Protein AF-A0AA88YJK6-F1 (afdb_monomer_lite)

Secondary structure (DSSP, 8-state):
----EEETTTTEEEEEEEEEEEEE-GGG----TT-S-EEEPGGGGGGS-----EETTEEEEEE--SSS--EEEEE-TTSEEEEEEEEEEEEE-----TTTTS-EEEEEEEEEETTTEEEEEEEEEE---HHHIIIIIHHHHHHHHHHHGGGGS-TT-HHHHHHHHHHHHHHHHHHHHHHHHTSPP-SSPPHHHHHHHHHHHHHHHHHHHHHHHHHHHHHHHHHHHHHHHHHHHHHHHHHTS--EEEEEEEEEEEEE-GGG----TT-S-EEE-TTGGGGS----EEETTEEEEEE--SSS--EEEEE-TTSEEEEEEEEEEEEE-----TTTTS--------EEESS--TTT----PPTT-----TT-EETTEE-------------------THHHHHHHHHHHHHHHHHHHHHHTS---SS--HHHHHHHHHHHHHHHHHHHHHHHHHHHHHHHHGGG--------S-EEE--BSSEEEEEEEEPPPEEEES-EEEE-SEESEEEEEEEE--EEEEES-EEEE-SEES-SEEEEEE-EEEEEES-EEEE-SEES-SEEEE---EEEEEES-EEEE-SEES-SEEEE---EEEES-SEEEEE-SEEEEEEEEE---EEEEEESEEEEE-SEEEEEEEEE-----EEEES-EEEE-SEEEEEEEEE----EEEEEEEEEEE-SEEEEEEEEE--EEEEEEEEEEEEE-SEEEEEEEEE--EEEEEEES-EEEE-SEEEEEEEEE----EEEEES-EEEE-SEE--

Radius of gyration: 48.43 Å; chains: 1; bounding box: 129×94×125 Å

InterPro domains:
  IPR006028 Gamma-aminobutyric acid A receptor/Glycine receptor alpha [PR00253] (132-152)
  IPR006028 Gamma-aminobutyric acid A receptor/Glycine receptor alpha [PR00253] (158-179)
  IPR006028 Gamma-aminobutyric acid A receptor/Glycine receptor alpha [PR00253] (192-213)
  IPR006029 Neurotransmitter-gated ion-channel transmembrane domain [PF02932] (136-239)
  IPR006029 Neurotransmitter-gated ion-channel transmembrane domain [PF02932] (391-456)
  IPR006201 Neurotransmitter-gated ion-channel [PR00252] (14-30)
  IPR006201 Neurotransmitter-gated ion-channel [PR00252] (47-58)
  IPR006201 Neurotransmitter-gated ion-channel [PR00252] (93-107)
  IPR006201 Neurotransmitter-gated ion-channel [PTHR18945] (240-378)
  IPR006202 Neurotransmitter-gated ion-channel ligand-binding domain [PF02931] (8-129)
  IPR006202 Neurotransmitter-gated ion-channel ligand-binding domain [PF02931] (240-376)
  IPR018000 Neurotransmitter-gated ion-channel, conserved site [PS00236] (93-107)
  IPR018000 Neurotransmitter-gated ion-channel, conserved site [PS00236] (325-339)
  IPR036719 Neurotransmitter-gated ion-channel transmembrane domain superfamily [SSF90112] (130-240)
  IPR036719 Neurotransmitter-gated ion-channel transmembrane domain superfamily [SSF90112] (390-506)
  IPR036734 Neurotransmitter-gated ion-channel ligand-binding domain superfamily [G3DSA:2.70.170.10] (4-136)
  IPR036734 Neurotransmitter-gated ion-channel ligand-binding domain superfamily [G3DSA:2.70.170.10] (241-391)
  IPR036734 Neurotransmitter-gated ion-channel ligand-binding domain superfamily [SSF63712] (9-130)
  IPR036734 Neurotransmitter-gated ion-channel ligand-binding domain superfamily [SSF63712] (241-388)
  IPR038050 Neuronal acetylcholine receptor [G3DSA:1.20.58.390] (137-240)

Structure (mmCIF, N/CA/C/O backbone):
data_AF-A0AA88YJK6-F1
#
_entry.id   AF-A0AA88YJK6-F1
#
loop_
_atom_site.group_PDB
_atom_site.id
_atom_site.type_symbol
_atom_site.label_atom_id
_atom_site.label_alt_id
_atom_site.label_comp_id
_atom_site.label_asym_id
_atom_site.label_entity_id
_atom_site.label_seq_id
_atom_site.pdbx_PDB_ins_code
_atom_site.Cartn_x
_atom_site.Cartn_y
_atom_site.Cartn_z
_atom_site.occupancy
_atom_site.B_iso_or_equiv
_atom_site.auth_seq_id
_atom_site.auth_comp_id
_atom_site.auth_asym_id
_atom_site.auth_atom_id
_atom_site.pdbx_PDB_model_num
ATOM 1 N N . MET A 1 1 ? -29.066 12.639 37.072 1.00 28.98 1 MET A N 1
ATOM 2 C CA . MET A 1 1 ? -28.621 11.728 35.994 1.00 28.98 1 MET A CA 1
ATOM 3 C C . MET A 1 1 ? -27.618 10.759 36.583 1.00 28.98 1 MET A C 1
ATOM 5 O O . MET A 1 1 ? -26.678 11.204 37.228 1.00 28.98 1 MET A O 1
ATOM 9 N N . ILE A 1 2 ? -27.871 9.463 36.438 1.00 40.88 2 ILE A N 1
ATOM 10 C CA . ILE A 1 2 ? -27.033 8.380 36.957 1.00 40.88 2 ILE A CA 1
ATOM 11 C C . ILE A 1 2 ? -26.075 7.993 35.827 1.00 40.88 2 ILE A C 1
ATOM 13 O O . ILE A 1 2 ? -26.537 7.545 34.782 1.00 40.88 2 ILE A O 1
ATOM 17 N N . PHE A 1 3 ? -24.768 8.187 36.005 1.00 45.28 3 PHE A N 1
ATOM 18 C CA . PHE A 1 3 ? -23.766 7.673 35.068 1.00 45.28 3 PHE A CA 1
ATOM 19 C C . PHE A 1 3 ? -23.042 6.500 35.735 1.00 45.28 3 PHE A C 1
ATOM 21 O O . PHE A 1 3 ? -22.215 6.737 36.617 1.00 45.28 3 PHE A O 1
ATOM 28 N N . PRO A 1 4 ? -23.364 5.244 35.382 1.00 57.19 4 PRO A N 1
ATOM 29 C CA . PRO A 1 4 ? -22.599 4.106 35.858 1.00 57.19 4 PRO A CA 1
ATOM 30 C C . PRO A 1 4 ? -21.217 4.099 35.193 1.00 57.19 4 PRO A C 1
ATOM 32 O O . PRO A 1 4 ? -21.097 4.256 33.976 1.00 57.19 4 PRO A O 1
ATOM 35 N N . THR A 1 5 ? -20.162 3.908 35.982 1.00 59.34 5 THR A N 1
ATOM 36 C CA . THR A 1 5 ? -18.809 3.663 35.473 1.00 59.34 5 THR A CA 1
ATOM 37 C C . THR A 1 5 ? -18.537 2.164 35.522 1.00 59.34 5 THR A C 1
ATOM 39 O O . THR A 1 5 ? -18.483 1.552 36.584 1.00 59.34 5 THR A O 1
ATOM 42 N N . VAL A 1 6 ? -18.410 1.541 34.350 1.00 59.94 6 VAL A N 1
ATOM 43 C CA . VAL A 1 6 ? -18.198 0.090 34.233 1.00 59.94 6 VAL A CA 1
ATOM 44 C C . VAL A 1 6 ? -16.701 -0.216 34.267 1.00 59.94 6 VAL A C 1
ATOM 46 O O . VAL A 1 6 ? -15.946 0.271 33.421 1.00 59.94 6 VAL A O 1
ATOM 49 N N . MET A 1 7 ? -16.265 -1.053 35.210 1.00 59.81 7 MET A N 1
ATOM 50 C CA . MET A 1 7 ? -14.884 -1.526 35.314 1.00 59.81 7 MET A CA 1
ATOM 51 C C . MET A 1 7 ? -14.778 -2.953 34.762 1.00 59.81 7 MET A C 1
ATOM 53 O O . MET A 1 7 ? -14.935 -3.944 35.470 1.00 59.81 7 MET A O 1
ATOM 57 N N . ASN A 1 8 ? -14.430 -3.059 33.475 1.00 57.97 8 ASN A N 1
ATOM 58 C CA . ASN A 1 8 ? -14.314 -4.342 32.758 1.00 57.97 8 ASN A CA 1
ATOM 59 C C . ASN A 1 8 ? -13.246 -5.310 33.321 1.00 57.97 8 ASN A C 1
ATOM 61 O O . ASN A 1 8 ? -13.213 -6.460 32.902 1.00 57.97 8 ASN A O 1
ATOM 65 N N . ILE A 1 9 ? -12.353 -4.863 34.213 1.00 61.78 9 ILE A N 1
ATOM 66 C CA . ILE A 1 9 ? -11.224 -5.668 34.723 1.00 61.78 9 ILE A CA 1
ATOM 67 C C . ILE A 1 9 ? -11.657 -6.635 35.838 1.00 61.78 9 ILE A C 1
ATOM 69 O O . ILE A 1 9 ? -11.001 -7.653 36.037 1.00 61.78 9 ILE A O 1
ATOM 73 N N . PHE A 1 10 ? -12.741 -6.319 36.551 1.00 66.31 10 PHE A N 1
ATOM 74 C CA . PHE A 1 10 ? -13.215 -7.098 37.701 1.00 66.31 10 PHE A CA 1
ATOM 75 C C . PHE A 1 10 ? -14.658 -7.580 37.560 1.00 66.31 10 PHE A C 1
ATOM 77 O O . PHE A 1 10 ? -15.207 -8.102 38.521 1.00 66.31 10 PHE A O 1
ATOM 84 N N . GLN A 1 11 ? -15.266 -7.400 36.382 1.00 78.06 11 GLN A N 1
ATOM 85 C CA . GLN A 1 11 ? -16.699 -7.626 36.181 1.00 78.06 11 GLN A CA 1
ATOM 86 C C . GLN A 1 11 ? -17.582 -6.837 37.170 1.00 78.06 11 GLN A C 1
ATOM 88 O O . GLN A 1 11 ? -18.634 -7.296 37.607 1.00 78.06 11 GLN A O 1
ATOM 93 N N . ASP A 1 12 ? -17.154 -5.615 37.493 1.00 85.50 12 ASP A N 1
ATOM 94 C CA . ASP A 1 12 ? -17.836 -4.734 38.438 1.00 85.50 12 ASP A CA 1
ATOM 95 C C . ASP A 1 12 ? -18.345 -3.478 37.718 1.00 85.50 12 ASP A C 1
ATOM 97 O O . ASP A 1 12 ? -17.742 -2.989 36.752 1.00 85.50 12 ASP A O 1
ATOM 101 N N . TYR A 1 13 ? -19.432 -2.902 38.218 1.00 86.88 13 TYR A N 1
ATOM 102 C CA . TYR A 1 13 ? -19.890 -1.579 37.814 1.00 86.88 13 TYR A CA 1
ATOM 103 C C . TYR A 1 13 ? -20.171 -0.717 39.036 1.00 86.88 13 TYR A C 1
ATOM 105 O O . TYR A 1 13 ? -20.706 -1.174 40.044 1.00 86.88 13 TYR A O 1
ATOM 113 N N . SER A 1 14 ? -19.796 0.551 38.941 1.00 86.25 14 SER A N 1
ATOM 114 C CA . SER A 1 14 ? -19.977 1.516 40.014 1.00 86.25 14 SER A CA 1
ATOM 115 C C . SER A 1 14 ? -21.131 2.435 39.673 1.00 86.25 14 SER A C 1
ATOM 117 O O . SER A 1 14 ? -21.227 2.943 38.553 1.00 86.25 14 SER A O 1
ATOM 119 N N . MET A 1 15 ? -22.004 2.682 40.642 1.00 86.88 15 MET A N 1
ATOM 120 C CA . MET A 1 15 ? -23.146 3.565 40.459 1.00 86.88 15 MET A CA 1
ATOM 121 C C . MET A 1 15 ? -23.376 4.414 41.702 1.00 86.88 15 MET A C 1
ATOM 123 O O . MET A 1 15 ? -23.209 3.960 42.831 1.00 86.88 15 MET A O 1
ATOM 127 N N . SER A 1 16 ? -23.772 5.665 41.473 1.00 88.31 16 SER A N 1
ATOM 128 C CA . SER A 1 16 ? -24.211 6.579 42.525 1.00 88.31 16 SER A CA 1
ATOM 129 C C . SER A 1 16 ? -25.689 6.879 42.338 1.00 88.31 16 SER A C 1
ATOM 131 O O . SER A 1 16 ? -26.092 7.319 41.258 1.00 88.31 16 SER A O 1
ATOM 133 N N . PHE A 1 17 ? -26.491 6.652 43.370 1.00 88.50 17 PHE A N 1
ATOM 134 C CA . PHE A 1 17 ? -27.932 6.873 43.326 1.00 88.50 17 PHE A CA 1
ATOM 135 C C . PHE A 1 17 ? -28.463 7.359 44.675 1.00 88.50 17 PHE A C 1
ATOM 137 O O . PHE A 1 17 ? -27.805 7.249 45.709 1.00 88.50 17 PHE A O 1
ATOM 144 N N . TYR A 1 18 ? -29.664 7.933 44.643 1.00 91.25 18 TYR A N 1
ATOM 145 C CA . TYR A 1 18 ? -30.418 8.259 45.846 1.00 91.25 18 TYR A CA 1
ATOM 146 C C . TYR A 1 18 ? -31.361 7.102 46.140 1.00 91.25 18 TYR A C 1
ATOM 148 O O . TYR A 1 18 ? -32.233 6.791 45.329 1.00 91.25 18 TYR A O 1
ATOM 156 N N . PHE A 1 19 ? -31.162 6.463 47.282 1.00 90.81 19 PHE A N 1
ATOM 157 C CA . PHE A 1 19 ? -32.009 5.395 47.770 1.00 90.81 19 PHE A CA 1
ATOM 158 C C . PHE A 1 19 ? -33.108 5.994 48.639 1.00 90.81 19 PHE A C 1
ATOM 160 O O . PHE A 1 19 ? -32.815 6.648 49.639 1.00 90.81 19 PHE A O 1
ATOM 167 N N . ARG A 1 20 ? -34.361 5.829 48.210 1.00 92.25 20 ARG A N 1
ATOM 168 C CA . ARG A 1 20 ? -35.536 6.425 48.851 1.00 92.25 20 ARG A CA 1
ATOM 169 C C . ARG A 1 20 ? -36.480 5.333 49.312 1.00 92.25 20 ARG A C 1
ATOM 171 O O . ARG A 1 20 ? -36.822 4.454 48.525 1.00 92.25 20 ARG A O 1
ATOM 178 N N . GLN A 1 21 ? -36.914 5.424 50.557 1.00 91.31 21 GLN A N 1
ATOM 179 C CA . GLN A 1 21 ? -37.845 4.497 51.182 1.00 91.31 21 GLN A CA 1
ATOM 180 C C . GLN A 1 21 ? -38.972 5.279 51.847 1.00 91.31 21 GLN A C 1
ATOM 182 O O . GLN A 1 21 ? -38.771 6.397 52.322 1.00 91.31 21 GLN A O 1
ATOM 187 N N . SER A 1 22 ? -40.157 4.680 51.895 1.00 93.50 22 SER A N 1
ATOM 188 C CA . SER A 1 22 ? -41.252 5.190 52.707 1.00 93.50 22 SER A CA 1
ATOM 189 C C . SER A 1 22 ? -41.967 4.036 53.386 1.00 93.50 22 SER A C 1
ATOM 191 O O . SER A 1 22 ? -42.268 3.031 52.744 1.00 93.50 22 SER A O 1
ATOM 193 N N . TRP A 1 23 ? -42.206 4.180 54.683 1.00 92.50 23 TRP A N 1
ATOM 194 C CA . TRP A 1 23 ? -42.956 3.230 55.498 1.00 92.50 23 TRP A CA 1
ATOM 195 C C . TRP A 1 23 ? -43.846 3.994 56.476 1.00 92.50 23 TRP A C 1
ATOM 197 O O . TRP A 1 23 ? -43.691 5.197 56.663 1.00 92.50 23 TRP A O 1
ATOM 207 N N . THR A 1 24 ? -44.799 3.308 57.090 1.00 93.62 24 THR A N 1
ATOM 208 C CA . THR A 1 24 ? -45.685 3.886 58.105 1.00 93.62 24 THR A CA 1
ATOM 209 C C . THR A 1 24 ? -45.349 3.299 59.468 1.00 93.62 24 THR A C 1
ATOM 211 O O . THR A 1 24 ? -45.445 2.086 59.639 1.00 93.62 24 THR A O 1
ATOM 214 N N . ASP A 1 25 ? -44.986 4.144 60.431 1.00 93.44 25 ASP A N 1
ATOM 215 C CA . ASP A 1 25 ? -44.766 3.770 61.829 1.00 93.44 25 ASP A CA 1
ATOM 216 C C . ASP A 1 25 ? -45.793 4.486 62.715 1.00 93.44 25 ASP A C 1
ATOM 218 O O . ASP A 1 25 ? -45.751 5.701 62.916 1.00 93.44 25 ASP A O 1
ATOM 222 N N . LEU A 1 26 ? -46.739 3.719 63.260 1.00 91.75 26 LEU A N 1
ATOM 223 C CA . LEU A 1 26 ? -47.817 4.256 64.094 1.00 91.75 26 LEU A CA 1
ATOM 224 C C . LEU A 1 26 ? -47.303 4.914 65.385 1.00 91.75 26 LEU A C 1
ATOM 226 O O . LEU A 1 26 ? -48.002 5.761 65.938 1.00 91.75 26 LEU A O 1
ATOM 230 N N . ARG A 1 27 ? -46.095 4.561 65.849 1.00 91.75 27 ARG A N 1
ATOM 231 C CA . ARG A 1 27 ? -45.476 5.122 67.064 1.00 91.75 27 ARG A CA 1
ATOM 232 C C . ARG A 1 27 ? -45.007 6.563 66.875 1.00 91.75 27 ARG A C 1
ATOM 234 O O . ARG A 1 27 ? -44.825 7.268 67.858 1.00 91.75 27 ARG A O 1
ATOM 241 N N . LEU A 1 28 ? -44.817 6.990 65.627 1.00 89.38 28 LEU A N 1
ATOM 242 C CA . LEU A 1 28 ? -44.321 8.319 65.263 1.00 89.38 28 LEU A CA 1
ATOM 243 C C . LEU A 1 28 ? -45.449 9.284 64.865 1.00 89.38 28 LEU A C 1
ATOM 245 O O . LEU A 1 28 ? -45.181 10.369 64.352 1.00 89.38 28 LEU A O 1
ATOM 249 N N . ARG A 1 29 ? -46.717 8.905 65.085 1.00 89.19 29 ARG A N 1
ATOM 250 C CA . ARG A 1 29 ? -47.865 9.790 64.859 1.00 89.19 29 ARG A CA 1
ATOM 251 C C . ARG A 1 29 ? -47.823 10.981 65.800 1.00 89.19 29 ARG A C 1
ATOM 253 O O . ARG A 1 29 ? -47.642 10.830 67.006 1.00 89.19 29 ARG A O 1
ATOM 260 N N . TYR A 1 30 ? -48.077 12.155 65.244 1.00 87.38 30 TYR A N 1
ATOM 261 C CA . TYR A 1 30 ? -48.132 13.399 65.991 1.00 87.38 30 TYR A CA 1
ATOM 262 C C . TYR A 1 30 ? -49.318 14.240 65.519 1.00 87.38 30 TYR A C 1
ATOM 264 O O . TYR A 1 30 ? -49.776 14.116 64.385 1.00 87.38 30 TYR A O 1
ATOM 272 N N . ASN A 1 31 ? -49.822 15.103 66.397 1.00 82.75 31 ASN A N 1
ATOM 273 C CA . ASN A 1 31 ? -50.922 16.008 66.084 1.00 82.75 31 ASN A CA 1
ATOM 274 C C . ASN A 1 31 ? -50.541 17.430 66.510 1.00 82.75 31 ASN A C 1
ATOM 276 O O . ASN A 1 31 ? -50.877 17.876 67.605 1.00 82.75 31 ASN A O 1
ATOM 280 N N . PHE A 1 32 ? -49.771 18.109 65.656 1.00 81.19 32 PHE A N 1
ATOM 281 C CA . PHE A 1 32 ? -49.402 19.513 65.819 1.00 81.19 32 PHE A CA 1
ATOM 282 C C . PHE A 1 32 ? -50.164 20.334 64.780 1.00 81.19 32 PHE A C 1
ATOM 284 O O . PHE A 1 32 ? -50.067 20.059 63.589 1.00 81.19 32 PHE A O 1
ATOM 291 N N . THR A 1 33 ? -50.901 21.359 65.210 1.00 72.81 33 THR A N 1
ATOM 292 C CA . THR A 1 33 ? -51.813 22.121 64.336 1.00 72.81 33 THR A CA 1
ATOM 293 C C . THR A 1 33 ? -51.114 22.966 63.263 1.00 72.81 33 THR A C 1
ATOM 295 O O . THR A 1 33 ? -51.791 23.431 62.355 1.00 72.81 33 THR A O 1
ATOM 298 N N . ASN A 1 34 ? -49.787 23.153 63.343 1.00 78.12 34 ASN A N 1
ATOM 299 C CA . ASN A 1 34 ? -49.012 24.046 62.464 1.00 78.12 34 ASN A CA 1
ATOM 300 C C . ASN A 1 34 ? -47.791 23.378 61.784 1.00 78.12 34 ASN A C 1
ATOM 302 O O . ASN A 1 34 ? -46.926 24.094 61.283 1.00 78.12 34 ASN A O 1
ATOM 306 N N . VAL A 1 35 ? -47.655 22.042 61.799 1.00 81.75 35 VAL A N 1
ATOM 307 C CA . VAL A 1 35 ? -46.482 21.347 61.219 1.00 81.75 35 VAL A CA 1
ATOM 308 C C . VAL A 1 35 ? -46.913 20.174 60.339 1.00 81.75 35 VAL A C 1
ATOM 310 O O . VAL A 1 35 ? -47.215 19.088 60.831 1.00 81.75 35 VAL A O 1
ATOM 313 N N . ASP A 1 36 ? -46.877 20.376 59.023 1.00 83.44 36 ASP A N 1
ATOM 314 C CA . ASP A 1 36 ? -47.280 19.358 58.040 1.00 83.44 36 ASP A CA 1
ATOM 315 C C . ASP A 1 36 ? -46.224 18.265 57.821 1.00 83.44 36 ASP A C 1
ATOM 317 O O . ASP A 1 36 ? -46.559 17.161 57.395 1.00 83.44 36 ASP A O 1
ATOM 321 N N . VAL A 1 37 ? -44.949 18.562 58.093 1.00 87.75 37 VAL A N 1
ATOM 322 C CA . VAL A 1 37 ? -43.828 17.619 57.981 1.00 87.75 37 VAL A CA 1
ATOM 323 C C . VAL A 1 37 ? -42.798 17.933 59.054 1.00 87.75 37 VAL A C 1
ATOM 325 O O . VAL A 1 37 ? -42.380 19.079 59.209 1.00 87.75 37 VAL A O 1
ATOM 328 N N . LEU A 1 38 ? -42.363 16.903 59.768 1.00 88.38 38 LEU A N 1
ATOM 329 C CA . LEU A 1 38 ? -41.309 16.985 60.763 1.00 88.38 38 LEU A CA 1
ATOM 330 C C . LEU A 1 38 ? -39.984 16.552 60.123 1.00 88.38 38 LEU A C 1
ATOM 332 O O . LEU A 1 38 ? -39.785 15.375 59.816 1.00 88.38 38 LEU A O 1
ATOM 336 N N . GLU A 1 39 ? -39.101 17.519 59.876 1.00 88.00 39 GLU A N 1
ATOM 337 C CA . GLU A 1 39 ? -37.749 17.289 59.355 1.00 88.00 39 GLU A CA 1
ATOM 338 C C . GLU A 1 39 ? -36.807 16.959 60.521 1.00 88.00 39 GLU A C 1
ATOM 340 O O . GLU A 1 39 ? -36.633 17.759 61.441 1.00 88.00 39 GLU A O 1
ATOM 345 N N . ILE A 1 40 ? -36.228 15.758 60.512 1.00 86.56 40 ILE A N 1
ATOM 346 C CA . ILE A 1 40 ? -35.418 15.238 61.620 1.00 86.56 40 ILE A CA 1
ATOM 347 C C . ILE A 1 40 ? -33.925 15.420 61.328 1.00 86.56 40 ILE A C 1
ATOM 349 O O . ILE A 1 40 ? -33.454 15.107 60.232 1.00 86.56 40 ILE A O 1
ATOM 353 N N . ASP A 1 41 ? -33.161 15.864 62.334 1.00 86.06 41 ASP A N 1
ATOM 354 C CA . ASP A 1 41 ? -31.698 15.902 62.242 1.00 86.06 41 ASP A CA 1
ATOM 355 C C . ASP A 1 41 ? -31.109 14.484 62.153 1.00 86.06 41 ASP A C 1
ATOM 357 O O . ASP A 1 41 ? -31.533 13.536 62.815 1.00 86.06 41 ASP A O 1
ATOM 361 N N . THR A 1 42 ? -30.042 14.363 61.372 1.00 83.19 42 THR A N 1
ATOM 362 C CA . THR A 1 42 ? -29.299 13.131 61.108 1.00 83.19 42 THR A CA 1
ATOM 363 C C . THR A 1 42 ? -28.784 12.413 62.359 1.00 83.19 42 THR A C 1
ATOM 365 O O . THR A 1 42 ? -28.553 11.205 62.315 1.00 83.19 42 THR A O 1
ATOM 368 N N . LYS A 1 43 ? -28.625 13.123 63.481 1.00 83.88 43 LYS A N 1
ATOM 369 C CA . LYS A 1 43 ? -28.187 12.551 64.762 1.00 83.88 43 LYS A CA 1
ATOM 370 C C . LYS A 1 43 ? -29.247 11.681 65.433 1.00 83.88 43 LYS A C 1
ATOM 372 O O . LYS A 1 43 ? -28.880 10.714 66.082 1.00 83.88 43 LYS A O 1
ATOM 377 N N . MET A 1 44 ? -30.533 11.979 65.242 1.00 85.25 44 MET A N 1
ATOM 378 C CA . MET A 1 44 ? -31.635 11.202 65.833 1.00 85.25 44 MET A CA 1
ATOM 379 C C . MET A 1 44 ? -31.965 9.935 65.027 1.00 85.25 44 MET A C 1
ATOM 381 O O . MET A 1 44 ? -32.854 9.173 65.392 1.00 85.25 44 MET A O 1
ATOM 385 N N . ILE A 1 45 ? -31.249 9.684 63.924 1.00 84.31 45 ILE A N 1
ATOM 386 C CA . ILE A 1 45 ? -31.473 8.515 63.065 1.00 84.31 45 ILE A CA 1
ATOM 387 C C . ILE A 1 45 ? -31.182 7.202 63.804 1.00 84.31 45 ILE A C 1
ATOM 389 O O . ILE A 1 45 ? -31.843 6.208 63.520 1.00 84.31 45 ILE A O 1
ATOM 393 N N . SER A 1 46 ? -30.226 7.178 64.740 1.00 84.00 46 SER A N 1
ATOM 394 C CA . SER A 1 46 ? -29.892 5.968 65.512 1.00 84.00 46 SER A CA 1
ATOM 395 C C . SER A 1 46 ? -31.028 5.478 66.405 1.00 84.00 46 SER A C 1
ATOM 397 O O . SER A 1 46 ? -31.066 4.297 66.738 1.00 84.00 46 SER A O 1
ATOM 399 N N . ASP A 1 47 ? -31.941 6.376 66.772 1.00 88.19 47 ASP A N 1
ATOM 400 C CA . ASP A 1 47 ? -33.014 6.106 67.729 1.00 88.19 47 ASP A CA 1
ATOM 401 C C . ASP A 1 47 ? -34.319 5.708 67.017 1.00 88.19 47 ASP A C 1
ATOM 403 O O . ASP A 1 47 ? -35.282 5.266 67.645 1.00 88.19 47 ASP A O 1
ATOM 407 N N . LEU A 1 48 ? -34.351 5.850 65.688 1.00 89.12 48 LEU A N 1
ATOM 408 C CA . LEU A 1 48 ? -35.472 5.482 64.836 1.00 89.12 48 LEU A CA 1
ATOM 409 C C . LEU A 1 48 ? -35.270 4.078 64.265 1.00 89.12 48 LEU A C 1
ATOM 411 O O . LEU A 1 48 ? -34.183 3.699 63.831 1.00 89.12 48 LEU A O 1
ATOM 415 N N . TRP A 1 49 ? -36.356 3.311 64.199 1.00 89.44 49 TRP A N 1
ATOM 416 C CA . TRP A 1 49 ? -36.344 2.046 63.475 1.00 89.44 49 TRP A CA 1
ATOM 417 C C . TRP A 1 49 ? -36.256 2.307 61.964 1.00 89.44 49 TRP A C 1
ATOM 419 O O . TRP A 1 49 ? -37.056 3.064 61.410 1.00 89.44 49 TRP A O 1
ATOM 429 N N . LEU A 1 50 ? -35.294 1.660 61.303 1.00 88.94 50 LEU A N 1
ATOM 430 C CA . LEU A 1 50 ? -35.098 1.693 59.854 1.00 88.94 50 LEU A CA 1
ATOM 431 C C . LEU A 1 50 ? -35.261 0.277 59.279 1.00 88.94 50 LEU A C 1
ATOM 433 O O . LEU A 1 50 ? -34.770 -0.673 59.894 1.00 88.94 50 LEU A O 1
ATOM 437 N N . PRO A 1 51 ? -35.874 0.121 58.090 1.00 87.94 51 PRO A N 1
ATOM 438 C CA . PRO A 1 51 ? -35.881 -1.154 57.380 1.00 87.94 51 PRO A CA 1
ATOM 439 C C . PRO A 1 51 ? -34.459 -1.630 57.051 1.00 87.94 51 PRO A C 1
ATOM 441 O O . PRO A 1 51 ? -33.638 -0.876 56.525 1.00 87.94 51 PRO A O 1
ATOM 444 N N . ASP A 1 52 ? -34.188 -2.906 57.290 1.00 86.19 52 ASP A N 1
ATOM 445 C CA . ASP A 1 52 ? -32.890 -3.570 57.135 1.00 86.19 52 ASP A CA 1
ATOM 446 C C . ASP A 1 52 ? -32.617 -4.031 55.692 1.00 86.19 52 ASP A C 1
ATOM 448 O O . ASP A 1 52 ? -32.260 -5.178 55.419 1.00 86.19 52 ASP A O 1
ATOM 452 N N . VAL A 1 53 ? -32.792 -3.119 54.736 1.00 87.31 53 VAL A N 1
ATOM 453 C CA . VAL A 1 53 ? -32.592 -3.428 53.316 1.00 87.31 53 VAL A CA 1
ATOM 454 C C . VAL A 1 53 ? -31.104 -3.431 52.971 1.00 87.31 53 VAL A C 1
ATOM 456 O O . VAL A 1 53 ? -30.438 -2.398 53.062 1.00 87.31 53 VAL A O 1
ATOM 459 N N . TYR A 1 54 ? -30.601 -4.569 52.495 1.00 88.06 54 TYR A N 1
ATOM 460 C CA . TYR A 1 54 ? -29.232 -4.724 52.001 1.00 88.06 54 TYR A CA 1
ATOM 461 C C . TYR A 1 54 ? -29.205 -5.023 50.497 1.00 88.06 54 TYR A C 1
ATOM 463 O O . TYR A 1 54 ? -30.202 -5.425 49.892 1.00 88.06 54 TYR A O 1
ATOM 471 N N . ILE A 1 55 ? -28.051 -4.785 49.871 1.00 89.38 55 ILE A N 1
ATOM 472 C CA . ILE A 1 55 ? -27.837 -5.029 48.442 1.00 89.38 55 ILE A CA 1
ATOM 473 C C . ILE A 1 55 ? -27.054 -6.331 48.291 1.00 89.38 55 ILE A C 1
ATOM 475 O O . ILE A 1 55 ? -25.926 -6.424 48.757 1.00 89.38 55 ILE A O 1
ATOM 479 N N . ILE A 1 56 ? -27.628 -7.330 47.619 1.00 86.50 56 ILE A N 1
ATOM 480 C CA . ILE A 1 56 ? -27.049 -8.686 47.554 1.00 86.50 56 ILE A CA 1
ATOM 481 C C . ILE A 1 56 ? -25.730 -8.697 46.778 1.00 86.50 56 ILE A C 1
ATOM 483 O O . ILE A 1 56 ? -24.770 -9.365 47.147 1.00 86.50 56 ILE A O 1
ATOM 487 N N . ASN A 1 57 ? -25.695 -7.985 45.655 1.00 88.25 57 ASN A N 1
ATOM 488 C CA . ASN A 1 57 ? -24.573 -8.010 44.725 1.00 88.25 57 ASN A CA 1
ATOM 489 C C . ASN A 1 57 ? -23.573 -6.869 44.964 1.00 88.25 57 ASN A C 1
ATOM 491 O O . ASN A 1 57 ? -22.778 -6.544 44.079 1.00 88.25 57 ASN A O 1
ATOM 495 N N . GLU A 1 58 ? -23.622 -6.250 46.141 1.00 89.19 58 GLU A N 1
ATOM 496 C CA . GLU A 1 58 ? -22.684 -5.226 46.581 1.00 89.19 58 GLU A CA 1
ATOM 497 C C . GLU A 1 58 ? -21.324 -5.838 46.928 1.00 89.19 58 GLU A C 1
ATOM 499 O O . GLU A 1 58 ? -21.218 -6.903 47.525 1.00 89.19 58 GLU A O 1
ATOM 504 N N . LYS A 1 59 ? -20.264 -5.165 46.481 1.00 87.94 59 LYS A N 1
ATOM 505 C CA . LYS A 1 59 ? -18.878 -5.517 46.803 1.00 87.94 59 LYS A CA 1
ATOM 506 C C . LYS A 1 59 ? -18.257 -4.498 47.747 1.00 87.94 59 LYS A C 1
ATOM 508 O O . LYS A 1 59 ? -17.474 -4.870 48.618 1.00 87.94 59 LYS A O 1
ATOM 513 N N . ARG A 1 60 ? -18.531 -3.214 47.489 1.00 88.50 60 ARG A N 1
ATOM 514 C CA . ARG A 1 60 ? -18.237 -2.083 48.377 1.00 88.50 60 ARG A CA 1
ATOM 515 C C . ARG A 1 60 ? -19.295 -1.007 48.183 1.00 88.50 60 ARG A C 1
ATOM 517 O O . ARG A 1 60 ? -19.433 -0.506 47.070 1.00 88.50 60 ARG A O 1
ATOM 524 N N . ALA A 1 61 ? -19.968 -0.578 49.238 1.00 88.69 61 ALA A N 1
ATOM 525 C CA . ALA A 1 61 ? -20.847 0.584 49.225 1.00 88.69 61 ALA A CA 1
ATOM 526 C C . ALA A 1 61 ? -20.551 1.527 50.389 1.00 88.69 61 ALA A C 1
ATOM 528 O O . ALA A 1 61 ? -20.220 1.110 51.496 1.00 88.69 61 ALA A O 1
ATOM 529 N N . SER A 1 62 ? -20.678 2.822 50.122 1.00 89.31 62 SER A N 1
ATOM 530 C CA . SER A 1 62 ? -20.497 3.875 51.113 1.00 89.31 62 SER A CA 1
ATOM 531 C C . SER A 1 62 ? -21.620 4.899 51.022 1.00 89.31 62 SER A C 1
ATOM 533 O O . SER A 1 62 ? -22.021 5.320 49.927 1.00 89.31 62 SER A O 1
ATOM 535 N N . PHE A 1 63 ? -22.080 5.344 52.187 1.00 90.62 63 PHE A N 1
ATOM 536 C CA . PHE A 1 63 ? -22.886 6.551 52.308 1.00 90.62 63 PHE A CA 1
ATOM 537 C C . PHE A 1 63 ? -22.000 7.788 52.122 1.00 90.62 63 PHE A C 1
ATOM 539 O O . PHE A 1 63 ? -20.790 7.746 52.343 1.00 90.62 63 PHE A O 1
ATOM 546 N N . HIS A 1 64 ? -22.591 8.882 51.641 1.00 89.44 64 HIS A N 1
ATOM 547 C CA . HIS A 1 64 ? -21.871 10.148 51.488 1.00 89.44 64 HIS A CA 1
ATOM 548 C C . HIS A 1 64 ? -22.008 10.982 52.752 1.00 89.44 64 HIS A C 1
ATOM 550 O O . HIS A 1 64 ? -23.108 11.457 53.024 1.00 89.44 64 HIS A O 1
ATOM 556 N N . ASP A 1 65 ? -20.895 11.257 53.430 1.00 87.69 65 ASP A N 1
ATOM 557 C CA . ASP A 1 65 ? -20.912 11.936 54.735 1.00 87.69 65 ASP A CA 1
ATOM 558 C C . ASP A 1 65 ? -20.286 13.343 54.738 1.00 87.69 65 ASP A C 1
ATOM 560 O O . ASP A 1 65 ? -20.079 13.936 55.792 1.00 87.69 65 ASP A O 1
ATOM 564 N N . ILE A 1 66 ? -19.989 13.898 53.556 1.00 85.06 66 ILE A N 1
ATOM 565 C CA . ILE A 1 66 ? -19.329 15.204 53.406 1.00 85.06 66 ILE A CA 1
ATOM 566 C C . ILE A 1 66 ? -20.339 16.264 52.931 1.00 85.06 66 ILE A C 1
ATOM 568 O O . ILE A 1 66 ? -21.035 16.039 51.939 1.00 85.06 66 ILE A O 1
ATOM 572 N N . THR A 1 67 ? -20.411 17.451 53.548 1.00 86.06 67 THR A N 1
ATOM 573 C CA . THR A 1 67 ? -19.787 17.857 54.834 1.00 86.06 67 THR A CA 1
ATOM 574 C C . THR A 1 67 ? -20.532 17.318 56.061 1.00 86.06 67 THR A C 1
ATOM 576 O O . THR A 1 67 ? -19.981 17.316 57.157 1.00 86.06 67 THR A O 1
ATOM 579 N N . VAL A 1 68 ? -21.768 16.862 55.860 1.00 87.00 68 VAL A N 1
ATOM 580 C CA . VAL A 1 68 ? -22.642 16.183 56.824 1.00 87.00 68 VAL A CA 1
ATOM 581 C C . VAL A 1 68 ? -23.201 14.906 56.179 1.00 87.00 68 VAL A C 1
ATOM 583 O O . VAL A 1 68 ? -23.247 14.828 54.945 1.00 87.00 68 VAL A O 1
ATOM 586 N N . PRO A 1 69 ? -23.644 13.909 56.973 1.00 87.88 69 PRO A N 1
ATOM 587 C CA . PRO A 1 69 ? -24.325 12.721 56.461 1.00 87.88 69 PRO A CA 1
ATOM 588 C C . PRO A 1 69 ? -25.468 13.090 55.512 1.00 87.88 69 PRO A C 1
ATOM 590 O O . PRO A 1 69 ? -26.438 13.725 55.913 1.00 87.88 69 PRO A O 1
ATOM 593 N N . ASN A 1 70 ? -25.379 12.674 54.246 1.00 88.94 70 ASN A N 1
ATOM 594 C CA . ASN A 1 70 ? -26.382 12.969 53.217 1.00 88.94 70 ASN A CA 1
ATOM 595 C C . ASN A 1 70 ? -27.588 12.027 53.343 1.00 88.94 70 ASN A C 1
ATOM 597 O O . ASN A 1 70 ? -27.876 11.221 52.446 1.00 88.94 70 ASN A O 1
ATOM 601 N N . LYS A 1 71 ? -28.261 12.122 54.489 1.00 89.81 71 LYS A N 1
ATOM 602 C CA . LYS A 1 71 ? -29.466 11.391 54.871 1.00 89.81 71 LYS A CA 1
ATOM 603 C C . LYS A 1 71 ? -30.551 12.418 55.189 1.00 89.81 71 LYS A C 1
ATOM 605 O O . LYS A 1 71 ? -30.308 13.360 55.931 1.00 89.81 71 LYS A O 1
ATOM 610 N N . LEU A 1 72 ? -31.731 12.233 54.617 1.00 90.00 72 LEU A N 1
ATOM 611 C CA . LEU A 1 72 ? -32.916 13.053 54.849 1.00 90.00 72 LEU A CA 1
ATOM 612 C C . LEU A 1 72 ? -34.001 12.154 55.439 1.00 90.00 72 LEU A C 1
ATOM 614 O O . LEU A 1 72 ? -34.280 11.101 54.856 1.00 90.00 72 LEU A O 1
ATOM 618 N N . ILE A 1 73 ? -34.603 12.574 56.553 1.00 91.31 73 ILE A N 1
ATOM 619 C CA . ILE A 1 73 ? -35.748 11.897 57.167 1.00 91.31 73 ILE A CA 1
ATOM 620 C C . ILE A 1 73 ? -36.857 12.906 57.433 1.00 91.31 73 ILE A C 1
ATOM 622 O O . ILE A 1 73 ? -36.667 13.854 58.192 1.00 91.31 73 ILE A O 1
ATOM 626 N N . ASN A 1 74 ? -38.021 12.639 56.849 1.00 91.75 74 ASN A N 1
ATOM 627 C CA . ASN A 1 74 ? -39.229 13.431 57.029 1.00 91.75 74 ASN A CA 1
ATOM 628 C C . ASN A 1 74 ? -40.328 12.543 57.621 1.00 91.75 74 ASN A C 1
ATOM 630 O O . ASN A 1 74 ? -40.593 11.463 57.090 1.00 91.75 74 ASN A O 1
ATOM 634 N N . ILE A 1 75 ? -40.971 12.991 58.697 1.00 91.44 75 ILE A N 1
ATOM 635 C CA . ILE A 1 75 ? -42.099 12.303 59.340 1.00 91.44 75 ILE A CA 1
ATOM 636 C C . ILE A 1 75 ? -43.371 13.118 59.093 1.00 91.44 75 ILE A C 1
ATOM 638 O O . ILE A 1 75 ? -43.386 14.324 59.314 1.00 91.44 75 ILE A O 1
ATOM 642 N N . TYR A 1 76 ? -44.436 12.468 58.639 1.00 92.25 76 TYR A N 1
ATOM 643 C CA . TYR A 1 76 ? -45.746 13.072 58.393 1.00 92.25 76 TYR A CA 1
ATOM 644 C C . TYR A 1 76 ? -46.711 12.822 59.574 1.00 92.25 76 TYR A C 1
ATOM 646 O O . TYR A 1 76 ? -46.530 11.844 60.308 1.00 92.25 76 TYR A O 1
ATOM 654 N N . PRO A 1 77 ? -47.778 13.634 59.748 1.00 90.62 77 PRO A N 1
ATOM 655 C CA . PRO A 1 77 ? -48.711 13.527 60.879 1.00 90.62 77 PRO A CA 1
ATOM 656 C C . PRO A 1 77 ? -49.414 12.165 60.983 1.00 90.62 77 PRO A C 1
ATOM 658 O O . PRO A 1 77 ? -49.753 11.695 62.068 1.00 90.62 77 PRO A O 1
ATOM 661 N N . ASP A 1 78 ? -49.602 11.488 59.848 1.00 89.75 78 ASP A N 1
ATOM 662 C CA . ASP A 1 78 ? -50.209 10.158 59.758 1.00 89.75 78 ASP A CA 1
ATOM 663 C C . ASP A 1 78 ? -49.285 9.018 60.239 1.00 89.75 78 ASP A C 1
ATOM 665 O O . ASP A 1 78 ? -49.729 7.864 60.312 1.00 89.75 78 ASP A O 1
ATOM 669 N N . GLY A 1 79 ? -48.039 9.331 60.617 1.00 89.00 79 GLY A N 1
ATOM 670 C CA . GLY A 1 79 ? -46.996 8.383 61.020 1.00 89.00 79 GLY A CA 1
ATOM 671 C C . GLY A 1 79 ? -46.177 7.847 59.842 1.00 89.00 79 GLY A C 1
ATOM 672 O O . GLY A 1 79 ? -45.403 6.904 60.001 1.00 89.00 79 GLY A O 1
ATOM 673 N N . ARG A 1 80 ? -46.347 8.394 58.633 1.00 92.69 80 ARG A N 1
ATOM 674 C CA . ARG A 1 80 ? -45.535 8.020 57.472 1.00 92.69 80 ARG A CA 1
ATOM 675 C C . ARG A 1 80 ? -44.143 8.621 57.596 1.00 92.69 80 ARG A C 1
ATOM 677 O O . ARG A 1 80 ? -43.994 9.813 57.829 1.00 92.69 80 ARG A O 1
ATOM 684 N N . VAL A 1 81 ? -43.125 7.804 57.391 1.00 93.12 81 VAL A N 1
ATOM 685 C CA . VAL A 1 81 ? -41.724 8.213 57.366 1.00 93.12 81 VAL A CA 1
ATOM 686 C C . VAL A 1 81 ? -41.227 8.142 55.928 1.00 93.12 81 VAL A C 1
ATOM 688 O O . VAL A 1 81 ? -41.514 7.191 55.195 1.00 93.12 81 VAL A O 1
ATOM 691 N N . PHE A 1 82 ? -40.492 9.163 55.509 1.00 93.62 82 PHE A N 1
ATOM 692 C CA . PHE A 1 82 ? -39.782 9.220 54.242 1.00 93.62 82 PHE A CA 1
ATOM 693 C C . PHE A 1 82 ? -38.287 9.331 54.514 1.00 93.62 82 PHE A C 1
ATOM 695 O O . PHE A 1 82 ? -37.833 10.291 55.129 1.00 93.62 82 PHE A O 1
ATOM 702 N N . TYR A 1 83 ? -37.530 8.354 54.029 1.00 92.44 83 TYR A N 1
ATOM 703 C CA . TYR A 1 83 ? -36.082 8.281 54.160 1.00 92.44 83 TYR A CA 1
ATOM 704 C C . TYR A 1 83 ? -35.433 8.410 52.788 1.00 92.44 83 TYR A C 1
ATOM 706 O O . TYR A 1 83 ? -35.839 7.744 51.834 1.00 92.44 83 TYR A O 1
ATOM 714 N N . SER A 1 84 ? -34.393 9.229 52.678 1.00 92.81 84 SER A N 1
ATOM 715 C CA . SER A 1 84 ? -33.598 9.361 51.460 1.00 92.81 84 SER A CA 1
ATOM 716 C C . SER A 1 84 ? -32.119 9.450 51.804 1.00 92.81 84 SER A C 1
ATOM 718 O O . SER A 1 84 ? -31.702 10.369 52.500 1.00 92.81 84 SER A O 1
ATOM 720 N N . ALA A 1 85 ? -31.304 8.557 51.249 1.00 91.12 85 ALA A N 1
ATOM 721 C CA . ALA A 1 85 ? -29.854 8.577 51.414 1.00 91.12 85 ALA A CA 1
ATOM 722 C C . ALA A 1 85 ? -29.135 8.508 50.066 1.00 91.12 85 ALA A C 1
ATOM 724 O O . ALA A 1 85 ? -29.574 7.819 49.143 1.00 91.12 85 ALA A O 1
ATOM 725 N N . ARG A 1 86 ? -28.008 9.214 49.934 1.00 90.31 86 ARG A N 1
ATOM 726 C CA . ARG A 1 86 ? -27.128 9.078 48.765 1.00 90.31 86 ARG A CA 1
ATOM 727 C C . ARG A 1 86 ? -26.140 7.938 48.993 1.00 90.31 86 ARG A C 1
ATOM 729 O O . ARG A 1 86 ? -25.359 7.982 49.941 1.00 90.31 86 ARG A O 1
ATOM 736 N N . ILE A 1 87 ? -26.137 6.967 48.086 1.00 89.75 87 ILE A N 1
ATOM 737 C CA . ILE A 1 87 ? -25.262 5.794 48.138 1.00 89.75 87 ILE A CA 1
ATOM 738 C C . ILE A 1 87 ? -24.389 5.781 46.885 1.00 89.75 87 ILE A C 1
ATOM 740 O O . ILE A 1 87 ? -24.874 6.001 45.770 1.00 89.75 87 ILE A O 1
ATOM 744 N N . THR A 1 88 ? -23.098 5.509 47.062 1.00 90.38 88 THR A N 1
ATOM 745 C CA . THR A 1 88 ? -22.217 5.088 45.969 1.00 90.38 88 THR A CA 1
ATOM 746 C C . THR A 1 88 ? -21.715 3.695 46.276 1.00 90.38 88 THR A C 1
ATOM 748 O O . THR A 1 88 ? -21.142 3.467 47.337 1.00 90.38 88 THR A O 1
ATOM 751 N N . GLY A 1 89 ? -21.936 2.774 45.345 1.00 88.12 89 GLY A N 1
ATOM 752 C CA . GLY A 1 89 ? -21.498 1.395 45.490 1.00 88.12 89 GLY A CA 1
ATOM 753 C C . GLY A 1 89 ? -20.879 0.839 44.220 1.00 88.12 89 GLY A C 1
ATOM 754 O O . GLY A 1 89 ? -21.157 1.312 43.113 1.00 88.12 89 GLY A O 1
ATOM 755 N N . THR A 1 90 ? -20.023 -0.158 44.409 1.00 89.62 90 THR A N 1
ATOM 756 C CA . THR A 1 90 ? -19.519 -1.060 43.383 1.00 89.62 90 THR A CA 1
ATOM 757 C C . THR A 1 90 ? -20.277 -2.374 43.489 1.00 89.62 90 THR A C 1
ATOM 759 O O . THR A 1 90 ? -20.299 -3.019 44.540 1.00 89.62 90 THR A O 1
ATOM 762 N N . PHE A 1 91 ? -20.906 -2.756 42.387 1.00 89.25 91 PHE A N 1
ATOM 763 C CA . PHE A 1 91 ? -21.789 -3.906 42.291 1.00 89.25 91 PHE A CA 1
ATOM 764 C C . PHE A 1 91 ? -21.197 -4.924 41.326 1.00 89.25 91 PHE A C 1
ATOM 766 O O . PHE A 1 91 ? -20.622 -4.567 40.293 1.00 89.25 91 PHE A O 1
ATOM 773 N N . THR A 1 92 ? -21.345 -6.196 41.668 1.00 88.50 92 THR A N 1
ATOM 774 C CA . THR A 1 92 ? -20.907 -7.311 40.832 1.00 88.50 92 THR A CA 1
ATOM 775 C C . THR A 1 92 ? -21.884 -7.509 39.672 1.00 88.50 92 THR A C 1
ATOM 777 O O . THR A 1 92 ? -23.104 -7.423 39.843 1.00 88.50 92 THR A O 1
ATOM 780 N N . CYS A 1 93 ? -21.346 -7.740 38.472 1.00 87.62 93 CYS A N 1
ATOM 781 C CA . CYS A 1 93 ? -22.111 -8.054 37.267 1.00 87.62 93 CYS A CA 1
ATOM 782 C C . CYS A 1 93 ? -21.374 -9.092 36.417 1.00 87.62 93 CYS A C 1
ATOM 784 O O . CYS A 1 93 ? -20.386 -8.783 35.752 1.00 87.62 93 CYS A O 1
ATOM 786 N N . SER A 1 94 ? -21.887 -10.321 36.384 1.00 84.81 94 SER A N 1
ATOM 787 C CA . SER A 1 94 ? -21.341 -11.400 35.556 1.00 84.81 94 SER A CA 1
ATOM 788 C C . SER A 1 94 ? -21.578 -11.132 34.065 1.00 84.81 94 SER A C 1
ATOM 790 O O . SER A 1 94 ? -22.598 -11.518 33.501 1.00 84.81 94 SER A O 1
ATOM 792 N N . MET A 1 95 ? -20.628 -10.450 33.424 1.00 85.62 95 MET A N 1
ATOM 793 C CA . MET A 1 95 ? -20.693 -10.101 32.003 1.00 85.62 95 MET A CA 1
ATOM 794 C C . MET A 1 95 ? -20.347 -11.288 31.091 1.00 85.62 95 MET A C 1
ATOM 796 O O . MET A 1 95 ? -19.330 -11.957 31.296 1.00 85.62 95 MET A O 1
ATOM 800 N N . ASP A 1 96 ? -21.132 -11.486 30.029 1.00 86.38 96 ASP A N 1
ATOM 801 C CA . ASP A 1 96 ? -20.838 -12.443 28.955 1.00 86.38 96 ASP A CA 1
ATOM 802 C C . ASP A 1 96 ? -20.025 -11.768 27.843 1.00 86.38 96 ASP A C 1
ATOM 804 O O . ASP A 1 96 ? -20.525 -10.932 27.086 1.00 86.38 96 ASP A O 1
ATOM 808 N N . LEU A 1 97 ? -18.753 -12.141 27.724 1.00 87.62 97 LEU A N 1
ATOM 809 C CA . LEU A 1 97 ? -17.815 -11.518 26.796 1.00 87.62 97 LEU A CA 1
ATOM 810 C C . LEU A 1 97 ? -17.561 -12.353 25.533 1.00 87.62 97 LEU A C 1
ATOM 812 O O . LEU A 1 97 ? -16.672 -12.001 24.755 1.00 87.62 97 LEU A O 1
ATOM 816 N N . HIS A 1 98 ? -18.345 -13.402 25.254 1.00 88.69 98 HIS A N 1
ATOM 817 C CA . HIS A 1 98 ? -18.182 -14.208 24.035 1.00 88.69 98 HIS A CA 1
ATOM 818 C C . HIS A 1 98 ? -18.203 -13.360 22.755 1.00 88.69 98 HIS A C 1
ATOM 820 O O . HIS A 1 98 ? -17.388 -13.563 21.854 1.00 88.69 98 HIS A O 1
ATOM 826 N N . LYS A 1 99 ? -19.089 -12.359 22.687 1.00 88.94 99 LYS A N 1
ATOM 827 C CA . LYS A 1 99 ? -19.232 -11.455 21.531 1.00 88.94 99 LYS A CA 1
ATOM 828 C C . LYS A 1 99 ? -18.412 -10.169 21.631 1.00 88.94 99 LYS A C 1
ATOM 830 O O . LYS A 1 99 ? -18.628 -9.263 20.832 1.00 88.94 99 LYS A O 1
ATOM 835 N N . TYR A 1 100 ? -17.481 -10.060 22.576 1.00 86.88 100 TYR A N 1
ATOM 836 C CA . TYR A 1 100 ? -16.692 -8.841 22.769 1.00 86.88 100 TYR A CA 1
ATOM 837 C C . TYR A 1 100 ? -15.971 -8.395 21.4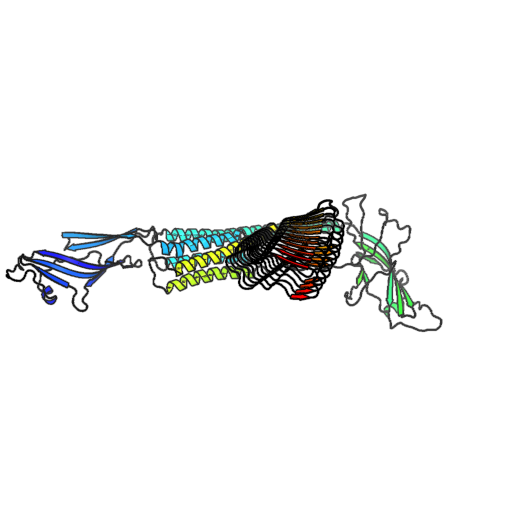79 1.00 86.88 100 TYR A C 1
ATOM 839 O O . TYR A 1 100 ? -15.319 -9.237 20.850 1.00 86.88 100 TYR A O 1
ATOM 847 N N . PRO A 1 101 ? -16.012 -7.097 21.091 1.00 87.88 101 PRO A N 1
ATOM 848 C CA . PRO A 1 101 ? -16.638 -5.936 21.755 1.00 87.88 101 PRO A CA 1
ATOM 849 C C . PRO A 1 101 ? -18.071 -5.609 21.267 1.00 87.88 101 PRO A C 1
ATOM 851 O O . PRO A 1 101 ? -18.582 -4.516 21.502 1.00 87.88 101 PRO A O 1
ATOM 854 N N . LEU A 1 102 ? -18.714 -6.510 20.523 1.00 87.25 102 LEU A N 1
ATOM 855 C CA . LEU A 1 102 ? -20.083 -6.368 20.004 1.00 87.25 102 LEU A CA 1
ATOM 856 C C . LEU A 1 102 ? -21.130 -6.948 20.975 1.00 87.25 102 LEU A C 1
ATOM 858 O O . LEU A 1 102 ? -22.208 -7.382 20.567 1.00 87.25 102 LEU A O 1
ATOM 862 N N . ASP A 1 103 ? -20.784 -6.988 22.255 1.00 87.81 103 ASP A N 1
ATOM 863 C CA . ASP A 1 103 ? -21.548 -7.568 23.346 1.00 87.81 103 ASP A CA 1
ATOM 864 C C . ASP A 1 103 ? -22.637 -6.622 23.883 1.00 87.81 103 ASP A C 1
ATOM 866 O O . ASP A 1 103 ? -22.544 -5.394 23.796 1.00 87.81 103 ASP A O 1
ATOM 870 N N . ARG A 1 104 ? -23.678 -7.224 24.465 1.00 88.62 104 ARG A N 1
ATOM 871 C CA . ARG A 1 104 ? -24.706 -6.548 25.263 1.00 88.62 104 ARG A CA 1
ATOM 872 C C . ARG A 1 104 ? -24.708 -7.176 26.643 1.00 88.62 104 ARG A C 1
ATOM 874 O O . ARG A 1 104 ? -24.723 -8.398 26.740 1.00 88.62 104 ARG A O 1
ATOM 881 N N . GLN A 1 105 ? -24.705 -6.344 27.676 1.00 86.81 105 GLN A N 1
ATOM 882 C CA . GLN A 1 105 ? -24.656 -6.789 29.064 1.00 86.81 105 GLN A CA 1
ATOM 883 C C . GLN A 1 105 ? -25.947 -6.423 29.783 1.00 86.81 105 GLN A C 1
ATOM 885 O O . GLN A 1 105 ? -26.523 -5.361 29.541 1.00 86.81 105 GLN A O 1
ATOM 890 N N . ILE A 1 106 ? -26.390 -7.307 30.671 1.00 88.25 106 ILE A N 1
ATOM 891 C CA . ILE A 1 106 ? -27.516 -7.062 31.568 1.00 88.25 106 ILE A CA 1
ATOM 892 C C . ILE A 1 106 ? -26.958 -7.149 32.982 1.00 88.25 106 ILE A C 1
ATOM 894 O O . ILE A 1 106 ? -26.644 -8.237 33.449 1.00 88.25 106 ILE A O 1
ATOM 898 N N . CYS A 1 107 ? -26.811 -6.002 33.634 1.00 87.81 107 CYS A N 1
ATOM 899 C CA . CYS A 1 107 ? -26.352 -5.922 35.016 1.00 87.81 107 CYS A CA 1
ATOM 900 C C . CYS A 1 107 ? -27.532 -5.591 35.914 1.00 87.81 107 CYS A C 1
ATOM 902 O O . CYS A 1 107 ? -28.272 -4.658 35.619 1.00 87.81 107 CYS A O 1
ATOM 904 N N . ASP A 1 108 ? -27.724 -6.322 37.001 1.00 85.69 108 ASP A N 1
ATOM 905 C CA . ASP A 1 108 ? -28.809 -6.087 37.943 1.00 85.69 108 ASP A CA 1
ATOM 906 C C . ASP A 1 108 ? -28.316 -5.562 39.293 1.00 85.69 108 ASP A C 1
ATOM 908 O O . ASP A 1 108 ? -27.174 -5.788 39.673 1.00 85.69 108 ASP A O 1
ATOM 912 N N . ILE A 1 109 ? -29.163 -4.819 40.006 1.00 87.31 109 ILE A N 1
ATOM 913 C CA . ILE A 1 109 ? -29.012 -4.511 41.438 1.00 87.31 109 ILE A CA 1
ATOM 914 C C . ILE A 1 109 ? -30.187 -5.158 42.140 1.00 87.31 109 ILE A C 1
ATOM 916 O O . ILE A 1 109 ? -31.324 -4.905 41.739 1.00 87.31 109 ILE A O 1
ATOM 920 N N . LYS A 1 110 ? -29.927 -5.960 43.171 1.00 84.94 110 LYS A N 1
ATOM 921 C CA . LYS A 1 110 ? -30.971 -6.618 43.964 1.00 84.94 110 LYS A CA 1
ATOM 922 C C . LYS A 1 110 ? -30.938 -6.119 45.400 1.00 84.94 110 LYS A C 1
ATOM 924 O O . LYS A 1 110 ? -29.897 -6.187 46.047 1.00 84.94 110 LYS A O 1
ATOM 929 N N . PHE A 1 111 ? -32.084 -5.650 45.870 1.00 88.12 111 PHE A N 1
ATOM 930 C CA . PHE A 1 111 ? -32.351 -5.250 47.243 1.00 88.12 111 PHE A CA 1
ATOM 931 C C . PHE A 1 111 ? -33.171 -6.342 47.925 1.00 88.12 111 PHE A C 1
ATOM 933 O O . PHE A 1 111 ? -34.150 -6.827 47.351 1.00 88.12 111 PHE A O 1
ATOM 940 N N . GLU A 1 112 ? -32.782 -6.710 49.139 1.00 84.94 112 GLU A N 1
ATOM 941 C CA . GLU A 1 112 ? -33.440 -7.747 49.930 1.00 84.94 112 GLU A CA 1
ATOM 942 C C . GLU A 1 112 ? -33.538 -7.322 51.399 1.00 84.94 112 GLU A C 1
ATOM 944 O O . GLU A 1 112 ? -32.726 -6.532 51.882 1.00 84.94 112 GLU A O 1
ATOM 949 N N . SER A 1 113 ? -34.553 -7.830 52.095 1.00 84.44 113 SER A N 1
ATOM 950 C CA . SER A 1 113 ? -34.669 -7.782 53.557 1.00 84.44 113 SER A CA 1
ATOM 951 C C . SER A 1 113 ? -34.814 -9.220 54.048 1.00 84.44 113 SER A C 1
ATOM 953 O O . SER A 1 113 ? -35.774 -9.896 53.672 1.00 84.44 113 SER A O 1
ATOM 955 N N . LEU A 1 114 ? -33.809 -9.692 54.798 1.00 69.56 114 LEU A N 1
ATOM 956 C CA . LEU A 1 114 ? -33.712 -10.998 55.477 1.00 69.56 114 LEU A CA 1
ATOM 957 C C . LEU A 1 114 ? -34.482 -12.169 54.809 1.00 69.56 114 LEU A C 1
ATOM 959 O O . LEU A 1 114 ? -35.256 -12.855 55.470 1.00 69.56 114 LEU A O 1
ATOM 963 N N . ASN A 1 115 ? -34.267 -12.425 53.509 1.00 63.66 115 ASN A N 1
ATOM 964 C CA . ASN A 1 115 ? -34.917 -13.487 52.705 1.00 63.66 115 ASN A CA 1
ATOM 965 C C . ASN A 1 115 ? -36.455 -13.405 52.521 1.00 63.66 115 ASN A C 1
ATOM 967 O O . ASN A 1 115 ? -37.070 -14.385 52.096 1.00 63.66 115 ASN A O 1
ATOM 971 N N . TYR A 1 116 ? -37.110 -12.273 52.797 1.00 66.19 116 TYR A N 1
ATOM 972 C CA . TYR A 1 116 ? -38.572 -12.146 52.669 1.00 66.19 116 TYR A CA 1
ATOM 973 C C . TYR A 1 116 ? -39.030 -11.627 51.305 1.00 66.19 116 TYR A C 1
ATOM 975 O O . TYR A 1 116 ? -39.969 -12.157 50.712 1.00 66.19 116 TYR A O 1
ATOM 983 N N . THR A 1 117 ? -38.405 -10.558 50.806 1.00 76.88 117 THR A N 1
ATOM 984 C CA . THR A 1 117 ? -38.803 -9.909 49.548 1.00 76.88 117 THR A CA 1
ATOM 985 C C . THR A 1 117 ? -37.576 -9.416 48.787 1.00 76.88 117 THR A C 1
ATOM 987 O O . THR A 1 117 ? -36.675 -8.822 49.374 1.00 76.88 117 THR A O 1
ATOM 990 N N . CYS A 1 118 ? -37.540 -9.669 47.475 1.00 79.44 118 CYS A N 1
ATOM 991 C CA . CYS A 1 118 ? -36.455 -9.258 46.586 1.00 79.44 118 CYS A CA 1
ATOM 992 C C . CYS A 1 118 ? -36.999 -8.282 45.538 1.00 79.44 118 CYS A C 1
ATOM 994 O O . CYS A 1 118 ? -37.901 -8.622 44.768 1.00 79.44 118 CYS A O 1
ATOM 996 N N . VAL A 1 119 ? -36.444 -7.073 45.491 1.00 83.19 119 VAL A N 1
ATOM 997 C CA . VAL A 1 119 ? -36.746 -6.066 44.465 1.00 83.19 119 VAL A CA 1
ATOM 998 C C . VAL A 1 119 ? -35.453 -5.722 43.749 1.00 83.19 119 VAL A C 1
ATOM 1000 O O . VAL A 1 119 ? -34.429 -5.500 44.386 1.00 83.19 119 VAL A O 1
ATOM 1003 N N . GLY A 1 120 ? -35.473 -5.657 42.419 1.00 85.19 120 GLY A N 1
ATOM 1004 C CA . GLY A 1 120 ? -34.260 -5.375 41.664 1.00 85.19 120 GLY A CA 1
ATOM 1005 C C . GLY A 1 120 ? -34.465 -4.522 40.424 1.00 85.19 120 GLY A C 1
ATOM 1006 O O . GLY A 1 120 ? -35.556 -4.433 39.866 1.00 85.19 120 GLY A O 1
ATOM 1007 N N . LEU A 1 121 ? -33.375 -3.899 39.990 1.00 84.50 121 LEU A N 1
ATOM 1008 C CA . LEU A 1 121 ? -33.287 -3.081 38.784 1.00 84.50 121 LEU A CA 1
ATOM 1009 C C . LEU A 1 121 ? -32.357 -3.768 37.792 1.00 84.50 121 LEU A C 1
ATOM 1011 O O . LEU A 1 121 ? -31.266 -4.168 38.179 1.00 84.50 121 LEU A O 1
ATOM 1015 N N . LYS A 1 122 ? -32.757 -3.876 36.520 1.00 84.25 122 LYS A N 1
ATOM 1016 C CA . LYS A 1 122 ? -31.911 -4.399 35.435 1.00 84.25 122 LYS A CA 1
ATOM 1017 C C . LYS A 1 122 ? -31.447 -3.262 34.529 1.00 84.25 122 LYS A C 1
ATOM 1019 O O . LYS A 1 122 ? -32.261 -2.535 33.966 1.00 84.25 122 LYS A O 1
ATOM 1024 N N . PHE A 1 123 ? -30.140 -3.149 34.352 1.00 84.69 123 PHE A N 1
ATOM 1025 C CA . PHE A 1 123 ? -29.469 -2.210 33.466 1.00 84.69 123 PHE A CA 1
ATOM 1026 C C . PHE A 1 123 ? -29.026 -2.928 32.195 1.00 84.69 123 PHE A C 1
ATOM 1028 O O . PHE A 1 123 ? -28.198 -3.836 32.237 1.00 84.69 123 PHE A O 1
ATOM 1035 N N . TYR A 1 124 ? -29.562 -2.493 31.057 1.00 85.56 124 TYR A N 1
ATOM 1036 C CA . TYR A 1 124 ? -29.163 -2.971 29.737 1.00 85.56 124 TYR A CA 1
ATOM 1037 C C . TYR A 1 124 ? -28.057 -2.064 29.196 1.00 85.56 124 TYR A C 1
ATOM 1039 O O . TYR A 1 124 ? -28.290 -0.889 28.912 1.00 85.56 124 TYR A O 1
ATOM 1047 N N . LEU A 1 125 ? -26.847 -2.600 29.075 1.00 83.06 125 LEU A N 1
ATOM 1048 C CA . LEU A 1 125 ? -25.654 -1.870 28.661 1.00 83.06 125 LEU A CA 1
ATOM 1049 C C . LEU A 1 125 ? -25.213 -2.352 27.273 1.00 83.06 125 LEU A C 1
ATOM 1051 O O . LEU A 1 125 ? -24.972 -3.541 27.063 1.00 83.06 125 LEU A O 1
ATOM 1055 N N . GLU A 1 126 ? -25.076 -1.425 26.322 1.00 82.94 126 GLU A N 1
ATOM 1056 C CA . GLU A 1 126 ? -24.473 -1.684 25.009 1.00 82.94 126 GLU A CA 1
ATOM 1057 C C . GLU A 1 126 ? -23.150 -0.922 24.884 1.00 82.94 126 GLU A C 1
ATOM 1059 O O . GLU A 1 126 ? -23.035 0.248 25.261 1.00 82.94 126 GLU A O 1
ATOM 1064 N N . ARG A 1 127 ? -22.126 -1.596 24.357 1.00 81.56 127 ARG A N 1
ATOM 1065 C CA . ARG A 1 127 ? -20.795 -1.017 24.183 1.00 81.56 127 ARG A CA 1
ATOM 1066 C C . ARG A 1 127 ? -20.756 -0.087 22.972 1.00 81.56 127 ARG A C 1
ATOM 1068 O O . ARG A 1 127 ? -21.270 -0.416 21.903 1.00 81.56 127 ARG A O 1
ATOM 1075 N N . ASN A 1 128 ? -20.063 1.047 23.096 1.00 80.94 128 ASN A N 1
ATOM 1076 C CA . ASN A 1 128 ? -19.782 1.881 21.929 1.00 80.94 128 ASN A CA 1
ATOM 1077 C C . ASN A 1 128 ? -18.718 1.220 21.034 1.00 80.94 128 ASN A C 1
ATOM 1079 O O . ASN A 1 128 ? -17.591 0.964 21.460 1.00 80.94 128 ASN A O 1
ATOM 1083 N N . LYS A 1 129 ? -19.090 0.955 19.779 1.00 81.44 129 LYS A N 1
ATOM 1084 C CA . LYS A 1 129 ? -18.306 0.183 18.803 1.00 81.44 129 LYS A CA 1
ATOM 1085 C C . LYS A 1 129 ? -17.233 1.022 18.100 1.00 81.44 129 LYS A C 1
ATOM 1087 O O . LYS A 1 129 ? -16.259 0.459 17.606 1.00 81.44 129 LYS A O 1
ATOM 1092 N N . GLY A 1 130 ? -17.384 2.351 18.067 1.00 78.38 130 GLY A N 1
ATOM 1093 C CA . GLY A 1 130 ? -16.558 3.248 17.246 1.00 78.38 130 GLY A CA 1
ATOM 1094 C C . GLY A 1 130 ? -15.058 3.134 17.523 1.00 78.38 130 GLY A C 1
ATOM 1095 O O . GLY A 1 130 ? -14.280 2.953 16.592 1.00 78.38 130 GLY A O 1
ATOM 1096 N N . TYR A 1 131 ? -14.671 3.143 18.802 1.00 77.81 131 TYR A N 1
ATOM 1097 C CA . TYR A 1 131 ? -13.276 3.006 19.235 1.00 77.81 131 TYR A CA 1
ATOM 1098 C C . TYR A 1 131 ? -12.627 1.703 18.742 1.00 77.81 131 TYR A C 1
ATOM 1100 O O . TYR A 1 131 ? -11.514 1.703 18.224 1.00 77.81 131 TYR A O 1
ATOM 1108 N N . TYR A 1 132 ? -13.334 0.578 18.866 1.00 82.69 132 TYR A N 1
ATOM 1109 C CA . TYR A 1 132 ? -12.807 -0.728 18.472 1.00 82.69 132 TYR A CA 1
ATOM 1110 C C . TYR A 1 132 ? -12.661 -0.846 16.955 1.00 82.69 132 TYR A C 1
ATOM 1112 O O . TYR A 1 132 ? -11.686 -1.421 16.470 1.00 82.69 132 TYR A O 1
ATOM 1120 N N . ILE A 1 133 ? -13.603 -0.278 16.197 1.00 84.44 133 ILE A N 1
ATOM 1121 C CA . ILE A 1 133 ? -13.552 -0.268 14.731 1.00 84.44 133 ILE A CA 1
ATOM 1122 C C . ILE A 1 133 ? -12.321 0.501 14.243 1.00 84.44 133 ILE A C 1
ATOM 1124 O O . ILE A 1 133 ? -11.566 -0.024 13.425 1.00 84.44 133 ILE A O 1
ATOM 1128 N N . THR A 1 134 ? -12.083 1.708 14.758 1.00 77.88 134 THR A N 1
ATOM 1129 C CA . THR A 1 134 ? -10.988 2.568 14.286 1.00 77.88 134 THR A CA 1
ATOM 1130 C C . THR A 1 134 ? -9.613 2.117 14.769 1.00 77.88 134 THR A C 1
ATOM 1132 O O . THR A 1 134 ? -8.653 2.230 14.014 1.00 77.88 134 THR A O 1
ATOM 1135 N N . GLN A 1 135 ? -9.503 1.591 15.991 1.00 73.88 135 GLN A N 1
ATOM 1136 C CA . GLN A 1 135 ? -8.209 1.266 16.607 1.00 73.88 135 GLN A CA 1
ATOM 1137 C C . GLN A 1 135 ? -7.7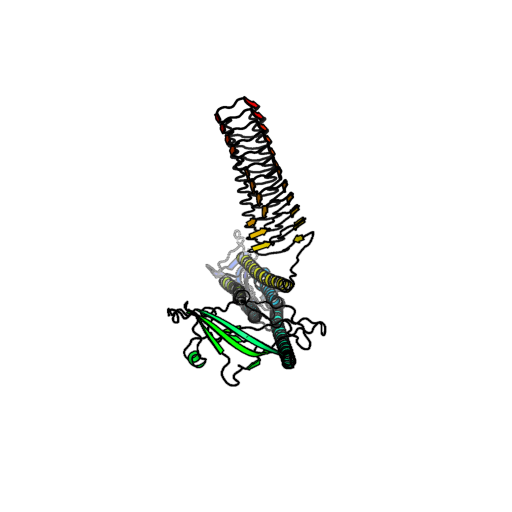90 -0.199 16.429 1.00 73.88 135 GLN A C 1
ATOM 1139 O O . GLN A 1 135 ? -6.599 -0.514 16.454 1.00 73.88 135 GLN A O 1
ATOM 1144 N N . ILE A 1 136 ? -8.747 -1.114 16.253 1.00 83.62 136 ILE A N 1
ATOM 1145 C CA . ILE A 1 136 ? -8.461 -2.547 16.123 1.00 83.62 136 ILE A CA 1
ATOM 1146 C C . ILE A 1 136 ? -8.758 -3.019 14.704 1.00 83.62 136 ILE A C 1
ATOM 1148 O O . ILE A 1 136 ? -7.831 -3.349 13.969 1.00 83.62 136 ILE A O 1
ATOM 1152 N N . TYR A 1 137 ? -10.027 -3.010 14.295 1.00 87.00 137 TYR A N 1
ATOM 1153 C CA . TYR A 1 137 ? -10.448 -3.659 13.051 1.00 87.00 137 TYR A CA 1
ATOM 1154 C C . TYR A 1 137 ? -9.833 -3.020 11.798 1.00 87.00 137 TYR A C 1
ATOM 1156 O O . TYR A 1 137 ? -9.276 -3.737 10.966 1.00 87.00 137 TYR A O 1
ATOM 1164 N N . VAL A 1 138 ? -9.886 -1.689 11.665 1.00 84.12 138 VAL A N 1
ATOM 1165 C CA . VAL A 1 138 ? -9.346 -0.983 10.489 1.00 84.12 138 VAL A CA 1
ATOM 1166 C C . VAL A 1 138 ? -7.832 -1.213 10.332 1.00 84.12 138 VAL A C 1
ATOM 1168 O O . VAL A 1 138 ? -7.425 -1.652 9.253 1.00 84.12 138 VAL A O 1
ATOM 1171 N N . PRO A 1 139 ? -6.981 -1.022 11.363 1.00 85.38 139 PRO A N 1
ATOM 1172 C CA . PRO A 1 139 ? -5.552 -1.299 11.235 1.00 85.38 139 PRO A CA 1
ATOM 1173 C C . PRO A 1 139 ? -5.233 -2.771 10.938 1.00 85.38 139 PRO A C 1
ATOM 1175 O O . PRO A 1 139 ? -4.357 -3.030 10.116 1.00 85.38 139 PRO A O 1
ATOM 1178 N N . SER A 1 140 ? -5.953 -3.738 11.523 1.00 88.19 140 SER A N 1
ATOM 1179 C CA . SER A 1 140 ? -5.716 -5.166 11.245 1.00 88.19 140 SER A CA 1
ATOM 1180 C C . SER A 1 140 ? -5.990 -5.525 9.781 1.00 88.19 140 SER A C 1
ATOM 1182 O O . SER A 1 140 ? -5.204 -6.241 9.164 1.00 88.19 140 SER A O 1
ATOM 1184 N N . ILE A 1 141 ? -7.065 -4.984 9.193 1.00 87.62 141 ILE A N 1
ATOM 1185 C CA . ILE A 1 141 ? -7.391 -5.179 7.769 1.00 87.62 141 ILE A CA 1
ATOM 1186 C C . ILE A 1 141 ? -6.298 -4.578 6.884 1.00 87.62 141 ILE A C 1
ATOM 1188 O O . ILE A 1 141 ? -5.845 -5.214 5.932 1.00 87.62 141 ILE A O 1
ATOM 1192 N N . LEU A 1 142 ? -5.840 -3.370 7.210 1.00 84.06 142 LEU A N 1
ATOM 1193 C CA . LEU A 1 142 ? -4.770 -2.712 6.471 1.00 84.06 142 LEU A CA 1
ATOM 1194 C C . LEU A 1 142 ? -3.467 -3.532 6.517 1.00 84.06 142 LEU A C 1
ATOM 1196 O O . LEU A 1 142 ? -2.830 -3.716 5.479 1.00 84.06 142 LEU A O 1
ATOM 1200 N N . VAL A 1 143 ? -3.091 -4.084 7.678 1.00 86.12 143 VAL A N 1
ATOM 1201 C CA . VAL A 1 143 ? -1.904 -4.953 7.826 1.00 86.12 143 VAL A CA 1
ATOM 1202 C C . VAL A 1 143 ? -2.010 -6.214 6.961 1.00 86.12 143 VAL A C 1
ATOM 1204 O O . VAL A 1 143 ? -1.024 -6.592 6.324 1.00 86.12 143 VAL A O 1
ATOM 1207 N N . ILE A 1 144 ? -3.193 -6.829 6.859 1.00 89.00 144 ILE A N 1
ATOM 1208 C CA . ILE A 1 144 ? -3.418 -7.959 5.940 1.00 89.00 144 ILE A CA 1
ATOM 1209 C C . ILE A 1 144 ? -3.184 -7.525 4.491 1.00 89.00 144 ILE A C 1
ATOM 1211 O O . ILE A 1 144 ? -2.450 -8.195 3.766 1.00 89.00 144 ILE A O 1
ATOM 1215 N N . ILE A 1 145 ? -3.735 -6.384 4.073 1.00 85.00 145 ILE A N 1
ATOM 1216 C CA . ILE A 1 145 ? -3.540 -5.866 2.711 1.00 85.00 145 ILE A CA 1
ATOM 1217 C C . ILE A 1 145 ? -2.050 -5.607 2.431 1.00 85.00 145 ILE A C 1
ATOM 1219 O O . ILE A 1 145 ? -1.574 -5.930 1.343 1.00 85.00 145 ILE A O 1
ATOM 1223 N N . LEU A 1 146 ? -1.281 -5.101 3.405 1.00 82.06 146 LEU A N 1
ATOM 1224 C CA . LEU A 1 146 ? 0.175 -4.976 3.254 1.00 82.06 146 LEU A CA 1
ATOM 1225 C C . LEU A 1 146 ? 0.860 -6.321 3.064 1.00 82.06 146 LEU A C 1
ATOM 1227 O O . LEU A 1 146 ? 1.758 -6.409 2.233 1.00 82.06 146 LEU A O 1
ATOM 1231 N N . SER A 1 147 ? 0.449 -7.364 3.787 1.00 86.69 147 SER A N 1
ATOM 1232 C CA . SER A 1 147 ? 1.028 -8.699 3.599 1.00 86.69 147 SER A CA 1
ATOM 1233 C C . SER A 1 147 ? 0.844 -9.200 2.159 1.00 86.69 147 SER A C 1
ATOM 1235 O O . SER A 1 147 ? 1.751 -9.813 1.599 1.00 86.69 147 SER A O 1
ATOM 1237 N N . TRP A 1 148 ? -0.264 -8.841 1.499 1.00 86.06 148 TRP A N 1
ATOM 1238 C CA . TRP A 1 148 ? -0.538 -9.216 0.107 1.00 86.06 148 TRP A CA 1
ATOM 1239 C C . TRP A 1 148 ? 0.305 -8.457 -0.916 1.00 86.06 148 TRP A C 1
ATOM 1241 O O . TRP A 1 148 ? 0.485 -8.935 -2.037 1.00 86.06 148 TRP A O 1
ATOM 1251 N N . VAL A 1 149 ? 0.895 -7.316 -0.545 1.00 80.75 149 VAL A N 1
ATOM 1252 C CA . VAL A 1 149 ? 1.868 -6.615 -1.399 1.00 80.75 149 VAL A CA 1
ATOM 1253 C C . VAL A 1 149 ? 3.077 -7.507 -1.703 1.00 80.75 149 VAL A C 1
ATOM 1255 O O . VAL A 1 149 ? 3.702 -7.367 -2.756 1.00 80.75 149 VAL A O 1
ATOM 1258 N N . ASN A 1 150 ? 3.373 -8.487 -0.842 1.00 78.94 150 ASN A N 1
ATOM 1259 C CA . ASN A 1 150 ? 4.420 -9.476 -1.079 1.00 78.94 150 ASN A CA 1
ATOM 1260 C C . ASN A 1 150 ? 4.238 -10.231 -2.409 1.00 78.94 150 ASN A C 1
ATOM 1262 O O . ASN A 1 150 ? 5.212 -10.462 -3.129 1.00 78.94 150 ASN A O 1
ATOM 1266 N N . PHE A 1 151 ? 2.990 -10.536 -2.783 1.00 81.62 151 PHE A N 1
ATOM 1267 C CA . PHE A 1 151 ? 2.666 -11.252 -4.022 1.00 81.62 151 PHE A CA 1
ATOM 1268 C C . PHE A 1 151 ? 3.010 -10.442 -5.278 1.00 81.62 151 PHE A C 1
ATOM 1270 O O . PHE A 1 151 ? 3.262 -11.004 -6.341 1.00 81.62 151 PHE A O 1
ATOM 1277 N N . TRP A 1 152 ? 3.079 -9.117 -5.146 1.00 75.75 152 TRP A N 1
ATOM 1278 C CA . TRP A 1 152 ? 3.352 -8.183 -6.236 1.00 75.75 152 TRP A CA 1
ATOM 1279 C C . TRP A 1 152 ? 4.853 -7.896 -6.394 1.00 75.75 152 TRP A C 1
ATOM 1281 O O . TRP A 1 152 ? 5.294 -7.391 -7.425 1.00 75.75 152 TRP A O 1
ATOM 1291 N N . LEU A 1 153 ? 5.686 -8.213 -5.399 1.00 72.38 153 LEU A N 1
ATOM 1292 C CA . LEU A 1 153 ? 7.135 -7.994 -5.492 1.00 72.38 153 LEU A CA 1
ATOM 1293 C C . LEU A 1 153 ? 7.784 -9.000 -6.462 1.00 72.38 153 LEU A C 1
ATOM 1295 O O . LEU A 1 153 ? 7.140 -9.945 -6.895 1.00 72.38 153 LEU A O 1
ATOM 1299 N N . SER A 1 154 ? 9.058 -8.848 -6.851 1.00 70.94 154 SER A N 1
ATOM 1300 C CA . SER A 1 154 ? 9.723 -9.925 -7.626 1.00 70.94 154 SER A CA 1
ATOM 1301 C C . SER A 1 154 ? 10.211 -11.003 -6.681 1.00 70.94 154 SER A C 1
ATOM 1303 O O . SER A 1 154 ? 10.604 -10.699 -5.555 1.00 70.94 154 SER A O 1
ATOM 1305 N N . VAL A 1 155 ? 10.257 -12.239 -7.171 1.00 73.94 155 VAL A N 1
ATOM 1306 C CA . VAL A 1 155 ? 10.853 -13.364 -6.440 1.00 73.94 155 VAL A CA 1
ATOM 1307 C C . VAL A 1 155 ? 12.348 -13.131 -6.169 1.00 73.94 155 VAL A C 1
ATOM 1309 O O . VAL A 1 155 ? 12.865 -13.529 -5.134 1.00 73.94 155 VAL A O 1
ATOM 1312 N N . GLU A 1 156 ? 13.022 -12.386 -7.047 1.00 72.69 156 GLU A N 1
ATOM 1313 C CA . GLU A 1 156 ? 14.436 -12.008 -6.915 1.00 72.69 156 GLU A CA 1
ATOM 1314 C C . GLU A 1 156 ? 14.705 -11.008 -5.775 1.00 72.69 156 GLU A C 1
ATOM 1316 O O . GLU A 1 156 ? 15.810 -10.953 -5.242 1.00 72.69 156 GLU A O 1
ATOM 1321 N N . ALA A 1 157 ? 13.703 -10.226 -5.352 1.00 77.94 157 ALA A N 1
ATOM 1322 C CA . ALA A 1 157 ? 13.848 -9.225 -4.290 1.00 77.94 157 ALA A CA 1
ATOM 1323 C C . ALA A 1 157 ? 13.701 -9.846 -2.886 1.00 77.94 157 ALA A C 1
ATOM 1325 O O . ALA A 1 157 ? 12.915 -9.380 -2.059 1.00 77.94 157 ALA A O 1
ATOM 1326 N N . VAL A 1 158 ? 14.476 -10.901 -2.620 1.00 80.06 158 VAL A N 1
ATOM 1327 C CA . VAL A 1 158 ? 14.435 -11.709 -1.388 1.00 80.06 158 VAL A CA 1
ATOM 1328 C C . VAL A 1 158 ? 14.514 -10.860 -0.104 1.00 80.06 158 VAL A C 1
ATOM 1330 O O . VAL A 1 158 ? 13.662 -11.059 0.764 1.00 80.06 158 VAL A O 1
ATOM 1333 N N . PRO A 1 159 ? 15.432 -9.875 0.039 1.00 77.25 159 PRO A N 1
ATOM 1334 C CA . PRO A 1 159 ? 15.533 -9.090 1.275 1.00 77.25 159 PRO A CA 1
ATOM 1335 C C . PRO A 1 159 ? 14.279 -8.258 1.572 1.00 77.25 159 PRO A C 1
ATOM 1337 O O . PRO A 1 159 ? 13.857 -8.148 2.722 1.00 77.25 159 PRO A O 1
ATOM 1340 N N . ALA A 1 160 ? 13.652 -7.703 0.531 1.00 75.00 160 ALA A N 1
ATOM 1341 C CA . ALA A 1 160 ? 12.451 -6.885 0.666 1.00 75.00 160 ALA A CA 1
ATOM 1342 C C . ALA A 1 160 ? 11.236 -7.725 1.083 1.00 75.00 160 ALA A C 1
ATOM 1344 O O . ALA A 1 160 ? 10.469 -7.310 1.949 1.00 75.00 160 ALA A O 1
ATOM 1345 N N . ARG A 1 161 ? 11.088 -8.922 0.502 1.00 82.38 161 ARG A N 1
ATOM 1346 C CA . ARG A 1 161 ? 9.984 -9.841 0.802 1.00 82.38 161 ARG A CA 1
ATOM 1347 C C . ARG A 1 161 ? 10.071 -10.441 2.210 1.00 82.38 161 ARG A C 1
ATOM 1349 O O . ARG A 1 161 ? 9.070 -10.446 2.921 1.00 82.38 161 ARG A O 1
ATOM 1356 N N . ILE A 1 162 ? 11.263 -10.877 2.644 1.00 86.00 162 ILE A N 1
ATOM 1357 C CA . ILE A 1 162 ? 11.485 -11.386 4.015 1.00 86.00 162 ILE A CA 1
ATOM 1358 C C . ILE A 1 162 ? 11.177 -10.300 5.040 1.00 86.00 162 ILE A C 1
ATOM 1360 O O . ILE A 1 162 ? 10.445 -10.544 5.998 1.00 86.00 162 ILE A O 1
ATOM 1364 N N . SER A 1 163 ? 11.721 -9.098 4.823 1.00 83.25 163 SER A N 1
ATOM 1365 C CA . SER A 1 163 ? 11.492 -7.965 5.716 1.00 83.25 163 SER A CA 1
ATOM 1366 C C . SER A 1 163 ? 10.000 -7.660 5.830 1.00 83.25 163 SER A C 1
ATOM 1368 O O . SER A 1 163 ? 9.496 -7.546 6.942 1.00 83.25 163 SER A O 1
ATOM 1370 N N . LEU A 1 164 ? 9.273 -7.626 4.711 1.00 82.94 164 LEU A N 1
ATOM 1371 C CA . LEU A 1 164 ? 7.839 -7.354 4.709 1.00 82.94 164 LEU A CA 1
ATOM 1372 C C . LEU A 1 164 ? 7.004 -8.436 5.405 1.00 82.94 164 LEU A C 1
ATOM 1374 O O . LEU A 1 164 ? 6.110 -8.108 6.188 1.00 82.94 164 LEU A O 1
ATOM 1378 N N . GLY A 1 165 ? 7.318 -9.712 5.183 1.00 86.94 165 GLY A N 1
ATOM 1379 C CA . GLY A 1 165 ? 6.629 -10.819 5.844 1.00 86.94 165 GLY A CA 1
ATOM 1380 C C . GLY A 1 165 ? 6.869 -10.858 7.358 1.00 86.94 165 GLY A C 1
ATOM 1381 O O . GLY A 1 165 ? 5.920 -10.949 8.129 1.00 86.94 165 GLY A O 1
ATOM 1382 N N . LEU A 1 166 ? 8.117 -10.714 7.817 1.00 87.00 166 LEU A N 1
ATOM 1383 C CA . LEU A 1 166 ? 8.423 -10.706 9.255 1.00 87.00 166 LEU A CA 1
ATOM 1384 C C . LEU A 1 166 ? 7.825 -9.491 9.967 1.00 87.00 166 LEU A C 1
ATOM 1386 O O . LEU A 1 166 ? 7.301 -9.607 11.076 1.00 87.00 166 LEU A O 1
ATOM 1390 N N . LEU A 1 167 ? 7.885 -8.323 9.325 1.00 84.50 167 LEU A N 1
ATOM 1391 C CA . LEU A 1 167 ? 7.421 -7.090 9.937 1.00 84.50 167 LEU A CA 1
ATOM 1392 C C . LEU A 1 167 ? 5.899 -7.083 10.113 1.00 84.50 167 LEU A C 1
ATOM 1394 O O . LEU A 1 167 ? 5.413 -6.703 11.172 1.00 84.50 167 LEU A O 1
ATOM 1398 N N . THR A 1 168 ? 5.150 -7.558 9.117 1.00 87.31 168 THR A N 1
ATOM 1399 C CA . THR A 1 168 ? 3.684 -7.653 9.204 1.00 87.31 168 THR A CA 1
ATOM 1400 C C . THR A 1 168 ? 3.233 -8.633 10.296 1.00 87.31 168 THR A C 1
ATOM 1402 O O . THR A 1 168 ? 2.297 -8.317 11.034 1.00 87.31 168 THR A O 1
ATOM 1405 N N . VAL A 1 169 ? 3.931 -9.765 10.485 1.00 91.19 169 VAL A N 1
ATOM 1406 C CA . VAL A 1 169 ? 3.682 -10.699 11.607 1.00 91.19 169 VAL A CA 1
ATOM 1407 C C . VAL A 1 169 ? 3.929 -10.020 12.959 1.00 91.19 169 VAL A C 1
ATOM 1409 O O . VAL A 1 169 ? 3.106 -10.131 13.875 1.00 91.19 169 VAL A O 1
ATOM 1412 N N . LEU A 1 170 ? 5.039 -9.285 13.086 1.00 87.44 170 LEU A N 1
ATOM 1413 C CA . LEU A 1 170 ? 5.373 -8.553 14.307 1.00 87.44 170 LEU A CA 1
ATOM 1414 C C . LEU A 1 170 ? 4.334 -7.467 14.611 1.00 87.44 170 LEU A C 1
ATOM 1416 O O . LEU A 1 170 ? 3.880 -7.363 15.750 1.00 87.44 170 LEU A O 1
ATOM 1420 N N . THR A 1 171 ? 3.914 -6.687 13.611 1.00 85.31 171 THR A N 1
ATOM 1421 C CA . THR A 1 171 ? 2.877 -5.657 13.770 1.00 85.31 171 THR A CA 1
ATOM 1422 C C . THR A 1 171 ? 1.569 -6.265 14.269 1.00 85.31 171 THR A C 1
ATOM 1424 O O . THR A 1 171 ? 1.011 -5.770 15.247 1.00 85.31 171 THR A O 1
ATOM 1427 N N . MET A 1 172 ? 1.116 -7.372 13.669 1.00 88.88 172 MET A N 1
ATOM 1428 C CA . MET A 1 172 ? -0.116 -8.050 14.082 1.00 88.88 172 MET A CA 1
ATOM 1429 C C . MET A 1 172 ? -0.024 -8.605 15.513 1.00 88.88 172 MET A C 1
ATOM 1431 O O . MET A 1 172 ? -0.961 -8.460 16.302 1.00 88.88 172 MET A O 1
ATOM 1435 N N . SER A 1 173 ? 1.122 -9.180 15.886 1.00 88.69 173 SER A N 1
ATOM 1436 C CA . SER A 1 173 ? 1.365 -9.695 17.243 1.00 88.69 173 SER A CA 1
ATOM 1437 C C . SER A 1 173 ? 1.385 -8.570 18.284 1.00 88.69 173 SER A C 1
ATOM 1439 O O . SER A 1 173 ? 0.768 -8.680 19.343 1.00 88.69 173 SER A O 1
ATOM 1441 N N . THR A 1 174 ? 2.030 -7.446 17.957 1.00 87.00 174 THR A N 1
ATOM 1442 C CA . THR A 1 174 ? 2.118 -6.263 18.830 1.00 87.00 174 THR A CA 1
ATOM 1443 C C . THR A 1 174 ? 0.747 -5.612 19.020 1.00 87.00 174 THR A C 1
ATOM 1445 O O . THR A 1 174 ? 0.368 -5.268 20.141 1.00 87.00 174 THR A O 1
ATOM 1448 N N . GLN A 1 175 ? -0.036 -5.491 17.941 1.00 84.31 175 GLN A N 1
ATOM 1449 C CA . GLN A 1 175 ? -1.409 -4.992 18.001 1.00 84.31 175 GLN A CA 1
ATOM 1450 C C . GLN A 1 175 ? -2.295 -5.910 18.855 1.00 84.31 175 GLN A C 1
ATOM 1452 O O . GLN A 1 175 ? -3.046 -5.419 19.697 1.00 84.31 175 GLN A O 1
ATOM 1457 N N . SER A 1 176 ? -2.173 -7.230 18.689 1.00 86.69 176 SER A N 1
ATOM 1458 C CA . SER A 1 176 ? -2.941 -8.218 19.458 1.00 86.69 176 SER A CA 1
ATOM 1459 C C . SER A 1 176 ? -2.626 -8.148 20.953 1.00 86.69 176 SER A C 1
ATOM 1461 O O . SER A 1 176 ? -3.539 -8.094 21.777 1.00 86.69 176 SER A O 1
ATOM 1463 N N . ALA A 1 177 ? -1.343 -8.053 21.315 1.00 85.56 177 ALA A N 1
ATOM 1464 C CA . ALA A 1 177 ? -0.918 -7.867 22.701 1.00 85.56 177 ALA A CA 1
ATOM 1465 C C . ALA A 1 177 ? -1.457 -6.554 23.295 1.00 85.56 177 ALA A C 1
ATOM 1467 O O . ALA A 1 177 ? -1.954 -6.535 24.421 1.00 85.56 177 ALA A O 1
ATOM 1468 N N . SER A 1 178 ? -1.423 -5.462 22.523 1.00 82.12 178 SER A N 1
ATOM 1469 C CA . SER A 1 178 ? -1.979 -4.168 22.934 1.00 82.12 178 SER A CA 1
ATOM 1470 C C . SER A 1 178 ? -3.494 -4.236 23.165 1.00 82.12 178 SER A C 1
ATOM 1472 O O . SER A 1 178 ? -3.979 -3.791 24.210 1.00 82.12 178 SER A O 1
ATOM 1474 N N . ALA A 1 179 ? -4.240 -4.858 22.247 1.00 79.94 179 ALA A N 1
ATOM 1475 C CA . ALA A 1 179 ? -5.691 -5.009 22.333 1.00 79.94 179 ALA A CA 1
ATOM 1476 C C . ALA A 1 179 ? -6.122 -5.825 23.565 1.00 79.94 179 ALA A C 1
ATOM 1478 O O . ALA A 1 179 ? -7.101 -5.477 24.226 1.00 79.94 179 ALA A O 1
ATOM 1479 N N . LEU A 1 180 ? -5.360 -6.869 23.902 1.00 79.00 180 LEU A N 1
ATOM 1480 C CA . LEU A 1 180 ? -5.652 -7.771 25.019 1.00 79.00 180 LEU A CA 1
ATOM 1481 C C . LEU A 1 180 ? -5.130 -7.266 26.370 1.00 79.00 180 LEU A C 1
ATOM 1483 O O . LEU A 1 180 ? -5.644 -7.678 27.405 1.00 79.00 180 LEU A O 1
ATOM 1487 N N . SER A 1 181 ? -4.162 -6.341 26.387 1.00 77.00 181 SER A N 1
ATOM 1488 C CA . SER A 1 181 ? -3.555 -5.822 27.626 1.00 77.00 181 SER A CA 1
ATOM 1489 C C . SER A 1 181 ? -4.545 -5.157 28.590 1.00 77.00 181 SER A C 1
ATOM 1491 O O . SER A 1 181 ? -4.315 -5.139 29.795 1.00 77.00 181 SER A O 1
ATOM 1493 N N . ASN A 1 182 ? -5.644 -4.611 28.064 1.00 64.25 182 ASN A N 1
ATOM 1494 C CA . ASN A 1 182 ? -6.641 -3.865 28.834 1.00 64.25 182 ASN A CA 1
ATOM 1495 C C . ASN A 1 182 ? -7.882 -4.696 29.195 1.00 64.25 182 ASN A C 1
ATOM 1497 O O . ASN A 1 182 ? -8.836 -4.146 29.751 1.00 64.25 182 ASN A O 1
ATOM 1501 N N . LEU A 1 183 ? -7.905 -5.981 28.834 1.00 71.88 183 LEU A N 1
ATOM 1502 C CA . LEU A 1 183 ? -9.011 -6.879 29.135 1.00 71.88 183 LEU A CA 1
ATOM 1503 C C . LEU A 1 183 ? -8.651 -7.800 30.301 1.00 71.88 183 LEU A C 1
ATOM 1505 O O . LEU A 1 183 ? -7.504 -8.226 30.438 1.00 71.88 183 LEU A O 1
ATOM 1509 N N . GLN A 1 184 ? -9.646 -8.157 31.114 1.00 69.38 184 GLN A N 1
ATOM 1510 C CA . GLN A 1 184 ? -9.486 -9.245 32.071 1.00 69.38 184 GLN A CA 1
ATOM 1511 C C . GLN A 1 184 ? -9.135 -10.538 31.320 1.00 69.38 184 GLN A C 1
ATOM 1513 O O . GLN A 1 184 ? -9.662 -10.813 30.237 1.00 69.38 184 GLN A O 1
ATOM 1518 N N . LYS A 1 185 ? -8.238 -11.338 31.899 1.00 71.62 185 LYS A N 1
ATOM 1519 C CA . LYS A 1 185 ? -7.927 -12.673 31.387 1.00 71.62 185 LYS A CA 1
ATOM 1520 C C . LYS A 1 185 ? -9.099 -13.590 31.721 1.00 71.62 185 LYS A C 1
ATOM 1522 O O . LYS A 1 185 ? -9.396 -13.805 32.891 1.00 71.62 185 LYS A O 1
ATOM 1527 N N . ILE A 1 186 ? -9.762 -14.097 30.692 1.00 80.25 186 ILE A N 1
ATOM 1528 C CA . ILE A 1 186 ? -10.907 -15.004 30.800 1.00 80.25 186 ILE A CA 1
ATOM 1529 C C . ILE A 1 186 ? -10.554 -16.256 29.999 1.00 80.25 186 ILE A C 1
ATOM 1531 O O . ILE A 1 186 ? -9.834 -16.157 29.005 1.00 80.25 186 ILE A O 1
ATOM 1535 N N . SER A 1 187 ? -11.008 -17.423 30.453 1.00 82.12 187 SER A N 1
ATOM 1536 C CA . SER A 1 187 ? -10.595 -18.729 29.924 1.00 82.12 187 SER A CA 1
ATOM 1537 C C . SER A 1 187 ? -11.163 -19.062 28.544 1.00 82.12 187 SER A C 1
ATOM 1539 O O . SER A 1 187 ? -10.547 -19.828 27.808 1.00 82.12 187 SER A O 1
ATOM 1541 N N . TYR A 1 188 ? -12.323 -18.510 28.182 1.00 85.94 188 TYR A N 1
ATOM 1542 C CA . TYR A 1 188 ? -12.976 -18.798 26.908 1.00 85.94 188 TYR A CA 1
ATOM 1543 C C . TYR A 1 188 ? -12.548 -17.849 25.782 1.00 85.94 188 TYR A C 1
ATOM 1545 O O . TYR A 1 188 ? -12.129 -16.707 26.001 1.00 85.94 188 TYR A O 1
ATOM 1553 N N . VAL A 1 189 ? -12.703 -18.337 24.550 1.00 87.19 189 VAL A N 1
ATOM 1554 C CA . VAL A 1 189 ? -12.389 -17.599 23.324 1.00 87.19 189 VAL A CA 1
ATOM 1555 C C . VAL A 1 189 ? -13.462 -16.543 23.058 1.00 87.19 189 VAL A C 1
ATOM 1557 O O . VAL A 1 189 ? -14.662 -16.831 23.042 1.00 87.19 189 VAL A O 1
ATOM 1560 N N . LYS A 1 190 ? -13.016 -15.309 22.828 1.00 89.19 190 LYS A N 1
ATOM 1561 C CA . LYS A 1 190 ? -13.857 -14.157 22.484 1.00 89.19 190 LYS A CA 1
ATOM 1562 C C . LYS A 1 190 ? -13.865 -13.944 20.973 1.00 89.19 190 LYS A C 1
ATOM 1564 O O . LYS A 1 190 ? -12.892 -14.268 20.295 1.00 89.19 190 LYS A O 1
ATOM 1569 N N . ALA A 1 191 ? -14.905 -13.302 20.445 1.00 90.06 191 ALA A N 1
ATOM 1570 C CA . ALA A 1 191 ? -14.975 -12.933 19.028 1.00 90.06 191 ALA A CA 1
ATOM 1571 C C . ALA A 1 191 ? -13.747 -12.121 18.564 1.00 90.06 191 ALA A C 1
ATOM 1573 O O . ALA A 1 191 ? -13.230 -12.349 17.470 1.00 90.06 191 ALA A O 1
ATOM 1574 N N . LEU A 1 192 ? -13.233 -11.225 19.415 1.00 89.19 192 LEU A N 1
ATOM 1575 C CA . LEU A 1 192 ? -11.987 -10.501 19.156 1.00 89.19 192 LEU A CA 1
ATOM 1576 C C . LEU A 1 192 ? -10.757 -11.425 19.052 1.00 89.19 192 LEU A C 1
ATOM 1578 O O . LEU A 1 192 ? -9.908 -11.189 18.197 1.00 89.19 192 LEU A O 1
ATOM 1582 N N . ASP A 1 193 ? -10.662 -12.475 19.873 1.00 89.44 193 ASP A N 1
ATOM 1583 C CA . ASP A 1 193 ? -9.539 -13.424 19.817 1.00 89.44 193 ASP A CA 1
ATOM 1584 C C . ASP A 1 193 ? -9.549 -14.185 18.487 1.00 89.44 193 ASP A C 1
ATOM 1586 O O . ASP A 1 193 ? -8.512 -14.302 17.836 1.00 89.44 193 ASP A O 1
ATOM 1590 N N . VAL A 1 194 ? -10.732 -14.643 18.049 1.00 91.88 194 VAL A N 1
ATOM 1591 C CA . VAL A 1 194 ? -10.913 -15.310 16.748 1.00 91.88 194 VAL A CA 1
ATOM 1592 C C . VAL A 1 194 ? -10.501 -14.380 15.613 1.00 91.88 194 VAL A C 1
ATOM 1594 O O . VAL A 1 194 ? -9.753 -14.789 14.729 1.00 91.88 194 VAL A O 1
ATOM 1597 N N . TRP A 1 195 ? -10.938 -13.118 15.649 1.00 93.00 195 TRP A N 1
ATOM 1598 C CA . TRP A 1 195 ? -10.568 -12.126 14.641 1.00 93.00 195 TRP A CA 1
ATOM 1599 C C . TRP A 1 195 ? -9.048 -11.944 14.550 1.00 93.00 195 TRP A C 1
ATOM 1601 O O . TRP A 1 195 ? -8.472 -12.101 13.475 1.00 93.00 195 TRP A O 1
ATOM 1611 N N . LEU A 1 196 ? -8.387 -11.666 15.678 1.00 90.69 196 LEU A N 1
ATOM 1612 C CA . LEU A 1 196 ? -6.939 -11.446 15.719 1.00 90.69 196 LEU A CA 1
ATOM 1613 C C . LEU A 1 196 ? -6.157 -12.701 15.292 1.00 90.69 196 LEU A C 1
ATOM 1615 O O . LEU A 1 196 ? -5.175 -12.581 14.559 1.00 90.69 196 LEU A O 1
ATOM 1619 N N . ALA A 1 197 ? -6.612 -13.896 15.682 1.00 91.38 197 ALA A N 1
ATOM 1620 C CA . ALA A 1 197 ? -6.007 -15.165 15.279 1.00 91.38 197 ALA A CA 1
ATOM 1621 C C . ALA A 1 197 ? -6.129 -15.415 13.769 1.00 91.38 197 ALA A C 1
ATOM 1623 O O . ALA A 1 197 ? -5.149 -15.790 13.125 1.00 91.38 197 ALA A O 1
ATOM 1624 N N . VAL A 1 198 ? -7.301 -15.152 13.182 1.00 93.44 198 VAL A N 1
ATOM 1625 C CA . VAL A 1 198 ? -7.517 -15.264 11.732 1.00 93.44 198 VAL A CA 1
ATOM 1626 C C . VAL A 1 198 ? -6.637 -14.264 10.981 1.00 93.44 198 VAL A C 1
ATOM 1628 O O . VAL A 1 198 ? -5.955 -14.647 10.031 1.00 93.44 198 VAL A O 1
ATOM 1631 N N . CYS A 1 199 ? -6.576 -13.004 11.423 1.00 92.81 199 CYS A N 1
ATOM 1632 C CA . CYS A 1 199 ? -5.691 -12.004 10.823 1.00 92.81 199 CYS A CA 1
ATOM 1633 C C . CYS A 1 199 ? -4.216 -12.436 10.873 1.00 92.81 199 CYS A C 1
ATOM 1635 O O . CYS A 1 199 ? -3.508 -12.321 9.872 1.00 92.81 199 CYS A O 1
ATOM 1637 N N . LEU A 1 200 ? -3.758 -12.975 12.007 1.00 91.25 200 LEU A N 1
ATOM 1638 C CA . LEU A 1 200 ? -2.398 -13.493 12.153 1.00 91.25 200 LEU A CA 1
ATOM 1639 C C . LEU A 1 200 ? -2.132 -14.678 11.213 1.00 91.25 200 LEU A C 1
ATOM 1641 O O . LEU A 1 200 ? -1.076 -14.720 10.583 1.00 91.25 200 LEU A O 1
ATOM 1645 N N . ALA A 1 201 ? -3.087 -15.599 11.069 1.00 92.25 201 ALA A N 1
ATOM 1646 C CA . ALA A 1 201 ? -2.971 -16.740 10.163 1.00 92.25 201 ALA A CA 1
ATOM 1647 C C . ALA A 1 201 ? -2.820 -16.305 8.696 1.00 92.25 201 ALA A C 1
ATOM 1649 O O . ALA A 1 201 ? -1.981 -16.855 7.986 1.00 92.25 201 ALA A O 1
ATOM 1650 N N . PHE A 1 202 ? -3.559 -15.283 8.246 1.00 91.62 202 PHE A N 1
ATOM 1651 C CA . PHE A 1 202 ? -3.408 -14.729 6.893 1.00 91.62 202 PHE A CA 1
ATOM 1652 C C . PHE A 1 202 ? -2.021 -14.127 6.656 1.00 91.62 202 PHE A C 1
ATOM 1654 O O . PHE A 1 202 ? -1.388 -14.404 5.636 1.00 91.62 202 PHE A O 1
ATOM 1661 N N . VAL A 1 203 ? -1.535 -13.325 7.604 1.00 92.00 203 VAL A N 1
ATOM 1662 C CA . VAL A 1 203 ? -0.218 -12.686 7.502 1.00 92.00 203 VAL A CA 1
ATOM 1663 C C . VAL A 1 203 ? 0.900 -13.736 7.523 1.00 92.00 203 VAL A C 1
ATOM 1665 O O . VAL A 1 203 ? 1.839 -13.665 6.730 1.00 92.00 203 VAL A O 1
ATOM 1668 N N . PHE A 1 204 ? 0.778 -14.756 8.372 1.00 91.31 204 PHE A N 1
ATOM 1669 C CA . PHE A 1 204 ? 1.718 -15.874 8.418 1.00 91.31 204 PHE A CA 1
ATOM 1670 C C . PHE A 1 204 ? 1.665 -16.734 7.145 1.00 91.31 204 PHE A C 1
ATOM 1672 O O . PHE A 1 204 ? 2.705 -17.124 6.615 1.00 91.31 204 PHE A O 1
ATOM 1679 N N . GLY A 1 205 ? 0.472 -16.963 6.590 1.00 91.00 205 GLY A N 1
ATOM 1680 C CA . GLY A 1 205 ? 0.286 -17.653 5.314 1.00 91.00 205 GLY A CA 1
ATOM 1681 C C . GLY A 1 205 ? 1.008 -16.960 4.154 1.00 91.00 205 GLY A C 1
ATOM 1682 O O . GLY A 1 205 ? 1.655 -17.629 3.351 1.00 91.00 205 GLY A O 1
ATOM 1683 N N . ALA A 1 206 ? 0.995 -15.623 4.106 1.00 88.88 206 ALA A N 1
ATOM 1684 C CA . ALA A 1 206 ? 1.745 -14.853 3.109 1.00 88.88 206 ALA A CA 1
ATOM 1685 C C . ALA A 1 206 ? 3.276 -15.006 3.246 1.00 88.88 206 ALA A C 1
ATOM 1687 O O . ALA A 1 206 ? 4.002 -14.913 2.254 1.00 88.88 206 ALA A O 1
ATOM 1688 N N . LEU A 1 207 ? 3.788 -15.260 4.458 1.00 89.25 207 LEU A N 1
ATOM 1689 C CA . LEU A 1 207 ? 5.207 -15.555 4.687 1.00 89.25 207 LEU A CA 1
ATOM 1690 C C . LEU A 1 207 ? 5.574 -16.976 4.224 1.00 89.25 207 LEU A C 1
ATOM 1692 O O . LEU A 1 207 ? 6.627 -17.162 3.609 1.00 89.25 207 LEU A O 1
ATOM 1696 N N . ILE A 1 208 ? 4.706 -17.963 4.478 1.00 90.50 208 ILE A N 1
ATOM 1697 C CA . ILE A 1 208 ? 4.884 -19.346 4.002 1.00 90.50 208 ILE A CA 1
ATOM 1698 C C . ILE A 1 208 ? 4.870 -19.402 2.473 1.00 90.50 208 ILE A C 1
ATOM 1700 O O . ILE A 1 208 ? 5.730 -20.055 1.882 1.00 90.50 208 ILE A O 1
ATOM 1704 N N . GLU A 1 209 ? 3.933 -18.703 1.830 1.00 91.06 209 GLU A N 1
ATOM 1705 C CA . GLU A 1 209 ? 3.865 -18.608 0.367 1.00 91.06 209 GLU A CA 1
ATOM 1706 C C . GLU A 1 209 ? 5.195 -18.118 -0.208 1.00 91.06 209 GLU A C 1
ATOM 1708 O O . GLU A 1 209 ? 5.763 -18.752 -1.099 1.00 91.06 209 GLU A O 1
ATOM 1713 N N . PHE A 1 210 ? 5.761 -17.062 0.376 1.00 87.94 210 PHE A N 1
ATOM 1714 C CA . PHE A 1 210 ? 7.050 -16.550 -0.062 1.00 87.94 210 PHE A CA 1
ATOM 1715 C C . PHE A 1 210 ? 8.179 -17.567 0.137 1.00 87.94 210 PHE A C 1
ATOM 1717 O O . PHE A 1 210 ? 9.027 -17.713 -0.747 1.00 87.94 210 PHE A O 1
ATOM 1724 N N . ALA A 1 211 ? 8.205 -18.278 1.268 1.00 88.31 211 ALA A N 1
ATOM 1725 C CA . ALA A 1 211 ? 9.196 -19.323 1.506 1.00 88.31 211 ALA A CA 1
ATOM 1726 C C . ALA A 1 211 ? 9.113 -20.417 0.428 1.00 88.31 211 ALA A C 1
ATOM 1728 O O . ALA A 1 211 ? 10.137 -20.797 -0.144 1.00 88.31 211 ALA A O 1
ATOM 1729 N N . TYR A 1 212 ? 7.899 -20.851 0.085 1.00 91.38 212 TYR A N 1
ATOM 1730 C CA . TYR A 1 212 ? 7.650 -21.834 -0.967 1.00 91.38 212 TYR A CA 1
ATOM 1731 C C . TYR A 1 212 ? 8.095 -21.341 -2.356 1.00 91.38 212 TYR A C 1
ATOM 1733 O O . TYR A 1 212 ? 8.847 -22.030 -3.055 1.00 91.38 212 TYR A O 1
ATOM 1741 N N . VAL A 1 213 ? 7.703 -20.125 -2.752 1.00 88.62 213 VAL A N 1
ATOM 1742 C CA . VAL A 1 213 ? 8.073 -19.533 -4.052 1.00 88.62 213 VAL A CA 1
ATOM 1743 C C . VAL A 1 213 ? 9.582 -19.297 -4.163 1.00 88.62 213 VAL A C 1
ATOM 1745 O O . VAL A 1 213 ? 10.177 -19.527 -5.213 1.00 88.62 213 VAL A O 1
ATOM 1748 N N . ASN A 1 214 ? 10.245 -18.894 -3.079 1.00 87.50 214 ASN A N 1
ATOM 1749 C CA . ASN A 1 214 ? 11.695 -18.700 -3.073 1.00 87.50 214 ASN A CA 1
ATOM 1750 C C . ASN A 1 214 ? 12.453 -20.032 -3.224 1.00 87.50 214 ASN A C 1
ATOM 1752 O O . ASN A 1 214 ? 13.448 -20.101 -3.946 1.00 87.50 214 ASN A O 1
ATOM 1756 N N . VAL A 1 215 ? 11.983 -21.112 -2.588 1.00 89.44 215 VAL A N 1
ATOM 1757 C CA . VAL A 1 215 ? 12.582 -22.448 -2.747 1.00 89.44 215 VAL A CA 1
ATOM 1758 C C . VAL A 1 215 ? 12.413 -22.952 -4.179 1.00 89.44 215 VAL A C 1
ATOM 1760 O O . VAL A 1 215 ? 13.397 -23.349 -4.804 1.00 89.44 215 VAL A O 1
ATOM 1763 N N . THR A 1 216 ? 11.198 -22.894 -4.724 1.00 88.31 216 THR A N 1
ATOM 1764 C CA . THR A 1 216 ? 10.919 -23.350 -6.097 1.00 88.31 216 THR A CA 1
ATOM 1765 C C . THR A 1 216 ? 11.702 -22.545 -7.138 1.00 88.31 216 THR A C 1
ATOM 1767 O O . THR A 1 216 ? 12.338 -23.140 -8.010 1.00 88.31 216 THR A O 1
ATOM 1770 N N . ALA A 1 217 ? 11.786 -21.219 -6.993 1.00 85.44 217 ALA A N 1
ATOM 1771 C CA . ALA A 1 217 ? 12.584 -20.371 -7.879 1.00 85.44 217 ALA A CA 1
ATOM 1772 C C . ALA A 1 217 ? 14.089 -20.678 -7.812 1.00 85.44 217 ALA A C 1
ATOM 1774 O O . ALA A 1 217 ? 14.751 -20.733 -8.849 1.00 85.44 217 ALA A O 1
ATOM 1775 N N . ARG A 1 218 ? 14.643 -20.948 -6.619 1.00 85.50 218 ARG A N 1
ATOM 1776 C CA . ARG A 1 218 ? 16.049 -21.372 -6.469 1.00 85.50 218 ARG A CA 1
ATOM 1777 C C . ARG A 1 218 ? 16.317 -22.717 -7.140 1.00 85.50 218 ARG A C 1
ATOM 1779 O O . ARG A 1 218 ? 17.365 -22.886 -7.765 1.00 85.50 218 ARG A O 1
ATOM 1786 N N . VAL A 1 219 ? 15.389 -23.668 -7.029 1.00 87.88 219 VAL A N 1
ATOM 1787 C CA . VAL A 1 219 ? 15.489 -24.968 -7.712 1.00 87.88 219 VAL A CA 1
ATOM 1788 C C . VAL A 1 219 ? 15.470 -24.779 -9.230 1.00 87.88 219 VAL A C 1
ATOM 1790 O O . VAL A 1 219 ? 16.310 -25.353 -9.925 1.00 87.88 219 VAL A O 1
ATOM 1793 N N . GLU A 1 220 ? 14.577 -23.941 -9.757 1.00 84.81 220 GLU A N 1
ATOM 1794 C CA . GLU A 1 220 ? 14.504 -23.658 -11.194 1.00 84.81 220 GLU A CA 1
ATOM 1795 C C . GLU A 1 220 ? 15.763 -22.944 -11.711 1.00 84.81 220 GLU A C 1
ATOM 1797 O O . GLU A 1 220 ? 16.287 -23.300 -12.767 1.00 84.81 220 GLU A O 1
ATOM 1802 N N . GLN A 1 221 ? 16.312 -21.994 -10.949 1.00 80.44 221 GLN A N 1
ATOM 1803 C CA . GLN A 1 221 ? 17.547 -21.292 -11.305 1.00 80.44 221 GLN A CA 1
ATOM 1804 C C . GLN A 1 221 ? 18.756 -22.241 -11.341 1.00 80.44 221 GLN A C 1
ATOM 1806 O O . GLN A 1 221 ? 19.553 -22.178 -12.278 1.00 80.44 221 GLN A O 1
ATOM 1811 N N . ARG A 1 222 ? 18.856 -23.179 -10.385 1.00 83.56 222 ARG A N 1
ATOM 1812 C CA . ARG A 1 222 ? 19.873 -24.248 -10.402 1.00 83.56 222 ARG A CA 1
ATOM 1813 C C . ARG A 1 222 ? 19.719 -25.165 -11.615 1.00 83.56 222 ARG A C 1
ATOM 1815 O O . ARG A 1 222 ? 20.719 -25.488 -12.249 1.00 83.56 222 ARG A O 1
ATOM 1822 N N . ARG A 1 223 ? 18.485 -25.541 -11.979 1.00 84.56 223 ARG A N 1
ATOM 1823 C CA . ARG A 1 223 ? 18.215 -26.320 -13.202 1.00 84.56 223 ARG A CA 1
ATOM 1824 C C . ARG A 1 223 ? 18.658 -25.559 -14.452 1.00 84.56 223 ARG A C 1
ATOM 1826 O O . ARG A 1 223 ? 19.382 -26.128 -15.259 1.00 84.56 223 ARG A O 1
ATOM 1833 N N . LYS A 1 224 ? 18.293 -24.277 -14.596 1.00 82.12 224 LYS A N 1
ATOM 1834 C CA . LYS A 1 224 ? 18.717 -23.432 -15.730 1.00 82.12 224 LYS A CA 1
ATOM 1835 C C . LYS A 1 224 ? 20.239 -23.331 -15.826 1.00 82.12 224 LYS A C 1
ATOM 1837 O O . LYS A 1 224 ? 20.770 -23.557 -16.904 1.00 82.12 224 LYS A O 1
ATOM 1842 N N . MET A 1 225 ? 20.943 -23.095 -14.713 1.00 80.06 225 MET A N 1
ATOM 1843 C CA . MET A 1 225 ? 22.413 -23.125 -14.692 1.00 80.06 225 MET A CA 1
ATOM 1844 C C . MET A 1 225 ? 22.974 -24.477 -15.138 1.00 80.06 225 MET A C 1
ATOM 1846 O O . MET A 1 225 ? 23.885 -24.493 -15.957 1.00 80.06 225 MET A O 1
ATOM 1850 N N . ALA A 1 226 ? 22.428 -25.600 -14.660 1.00 80.00 226 ALA A N 1
ATOM 1851 C CA . ALA A 1 226 ? 22.879 -26.928 -15.077 1.00 80.00 226 ALA A CA 1
ATOM 1852 C C . ALA A 1 226 ? 22.688 -27.153 -16.589 1.00 80.00 226 ALA A C 1
ATOM 1854 O O . ALA A 1 226 ? 23.606 -27.630 -17.251 1.00 80.00 226 ALA A O 1
ATOM 1855 N N . TYR A 1 227 ? 21.548 -26.735 -17.153 1.00 78.56 227 TYR A N 1
ATOM 1856 C CA . TYR A 1 227 ? 21.314 -26.768 -18.600 1.00 78.56 227 TYR A CA 1
ATOM 1857 C C . TYR A 1 227 ? 22.274 -25.852 -19.373 1.00 78.56 227 TYR A C 1
ATOM 1859 O O . TYR A 1 227 ? 22.810 -26.286 -20.385 1.00 78.56 227 TYR A O 1
ATOM 1867 N N . THR A 1 228 ? 22.541 -24.626 -18.905 1.00 78.19 228 THR A N 1
ATOM 1868 C CA . THR A 1 228 ? 23.479 -23.690 -19.557 1.00 78.19 228 THR A CA 1
ATOM 1869 C C . THR A 1 228 ? 24.932 -24.162 -19.478 1.00 78.19 228 THR A C 1
ATOM 1871 O O . THR A 1 228 ? 25.691 -23.989 -20.427 1.00 78.19 228 THR A O 1
ATOM 1874 N N . VAL A 1 229 ? 25.344 -24.770 -18.363 1.00 82.75 229 VAL A N 1
ATOM 1875 C CA . VAL A 1 229 ? 26.679 -25.374 -18.222 1.00 82.75 229 VAL A CA 1
ATOM 1876 C C . VAL A 1 229 ? 26.800 -26.589 -19.137 1.00 82.75 229 VAL A C 1
ATOM 1878 O O . VAL A 1 229 ? 27.796 -26.708 -19.842 1.00 82.75 229 VAL A O 1
ATOM 1881 N N . MET A 1 230 ? 25.775 -27.445 -19.196 1.00 77.62 230 MET A N 1
ATOM 1882 C CA . MET A 1 230 ? 25.741 -28.585 -20.113 1.00 77.62 230 MET A CA 1
ATOM 1883 C C . MET A 1 230 ? 25.744 -28.133 -21.580 1.00 77.62 230 MET A C 1
ATOM 1885 O O . MET A 1 230 ? 26.482 -28.696 -22.384 1.00 77.62 230 MET A O 1
ATOM 1889 N N . SER A 1 231 ? 24.984 -27.094 -21.942 1.00 77.00 231 SER A N 1
ATOM 1890 C CA . SER A 1 231 ? 24.967 -26.559 -23.307 1.00 77.00 231 SER A CA 1
ATOM 1891 C C . SER A 1 231 ? 26.309 -25.936 -23.677 1.00 77.00 231 SER A C 1
ATOM 1893 O O . SER A 1 231 ? 26.825 -26.261 -24.736 1.00 77.00 231 SER A O 1
ATOM 1895 N N . LYS A 1 232 ? 26.928 -25.140 -22.790 1.00 75.69 232 LYS A N 1
ATOM 1896 C CA . LYS A 1 232 ? 28.289 -24.612 -22.992 1.00 75.69 232 LYS A CA 1
ATOM 1897 C C . LYS A 1 232 ? 29.333 -25.719 -23.075 1.00 75.69 232 LYS A C 1
ATOM 1899 O O . LYS A 1 232 ? 30.270 -25.607 -23.852 1.00 75.69 232 LYS A O 1
ATOM 1904 N N . PHE A 1 233 ? 29.189 -26.792 -22.299 1.00 75.75 233 PHE A N 1
ATOM 1905 C CA . PHE A 1 233 ? 30.080 -27.946 -22.379 1.00 75.75 233 PHE A CA 1
ATOM 1906 C C . PHE A 1 233 ? 29.930 -28.672 -23.722 1.00 75.75 233 PHE A C 1
ATOM 1908 O O . PHE A 1 233 ? 30.933 -28.978 -24.359 1.00 75.75 233 PHE A O 1
ATOM 1915 N N . LEU A 1 234 ? 28.700 -28.898 -24.194 1.00 67.12 234 LEU A N 1
ATOM 1916 C CA . LEU A 1 234 ? 28.418 -29.485 -25.510 1.00 67.12 234 LEU A CA 1
ATOM 1917 C C . LEU A 1 234 ? 28.868 -28.579 -26.663 1.00 67.12 234 LEU A C 1
ATOM 1919 O O . LEU A 1 234 ? 29.386 -29.076 -27.660 1.00 67.12 234 LEU A O 1
ATOM 1923 N N . GLU A 1 235 ? 28.707 -27.267 -26.519 1.00 64.94 235 GLU A N 1
ATOM 1924 C CA . GLU A 1 235 ? 29.150 -26.253 -27.474 1.00 64.94 235 GLU A CA 1
ATOM 1925 C C . GLU A 1 235 ? 30.677 -26.178 -27.527 1.00 64.94 235 GLU A C 1
ATOM 1927 O O . GLU A 1 235 ? 31.234 -26.280 -28.610 1.00 64.94 235 GLU A O 1
ATOM 1932 N N . ASN A 1 236 ? 31.376 -26.163 -26.387 1.00 61.53 236 ASN A N 1
ATOM 1933 C CA . ASN A 1 236 ? 32.837 -26.292 -26.338 1.00 61.53 236 ASN A CA 1
ATOM 1934 C C . ASN A 1 236 ? 33.316 -27.632 -26.909 1.00 61.53 236 ASN A C 1
ATOM 1936 O O . ASN A 1 236 ? 34.355 -27.688 -27.561 1.00 61.53 236 ASN A O 1
ATOM 1940 N N . ARG A 1 237 ? 32.563 -28.720 -26.711 1.00 55.94 237 ARG A N 1
ATOM 1941 C CA . ARG A 1 237 ? 32.890 -30.025 -27.301 1.00 55.94 237 ARG A CA 1
ATOM 1942 C C . ARG A 1 237 ? 32.681 -30.047 -28.820 1.00 55.94 237 ARG A C 1
ATOM 1944 O O . ARG A 1 237 ? 33.421 -30.751 -29.499 1.00 55.94 237 ARG A O 1
ATOM 1951 N N . LYS A 1 238 ? 31.718 -29.279 -29.348 1.00 52.25 238 LYS A N 1
ATOM 1952 C CA . LYS A 1 238 ? 31.555 -29.017 -30.790 1.00 52.25 238 LYS A CA 1
ATOM 1953 C C . LYS A 1 238 ? 32.655 -28.096 -31.324 1.00 52.25 238 LYS A C 1
ATOM 1955 O O . LYS A 1 238 ? 33.245 -28.423 -32.338 1.00 52.25 238 LYS A O 1
ATOM 1960 N N . LYS A 1 239 ? 33.003 -27.030 -30.600 1.00 49.56 239 LYS A N 1
ATOM 1961 C CA . LYS A 1 239 ? 34.059 -26.065 -30.951 1.00 49.56 239 LYS A CA 1
ATOM 1962 C C . LYS A 1 239 ? 35.466 -26.680 -30.946 1.00 49.56 239 LYS A C 1
ATOM 1964 O O . LYS A 1 239 ? 36.335 -26.250 -31.693 1.00 49.56 239 LYS A O 1
ATOM 1969 N N . ASN A 1 240 ? 35.684 -27.718 -30.133 1.00 48.72 240 ASN A N 1
ATOM 1970 C CA . ASN A 1 240 ? 36.916 -28.512 -30.133 1.00 48.72 240 ASN A CA 1
ATOM 1971 C C . ASN A 1 240 ? 36.977 -29.572 -31.247 1.00 48.72 240 ASN A C 1
ATOM 1973 O O . ASN A 1 240 ? 38.026 -30.190 -31.415 1.00 48.72 240 ASN A O 1
ATOM 1977 N N . LYS A 1 241 ? 35.899 -29.798 -32.008 1.00 47.16 241 LYS A N 1
ATOM 1978 C CA . LYS A 1 241 ? 35.928 -30.613 -33.229 1.00 47.16 241 LYS A CA 1
ATOM 1979 C C . LYS A 1 241 ? 35.985 -29.689 -34.455 1.00 47.16 241 LYS A C 1
ATOM 1981 O O . LYS A 1 241 ? 34.964 -29.407 -35.059 1.00 47.16 241 LYS A O 1
ATOM 1986 N N . GLU A 1 242 ? 37.212 -29.239 -34.728 1.00 59.59 242 GLU A N 1
ATOM 1987 C CA . GLU A 1 242 ? 37.784 -28.735 -35.995 1.00 59.59 242 GLU A CA 1
ATOM 1988 C C . GLU A 1 242 ? 36.993 -27.694 -36.817 1.00 59.59 242 GLU A C 1
ATOM 1990 O O . GLU A 1 242 ? 36.267 -28.040 -37.741 1.00 59.59 242 GLU A O 1
ATOM 1995 N N . GLU A 1 243 ? 37.286 -26.409 -36.570 1.00 65.38 243 GLU A N 1
ATOM 1996 C CA . GLU A 1 243 ? 37.128 -25.304 -37.537 1.00 65.38 243 GLU A CA 1
ATOM 1997 C C . GLU A 1 243 ? 38.346 -24.360 -37.462 1.00 65.38 243 GLU A C 1
ATOM 1999 O O . GLU A 1 243 ? 38.276 -23.208 -37.029 1.00 65.38 243 GLU A O 1
ATOM 2004 N N . ASP A 1 244 ? 39.509 -24.887 -37.845 1.00 73.75 244 ASP A N 1
ATOM 2005 C CA . ASP A 1 244 ? 40.767 -24.137 -37.887 1.00 73.75 244 ASP A CA 1
ATOM 2006 C C . ASP A 1 244 ? 41.165 -23.867 -39.335 1.00 73.75 244 ASP A C 1
ATOM 2008 O O . ASP A 1 244 ? 41.008 -24.728 -40.201 1.00 73.75 244 ASP A O 1
ATOM 2012 N N . TYR A 1 245 ? 41.707 -22.680 -39.605 1.00 77.88 245 TYR A N 1
ATOM 2013 C CA . TYR A 1 245 ? 42.282 -22.362 -40.910 1.00 77.88 245 TYR A CA 1
ATOM 2014 C C . TYR A 1 245 ? 43.762 -22.020 -40.767 1.00 77.88 245 TYR A C 1
ATOM 2016 O O . TYR A 1 245 ? 44.177 -21.304 -39.856 1.00 77.88 245 TYR A O 1
ATOM 2024 N N . SER A 1 246 ? 44.572 -22.543 -41.682 1.00 79.00 246 SER A N 1
ATOM 2025 C CA . SER A 1 246 ? 46.008 -22.276 -41.736 1.00 79.00 246 SER A CA 1
ATOM 2026 C C . SER A 1 246 ? 46.294 -21.213 -42.781 1.00 79.00 246 SER A C 1
ATOM 2028 O O . SER A 1 246 ? 45.855 -21.335 -43.924 1.00 79.00 246 SER A O 1
ATOM 2030 N N . MET A 1 247 ? 47.067 -20.191 -42.421 1.00 78.25 247 MET A N 1
ATOM 2031 C CA . MET A 1 247 ? 47.500 -19.166 -43.368 1.00 78.25 247 MET A CA 1
ATOM 2032 C C . MET A 1 247 ? 48.959 -18.772 -43.132 1.00 78.25 247 MET A C 1
ATOM 2034 O O . MET A 1 247 ? 49.423 -18.642 -41.997 1.00 78.25 247 MET A O 1
ATOM 2038 N N . SER A 1 248 ? 49.674 -18.546 -44.233 1.00 80.06 248 SER A N 1
ATOM 2039 C CA . SER A 1 248 ? 51.013 -17.961 -44.247 1.00 80.06 248 SER A CA 1
ATOM 2040 C C . SER A 1 248 ? 50.949 -16.536 -44.786 1.00 80.06 248 SER A C 1
ATOM 2042 O O . SER A 1 248 ? 50.426 -16.318 -45.878 1.00 80.06 248 SER A O 1
ATOM 2044 N N . PHE A 1 249 ? 51.514 -15.570 -44.067 1.00 81.31 249 PHE A N 1
ATOM 2045 C CA . PHE A 1 249 ? 51.591 -14.181 -44.521 1.00 81.31 249 PHE A CA 1
ATOM 2046 C C . PHE A 1 249 ? 52.898 -13.510 -44.093 1.00 81.31 249 PHE A C 1
ATOM 2048 O O . PHE A 1 249 ? 53.565 -13.939 -43.153 1.00 81.31 249 PHE A O 1
ATOM 2055 N N . TYR A 1 250 ? 53.269 -12.440 -44.796 1.00 84.94 250 TYR A N 1
ATOM 2056 C CA . TYR A 1 250 ? 54.361 -11.563 -44.381 1.00 84.94 250 TYR A CA 1
ATOM 2057 C C . TYR A 1 250 ? 53.804 -10.459 -43.496 1.00 84.94 250 TYR A C 1
ATOM 2059 O O . TYR A 1 250 ? 52.955 -9.679 -43.926 1.00 84.94 250 TYR A O 1
ATOM 2067 N N . PHE A 1 251 ? 54.290 -10.394 -42.266 1.00 85.81 251 PHE A N 1
ATOM 2068 C CA . PHE A 1 251 ? 53.918 -9.367 -41.317 1.00 85.81 251 PHE A CA 1
ATOM 2069 C C . PHE A 1 251 ? 54.939 -8.235 -41.372 1.00 85.81 251 PHE A C 1
ATOM 2071 O O . PHE A 1 251 ? 56.120 -8.436 -41.078 1.00 85.81 251 PHE A O 1
ATOM 2078 N N . ARG A 1 252 ? 54.479 -7.060 -41.810 1.00 86.69 252 ARG A N 1
ATOM 2079 C CA . ARG A 1 252 ? 55.306 -5.871 -42.020 1.00 86.69 252 ARG A CA 1
ATOM 2080 C C . ARG A 1 252 ? 54.885 -4.781 -41.054 1.00 86.69 252 ARG A C 1
ATOM 2082 O O . ARG A 1 252 ? 53.710 -4.425 -41.003 1.00 86.69 252 ARG A O 1
ATOM 2089 N N . GLN A 1 253 ? 55.847 -4.252 -40.317 1.00 88.00 253 GLN A N 1
ATOM 2090 C CA . GLN A 1 253 ? 55.646 -3.175 -39.363 1.00 88.00 253 GLN A CA 1
ATOM 2091 C C . GLN A 1 253 ? 56.529 -1.993 -39.728 1.00 88.00 253 GLN A C 1
ATOM 2093 O O . GLN A 1 253 ? 57.664 -2.156 -40.177 1.00 88.00 253 GLN A O 1
ATOM 2098 N N . ILE A 1 254 ? 55.987 -0.801 -39.513 1.00 87.75 254 ILE A N 1
ATOM 2099 C CA . ILE A 1 254 ? 56.698 0.454 -39.695 1.00 87.75 254 ILE A CA 1
ATOM 2100 C C . ILE A 1 254 ? 56.486 1.282 -38.439 1.00 87.75 254 ILE A C 1
ATOM 2102 O O . ILE A 1 254 ? 55.348 1.572 -38.070 1.00 87.75 254 ILE A O 1
ATOM 2106 N N . TRP A 1 255 ? 57.583 1.682 -37.810 1.00 89.00 255 TRP A N 1
ATOM 2107 C CA . TRP A 1 255 ? 57.575 2.640 -36.712 1.00 89.00 255 TRP A CA 1
ATOM 2108 C C . TRP A 1 255 ? 58.736 3.616 -36.867 1.00 89.00 255 TRP A C 1
ATOM 2110 O O . TRP A 1 255 ? 59.618 3.438 -37.704 1.00 89.00 255 TRP A O 1
ATOM 2120 N N . THR A 1 256 ? 58.711 4.687 -36.088 1.00 85.88 256 THR A N 1
ATOM 2121 C CA . THR A 1 256 ? 59.753 5.714 -36.092 1.00 85.88 256 THR A CA 1
ATOM 2122 C C . THR A 1 256 ? 60.440 5.730 -34.738 1.00 85.88 256 THR A C 1
ATOM 2124 O O . THR A 1 256 ? 59.775 5.961 -33.727 1.00 85.88 256 THR A O 1
ATOM 2127 N N . ASP A 1 257 ? 61.752 5.518 -34.718 1.00 86.25 257 ASP A N 1
ATOM 2128 C CA . ASP A 1 257 ? 62.593 5.701 -33.539 1.00 86.25 257 ASP A CA 1
ATOM 2129 C C . ASP A 1 257 ? 63.577 6.846 -33.793 1.00 86.25 257 ASP A C 1
ATOM 2131 O O . ASP A 1 257 ? 64.520 6.743 -34.579 1.00 86.25 257 ASP A O 1
ATOM 2135 N N . TYR A 1 258 ? 63.361 7.963 -33.100 1.00 84.69 258 TYR A N 1
ATOM 2136 C CA . TYR A 1 258 ? 64.190 9.159 -33.238 1.00 84.69 258 TYR A CA 1
ATOM 2137 C C . TYR A 1 258 ? 65.659 8.928 -32.858 1.00 84.69 258 TYR A C 1
ATOM 2139 O O . TYR A 1 258 ? 66.523 9.672 -33.319 1.00 84.69 258 TYR A O 1
ATOM 2147 N N . ARG A 1 259 ? 65.954 7.909 -32.040 1.00 84.94 259 ARG A N 1
ATOM 2148 C CA . ARG A 1 259 ? 67.308 7.614 -31.546 1.00 84.94 259 ARG A CA 1
ATOM 2149 C C . ARG A 1 259 ? 68.213 6.998 -32.609 1.00 84.94 259 ARG A C 1
ATOM 2151 O O . ARG A 1 259 ? 69.424 7.009 -32.438 1.00 84.94 259 ARG A O 1
ATOM 2158 N N . LEU A 1 260 ? 67.636 6.468 -33.685 1.00 83.12 260 LEU A N 1
ATOM 2159 C CA . LEU A 1 260 ? 68.365 5.790 -34.761 1.00 83.12 260 LEU A CA 1
ATOM 2160 C C . LEU A 1 260 ? 68.512 6.650 -36.018 1.00 83.12 260 LEU A C 1
ATOM 2162 O O . LEU A 1 260 ? 68.849 6.143 -37.084 1.00 83.12 260 LEU A O 1
ATOM 2166 N N . ARG A 1 261 ? 68.252 7.956 -35.902 1.00 83.75 261 ARG A N 1
ATOM 2167 C CA . ARG A 1 261 ? 68.506 8.918 -36.974 1.00 83.75 261 ARG A CA 1
ATOM 2168 C C . ARG A 1 261 ? 69.998 9.001 -37.253 1.00 83.75 261 ARG A C 1
ATOM 2170 O O . ARG A 1 261 ? 70.792 9.204 -36.337 1.00 83.75 261 ARG A O 1
ATOM 2177 N N . TYR A 1 262 ? 70.361 8.896 -38.521 1.00 81.94 262 TYR A N 1
ATOM 2178 C CA . TYR A 1 262 ? 71.743 8.986 -38.969 1.00 81.94 262 TYR A CA 1
ATOM 2179 C C . TYR A 1 262 ? 71.841 9.905 -40.185 1.00 81.94 262 TYR A C 1
ATOM 2181 O O . TYR A 1 262 ? 70.880 10.081 -40.930 1.00 81.94 262 TYR A O 1
ATOM 2189 N N . ASN A 1 263 ? 73.016 10.499 -40.385 1.00 74.06 263 ASN A N 1
ATOM 2190 C CA . ASN A 1 263 ? 73.298 11.347 -41.538 1.00 74.06 263 ASN A CA 1
ATOM 2191 C C . ASN A 1 263 ? 74.683 10.993 -42.092 1.00 74.06 263 ASN A C 1
ATOM 2193 O O . ASN A 1 263 ? 75.673 11.663 -41.803 1.00 74.06 263 ASN A O 1
ATOM 2197 N N . PHE A 1 264 ? 74.755 9.878 -42.820 1.00 72.12 264 PHE A N 1
ATOM 2198 C CA . PHE A 1 264 ? 75.960 9.437 -43.519 1.00 72.12 264 PHE A CA 1
ATOM 2199 C C . PHE A 1 264 ? 75.812 9.767 -45.006 1.00 72.12 264 PHE A C 1
ATOM 2201 O O . PHE A 1 264 ? 74.838 9.362 -45.640 1.00 72.12 264 PHE A O 1
ATOM 2208 N N . PHE A 1 265 ? 76.770 10.509 -45.564 1.00 61.03 265 PHE A N 1
ATOM 2209 C CA . PHE A 1 265 ? 76.766 10.865 -46.983 1.00 61.03 265 PHE A CA 1
ATOM 2210 C C . PHE A 1 265 ? 76.805 9.597 -47.856 1.00 61.03 265 PHE A C 1
ATOM 2212 O O . PHE A 1 265 ? 77.762 8.831 -47.790 1.00 61.03 265 PHE A O 1
ATOM 2219 N N . GLY A 1 266 ? 75.765 9.394 -48.675 1.00 66.81 266 GLY A N 1
ATOM 2220 C CA . GLY A 1 266 ? 75.695 8.335 -49.692 1.00 66.81 266 GLY A CA 1
ATOM 2221 C C . GLY A 1 266 ? 74.996 7.026 -49.293 1.00 66.81 266 GLY A C 1
ATOM 2222 O O . GLY A 1 266 ? 74.921 6.134 -50.132 1.00 66.81 266 GLY A O 1
ATOM 2223 N N . VAL A 1 267 ? 74.465 6.888 -48.069 1.00 73.38 267 VAL A N 1
ATOM 2224 C CA . VAL A 1 267 ? 73.743 5.672 -47.630 1.00 73.38 267 VAL A CA 1
ATOM 2225 C C . VAL A 1 267 ? 72.257 5.968 -47.428 1.00 73.38 267 VAL A C 1
ATOM 2227 O O . VAL A 1 267 ? 71.854 6.540 -46.415 1.00 73.38 267 VAL A O 1
ATOM 2230 N N . GLU A 1 268 ? 71.429 5.560 -48.389 1.00 76.69 268 GLU A N 1
ATOM 2231 C CA . GLU A 1 268 ? 69.980 5.820 -48.373 1.00 76.69 268 GLU A CA 1
ATOM 2232 C C . GLU A 1 268 ? 69.196 4.886 -47.438 1.00 76.69 268 GLU A C 1
ATOM 2234 O O . GLU A 1 268 ? 68.155 5.283 -46.917 1.00 76.69 268 GLU A O 1
ATOM 2239 N N . VAL A 1 269 ? 69.692 3.669 -47.190 1.00 81.12 269 VAL A N 1
ATOM 2240 C CA . VAL A 1 269 ? 69.074 2.675 -46.297 1.00 81.12 269 VAL A CA 1
ATOM 2241 C C . VAL A 1 269 ? 70.165 1.866 -45.601 1.00 81.12 269 VAL A C 1
ATOM 2243 O O . VAL A 1 269 ? 71.090 1.383 -46.252 1.00 81.12 269 VAL A O 1
ATOM 2246 N N . LEU A 1 270 ? 70.045 1.690 -44.286 1.00 81.06 270 LEU A N 1
ATOM 2247 C CA . LEU A 1 270 ? 70.885 0.777 -43.519 1.00 81.06 270 LEU A CA 1
ATOM 2248 C C . LEU A 1 270 ? 70.197 -0.591 -43.422 1.00 81.06 270 LEU A C 1
ATOM 2250 O O . LEU A 1 270 ? 69.219 -0.750 -42.686 1.00 81.06 270 LEU A O 1
ATOM 2254 N N . GLU A 1 271 ? 70.711 -1.567 -44.166 1.00 80.12 271 GLU A N 1
ATOM 2255 C CA . GLU A 1 271 ? 70.295 -2.970 -44.080 1.00 80.12 271 GLU A CA 1
ATOM 2256 C C . GLU A 1 271 ? 71.101 -3.666 -42.976 1.00 80.12 271 GLU A C 1
ATOM 2258 O O . GLU A 1 271 ? 72.332 -3.707 -43.021 1.00 80.12 271 GLU A O 1
ATOM 2263 N N . LEU A 1 272 ? 70.418 -4.172 -41.947 1.00 76.81 272 LEU A N 1
ATOM 2264 C CA . LEU A 1 272 ? 71.063 -4.749 -40.766 1.00 76.81 272 LEU A CA 1
ATOM 2265 C C . LEU A 1 272 ? 70.967 -6.275 -40.744 1.00 76.81 272 LEU A C 1
ATOM 2267 O O . LEU A 1 272 ? 69.928 -6.852 -41.065 1.00 76.81 272 LEU A O 1
ATOM 2271 N N . ASP A 1 273 ? 72.035 -6.926 -40.270 1.00 74.56 273 ASP A N 1
ATOM 2272 C CA . ASP A 1 273 ? 72.007 -8.359 -39.969 1.00 74.56 273 ASP A CA 1
ATOM 2273 C C . ASP A 1 273 ? 71.058 -8.652 -38.791 1.00 74.56 273 ASP A C 1
ATOM 2275 O O . ASP A 1 273 ? 70.950 -7.911 -37.808 1.00 74.56 273 ASP A O 1
ATOM 2279 N N . THR A 1 274 ? 70.411 -9.806 -38.870 1.00 70.75 274 THR A N 1
ATOM 2280 C CA . THR A 1 274 ? 69.451 -10.371 -37.920 1.00 70.75 274 THR A CA 1
ATOM 2281 C C . THR A 1 274 ? 69.953 -10.466 -36.476 1.00 70.75 274 THR A C 1
ATOM 2283 O O . THR A 1 274 ? 69.151 -10.482 -35.542 1.00 70.75 274 THR A O 1
ATOM 2286 N N . LYS A 1 275 ? 71.273 -10.492 -36.262 1.00 73.31 275 LYS A N 1
ATOM 2287 C CA . LYS A 1 275 ? 71.890 -10.526 -34.926 1.00 73.31 275 LYS A CA 1
ATOM 2288 C C . LYS A 1 275 ? 71.734 -9.207 -34.164 1.00 73.31 275 LYS A C 1
ATOM 2290 O O . LYS A 1 275 ? 71.609 -9.220 -32.943 1.00 73.31 275 LYS A O 1
ATOM 2295 N N . ILE A 1 276 ? 71.679 -8.078 -34.875 1.00 74.44 276 ILE A N 1
ATOM 2296 C CA . ILE A 1 276 ? 71.550 -6.735 -34.282 1.00 74.44 276 ILE A CA 1
ATOM 2297 C C . ILE A 1 276 ? 70.116 -6.487 -33.779 1.00 74.44 276 ILE A C 1
ATOM 2299 O O . ILE A 1 276 ? 69.898 -5.649 -32.907 1.00 74.44 276 ILE A O 1
ATOM 2303 N N . ILE A 1 277 ? 69.140 -7.285 -34.231 1.00 72.81 277 ILE A N 1
ATOM 2304 C CA . ILE A 1 277 ? 67.728 -7.194 -33.820 1.00 72.81 277 ILE A CA 1
ATOM 2305 C C . ILE A 1 277 ? 67.566 -7.318 -32.300 1.00 72.81 277 ILE A C 1
ATOM 2307 O O . ILE A 1 277 ? 66.709 -6.656 -31.728 1.00 72.81 277 ILE A O 1
ATOM 2311 N N . GLN A 1 278 ? 68.400 -8.117 -31.627 1.00 73.19 278 GLN A N 1
ATOM 2312 C CA . GLN A 1 278 ? 68.332 -8.282 -30.168 1.00 73.19 278 GLN A CA 1
ATOM 2313 C C . GLN A 1 278 ? 68.673 -6.997 -29.394 1.00 73.19 278 GLN A C 1
ATOM 2315 O O . GLN A 1 278 ? 68.312 -6.875 -28.227 1.00 73.19 278 GLN A O 1
ATOM 2320 N N . GLN A 1 279 ? 69.356 -6.045 -30.032 1.00 77.75 279 GLN A N 1
ATOM 2321 C CA . GLN A 1 279 ? 69.727 -4.751 -29.452 1.00 77.75 279 GLN A CA 1
ATOM 2322 C C . GLN A 1 279 ? 68.751 -3.631 -29.849 1.00 77.75 279 GLN A C 1
ATOM 2324 O O . GLN A 1 279 ? 68.873 -2.503 -29.373 1.00 77.75 279 GLN A O 1
ATOM 2329 N N . LEU A 1 280 ? 67.775 -3.937 -30.710 1.00 81.06 280 LEU A N 1
ATOM 2330 C CA . LEU A 1 280 ? 66.783 -3.006 -31.224 1.00 81.06 280 LEU A CA 1
ATOM 2331 C C . LEU A 1 280 ? 65.435 -3.232 -30.531 1.00 81.06 280 LEU A C 1
ATOM 2333 O O . LEU A 1 280 ? 64.987 -4.364 -30.360 1.00 81.06 280 LEU A O 1
ATOM 2337 N N . TRP A 1 281 ? 64.742 -2.151 -30.179 1.00 84.62 281 TRP A N 1
ATOM 2338 C CA . TRP A 1 281 ? 63.355 -2.260 -29.734 1.00 84.62 281 TRP A CA 1
ATOM 2339 C C . TRP A 1 281 ? 62.434 -2.545 -30.930 1.00 84.62 281 TRP A C 1
ATOM 2341 O O . TRP A 1 281 ? 62.420 -1.780 -31.896 1.00 84.62 281 TRP A O 1
ATOM 2351 N N . VAL A 1 282 ? 61.661 -3.632 -30.850 1.00 82.50 282 VAL A N 1
ATOM 2352 C CA . VAL A 1 282 ? 60.655 -4.038 -31.845 1.00 82.50 282 VAL A CA 1
ATOM 2353 C C . VAL A 1 282 ? 59.293 -4.162 -31.142 1.00 82.50 282 VAL A C 1
ATOM 2355 O O . VAL A 1 282 ? 59.246 -4.776 -30.072 1.00 82.50 282 VAL A O 1
ATOM 2358 N N . PRO A 1 283 ? 58.193 -3.615 -31.700 1.00 83.12 283 PRO A N 1
ATOM 2359 C CA . PRO A 1 283 ? 56.859 -3.727 -31.108 1.00 83.12 283 PRO A CA 1
ATOM 2360 C C . PRO A 1 283 ? 56.404 -5.180 -30.895 1.00 83.12 283 PRO A C 1
ATOM 2362 O O . PRO A 1 283 ? 56.507 -6.027 -31.786 1.00 83.12 283 PRO A O 1
ATOM 2365 N N . ASP A 1 284 ? 55.831 -5.458 -29.727 1.00 80.81 284 ASP A N 1
ATOM 2366 C CA . ASP A 1 284 ? 55.430 -6.785 -29.250 1.00 80.81 284 ASP A CA 1
ATOM 2367 C C . ASP A 1 284 ? 54.018 -7.177 -29.714 1.00 80.81 284 ASP A C 1
ATOM 2369 O O . ASP A 1 284 ? 53.087 -7.351 -28.928 1.00 80.81 284 ASP A O 1
ATOM 2373 N N . VAL A 1 285 ? 53.835 -7.311 -31.024 1.00 82.56 285 VAL A N 1
ATOM 2374 C CA . VAL A 1 285 ? 52.525 -7.686 -31.565 1.00 82.56 285 VAL A CA 1
ATOM 2375 C C . VAL A 1 285 ? 52.335 -9.201 -31.515 1.00 82.56 285 VAL A C 1
ATOM 2377 O O . VAL A 1 285 ? 53.057 -9.942 -32.183 1.00 82.56 285 VAL A O 1
ATOM 2380 N N . TYR A 1 286 ? 51.327 -9.651 -30.769 1.00 83.06 286 TYR A N 1
ATOM 2381 C CA . TYR A 1 286 ? 50.882 -11.042 -30.713 1.00 83.06 286 TYR A CA 1
ATOM 2382 C C . TYR A 1 286 ? 49.501 -11.206 -31.369 1.00 83.06 286 TYR A C 1
ATOM 2384 O O . TYR A 1 286 ? 48.747 -10.239 -31.525 1.00 83.06 286 TYR A O 1
ATOM 2392 N N . VAL A 1 287 ? 49.183 -12.430 -31.801 1.00 82.81 287 VAL A N 1
ATOM 2393 C CA . VAL A 1 287 ? 47.903 -12.762 -32.444 1.00 82.81 287 VAL A CA 1
ATOM 2394 C C . VAL A 1 287 ? 46.988 -13.433 -31.424 1.00 82.81 287 VAL A C 1
ATOM 2396 O O . VAL A 1 287 ? 47.367 -14.444 -30.846 1.00 82.81 287 VAL A O 1
ATOM 2399 N N . ILE A 1 288 ? 45.786 -12.893 -31.209 1.00 78.38 288 ILE A N 1
ATOM 2400 C CA . ILE A 1 288 ? 44.877 -13.362 -30.144 1.00 78.38 288 ILE A CA 1
ATOM 2401 C C . ILE A 1 288 ? 44.279 -14.736 -30.473 1.00 78.38 288 ILE A C 1
ATOM 2403 O O . ILE A 1 288 ? 44.131 -15.583 -29.597 1.00 78.38 288 ILE A O 1
ATOM 2407 N N . ASN A 1 289 ? 43.909 -14.964 -31.734 1.00 81.00 289 ASN A N 1
ATOM 2408 C CA . ASN A 1 289 ? 43.217 -16.177 -32.176 1.00 81.00 289 ASN A CA 1
ATOM 2409 C C . ASN A 1 289 ? 44.151 -17.240 -32.780 1.00 81.00 289 ASN A C 1
ATOM 2411 O O . ASN A 1 289 ? 43.716 -18.083 -33.567 1.00 81.00 289 ASN A O 1
ATOM 2415 N N . GLU A 1 290 ? 45.432 -17.201 -32.425 1.00 78.44 290 GLU A N 1
ATOM 2416 C CA . GLU A 1 290 ? 46.433 -18.199 -32.795 1.00 78.44 290 GLU A CA 1
ATOM 2417 C C . GLU A 1 290 ? 46.265 -19.481 -31.961 1.00 78.44 290 GLU A C 1
ATOM 2419 O O . GLU A 1 290 ? 46.099 -19.438 -30.747 1.00 78.44 290 GLU A O 1
ATOM 2424 N N . LYS A 1 291 ? 46.261 -20.642 -32.628 1.00 76.25 291 LYS A N 1
ATOM 2425 C CA . LYS A 1 291 ? 46.274 -21.966 -31.975 1.00 76.25 291 LYS A CA 1
ATOM 2426 C C . LYS A 1 291 ? 47.642 -22.641 -32.027 1.00 76.25 291 LYS A C 1
ATOM 2428 O O . LYS A 1 291 ? 47.985 -23.411 -31.132 1.00 76.25 291 LYS A O 1
ATOM 2433 N N . ARG A 1 292 ? 48.354 -22.436 -33.136 1.00 74.19 292 ARG A N 1
ATOM 2434 C CA . ARG A 1 292 ? 49.746 -22.836 -33.356 1.00 74.19 292 ARG A CA 1
ATOM 2435 C C . ARG A 1 292 ? 50.350 -21.845 -34.333 1.00 74.19 292 ARG A C 1
ATOM 2437 O O . ARG A 1 292 ? 49.779 -21.626 -35.402 1.00 74.19 292 ARG A O 1
ATOM 2444 N N . ALA A 1 293 ? 51.515 -21.306 -34.016 1.00 69.00 293 ALA A N 1
ATOM 2445 C CA . ALA A 1 293 ? 52.269 -20.445 -34.913 1.00 69.00 293 ALA A CA 1
ATOM 2446 C C . ALA A 1 293 ? 53.738 -20.847 -34.970 1.00 69.00 293 ALA A C 1
ATOM 2448 O O . ALA A 1 293 ? 54.337 -21.236 -33.971 1.00 69.00 293 ALA A O 1
ATOM 2449 N N . ILE A 1 294 ? 54.309 -20.748 -36.166 1.00 71.75 294 ILE A N 1
ATOM 2450 C CA . ILE A 1 294 ? 55.698 -21.086 -36.445 1.00 71.75 294 ILE A CA 1
ATOM 2451 C C . ILE A 1 294 ? 56.345 -19.875 -37.116 1.00 71.75 294 ILE A C 1
ATOM 2453 O O . ILE A 1 294 ? 55.883 -19.395 -38.159 1.00 71.75 294 ILE A O 1
ATOM 2457 N N . PHE A 1 295 ? 57.434 -19.397 -36.516 1.00 66.81 295 PHE A N 1
ATOM 2458 C CA . PHE A 1 295 ? 58.382 -18.524 -37.195 1.00 66.81 295 PHE A CA 1
ATOM 2459 C C . PHE A 1 295 ? 59.297 -19.395 -38.060 1.00 66.81 295 PHE A C 1
ATOM 2461 O O . PHE A 1 295 ? 59.796 -20.427 -37.615 1.00 66.81 295 PHE A O 1
ATOM 2468 N N . HIS A 1 296 ? 59.452 -19.028 -39.333 1.00 64.06 296 HIS A N 1
ATOM 2469 C CA . HIS A 1 296 ? 60.246 -19.812 -40.282 1.00 64.06 296 HIS A CA 1
ATOM 2470 C C . HIS A 1 296 ? 61.745 -19.589 -40.052 1.00 64.06 296 HIS A C 1
ATOM 2472 O O . HIS A 1 296 ? 62.338 -18.716 -40.689 1.00 64.06 296 HIS A O 1
ATOM 2478 N N . ASP A 1 297 ? 62.340 -20.418 -39.192 1.00 58.72 297 ASP A N 1
ATOM 2479 C CA . ASP A 1 297 ? 63.755 -20.385 -38.803 1.00 58.72 297 ASP A CA 1
ATOM 2480 C C . ASP A 1 297 ? 64.468 -21.673 -39.270 1.00 58.72 297 ASP A C 1
ATOM 2482 O O . ASP A 1 297 ? 64.788 -22.549 -38.473 1.00 58.72 297 ASP A O 1
ATOM 2486 N N . ILE A 1 298 ? 64.644 -21.854 -40.586 1.00 55.28 298 ILE A N 1
ATOM 2487 C CA . ILE A 1 298 ? 65.151 -23.131 -41.144 1.00 55.28 298 ILE A CA 1
ATOM 2488 C C . ILE A 1 298 ? 66.690 -23.162 -41.248 1.00 55.28 298 ILE A C 1
ATOM 2490 O O . ILE A 1 298 ? 67.292 -24.216 -41.075 1.00 55.28 298 ILE A O 1
ATOM 2494 N N . THR A 1 299 ? 67.352 -22.027 -41.485 1.00 55.91 299 THR A N 1
ATOM 2495 C CA . THR A 1 299 ? 68.832 -21.935 -41.528 1.00 55.91 299 THR A CA 1
ATOM 2496 C C . THR A 1 299 ? 69.357 -20.654 -40.872 1.00 55.91 299 THR A C 1
ATOM 2498 O O . THR A 1 299 ? 70.338 -20.701 -40.137 1.00 55.91 299 THR A O 1
ATOM 2501 N N . LEU A 1 300 ? 68.668 -19.527 -41.077 1.00 61.38 300 LEU A N 1
ATOM 2502 C CA . LEU A 1 300 ? 68.806 -18.241 -40.378 1.00 61.38 300 LEU A CA 1
ATOM 2503 C C . LEU A 1 300 ? 67.393 -17.648 -40.176 1.00 61.38 300 LEU A C 1
ATOM 2505 O O . LEU A 1 300 ? 66.493 -17.984 -40.955 1.00 61.38 300 LEU A O 1
ATOM 2509 N N . PRO A 1 301 ? 67.156 -16.794 -39.160 1.00 64.94 301 PRO A N 1
ATOM 2510 C CA . PRO A 1 301 ? 65.835 -16.210 -38.934 1.00 64.94 301 PRO A CA 1
ATOM 2511 C C . PRO A 1 301 ? 65.438 -15.290 -40.097 1.00 64.94 301 PRO A C 1
ATOM 2513 O O . PRO A 1 301 ? 66.145 -14.335 -40.410 1.00 64.94 301 PRO A O 1
ATOM 2516 N N . ASN A 1 302 ? 64.284 -15.539 -40.725 1.00 69.06 302 ASN A N 1
ATOM 2517 C CA . ASN A 1 302 ? 63.772 -14.755 -41.862 1.00 69.06 302 ASN A CA 1
ATOM 2518 C C . ASN A 1 302 ? 63.174 -13.404 -41.423 1.00 69.06 302 ASN A C 1
ATOM 2520 O O . ASN A 1 302 ? 61.972 -13.153 -41.570 1.00 69.06 302 ASN A O 1
ATOM 2524 N N . LYS A 1 303 ? 64.015 -12.537 -40.858 1.00 77.88 303 LYS A N 1
ATOM 2525 C CA . LYS A 1 303 ? 63.664 -11.190 -40.402 1.00 77.88 303 LYS A CA 1
ATOM 2526 C C . LYS A 1 303 ? 64.463 -10.167 -41.200 1.00 77.88 303 LYS A C 1
ATOM 2528 O O . LYS A 1 303 ? 65.686 -10.205 -41.199 1.00 77.88 303 LYS A O 1
ATOM 2533 N N . LEU A 1 304 ? 63.765 -9.250 -41.857 1.00 83.00 304 LEU A N 1
ATOM 2534 C CA . LEU A 1 304 ? 64.359 -8.127 -42.578 1.00 83.00 304 LEU A CA 1
ATOM 2535 C C . LEU A 1 304 ? 64.155 -6.854 -41.757 1.00 83.00 304 LEU A C 1
ATOM 2537 O O . LEU A 1 304 ? 63.013 -6.563 -41.386 1.00 83.00 304 LEU A O 1
ATOM 2541 N N . ILE A 1 305 ? 65.235 -6.107 -41.500 1.00 84.69 305 ILE A N 1
ATOM 2542 C CA . ILE A 1 305 ? 65.182 -4.789 -40.858 1.00 84.69 305 ILE A CA 1
ATOM 2543 C C . ILE A 1 305 ? 65.957 -3.773 -41.685 1.00 84.69 305 ILE A C 1
ATOM 2545 O O . ILE A 1 305 ? 67.168 -3.908 -41.855 1.00 84.69 305 ILE A O 1
ATOM 2549 N N . ASN A 1 306 ? 65.258 -2.720 -42.102 1.00 86.88 306 ASN A N 1
ATOM 2550 C CA . ASN A 1 306 ? 65.842 -1.583 -42.799 1.00 86.88 306 ASN A CA 1
ATOM 2551 C C . ASN A 1 306 ? 65.607 -0.316 -41.973 1.00 86.88 306 ASN A C 1
ATOM 2553 O O . ASN A 1 306 ? 64.467 -0.026 -41.597 1.00 86.88 306 ASN A O 1
ATOM 2557 N N . ILE A 1 307 ? 66.672 0.436 -41.701 1.00 85.94 307 ILE A N 1
ATOM 2558 C CA . ILE A 1 307 ? 66.600 1.735 -41.022 1.00 85.94 307 ILE A CA 1
ATOM 2559 C C . ILE A 1 307 ? 66.828 2.837 -42.055 1.00 85.94 307 ILE A C 1
ATOM 2561 O O . ILE A 1 307 ? 67.799 2.795 -42.806 1.00 85.94 307 ILE A O 1
ATOM 2565 N N . TYR A 1 308 ? 65.930 3.817 -42.083 1.00 87.94 308 TYR A N 1
ATOM 2566 C CA . TYR A 1 308 ? 66.006 4.989 -42.949 1.00 87.94 308 TYR A CA 1
ATOM 2567 C C . TYR A 1 308 ? 66.636 6.190 -42.210 1.00 87.94 308 TYR A C 1
ATOM 2569 O O . TYR A 1 308 ? 66.556 6.260 -40.978 1.00 87.94 308 TYR A O 1
ATOM 2577 N N . PRO A 1 309 ? 67.214 7.175 -42.930 1.00 84.00 309 PRO A N 1
ATOM 2578 C CA . PRO A 1 309 ? 67.903 8.325 -42.328 1.00 84.00 309 PRO A CA 1
ATOM 2579 C C . PRO A 1 309 ? 67.029 9.170 -41.385 1.00 84.00 309 PRO A C 1
ATOM 2581 O O . PRO A 1 309 ? 67.510 9.761 -40.418 1.00 84.00 309 PRO A O 1
ATOM 2584 N N . ASP A 1 310 ? 65.717 9.201 -41.627 1.00 83.81 310 ASP A N 1
ATOM 2585 C CA . ASP A 1 310 ? 64.717 9.909 -40.820 1.00 83.81 310 ASP A CA 1
ATOM 2586 C C . ASP A 1 310 ? 64.386 9.212 -39.481 1.00 83.81 310 ASP A C 1
ATOM 2588 O O . ASP A 1 310 ? 63.619 9.753 -38.669 1.00 83.81 310 ASP A O 1
ATOM 2592 N N . GLY A 1 311 ? 65.006 8.056 -39.209 1.00 83.56 311 GLY A N 1
ATOM 2593 C CA . GLY A 1 311 ? 64.770 7.214 -38.034 1.00 83.56 311 GLY A CA 1
ATOM 2594 C C . GLY A 1 311 ? 63.568 6.283 -38.198 1.00 83.56 311 GLY A C 1
ATOM 2595 O O . GLY A 1 311 ? 63.102 5.687 -37.225 1.00 83.56 311 GLY A O 1
ATOM 2596 N N . LYS A 1 312 ? 63.015 6.166 -39.408 1.00 87.44 312 LYS A N 1
ATOM 2597 C CA . LYS A 1 312 ? 61.956 5.208 -39.713 1.00 87.44 312 LYS A CA 1
ATOM 2598 C C . LYS A 1 312 ? 62.553 3.814 -39.844 1.00 87.44 312 LYS A C 1
ATOM 2600 O O . LYS A 1 312 ? 63.575 3.622 -40.494 1.00 87.44 312 LYS A O 1
ATOM 2605 N N . ILE A 1 313 ? 61.903 2.833 -39.237 1.00 88.88 313 ILE A N 1
ATOM 2606 C CA . ILE A 1 313 ? 62.332 1.439 -39.259 1.00 88.88 313 ILE A CA 1
ATOM 2607 C C . ILE A 1 313 ? 61.263 0.632 -39.982 1.00 88.88 313 ILE A C 1
ATOM 2609 O O . ILE A 1 313 ? 60.071 0.746 -39.688 1.00 88.88 313 ILE A O 1
ATOM 2613 N N . PHE A 1 314 ? 61.698 -0.180 -40.937 1.00 87.94 314 PHE A N 1
ATOM 2614 C CA . PHE A 1 314 ? 60.874 -1.160 -41.624 1.00 87.94 314 PHE A CA 1
ATOM 2615 C C . PHE A 1 314 ? 61.280 -2.556 -41.170 1.00 87.94 314 PHE A C 1
ATOM 2617 O O . PHE A 1 314 ? 62.423 -2.965 -41.358 1.00 87.94 314 PHE A O 1
ATOM 2624 N N . TYR A 1 315 ? 60.330 -3.287 -40.599 1.00 87.75 315 TYR A N 1
ATOM 2625 C CA . TYR A 1 315 ? 60.504 -4.662 -40.148 1.00 87.75 315 TYR A CA 1
ATOM 2626 C C . TYR A 1 315 ? 59.583 -5.580 -40.938 1.00 87.75 315 TYR A C 1
ATOM 2628 O O . TYR A 1 315 ? 58.388 -5.306 -41.062 1.00 87.75 315 TYR A O 1
ATOM 2636 N N . SER A 1 316 ? 60.107 -6.692 -41.441 1.00 87.12 316 SER A N 1
ATOM 2637 C CA . SER A 1 316 ? 59.320 -7.704 -42.144 1.00 87.12 316 SER A CA 1
ATOM 2638 C C . SER A 1 316 ? 59.711 -9.100 -41.682 1.00 87.12 316 SER A C 1
ATOM 2640 O O . SER A 1 316 ? 60.886 -9.458 -41.695 1.00 87.12 316 SER A O 1
ATOM 2642 N N . SER A 1 317 ? 58.717 -9.911 -41.328 1.00 84.12 317 SER A N 1
ATOM 2643 C CA . SER A 1 317 ? 58.902 -11.311 -40.939 1.00 84.12 317 SER A CA 1
ATOM 2644 C C . SER A 1 317 ? 57.813 -12.193 -41.550 1.00 84.12 317 SER A C 1
ATOM 2646 O O . SER A 1 317 ? 56.675 -11.755 -41.730 1.00 84.12 317 SER A O 1
ATOM 2648 N N . ARG A 1 318 ? 58.148 -13.439 -41.905 1.00 82.81 318 ARG A N 1
ATOM 2649 C CA . ARG A 1 318 ? 57.173 -14.414 -42.414 1.00 82.81 318 ARG A CA 1
ATOM 2650 C C . ARG A 1 318 ? 56.535 -15.168 -41.252 1.00 82.81 318 ARG A C 1
ATOM 2652 O O . ARG A 1 318 ? 57.216 -15.884 -40.523 1.00 82.81 318 ARG A O 1
ATOM 2659 N N . PHE A 1 319 ? 55.217 -15.070 -41.154 1.00 80.38 319 PHE A N 1
ATOM 2660 C CA . PHE A 1 319 ? 54.410 -15.775 -40.170 1.00 80.38 319 PHE A CA 1
ATOM 2661 C C . PHE A 1 319 ? 53.651 -16.925 -40.829 1.00 80.38 319 PHE A C 1
ATOM 2663 O O . PHE A 1 319 ? 53.177 -16.817 -41.965 1.00 80.38 319 PHE A O 1
ATOM 2670 N N . SER A 1 320 ? 53.534 -18.062 -40.154 1.00 82.00 320 SER A N 1
ATOM 2671 C CA . SER A 1 320 ? 52.608 -19.123 -40.553 1.00 82.00 320 SER A CA 1
ATOM 2672 C C . SER A 1 320 ? 51.978 -19.734 -39.327 1.00 82.00 320 SER A C 1
ATOM 2674 O O . SER A 1 320 ? 52.682 -20.187 -38.429 1.00 82.00 320 SER A O 1
ATOM 2676 N N . GLY A 1 321 ? 50.652 -19.736 -39.295 1.00 81.25 321 GLY A N 1
ATOM 2677 C CA . GLY A 1 321 ? 49.916 -20.234 -38.149 1.00 81.25 321 GLY A CA 1
ATOM 2678 C C . GLY A 1 321 ? 48.558 -20.794 -38.525 1.00 81.25 321 GLY A C 1
ATOM 2679 O O . GLY A 1 321 ? 48.005 -20.491 -39.585 1.00 81.25 321 GLY A O 1
ATOM 2680 N N . THR A 1 322 ? 48.053 -21.638 -37.635 1.00 83.75 322 THR A N 1
ATOM 2681 C CA . THR A 1 322 ? 46.661 -22.076 -37.585 1.00 83.75 322 THR A CA 1
ATOM 2682 C C . THR A 1 322 ? 45.899 -21.110 -36.692 1.00 83.75 322 THR A C 1
ATOM 2684 O O . THR A 1 322 ? 46.243 -20.956 -35.513 1.00 83.75 322 THR A O 1
ATOM 2687 N N . PHE A 1 323 ? 44.865 -20.487 -37.238 1.00 84.50 323 PHE A N 1
ATOM 2688 C CA . PHE A 1 323 ? 44.008 -19.550 -36.531 1.00 84.50 323 PHE A CA 1
ATOM 2689 C C . PHE A 1 323 ? 42.638 -20.170 -36.298 1.00 84.50 323 PHE A C 1
ATOM 2691 O O . PHE A 1 323 ? 42.106 -20.895 -37.144 1.00 84.50 323 PHE A O 1
ATOM 2698 N N . SER A 1 324 ? 42.060 -19.859 -35.144 1.00 81.31 324 SER A N 1
ATOM 2699 C CA . SER A 1 324 ? 40.685 -20.232 -34.851 1.00 81.31 324 SER A CA 1
ATOM 2700 C C . SER A 1 324 ? 39.740 -19.307 -35.612 1.00 81.31 324 SER A C 1
ATOM 2702 O O . SER A 1 324 ? 39.837 -18.082 -35.495 1.00 81.31 324 SER A O 1
ATOM 2704 N N . CYS A 1 325 ? 38.815 -19.900 -36.365 1.00 81.44 325 CYS A N 1
ATOM 2705 C CA . CYS A 1 325 ? 37.656 -19.217 -36.927 1.00 81.44 325 CYS A CA 1
ATOM 2706 C C . CYS A 1 325 ? 36.384 -19.844 -36.360 1.00 81.44 325 CYS A C 1
ATOM 2708 O O . CYS A 1 325 ? 36.356 -21.028 -36.047 1.00 81.44 325 CYS A O 1
ATOM 2710 N N . ASN A 1 326 ? 35.338 -19.042 -36.190 1.00 74.38 326 ASN A N 1
ATOM 2711 C CA . ASN A 1 326 ? 34.036 -19.526 -35.752 1.00 74.38 326 ASN A CA 1
ATOM 2712 C C . ASN A 1 326 ? 33.102 -19.487 -36.964 1.00 74.38 326 ASN A C 1
ATOM 2714 O O . ASN A 1 326 ? 32.532 -18.432 -37.249 1.00 74.38 326 ASN A O 1
ATOM 2718 N N . MET A 1 327 ? 33.019 -20.584 -37.719 1.00 71.81 327 MET A N 1
ATOM 2719 C CA . MET A 1 327 ? 32.267 -20.614 -38.969 1.00 71.81 327 MET A CA 1
ATOM 2720 C C . MET A 1 327 ? 30.760 -20.711 -38.694 1.00 71.81 327 MET A C 1
ATOM 2722 O O . MET A 1 327 ? 30.281 -21.403 -37.796 1.00 71.81 327 MET A O 1
ATOM 2726 N N . GLU A 1 328 ? 29.971 -19.994 -39.486 1.00 72.56 328 GLU A N 1
ATOM 2727 C CA . GLU A 1 328 ? 28.514 -20.009 -39.439 1.00 72.56 328 GLU A CA 1
ATOM 2728 C C . GLU A 1 328 ? 27.961 -20.970 -40.507 1.00 72.56 328 GLU A C 1
ATOM 2730 O O . GLU A 1 328 ? 27.729 -20.590 -41.655 1.00 72.56 328 GLU A O 1
ATOM 2735 N N . LEU A 1 329 ? 27.723 -22.234 -40.143 1.00 69.38 329 LEU A N 1
ATOM 2736 C CA . LEU A 1 329 ? 27.352 -23.313 -41.083 1.00 69.38 329 LEU A CA 1
ATOM 2737 C C . LEU A 1 329 ? 25.855 -23.394 -41.456 1.00 69.38 329 LEU A C 1
ATOM 2739 O O . LEU A 1 329 ? 25.379 -24.415 -41.951 1.00 69.38 329 LEU A O 1
ATOM 2743 N N . TYR A 1 330 ? 25.067 -22.337 -41.251 1.00 67.75 330 TYR A N 1
ATOM 2744 C CA . TYR A 1 330 ? 23.610 -22.375 -41.477 1.00 67.75 330 TYR A CA 1
ATOM 2745 C C . TYR A 1 330 ? 23.196 -22.544 -42.955 1.00 67.75 330 TYR A C 1
ATOM 2747 O O . TYR A 1 330 ? 22.026 -22.797 -43.238 1.00 67.75 330 TYR A O 1
ATOM 2755 N N . LYS A 1 331 ? 24.136 -22.387 -43.897 1.00 60.09 331 LYS A N 1
ATOM 2756 C CA . LYS A 1 331 ? 23.930 -22.499 -45.353 1.00 60.09 331 LYS A CA 1
ATOM 2757 C C . LYS A 1 331 ? 24.794 -23.573 -46.023 1.00 60.09 331 LYS A C 1
ATOM 2759 O O . LYS A 1 331 ? 24.879 -23.569 -47.248 1.00 60.09 331 LYS A O 1
ATOM 2764 N N . TYR A 1 332 ? 25.409 -24.475 -45.256 1.00 60.81 332 TYR A N 1
ATOM 2765 C CA . TYR A 1 332 ? 26.282 -25.521 -45.797 1.00 60.81 332 TYR A CA 1
ATOM 2766 C C . TYR A 1 332 ? 25.595 -26.311 -46.929 1.00 60.81 332 TYR A C 1
ATOM 2768 O O . TYR A 1 332 ? 24.459 -26.757 -46.730 1.00 60.81 332 TYR A O 1
ATOM 2776 N N . PRO A 1 333 ? 26.225 -26.504 -48.109 1.00 60.22 333 PRO A N 1
ATOM 2777 C CA . PRO A 1 333 ? 27.610 -26.169 -48.500 1.00 60.22 333 PRO A CA 1
ATOM 2778 C C . PRO A 1 333 ? 27.782 -24.825 -49.258 1.00 60.22 333 PRO A C 1
ATOM 2780 O O . PRO A 1 333 ? 28.803 -24.603 -49.902 1.00 60.22 333 PRO A O 1
ATOM 2783 N N . LEU A 1 334 ? 26.766 -23.950 -49.272 1.00 71.88 334 LEU A N 1
ATOM 2784 C CA . LEU A 1 334 ? 26.748 -22.643 -49.965 1.00 71.88 334 LEU A CA 1
ATOM 2785 C C . LEU A 1 334 ? 26.918 -21.455 -48.998 1.00 71.88 334 LEU A C 1
ATOM 2787 O O . LEU A 1 334 ? 26.435 -20.339 -49.231 1.00 71.88 334 LEU A O 1
ATOM 2791 N N . ASP A 1 335 ? 27.546 -21.710 -47.864 1.00 68.38 335 ASP A N 1
ATOM 2792 C CA . ASP A 1 335 ? 27.819 -20.768 -46.798 1.00 68.38 335 ASP A CA 1
ATOM 2793 C C . ASP A 1 335 ? 28.942 -19.783 -47.162 1.00 68.38 335 ASP A C 1
ATOM 2795 O O . ASP A 1 335 ? 29.782 -20.015 -48.029 1.00 68.38 335 ASP A O 1
ATOM 2799 N N . ARG A 1 336 ? 28.923 -18.613 -46.518 1.00 75.19 336 ARG A N 1
ATOM 2800 C CA . ARG A 1 336 ? 29.978 -17.600 -46.633 1.00 75.19 336 ARG A CA 1
ATOM 2801 C C . ARG A 1 336 ? 30.549 -17.368 -45.250 1.00 75.19 336 ARG A C 1
ATOM 2803 O O . ARG A 1 336 ? 29.799 -16.982 -44.360 1.00 75.19 336 ARG A O 1
ATOM 2810 N N . GLN A 1 337 ? 31.857 -17.558 -45.115 1.00 77.25 337 GLN A N 1
ATOM 2811 C CA . GLN A 1 337 ? 32.555 -17.435 -43.842 1.00 77.25 337 GLN A CA 1
ATOM 2812 C C . GLN A 1 337 ? 33.336 -16.126 -43.748 1.00 77.25 337 GLN A C 1
ATOM 2814 O O . GLN A 1 337 ? 33.944 -15.678 -44.722 1.00 77.25 337 GLN A O 1
ATOM 2819 N N . ILE A 1 338 ? 33.298 -15.503 -42.569 1.00 80.44 338 ILE A N 1
ATOM 2820 C CA . ILE A 1 338 ? 34.085 -14.316 -42.228 1.00 80.44 338 ILE A CA 1
ATOM 2821 C C . ILE A 1 338 ? 35.005 -14.719 -41.079 1.00 80.44 338 ILE A C 1
ATOM 2823 O O . ILE A 1 338 ? 34.561 -14.830 -39.943 1.00 80.44 338 ILE A O 1
ATOM 2827 N N . CYS A 1 339 ? 36.278 -14.945 -41.393 1.00 81.50 339 CYS A N 1
ATOM 2828 C CA . CYS A 1 339 ? 37.306 -15.260 -40.409 1.00 81.50 339 CYS A CA 1
ATOM 2829 C C . CYS A 1 339 ? 38.200 -14.040 -40.205 1.00 81.50 339 CYS A C 1
ATOM 2831 O O . CYS A 1 339 ? 38.733 -13.488 -41.171 1.00 81.50 339 CYS A O 1
ATOM 2833 N N . ASP A 1 340 ? 38.355 -13.610 -38.960 1.00 80.88 340 ASP A N 1
ATOM 2834 C CA . ASP A 1 340 ? 39.210 -12.499 -38.581 1.00 80.88 340 ASP A CA 1
ATOM 2835 C C . ASP A 1 340 ? 40.574 -12.966 -38.055 1.00 80.88 340 ASP A C 1
ATOM 2837 O O . ASP A 1 340 ? 40.763 -14.108 -37.635 1.00 80.88 340 ASP A O 1
ATOM 2841 N N . ILE A 1 341 ? 41.555 -12.066 -38.125 1.00 81.06 341 ILE A N 1
ATOM 2842 C CA . ILE A 1 341 ? 42.860 -12.198 -37.470 1.00 81.06 341 ILE A CA 1
ATOM 2843 C C . ILE A 1 341 ? 43.017 -10.954 -36.612 1.00 81.06 341 ILE A C 1
ATOM 2845 O O . ILE A 1 341 ? 42.948 -9.834 -37.127 1.00 81.06 341 ILE A O 1
ATOM 2849 N N . GLN A 1 342 ? 43.203 -11.150 -35.310 1.00 81.38 342 GLN A N 1
ATOM 2850 C CA . GLN A 1 342 ? 43.266 -10.057 -34.347 1.00 81.38 342 GLN A CA 1
ATOM 2851 C C . GLN A 1 342 ? 44.689 -9.897 -33.819 1.00 81.38 342 GLN A C 1
ATOM 2853 O O . GLN A 1 342 ? 45.275 -10.843 -33.296 1.00 81.38 342 GLN A O 1
ATOM 2858 N N . PHE A 1 343 ? 45.226 -8.684 -33.949 1.00 83.25 343 PHE A N 1
ATOM 2859 C CA . PHE A 1 343 ? 46.558 -8.312 -33.480 1.00 83.25 343 PHE A CA 1
ATOM 2860 C C . PHE A 1 343 ? 46.445 -7.408 -32.255 1.00 83.25 343 PHE A C 1
ATOM 2862 O O . PHE A 1 343 ? 45.678 -6.445 -32.271 1.00 83.25 343 PHE A O 1
ATOM 2869 N N . GLN A 1 344 ? 47.239 -7.679 -31.224 1.00 78.69 344 GLN A N 1
ATOM 2870 C CA . GLN A 1 344 ? 47.294 -6.867 -30.010 1.00 78.69 344 GLN A CA 1
ATOM 2871 C C . GLN A 1 344 ? 48.735 -6.784 -29.489 1.00 78.69 344 GLN A C 1
ATOM 2873 O O . GLN A 1 344 ? 49.571 -7.608 -29.849 1.00 78.69 344 GLN A O 1
ATOM 2878 N N . SER A 1 345 ? 49.045 -5.772 -28.676 1.00 81.00 345 SER A N 1
ATOM 2879 C CA . SER A 1 345 ? 50.294 -5.742 -27.902 1.00 81.00 345 SER A CA 1
ATOM 2880 C C . SER A 1 345 ? 50.152 -6.617 -26.656 1.00 81.00 345 SER A C 1
ATOM 2882 O O . SER A 1 345 ? 49.099 -6.607 -26.017 1.00 81.00 345 SER A O 1
ATOM 2884 N N . TYR A 1 346 ? 51.182 -7.396 -26.329 1.00 75.81 346 TYR A N 1
ATOM 2885 C CA . TYR A 1 346 ? 51.143 -8.332 -25.203 1.00 75.81 346 TYR A CA 1
ATOM 2886 C C . TYR A 1 346 ? 51.389 -7.634 -23.859 1.00 75.81 346 TYR A C 1
ATOM 2888 O O . TYR A 1 346 ? 50.687 -7.890 -22.882 1.00 75.81 346 TYR A O 1
ATOM 2896 N N . ALA A 1 347 ? 52.381 -6.748 -23.803 1.00 72.75 347 ALA A N 1
ATOM 2897 C CA . ALA A 1 347 ? 52.852 -6.108 -22.581 1.00 72.75 347 ALA A CA 1
ATOM 2898 C C . ALA A 1 347 ? 52.398 -4.646 -22.433 1.00 72.75 347 ALA A C 1
ATOM 2900 O O . ALA A 1 347 ? 52.429 -4.118 -21.319 1.00 72.75 347 ALA A O 1
ATOM 2901 N N . PHE A 1 348 ? 51.977 -3.978 -23.513 1.00 75.06 348 PHE A N 1
ATOM 2902 C CA . PHE A 1 348 ? 51.659 -2.548 -23.502 1.00 75.06 348 PHE A CA 1
ATOM 2903 C C . PHE A 1 348 ? 50.160 -2.273 -23.695 1.00 75.06 348 PHE A C 1
ATOM 2905 O O . PHE A 1 348 ? 49.469 -2.897 -24.495 1.00 75.06 348 PHE A O 1
ATOM 2912 N N . SER A 1 349 ? 49.655 -1.288 -22.948 1.00 76.94 349 SER A N 1
ATOM 2913 C CA . SER A 1 349 ? 48.262 -0.820 -23.009 1.00 76.94 349 SER A CA 1
ATOM 2914 C C . SER A 1 349 ? 48.001 0.132 -24.189 1.00 76.94 349 SER A C 1
ATOM 2916 O O . SER A 1 349 ? 48.939 0.660 -24.794 1.00 76.94 349 SER A O 1
ATOM 2918 N N . GLU A 1 350 ? 46.727 0.434 -24.461 1.00 72.00 350 GLU A N 1
ATOM 2919 C CA . GLU A 1 350 ? 46.301 1.368 -25.524 1.00 72.00 350 GLU A CA 1
ATOM 2920 C C . GLU A 1 350 ? 46.857 2.793 -25.356 1.00 72.00 350 GLU A C 1
ATOM 2922 O O . GLU A 1 350 ? 47.024 3.514 -26.337 1.00 72.00 350 GLU A O 1
ATOM 2927 N N . ASN A 1 351 ? 47.211 3.193 -24.129 1.00 74.06 351 ASN A N 1
ATOM 2928 C CA . ASN A 1 351 ? 47.837 4.492 -23.861 1.00 74.06 351 ASN A CA 1
ATOM 2929 C C . ASN A 1 351 ? 49.319 4.541 -24.269 1.00 74.06 351 ASN A C 1
ATOM 2931 O O . ASN A 1 351 ? 49.890 5.623 -24.379 1.00 74.06 351 ASN A O 1
ATOM 2935 N N . THR A 1 352 ? 49.955 3.381 -24.446 1.00 75.88 352 THR A N 1
ATOM 2936 C CA . THR A 1 352 ? 51.402 3.248 -24.675 1.00 75.88 352 THR A CA 1
ATOM 2937 C C . THR A 1 352 ? 51.749 2.862 -26.107 1.00 75.88 352 THR A C 1
ATOM 2939 O O . THR A 1 352 ? 52.698 3.408 -26.663 1.00 75.88 352 THR A O 1
ATOM 2942 N N . ILE A 1 353 ? 50.985 1.960 -26.729 1.00 80.25 353 ILE A N 1
ATOM 2943 C CA . ILE A 1 353 ? 51.172 1.566 -28.129 1.00 80.25 353 ILE A CA 1
ATOM 2944 C C . ILE A 1 353 ? 49.811 1.593 -28.818 1.00 80.25 353 ILE A C 1
ATOM 2946 O O . ILE A 1 353 ? 48.873 0.927 -28.390 1.00 80.25 353 ILE A O 1
ATOM 2950 N N . VAL A 1 354 ? 49.720 2.344 -29.918 1.00 81.50 354 VAL A N 1
ATOM 2951 C CA . VAL A 1 354 ? 48.519 2.416 -30.757 1.00 81.50 354 VAL A CA 1
ATOM 2952 C C . VAL A 1 354 ? 48.839 1.806 -32.116 1.00 81.50 354 VAL A C 1
ATOM 2954 O O . VAL A 1 354 ? 49.604 2.372 -32.897 1.00 81.50 354 VAL A O 1
ATOM 2957 N N . ILE A 1 355 ? 48.243 0.652 -32.409 1.00 80.75 355 ILE A N 1
ATOM 2958 C CA . ILE A 1 355 ? 48.427 -0.059 -33.679 1.00 80.75 355 ILE A CA 1
ATOM 2959 C C . ILE A 1 355 ? 47.396 0.462 -34.687 1.00 80.75 355 ILE A C 1
ATOM 2961 O O . ILE A 1 355 ? 46.199 0.493 -34.402 1.00 80.75 355 ILE A O 1
ATOM 2965 N N . ARG A 1 356 ? 47.842 0.886 -35.877 1.00 83.06 356 ARG A N 1
ATOM 2966 C CA . ARG A 1 356 ? 46.965 1.365 -36.960 1.00 83.06 356 ARG A CA 1
ATOM 2967 C C . ARG A 1 356 ? 47.369 0.770 -38.302 1.00 83.06 356 ARG A C 1
ATOM 2969 O O . ARG A 1 356 ? 48.551 0.596 -38.582 1.00 83.06 356 ARG A O 1
ATOM 2976 N N . TRP A 1 357 ? 46.376 0.505 -39.146 1.00 83.31 357 TRP A N 1
ATOM 2977 C CA . TRP A 1 357 ? 46.592 0.080 -40.527 1.00 83.31 357 TRP A CA 1
ATOM 2978 C C . TRP A 1 357 ? 47.076 1.252 -41.394 1.00 83.31 357 TRP A C 1
ATOM 2980 O O . TRP A 1 357 ? 46.526 2.349 -41.318 1.00 83.31 357 TRP A O 1
ATOM 2990 N N . GLN A 1 358 ? 48.080 1.012 -42.239 1.00 79.50 358 GLN A N 1
ATOM 2991 C CA . GLN A 1 358 ? 48.533 1.959 -43.264 1.00 79.50 358 GLN A CA 1
ATOM 2992 C C . GLN A 1 358 ? 47.563 1.990 -44.466 1.00 79.50 358 GLN A C 1
ATOM 2994 O O . GLN A 1 358 ? 46.818 1.038 -44.711 1.00 79.50 358 GLN A O 1
ATOM 2999 N N . GLU A 1 359 ? 47.563 3.069 -45.250 1.00 72.31 359 GLU A N 1
ATOM 3000 C CA . GLU A 1 359 ? 46.833 3.114 -46.525 1.00 72.31 359 GLU A CA 1
ATOM 3001 C C . GLU A 1 359 ? 47.320 1.983 -47.456 1.00 72.31 359 GLU A C 1
ATOM 3003 O O . GLU A 1 359 ? 48.521 1.791 -47.629 1.00 72.31 359 GLU A O 1
ATOM 3008 N N . ASN A 1 360 ? 46.392 1.189 -48.009 1.00 68.12 360 ASN A N 1
ATOM 3009 C CA . ASN A 1 360 ? 46.668 -0.058 -48.750 1.00 68.12 360 ASN A CA 1
ATOM 3010 C C . ASN A 1 360 ? 47.418 -1.152 -47.954 1.00 68.12 360 ASN A C 1
ATOM 3012 O O . ASN A 1 360 ? 48.202 -1.915 -48.515 1.00 68.12 360 ASN A O 1
ATOM 3016 N N . ALA A 1 361 ? 47.144 -1.282 -46.653 1.00 66.00 361 ALA A N 1
ATOM 3017 C CA . ALA A 1 361 ? 47.853 -2.198 -45.753 1.00 66.00 361 ALA A CA 1
ATOM 3018 C C . ALA A 1 361 ? 47.839 -3.701 -46.098 1.00 66.00 361 ALA A C 1
ATOM 3020 O O . ALA A 1 361 ? 48.651 -4.446 -45.554 1.00 66.00 361 ALA A O 1
ATOM 3021 N N . SER A 1 362 ? 46.917 -4.188 -46.931 1.00 72.31 362 SER A N 1
ATOM 3022 C CA . SER A 1 362 ? 46.782 -5.625 -47.205 1.00 72.31 362 SER A CA 1
ATOM 3023 C C . SER A 1 362 ? 46.757 -5.911 -48.703 1.00 72.31 362 SER A C 1
ATOM 3025 O O . SER A 1 362 ? 45.829 -5.534 -49.421 1.00 72.31 362 SER A O 1
ATOM 3027 N N . VAL A 1 363 ? 47.795 -6.612 -49.163 1.00 70.81 363 VAL A N 1
ATOM 3028 C CA . VAL A 1 363 ? 47.973 -7.051 -50.550 1.00 70.81 363 VAL A CA 1
ATOM 3029 C C . VAL A 1 363 ? 47.984 -8.574 -50.564 1.00 70.81 363 VAL A C 1
ATOM 3031 O O . VAL A 1 363 ? 48.795 -9.197 -49.882 1.00 70.81 363 VAL A O 1
ATOM 3034 N N . ILE A 1 364 ? 47.072 -9.171 -51.328 1.00 68.44 364 ILE A N 1
ATOM 3035 C CA . ILE A 1 364 ? 46.951 -10.625 -51.477 1.00 68.44 364 ILE A CA 1
ATOM 3036 C C . ILE A 1 364 ? 47.479 -11.014 -52.857 1.00 68.44 364 ILE A C 1
ATOM 3038 O O . ILE A 1 364 ? 47.223 -10.317 -53.841 1.00 68.44 364 ILE A O 1
ATOM 3042 N N . ASN A 1 365 ? 48.213 -12.126 -52.929 1.00 68.62 365 ASN A N 1
ATOM 3043 C CA . ASN A 1 365 ? 48.687 -12.657 -54.202 1.00 68.62 365 ASN A CA 1
ATOM 3044 C C . ASN A 1 365 ? 47.496 -13.153 -55.045 1.00 68.62 365 ASN A C 1
ATOM 3046 O O . ASN A 1 365 ? 46.629 -13.868 -54.538 1.00 68.62 365 ASN A O 1
ATOM 3050 N N . ARG A 1 366 ? 47.426 -12.766 -56.323 1.00 56.12 366 ARG A N 1
ATOM 3051 C CA . ARG A 1 366 ? 46.339 -13.189 -57.221 1.00 56.12 366 ARG A CA 1
ATOM 3052 C C . ARG A 1 366 ? 46.535 -14.674 -57.550 1.00 56.12 366 ARG A C 1
ATOM 3054 O O . ARG A 1 366 ? 47.554 -15.023 -58.129 1.00 56.12 366 ARG A O 1
ATOM 3061 N N . GLY A 1 367 ? 45.579 -15.523 -57.165 1.00 58.16 367 GLY A N 1
ATOM 3062 C CA . GLY A 1 367 ? 45.642 -16.984 -57.355 1.00 58.16 367 GLY A CA 1
ATOM 3063 C C . GLY A 1 367 ? 45.677 -17.815 -56.065 1.00 58.16 367 GLY A C 1
ATOM 3064 O O . GLY A 1 367 ? 46.016 -18.991 -56.108 1.00 58.16 367 GLY A O 1
ATOM 3065 N N . LEU A 1 368 ? 45.366 -17.220 -54.908 1.00 63.41 368 LEU A N 1
ATOM 3066 C CA . LEU A 1 368 ? 45.234 -17.947 -53.643 1.00 63.41 368 LEU A CA 1
ATOM 3067 C C . LEU A 1 368 ? 43.885 -18.689 -53.608 1.00 63.41 368 LEU A C 1
ATOM 3069 O O . LEU A 1 368 ? 42.851 -18.089 -53.319 1.00 63.41 368 LEU A O 1
ATOM 3073 N N . GLU A 1 369 ? 43.904 -19.981 -53.931 1.00 58.06 369 GLU A N 1
ATOM 3074 C CA . GLU A 1 369 ? 42.741 -20.872 -53.864 1.00 58.06 369 GLU A CA 1
ATOM 3075 C C . GLU A 1 369 ? 42.823 -21.725 -52.593 1.00 58.06 369 GLU A C 1
ATOM 3077 O O . GLU A 1 369 ? 43.824 -22.402 -52.346 1.00 58.06 369 GLU A O 1
ATOM 3082 N N . LEU A 1 370 ? 41.784 -21.676 -51.756 1.00 64.88 370 LEU A N 1
ATOM 3083 C CA . LEU A 1 370 ? 41.620 -22.647 -50.676 1.00 64.88 370 LEU A CA 1
ATOM 3084 C C . LEU A 1 370 ? 40.836 -23.835 -51.253 1.00 64.88 370 LEU A C 1
ATOM 3086 O O . LEU A 1 370 ? 39.910 -23.608 -52.029 1.00 64.88 370 LEU A O 1
ATOM 3090 N N . PRO A 1 371 ? 41.128 -25.087 -50.854 1.00 59.50 371 PRO A N 1
ATOM 3091 C CA . PRO A 1 371 ? 40.564 -26.284 -51.490 1.00 59.50 371 PRO A CA 1
ATOM 3092 C C . PRO A 1 371 ? 39.026 -26.339 -51.559 1.00 59.50 371 PRO A C 1
ATOM 3094 O O . PRO A 1 371 ? 38.486 -27.104 -52.352 1.00 59.50 371 PRO A O 1
ATOM 3097 N N . GLN A 1 372 ? 38.315 -25.555 -50.739 1.00 64.06 372 GLN A N 1
ATOM 3098 C CA . GLN A 1 372 ? 36.847 -25.486 -50.720 1.00 64.06 372 GLN A CA 1
ATOM 3099 C C . GLN A 1 372 ? 36.281 -24.053 -50.669 1.00 64.06 372 GLN A C 1
ATOM 3101 O O . GLN A 1 372 ? 35.066 -23.882 -50.704 1.00 64.06 372 GLN A O 1
ATOM 3106 N N . PHE A 1 373 ? 37.125 -23.014 -50.603 1.00 68.56 373 PHE A N 1
ATOM 3107 C CA . PHE A 1 373 ? 36.680 -21.625 -50.435 1.00 68.56 373 PHE A CA 1
ATOM 3108 C C . PHE A 1 373 ? 37.437 -20.667 -51.360 1.00 68.56 373 PHE A C 1
ATOM 3110 O O . PHE A 1 373 ? 38.661 -20.700 -51.455 1.00 68.56 373 PHE A O 1
ATOM 3117 N N . ASN A 1 374 ? 36.710 -19.733 -51.974 1.00 72.06 374 ASN A N 1
ATOM 3118 C CA . ASN A 1 374 ? 37.310 -18.618 -52.704 1.00 72.06 374 ASN A CA 1
ATOM 3119 C C . ASN A 1 374 ? 37.304 -17.358 -51.839 1.00 72.06 374 ASN A C 1
ATOM 3121 O O . ASN A 1 374 ? 36.256 -16.921 -51.360 1.00 72.06 374 ASN A O 1
ATOM 3125 N N . LEU A 1 375 ? 38.473 -16.740 -51.668 1.00 73.25 375 LEU A N 1
ATOM 3126 C CA . LEU A 1 375 ? 38.600 -15.487 -50.931 1.00 73.25 375 LEU A CA 1
ATOM 3127 C C . LEU A 1 375 ? 38.046 -14.322 -51.768 1.00 73.25 375 LEU A C 1
ATOM 3129 O O . LEU A 1 375 ? 38.703 -13.828 -52.679 1.00 73.25 375 LEU A O 1
ATOM 3133 N N . THR A 1 376 ? 36.824 -13.870 -51.467 1.00 72.62 376 THR A N 1
ATOM 3134 C CA . THR A 1 376 ? 36.130 -12.847 -52.275 1.00 72.62 376 THR A CA 1
ATOM 3135 C C . THR A 1 376 ? 36.456 -11.402 -51.894 1.00 72.62 376 THR A C 1
ATOM 3137 O O . THR A 1 376 ? 36.361 -10.510 -52.735 1.00 72.62 376 THR A O 1
ATOM 3140 N N . ARG A 1 377 ? 36.743 -11.129 -50.613 1.00 70.19 377 ARG A N 1
ATOM 3141 C CA . ARG A 1 377 ? 36.949 -9.769 -50.086 1.00 70.19 377 ARG A CA 1
ATOM 3142 C C . ARG A 1 377 ? 37.738 -9.800 -48.781 1.00 70.19 377 ARG A C 1
ATOM 3144 O O . ARG A 1 377 ? 37.458 -10.629 -47.924 1.00 70.19 377 ARG A O 1
ATOM 3151 N N . HIS A 1 378 ? 38.620 -8.826 -48.590 1.00 75.50 378 HIS A N 1
ATOM 3152 C CA . HIS A 1 378 ? 39.313 -8.549 -47.332 1.00 75.50 378 HIS A CA 1
ATOM 3153 C C . HIS A 1 378 ? 39.120 -7.079 -46.927 1.00 75.50 378 HIS A C 1
ATOM 3155 O O . HIS A 1 378 ? 38.995 -6.202 -47.787 1.00 75.50 378 HIS A O 1
ATOM 3161 N N . ARG A 1 379 ? 39.025 -6.791 -45.621 1.00 77.00 379 ARG A N 1
ATOM 3162 C CA . ARG A 1 379 ? 38.876 -5.418 -45.105 1.00 77.00 379 ARG A CA 1
ATOM 3163 C C . ARG A 1 379 ? 39.523 -5.270 -43.716 1.00 77.00 379 ARG A C 1
ATOM 3165 O O . ARG A 1 379 ? 39.199 -6.070 -42.845 1.00 77.00 379 ARG A O 1
ATOM 3172 N N . PRO A 1 380 ? 40.361 -4.243 -43.479 1.00 77.25 380 PRO A N 1
ATOM 3173 C CA . PRO A 1 380 ? 40.873 -3.936 -42.140 1.00 77.25 380 PRO A CA 1
ATOM 3174 C C . PRO A 1 380 ? 39.776 -3.342 -41.228 1.00 77.25 380 PRO A C 1
ATOM 3176 O O . PRO A 1 380 ? 38.943 -2.563 -41.702 1.00 77.25 380 PRO A O 1
ATOM 3179 N N . PHE A 1 381 ? 39.777 -3.688 -39.932 1.00 74.94 381 PHE A N 1
ATOM 3180 C CA . PHE A 1 381 ? 38.840 -3.185 -38.906 1.00 74.94 381 PHE A CA 1
ATOM 3181 C C . PHE A 1 381 ? 39.540 -2.887 -37.554 1.00 74.94 381 PHE A C 1
ATOM 3183 O O . PHE A 1 381 ? 40.704 -3.251 -37.386 1.00 74.94 381 PHE A O 1
ATOM 3190 N N . ILE A 1 382 ? 38.849 -2.186 -36.634 1.00 77.12 382 ILE A N 1
ATOM 3191 C CA . ILE A 1 382 ? 39.305 -1.761 -35.283 1.00 77.12 382 ILE A CA 1
ATOM 3192 C C . ILE A 1 382 ? 38.258 -2.221 -34.238 1.00 77.12 382 ILE A C 1
ATOM 3194 O O . ILE A 1 382 ? 37.066 -2.163 -34.542 1.00 77.12 382 ILE A O 1
ATOM 3198 N N . CYS A 1 383 ? 38.678 -2.674 -33.047 1.00 65.62 383 CYS A N 1
ATOM 3199 C CA . CYS A 1 383 ? 37.818 -3.205 -31.967 1.00 65.62 383 CYS A CA 1
ATOM 3200 C C . CYS A 1 383 ? 37.529 -2.141 -30.875 1.00 65.62 383 CYS A C 1
ATOM 3202 O O . CYS A 1 383 ? 38.483 -1.515 -30.433 1.00 65.62 383 CYS A O 1
ATOM 3204 N N . ASP A 1 384 ? 36.278 -1.951 -30.412 1.00 48.66 384 ASP A N 1
ATOM 3205 C CA . ASP A 1 384 ? 35.905 -0.982 -29.344 1.00 48.66 384 ASP A CA 1
ATOM 3206 C C . ASP A 1 384 ? 34.587 -1.412 -28.630 1.00 48.66 384 ASP A C 1
ATOM 3208 O O . ASP A 1 384 ? 33.629 -1.662 -29.358 1.00 48.66 384 ASP A O 1
ATOM 3212 N N . GLU A 1 385 ? 34.505 -1.517 -27.276 1.00 45.31 385 GLU A N 1
ATOM 3213 C CA . GLU A 1 385 ? 33.253 -1.396 -26.450 1.00 45.31 385 GLU A CA 1
ATOM 3214 C C . GLU A 1 385 ? 33.382 -1.645 -24.906 1.00 45.31 385 GLU A C 1
ATOM 3216 O O . GLU A 1 385 ? 34.112 -2.526 -24.455 1.00 45.31 385 GLU A O 1
ATOM 3221 N N . THR A 1 386 ? 32.572 -0.938 -24.080 1.00 35.19 386 THR A N 1
ATOM 3222 C CA . THR A 1 386 ? 32.304 -1.208 -22.632 1.00 35.19 386 THR A CA 1
ATOM 3223 C C . THR A 1 386 ? 30.800 -1.141 -22.269 1.00 35.19 386 THR A C 1
ATOM 3225 O O . THR A 1 386 ? 30.055 -0.328 -22.815 1.00 35.19 386 THR A O 1
ATOM 3228 N N . PHE A 1 387 ? 30.351 -1.960 -21.297 1.00 29.78 387 PHE A N 1
ATOM 3229 C CA . PHE A 1 387 ? 28.959 -2.096 -20.802 1.00 29.78 387 PHE A CA 1
ATOM 3230 C C . PHE A 1 387 ? 28.861 -1.770 -19.291 1.00 29.78 387 PHE A C 1
ATOM 3232 O O . PHE A 1 387 ? 29.712 -2.203 -18.519 1.00 29.78 387 PHE A O 1
ATOM 3239 N N . ASN A 1 388 ? 27.810 -1.062 -18.843 1.00 31.84 388 ASN A N 1
ATOM 3240 C CA . ASN A 1 388 ? 27.633 -0.607 -17.448 1.00 31.84 388 ASN A CA 1
ATOM 3241 C C . ASN A 1 388 ? 26.243 -0.950 -16.846 1.00 31.84 388 ASN A C 1
ATOM 3243 O O . ASN A 1 388 ? 25.224 -0.534 -17.392 1.00 31.84 388 ASN A O 1
ATOM 3247 N N . GLY A 1 389 ? 26.238 -1.601 -15.666 1.00 30.45 389 GLY A N 1
ATOM 3248 C CA . GLY A 1 389 ? 25.490 -1.218 -14.442 1.00 30.45 389 GLY A CA 1
ATOM 3249 C C . GLY A 1 389 ? 24.019 -1.634 -14.193 1.00 30.45 389 GLY A C 1
ATOM 3250 O O . GLY A 1 389 ? 23.114 -1.129 -14.851 1.00 30.45 389 GLY A O 1
ATOM 3251 N N . VAL A 1 390 ? 23.765 -2.380 -13.096 1.00 29.12 390 VAL A N 1
ATOM 3252 C CA . VAL A 1 390 ? 22.498 -2.416 -12.310 1.00 29.12 390 VAL A CA 1
ATOM 3253 C C . VAL A 1 390 ? 22.801 -2.800 -10.845 1.00 29.12 390 VAL A C 1
ATOM 3255 O O . VAL A 1 390 ? 23.183 -3.937 -10.641 1.00 29.12 390 VAL A O 1
ATOM 3258 N N . ASP A 1 391 ? 22.602 -1.911 -9.850 1.00 29.42 391 ASP A N 1
ATOM 3259 C CA . ASP A 1 391 ? 22.400 -2.252 -8.412 1.00 29.42 391 ASP A CA 1
ATOM 3260 C C . ASP A 1 391 ? 22.045 -1.001 -7.557 1.00 29.42 391 ASP A C 1
ATOM 3262 O O . ASP A 1 391 ? 22.926 -0.232 -7.188 1.00 29.42 391 ASP A O 1
ATOM 3266 N N . ALA A 1 392 ? 20.754 -0.750 -7.242 1.00 31.86 392 ALA A N 1
ATOM 3267 C CA . ALA A 1 392 ? 20.325 0.298 -6.274 1.00 31.86 392 ALA A CA 1
ATOM 3268 C C . ALA A 1 392 ? 18.845 0.217 -5.786 1.00 31.86 392 ALA A C 1
ATOM 3270 O O . ALA A 1 392 ? 18.203 1.244 -5.550 1.00 31.86 392 ALA A O 1
ATOM 3271 N N . VAL A 1 393 ? 18.245 -0.973 -5.653 1.00 42.47 393 VAL A N 1
ATOM 3272 C CA . VAL A 1 393 ? 16.809 -1.143 -5.292 1.00 42.47 393 VAL A CA 1
ATOM 3273 C C . VAL A 1 393 ? 16.504 -1.499 -3.810 1.00 42.47 393 VAL A C 1
ATOM 3275 O O . VAL A 1 393 ? 15.444 -1.085 -3.335 1.00 42.47 393 VAL A O 1
ATOM 3278 N N . PRO A 1 394 ? 17.363 -2.175 -3.013 1.00 40.56 394 PRO A N 1
ATOM 3279 C CA . PRO A 1 394 ? 16.958 -2.687 -1.689 1.00 40.56 394 PRO A CA 1
ATOM 3280 C C . PRO A 1 394 ? 16.634 -1.630 -0.614 1.00 40.56 394 PRO A C 1
ATOM 3282 O O . PRO A 1 394 ? 15.761 -1.853 0.220 1.00 40.56 394 PRO A O 1
ATOM 3285 N N . ALA A 1 395 ? 17.291 -0.467 -0.627 1.00 42.97 395 ALA A N 1
ATOM 3286 C CA . ALA A 1 395 ? 17.270 0.471 0.505 1.00 42.97 395 ALA A CA 1
ATOM 3287 C C . ALA A 1 395 ? 15.964 1.277 0.684 1.00 42.97 395 ALA A C 1
ATOM 3289 O O . ALA A 1 395 ? 15.756 1.894 1.725 1.00 42.97 395 ALA A O 1
ATOM 3290 N N . ARG A 1 396 ? 15.077 1.314 -0.321 1.00 50.34 396 ARG A N 1
ATOM 3291 C CA . ARG A 1 396 ? 13.872 2.171 -0.286 1.00 50.34 396 ARG A CA 1
ATOM 3292 C C . ARG A 1 396 ? 12.626 1.476 0.264 1.00 50.34 396 ARG A C 1
ATOM 3294 O O . ARG A 1 396 ? 11.734 2.155 0.761 1.00 50.34 396 ARG A O 1
ATOM 3301 N N . ILE A 1 397 ? 12.572 0.144 0.208 1.00 54.44 397 ILE A N 1
ATOM 3302 C CA . ILE A 1 397 ? 11.415 -0.637 0.682 1.00 54.44 397 ILE A CA 1
ATOM 3303 C C . ILE A 1 397 ? 11.425 -0.742 2.211 1.00 54.44 397 ILE A C 1
ATOM 3305 O O . ILE A 1 397 ? 10.386 -0.591 2.849 1.00 54.44 397 ILE A O 1
ATOM 3309 N N . SER A 1 398 ? 12.609 -0.913 2.802 1.00 52.03 398 SER A N 1
ATOM 3310 C CA . SER A 1 398 ? 12.812 -0.946 4.254 1.00 52.03 398 SER A CA 1
ATOM 3311 C C . SER A 1 398 ? 12.431 0.372 4.939 1.00 52.03 398 SER A C 1
ATOM 3313 O O . SER A 1 398 ? 11.848 0.349 6.020 1.00 52.03 398 SER A O 1
ATOM 3315 N N . LEU A 1 399 ? 12.681 1.519 4.294 1.00 55.81 399 LEU A N 1
ATOM 3316 C CA . LEU A 1 399 ? 12.337 2.839 4.838 1.00 55.81 399 LEU A CA 1
ATOM 3317 C C . LEU A 1 399 ? 10.817 3.066 4.925 1.00 55.81 399 LEU A C 1
ATOM 3319 O O . LEU A 1 399 ? 10.325 3.549 5.941 1.00 55.81 399 LEU A O 1
ATOM 3323 N N . GLY A 1 400 ? 10.061 2.688 3.886 1.00 59.00 400 GLY A N 1
ATOM 3324 C CA . GLY A 1 400 ? 8.599 2.832 3.872 1.00 59.00 400 GLY A CA 1
ATOM 3325 C C . GLY A 1 400 ? 7.903 1.940 4.905 1.00 59.00 400 GLY A C 1
ATOM 3326 O O . GLY A 1 400 ? 6.961 2.364 5.571 1.00 59.00 400 GLY A O 1
ATOM 3327 N N . LEU A 1 401 ? 8.412 0.726 5.115 1.00 58.88 401 LEU A N 1
ATOM 3328 C CA . LEU A 1 401 ? 7.853 -0.199 6.099 1.00 58.88 401 LEU A CA 1
ATOM 3329 C C . LEU A 1 401 ? 8.123 0.240 7.547 1.00 58.88 401 LEU A C 1
ATOM 3331 O O . LEU A 1 401 ? 7.238 0.141 8.398 1.00 58.88 401 LEU A O 1
ATOM 3335 N N . LEU A 1 402 ? 9.312 0.799 7.811 1.00 62.06 402 LEU A N 1
ATOM 3336 C CA . LEU A 1 402 ? 9.640 1.395 9.107 1.00 62.06 402 LEU A CA 1
ATOM 3337 C C . LEU A 1 402 ? 8.657 2.524 9.451 1.00 62.06 402 LEU A C 1
ATOM 3339 O O . LEU A 1 402 ? 8.178 2.576 10.578 1.00 62.06 402 LEU A O 1
ATOM 3343 N N . THR A 1 403 ? 8.280 3.361 8.474 1.00 62.41 403 THR A N 1
ATOM 3344 C CA . THR A 1 403 ? 7.329 4.464 8.707 1.00 62.41 403 THR A CA 1
ATOM 3345 C C . THR A 1 403 ? 5.918 4.000 9.087 1.00 62.41 403 THR A C 1
ATOM 3347 O O . THR A 1 403 ? 5.287 4.615 9.950 1.00 62.41 403 THR A O 1
ATOM 3350 N N . VAL A 1 404 ? 5.432 2.887 8.520 1.00 65.56 404 VAL A N 1
ATOM 3351 C CA . VAL A 1 404 ? 4.151 2.270 8.920 1.00 65.56 404 VAL A CA 1
ATOM 3352 C C . VAL A 1 404 ? 4.223 1.811 10.375 1.00 65.56 404 VAL A C 1
ATOM 3354 O O . VAL A 1 404 ? 3.325 2.085 11.174 1.00 65.56 404 VAL A O 1
ATOM 3357 N N . LEU A 1 405 ? 5.319 1.150 10.748 1.00 62.53 405 LEU A N 1
ATOM 3358 C CA . LEU A 1 405 ? 5.466 0.585 12.083 1.00 62.53 405 LEU A CA 1
ATOM 3359 C C . LEU A 1 405 ? 5.678 1.655 13.152 1.00 62.53 405 LEU A C 1
ATOM 3361 O O . LEU A 1 405 ? 5.076 1.573 14.221 1.00 62.53 405 LEU A O 1
ATOM 3365 N N . THR A 1 406 ? 6.432 2.712 12.847 1.00 65.19 406 THR A N 1
ATOM 3366 C CA . THR A 1 406 ? 6.552 3.878 13.731 1.00 65.19 406 THR A CA 1
ATOM 3367 C C . THR A 1 406 ? 5.212 4.579 13.909 1.00 65.19 406 THR A C 1
ATOM 3369 O O . THR A 1 406 ? 4.897 4.977 15.020 1.00 65.19 406 THR A O 1
ATOM 3372 N N . MET A 1 407 ? 4.380 4.678 12.865 1.00 66.38 407 MET A N 1
ATOM 3373 C CA . MET A 1 407 ? 3.054 5.294 12.988 1.00 66.38 407 MET A CA 1
ATOM 3374 C C . MET A 1 407 ? 2.109 4.447 13.847 1.00 66.38 407 MET A C 1
ATOM 3376 O O . MET A 1 407 ? 1.464 4.998 14.731 1.00 66.38 407 MET A O 1
ATOM 3380 N N . THR A 1 408 ? 2.068 3.121 13.656 1.00 65.44 408 THR A N 1
ATOM 3381 C CA . THR A 1 408 ? 1.231 2.218 14.483 1.00 65.44 408 THR A CA 1
ATOM 3382 C C . THR A 1 408 ? 1.681 2.139 15.949 1.00 65.44 408 THR A C 1
ATOM 3384 O O . THR A 1 408 ? 0.857 2.023 16.857 1.00 65.44 408 THR A O 1
ATOM 3387 N N . THR A 1 409 ? 2.988 2.232 16.209 1.00 65.94 409 THR A N 1
ATOM 3388 C CA . THR A 1 409 ? 3.536 2.243 17.576 1.00 65.94 409 THR A CA 1
ATOM 3389 C C . THR A 1 409 ? 3.366 3.607 18.243 1.00 65.94 409 THR A C 1
ATOM 3391 O O . THR A 1 409 ? 2.975 3.661 19.408 1.00 65.94 409 THR A O 1
ATOM 3394 N N . GLN A 1 410 ? 3.553 4.712 17.512 1.00 63.62 410 GLN A N 1
ATOM 3395 C CA . GLN A 1 410 ? 3.264 6.062 18.004 1.00 63.62 410 GLN A CA 1
ATOM 3396 C C . GLN A 1 410 ? 1.774 6.282 18.254 1.00 63.62 410 GLN A C 1
ATOM 3398 O O . GLN A 1 410 ? 1.437 6.904 19.254 1.00 63.62 410 GLN A O 1
ATOM 3403 N N . SER A 1 411 ? 0.875 5.750 17.420 1.00 62.22 411 SER A N 1
ATOM 3404 C CA . SER A 1 411 ? -0.569 5.834 17.667 1.00 62.22 411 SER A CA 1
ATOM 3405 C C . SER A 1 411 ? -0.960 5.077 18.938 1.00 62.22 411 SER A C 1
ATOM 3407 O O . SER A 1 411 ? -1.709 5.600 19.760 1.00 62.22 411 SER A O 1
ATOM 3409 N N . ALA A 1 412 ? -0.392 3.887 19.158 1.00 59.16 412 ALA A N 1
ATOM 3410 C CA . ALA A 1 412 ? -0.611 3.123 20.385 1.00 59.16 412 ALA A CA 1
ATOM 3411 C C . ALA A 1 412 ? -0.035 3.824 21.633 1.00 59.16 412 ALA A C 1
ATOM 3413 O O . ALA A 1 412 ? -0.661 3.800 22.693 1.00 59.16 412 ALA A O 1
ATOM 3414 N N . ALA A 1 413 ? 1.130 4.470 21.515 1.00 59.28 413 ALA A N 1
ATOM 3415 C CA . ALA A 1 413 ? 1.766 5.206 22.607 1.00 59.28 413 ALA A CA 1
ATOM 3416 C C . ALA A 1 413 ? 1.043 6.525 22.935 1.00 59.28 413 ALA A C 1
ATOM 3418 O O . ALA A 1 413 ? 0.783 6.803 24.104 1.00 59.28 413 ALA A O 1
ATOM 3419 N N . ALA A 1 414 ? 0.663 7.303 21.917 1.00 55.38 414 ALA A N 1
ATOM 3420 C CA . ALA A 1 414 ? -0.029 8.583 22.064 1.00 55.38 414 ALA A CA 1
ATOM 3421 C C . ALA A 1 414 ? -1.432 8.434 22.669 1.00 55.38 414 ALA A C 1
ATOM 3423 O O . ALA A 1 414 ? -1.884 9.322 23.381 1.00 55.38 414 ALA A O 1
ATOM 3424 N N . LEU A 1 415 ? -2.119 7.311 22.439 1.00 53.91 415 LEU A N 1
ATOM 3425 C CA . LEU A 1 415 ? -3.417 7.049 23.069 1.00 53.91 415 LEU A CA 1
ATOM 3426 C C . LEU A 1 415 ? -3.316 6.481 24.490 1.00 53.91 415 LEU A C 1
ATOM 3428 O O . LEU A 1 415 ? -4.303 6.520 25.222 1.00 53.91 415 LEU A O 1
ATOM 3432 N N . LYS A 1 416 ? -2.151 5.973 24.913 1.00 57.34 416 LYS A N 1
ATOM 3433 C CA . LYS A 1 416 ? -1.952 5.494 26.290 1.00 57.34 416 LYS A CA 1
ATOM 3434 C C . LYS A 1 416 ? -1.826 6.649 27.295 1.00 57.34 416 LYS A C 1
ATOM 3436 O O . LYS A 1 416 ? -2.038 6.429 28.482 1.00 57.34 416 LYS A O 1
ATOM 3441 N N . SER A 1 417 ? -1.513 7.860 26.825 1.00 55.56 417 SER A N 1
ATOM 3442 C CA . SER A 1 417 ? -1.405 9.078 27.640 1.00 55.56 417 SER A CA 1
ATOM 3443 C C . SER A 1 417 ? -2.702 9.894 27.741 1.00 55.56 417 SER A C 1
ATOM 3445 O O . SER A 1 417 ? -2.739 10.870 28.486 1.00 55.56 417 SER A O 1
ATOM 3447 N N . LEU A 1 418 ? -3.769 9.511 27.028 1.00 56.47 418 LEU A N 1
ATOM 3448 C CA . LEU A 1 418 ? -5.055 10.219 27.009 1.00 56.47 418 LEU A CA 1
ATOM 3449 C C . LEU A 1 418 ? -6.155 9.413 27.718 1.00 56.47 418 LEU A C 1
ATOM 3451 O O . LEU A 1 418 ? -6.209 8.185 27.634 1.00 56.47 418 LEU A O 1
ATOM 3455 N N . HIS A 1 419 ? -7.070 10.111 28.400 1.00 52.97 419 HIS A N 1
ATOM 3456 C CA . HIS A 1 419 ? -8.257 9.486 28.989 1.00 52.97 419 HIS A CA 1
ATOM 3457 C C . HIS A 1 419 ? -9.123 8.850 27.891 1.00 52.97 419 HIS A C 1
ATOM 3459 O O . HIS A 1 419 ? -9.471 9.503 26.908 1.00 52.97 419 HIS A O 1
ATOM 3465 N N . LYS A 1 420 ? -9.491 7.574 28.063 1.00 53.16 420 LYS A N 1
ATOM 3466 C CA . LYS A 1 420 ? -10.344 6.848 27.111 1.00 53.16 420 LYS A CA 1
ATOM 3467 C C . LYS A 1 420 ? -11.747 7.451 27.105 1.00 53.16 420 LYS A C 1
ATOM 3469 O O . LYS A 1 420 ? -12.474 7.334 28.089 1.00 53.16 420 LYS A O 1
ATOM 3474 N N . VAL A 1 421 ? -12.122 8.066 25.989 1.00 54.16 421 VAL A N 1
ATOM 3475 C CA . VAL A 1 421 ? -13.456 8.633 25.772 1.00 54.16 421 VAL A CA 1
ATOM 3476 C C . VAL A 1 421 ? -14.277 7.678 24.903 1.00 54.16 421 VAL A C 1
ATOM 3478 O O . VAL A 1 421 ? -13.734 6.960 24.068 1.00 54.16 421 VAL A O 1
ATOM 3481 N N . SER A 1 422 ? -15.591 7.619 25.125 1.00 48.84 422 SER A N 1
ATOM 3482 C CA . SER A 1 422 ? -16.475 6.642 24.478 1.00 48.84 422 SER A CA 1
ATOM 3483 C C . SER A 1 422 ? -16.812 6.963 23.020 1.00 48.84 422 SER A C 1
ATOM 3485 O O . SER A 1 422 ? -17.331 6.089 22.335 1.00 48.84 422 SER A O 1
ATOM 3487 N N . TYR A 1 423 ? -16.540 8.177 22.535 1.00 60.72 423 TYR A N 1
ATOM 3488 C CA . TYR A 1 423 ? -16.841 8.629 21.174 1.00 60.72 423 TYR A CA 1
ATOM 3489 C C . TYR A 1 423 ? -15.566 8.897 20.367 1.00 60.72 423 TYR A C 1
ATOM 3491 O O . TYR A 1 423 ? -14.491 9.097 20.926 1.00 60.72 423 TYR A O 1
ATOM 3499 N N . ILE A 1 424 ? -15.702 8.902 19.038 1.00 59.62 424 ILE A N 1
ATOM 3500 C CA . ILE A 1 424 ? -14.593 9.136 18.105 1.00 59.62 424 ILE A CA 1
ATOM 3501 C C . ILE A 1 424 ? -14.043 10.547 18.325 1.00 59.62 424 ILE A C 1
ATOM 3503 O O . ILE A 1 424 ? -14.767 11.532 18.165 1.00 59.62 424 ILE A O 1
ATOM 3507 N N . THR A 1 425 ? -12.761 10.653 18.667 1.00 64.88 425 THR A N 1
ATOM 3508 C CA . THR A 1 425 ? -12.088 11.944 18.819 1.00 64.88 425 THR A CA 1
ATOM 3509 C C . THR A 1 425 ? -11.496 12.413 17.491 1.00 64.88 425 THR A C 1
ATOM 3511 O O . THR A 1 425 ? -11.219 11.622 16.589 1.00 64.88 425 THR A O 1
ATOM 3514 N N . ALA A 1 426 ? -11.254 13.719 17.357 1.00 67.44 426 ALA A N 1
ATOM 3515 C CA . ALA A 1 426 ? -10.578 14.266 16.178 1.00 67.44 426 ALA A CA 1
ATOM 3516 C C . ALA A 1 426 ? -9.176 13.655 15.968 1.00 67.44 426 ALA A C 1
ATOM 3518 O O . ALA A 1 426 ? -8.741 13.487 14.829 1.00 67.44 426 ALA A O 1
ATOM 3519 N N . LEU A 1 427 ? -8.500 13.268 17.058 1.00 66.81 427 LEU A N 1
ATOM 3520 C CA . LEU A 1 427 ? -7.218 12.566 17.017 1.00 66.81 427 LEU A CA 1
ATOM 3521 C C . LEU A 1 427 ? -7.361 11.162 16.407 1.00 66.81 427 LEU A C 1
ATOM 3523 O O . LEU A 1 427 ? -6.538 10.784 15.578 1.00 66.81 427 LEU A O 1
ATOM 3527 N N . ASP A 1 428 ? -8.418 10.417 16.754 1.00 61.47 428 ASP A N 1
ATOM 3528 C CA . ASP A 1 428 ? -8.697 9.093 16.175 1.00 61.47 428 ASP A CA 1
ATOM 3529 C C . ASP A 1 428 ? -8.914 9.176 14.661 1.00 61.47 428 ASP A C 1
ATOM 3531 O O . ASP A 1 428 ? -8.377 8.368 13.902 1.00 61.47 428 ASP A O 1
ATOM 3535 N N . VAL A 1 429 ? -9.670 10.183 14.209 1.00 68.00 429 VAL A N 1
ATOM 3536 C CA . VAL A 1 429 ? -9.904 10.432 12.778 1.00 68.00 429 VAL A CA 1
ATOM 3537 C C . VAL A 1 429 ? -8.601 10.806 12.080 1.00 68.00 429 VAL A C 1
ATOM 3539 O O . VAL A 1 429 ? -8.302 10.275 11.013 1.00 68.00 429 VAL A O 1
ATOM 3542 N N . TRP A 1 430 ? -7.801 11.685 12.684 1.00 68.69 430 TRP A N 1
ATOM 3543 C CA . TRP A 1 430 ? -6.517 12.101 12.127 1.00 68.69 430 TRP A CA 1
ATOM 3544 C C . TRP A 1 430 ? -5.543 10.923 11.990 1.00 68.69 430 TRP A C 1
ATOM 3546 O O . TRP A 1 430 ? -4.970 10.729 10.920 1.00 68.69 430 TRP A O 1
ATOM 3556 N N . LEU A 1 431 ? -5.424 10.077 13.017 1.00 64.81 431 LEU A N 1
ATOM 3557 C CA . LEU A 1 431 ? -4.584 8.876 12.986 1.00 64.81 431 LEU A CA 1
ATOM 3558 C C . LEU A 1 431 ? -5.055 7.864 11.936 1.00 64.81 431 LEU A C 1
ATOM 3560 O O . LEU A 1 431 ? -4.227 7.314 11.209 1.00 64.81 431 LEU A O 1
ATOM 3564 N N . ALA A 1 432 ? -6.367 7.649 11.806 1.00 66.19 432 ALA A N 1
ATOM 3565 C CA . ALA A 1 432 ? -6.926 6.779 10.774 1.00 66.19 432 ALA A CA 1
ATOM 3566 C C . ALA A 1 432 ? -6.626 7.306 9.361 1.00 66.19 432 ALA A C 1
ATOM 3568 O O . ALA A 1 432 ? -6.225 6.539 8.487 1.00 66.19 432 ALA A O 1
ATOM 3569 N N . VAL A 1 433 ? -6.751 8.618 9.142 1.00 72.06 433 VAL A N 1
ATOM 3570 C CA . VAL A 1 433 ? -6.396 9.263 7.870 1.00 72.06 433 VAL A CA 1
ATOM 3571 C C . VAL A 1 433 ? -4.900 9.109 7.589 1.00 72.06 433 VAL A C 1
ATOM 3573 O O . VAL A 1 433 ? -4.535 8.680 6.497 1.00 72.06 433 VAL A O 1
ATOM 3576 N N . CYS A 1 434 ? -4.028 9.376 8.564 1.00 67.19 434 CYS A N 1
ATOM 3577 C CA . CYS A 1 434 ? -2.584 9.185 8.422 1.00 67.19 434 CYS A CA 1
ATOM 3578 C C . CYS A 1 434 ? -2.226 7.738 8.059 1.00 67.19 434 CYS A C 1
ATOM 3580 O O . CYS A 1 434 ? -1.449 7.523 7.130 1.00 67.19 434 CYS A O 1
ATOM 3582 N N . LEU A 1 435 ? -2.836 6.749 8.720 1.00 66.62 435 LEU A N 1
ATOM 3583 C CA . LEU A 1 435 ? -2.658 5.337 8.380 1.00 66.62 435 LEU A CA 1
ATOM 3584 C C . LEU A 1 435 ? -3.105 5.056 6.939 1.00 66.62 435 LEU A C 1
ATOM 3586 O O . LEU A 1 435 ? -2.322 4.530 6.157 1.00 66.62 435 LEU A O 1
ATOM 3590 N N . ILE A 1 436 ? -4.302 5.478 6.530 1.00 72.00 436 ILE A N 1
ATOM 3591 C CA . ILE A 1 436 ? -4.784 5.270 5.153 1.00 72.00 436 ILE A CA 1
ATOM 3592 C C . ILE A 1 436 ? -3.815 5.869 4.122 1.00 72.00 436 ILE A C 1
ATOM 3594 O O . ILE A 1 436 ? -3.508 5.217 3.125 1.00 72.00 436 ILE A O 1
ATOM 3598 N N . PHE A 1 437 ? -3.281 7.068 4.371 1.00 69.50 437 PHE A N 1
ATOM 3599 C CA . PHE A 1 437 ? -2.324 7.717 3.471 1.00 69.50 437 PHE A CA 1
ATOM 3600 C C . PHE A 1 437 ? -1.000 6.955 3.350 1.00 69.50 437 PHE A C 1
ATOM 3602 O O . PHE A 1 437 ? -0.507 6.768 2.236 1.00 69.50 437 PHE A O 1
ATOM 3609 N N . VAL A 1 438 ? -0.426 6.492 4.464 1.00 65.62 438 VAL A N 1
ATOM 3610 C CA . VAL A 1 438 ? 0.840 5.738 4.441 1.00 65.62 438 VAL A CA 1
ATOM 3611 C C . VAL A 1 438 ? 0.654 4.394 3.725 1.00 65.62 438 VAL A C 1
ATOM 3613 O O . VAL A 1 438 ? 1.486 4.009 2.902 1.00 65.62 438 VAL A O 1
ATOM 3616 N N . PHE A 1 439 ? -0.462 3.704 3.969 1.00 65.50 439 PHE A N 1
ATOM 3617 C CA . PHE A 1 439 ? -0.775 2.436 3.307 1.00 65.50 439 PHE A CA 1
ATOM 3618 C C . PHE A 1 439 ? -1.051 2.615 1.806 1.00 65.50 439 PHE A C 1
ATOM 3620 O O . PHE A 1 439 ? -0.533 1.846 0.995 1.00 65.50 439 PHE A O 1
ATOM 3627 N N . ALA A 1 440 ? -1.793 3.655 1.411 1.00 68.88 440 ALA A N 1
ATOM 3628 C CA . ALA A 1 440 ? -2.038 3.975 0.004 1.00 68.88 440 ALA A CA 1
ATOM 3629 C C . ALA A 1 440 ? -0.734 4.275 -0.751 1.00 68.88 440 ALA A C 1
ATOM 3631 O O . ALA A 1 440 ? -0.533 3.761 -1.851 1.00 68.88 440 ALA A O 1
ATOM 3632 N N . ALA A 1 441 ? 0.187 5.024 -0.136 1.00 62.88 441 ALA A N 1
ATOM 3633 C CA . ALA A 1 441 ? 1.496 5.312 -0.718 1.00 62.88 441 ALA A CA 1
ATOM 3634 C C . ALA A 1 441 ? 2.339 4.040 -0.935 1.00 62.88 441 ALA A C 1
ATOM 3636 O O . ALA A 1 441 ? 3.050 3.922 -1.935 1.00 62.88 441 ALA A O 1
ATOM 3637 N N . PHE A 1 442 ? 2.248 3.062 -0.029 1.00 63.09 442 PHE A N 1
ATOM 3638 C CA . PHE A 1 442 ? 2.966 1.794 -0.165 1.00 63.09 442 PHE A CA 1
ATOM 3639 C C . PHE A 1 442 ? 2.378 0.896 -1.268 1.00 63.09 442 PHE A C 1
ATOM 3641 O O . PHE A 1 442 ? 3.127 0.304 -2.049 1.00 63.09 442 PHE A O 1
ATOM 3648 N N . ILE A 1 443 ? 1.046 0.837 -1.384 1.00 65.62 443 ILE A N 1
ATOM 3649 C CA . ILE A 1 443 ? 0.355 0.118 -2.470 1.00 65.62 443 ILE A CA 1
ATOM 3650 C C . ILE A 1 443 ? 0.676 0.758 -3.823 1.00 65.62 443 ILE A C 1
ATOM 3652 O O . ILE A 1 443 ? 0.992 0.049 -4.778 1.00 65.62 443 ILE A O 1
ATOM 3656 N N . GLU A 1 444 ? 0.662 2.090 -3.901 1.00 65.81 444 GLU A N 1
ATOM 3657 C CA . GLU A 1 444 ? 1.054 2.825 -5.104 1.00 65.81 444 GLU A CA 1
ATOM 3658 C C . GLU A 1 444 ? 2.502 2.495 -5.499 1.00 65.81 444 GLU A C 1
ATOM 3660 O O . GLU A 1 444 ? 2.768 2.165 -6.656 1.00 65.81 444 GLU A O 1
ATOM 3665 N N . PHE A 1 445 ? 3.434 2.484 -4.539 1.00 61.16 445 PHE A N 1
ATOM 3666 C CA . PHE A 1 445 ? 4.824 2.100 -4.786 1.00 61.16 445 PHE A CA 1
ATOM 3667 C C . PHE A 1 445 ? 4.949 0.674 -5.350 1.00 61.16 445 PHE A C 1
ATOM 3669 O O . PHE A 1 445 ? 5.672 0.455 -6.326 1.00 61.16 445 PHE A O 1
ATOM 3676 N N . ALA A 1 446 ? 4.235 -0.296 -4.776 1.00 60.12 446 ALA A N 1
ATOM 3677 C CA . ALA A 1 446 ? 4.259 -1.678 -5.246 1.00 60.12 446 ALA A CA 1
ATOM 3678 C C . ALA A 1 446 ? 3.646 -1.837 -6.645 1.00 60.12 446 ALA A C 1
ATOM 3680 O O . ALA A 1 446 ? 4.243 -2.479 -7.513 1.00 60.12 446 ALA A O 1
ATOM 3681 N N . TYR A 1 447 ? 2.504 -1.195 -6.893 1.00 60.84 447 TYR A N 1
ATOM 3682 C CA . TYR A 1 447 ? 1.823 -1.192 -8.186 1.00 60.84 447 TYR A CA 1
ATOM 3683 C C . TYR A 1 447 ? 2.703 -0.599 -9.298 1.00 60.84 447 TYR A C 1
ATOM 3685 O O . TYR A 1 447 ? 2.825 -1.158 -10.394 1.00 60.84 447 TYR A O 1
ATOM 3693 N N . VAL A 1 448 ? 3.388 0.507 -9.003 1.00 55.16 448 VAL A N 1
ATOM 3694 C CA . VAL A 1 448 ? 4.328 1.152 -9.929 1.00 55.16 448 VAL A CA 1
ATOM 3695 C C . VAL A 1 448 ? 5.517 0.240 -10.243 1.00 55.16 448 VAL A C 1
ATOM 3697 O O . VAL A 1 448 ? 5.964 0.179 -11.387 1.00 55.16 448 VAL A O 1
ATOM 3700 N N . ASN A 1 449 ? 6.016 -0.519 -9.267 1.00 54.44 449 ASN A N 1
ATOM 3701 C CA . ASN A 1 449 ? 7.147 -1.422 -9.483 1.00 54.44 449 ASN A CA 1
ATOM 3702 C C . ASN A 1 449 ? 6.768 -2.643 -10.349 1.00 54.44 449 ASN A C 1
ATOM 3704 O O . ASN A 1 449 ? 7.569 -3.105 -11.164 1.00 54.44 449 ASN A O 1
ATOM 3708 N N . VAL A 1 450 ? 5.532 -3.142 -10.226 1.00 55.31 450 VAL A N 1
ATOM 3709 C CA . VAL A 1 450 ? 4.991 -4.212 -11.086 1.00 55.31 450 VAL A CA 1
ATOM 3710 C C . VAL A 1 450 ? 4.814 -3.733 -12.520 1.00 55.31 450 VAL A C 1
ATOM 3712 O O . VAL A 1 450 ? 5.306 -4.367 -13.454 1.00 55.31 450 VAL A O 1
ATOM 3715 N N . THR A 1 451 ? 4.157 -2.590 -12.705 1.00 53.22 451 THR A N 1
ATOM 3716 C CA . THR A 1 451 ? 3.894 -2.033 -14.040 1.00 53.22 451 THR A CA 1
ATOM 3717 C C . THR A 1 451 ? 5.186 -1.655 -14.770 1.00 53.22 451 THR A C 1
ATOM 3719 O O . THR A 1 451 ? 5.335 -1.979 -15.949 1.00 53.22 451 THR A O 1
ATOM 3722 N N . ALA A 1 452 ? 6.179 -1.099 -14.066 1.00 52.41 452 ALA A N 1
ATOM 3723 C CA . ALA A 1 452 ? 7.500 -0.809 -14.630 1.00 52.41 452 ALA A CA 1
ATOM 3724 C C . ALA A 1 452 ? 8.233 -2.064 -15.145 1.00 52.41 452 ALA A C 1
ATOM 3726 O O . ALA A 1 452 ? 8.938 -2.004 -16.155 1.00 52.41 452 ALA A O 1
ATOM 3727 N N . ARG A 1 453 ? 8.056 -3.216 -14.487 1.00 50.31 453 ARG A N 1
ATOM 3728 C CA . ARG A 1 453 ? 8.667 -4.489 -14.905 1.00 50.31 453 ARG A CA 1
ATOM 3729 C C . ARG A 1 453 ? 7.953 -5.142 -16.080 1.00 50.31 453 ARG A C 1
ATOM 3731 O O . ARG A 1 453 ? 8.619 -5.684 -16.962 1.00 50.31 453 ARG A O 1
ATOM 3738 N N . VAL A 1 454 ? 6.623 -5.059 -16.121 1.00 53.31 454 VAL A N 1
ATOM 3739 C CA . VAL A 1 454 ? 5.835 -5.501 -17.284 1.00 53.31 454 VAL A CA 1
ATOM 3740 C C . VAL A 1 454 ? 6.259 -4.721 -18.536 1.00 53.31 454 VAL A C 1
ATOM 3742 O O . VAL A 1 454 ? 6.403 -5.309 -19.607 1.00 53.31 454 VAL A O 1
ATOM 3745 N N . GLU A 1 455 ? 6.561 -3.427 -18.402 1.00 45.91 455 GLU A N 1
ATOM 3746 C CA . GLU A 1 455 ? 7.101 -2.615 -19.500 1.00 45.91 455 GLU A CA 1
ATOM 3747 C C . GLU A 1 455 ? 8.568 -2.926 -19.852 1.00 45.91 455 GLU A C 1
ATOM 3749 O O . GLU A 1 455 ? 8.922 -2.859 -21.029 1.00 45.91 455 GLU A O 1
ATOM 3754 N N . GLN A 1 456 ? 9.432 -3.299 -18.895 1.00 43.97 456 GLN A N 1
ATOM 3755 C CA . GLN A 1 456 ? 10.817 -3.709 -19.194 1.00 43.97 456 GLN A CA 1
ATOM 3756 C C . GLN A 1 456 ? 10.886 -4.996 -20.026 1.00 43.97 456 GLN A C 1
ATOM 3758 O O . GLN A 1 456 ? 11.684 -5.058 -20.959 1.00 43.97 456 GLN A O 1
ATOM 3763 N N . ARG A 1 457 ? 10.026 -5.991 -19.760 1.00 42.16 457 ARG A N 1
ATOM 3764 C CA . ARG A 1 457 ? 9.963 -7.217 -20.581 1.00 42.16 457 ARG A CA 1
ATOM 3765 C C . ARG A 1 457 ? 9.495 -6.960 -22.018 1.00 42.16 457 ARG A C 1
ATOM 3767 O O . ARG A 1 457 ? 9.871 -7.716 -22.899 1.00 42.16 457 ARG A O 1
ATOM 3774 N N . ARG A 1 458 ? 8.734 -5.887 -22.273 1.00 39.84 458 ARG A N 1
ATOM 3775 C CA . ARG A 1 458 ? 8.299 -5.495 -23.630 1.00 39.84 458 ARG A CA 1
ATOM 3776 C C . ARG A 1 458 ? 9.353 -4.724 -24.435 1.00 39.84 458 ARG A C 1
ATOM 3778 O O . ARG A 1 458 ? 9.168 -4.541 -25.629 1.00 39.84 458 ARG A O 1
ATOM 3785 N N . LYS A 1 459 ? 10.438 -4.247 -23.811 1.00 37.09 459 LYS A N 1
ATOM 3786 C CA . LYS A 1 459 ? 11.474 -3.427 -24.473 1.00 37.09 459 LYS A CA 1
ATOM 3787 C C . LYS A 1 459 ? 12.601 -4.213 -25.146 1.00 37.09 459 LYS A C 1
ATOM 3789 O O . LYS A 1 459 ? 13.427 -3.586 -25.799 1.00 37.09 459 LYS A O 1
ATOM 3794 N N . PHE A 1 460 ? 12.647 -5.535 -24.995 1.00 35.22 460 PHE A N 1
ATOM 3795 C CA . PHE A 1 460 ? 13.660 -6.363 -25.659 1.00 35.22 460 PHE A CA 1
ATOM 3796 C C . PHE A 1 460 ? 13.361 -6.649 -27.142 1.00 35.22 460 PHE A C 1
ATOM 3798 O O . PHE A 1 460 ? 14.241 -7.147 -27.832 1.00 35.22 460 PHE A O 1
ATOM 3805 N N . ASP A 1 461 ? 12.198 -6.229 -27.652 1.00 31.62 461 ASP A N 1
ATOM 3806 C CA . ASP A 1 461 ? 11.869 -6.271 -29.079 1.00 31.62 461 ASP A CA 1
ATOM 3807 C C . ASP A 1 461 ? 11.845 -4.846 -29.663 1.00 31.62 461 ASP A C 1
ATOM 3809 O O . ASP A 1 461 ? 10.828 -4.152 -29.614 1.00 31.62 461 ASP A O 1
ATOM 3813 N N . ILE A 1 462 ? 12.965 -4.372 -30.220 1.00 31.36 462 ILE A N 1
ATOM 3814 C CA . ILE A 1 462 ? 12.999 -3.147 -31.042 1.00 31.36 462 ILE A CA 1
ATOM 3815 C C . ILE A 1 462 ? 13.547 -3.501 -32.431 1.00 31.36 462 ILE A C 1
ATOM 3817 O O . ILE A 1 462 ? 14.744 -3.758 -32.551 1.00 31.36 462 ILE A O 1
ATOM 3821 N N . PRO A 1 463 ? 12.734 -3.460 -33.503 1.00 32.81 463 PRO A N 1
ATOM 3822 C CA . PRO A 1 463 ? 13.250 -3.494 -34.863 1.00 32.81 463 PRO A CA 1
ATOM 3823 C C . PRO A 1 463 ? 13.621 -2.078 -35.337 1.00 32.81 463 PRO A C 1
ATOM 3825 O O . PRO A 1 463 ? 12.831 -1.136 -35.242 1.00 32.81 463 PRO A O 1
ATOM 3828 N N . VAL A 1 464 ? 14.819 -1.931 -35.904 1.00 31.30 464 VAL A N 1
ATOM 3829 C CA . VAL A 1 464 ? 15.233 -0.756 -36.689 1.00 31.30 464 VAL A CA 1
ATOM 3830 C C . VAL A 1 464 ? 14.432 -0.747 -38.000 1.00 31.30 464 VAL A C 1
ATOM 3832 O O . VAL A 1 464 ? 14.531 -1.691 -38.777 1.00 31.30 464 VAL A O 1
ATOM 3835 N N . MET A 1 465 ? 13.637 0.297 -38.274 1.00 39.03 465 MET A N 1
ATOM 3836 C CA . MET A 1 465 ? 12.868 0.418 -39.527 1.00 39.03 465 MET A CA 1
ATOM 3837 C C . MET A 1 465 ? 13.384 1.564 -40.411 1.00 39.03 465 MET A C 1
ATOM 3839 O O . MET A 1 465 ? 13.327 2.726 -40.013 1.00 39.03 465 MET A O 1
ATOM 3843 N N . LYS A 1 466 ? 13.834 1.242 -41.634 1.00 32.59 466 LYS A N 1
ATOM 3844 C CA . LYS A 1 466 ? 14.072 2.192 -42.741 1.00 32.59 466 LYS A CA 1
ATOM 3845 C C . LYS A 1 466 ? 12.930 2.109 -43.768 1.00 32.59 466 LYS A C 1
ATOM 3847 O O . LYS A 1 466 ? 12.426 1.022 -44.025 1.00 32.59 466 LYS A O 1
ATOM 3852 N N . ASN A 1 467 ? 12.581 3.259 -44.355 1.00 41.00 467 ASN A N 1
ATOM 3853 C CA . ASN A 1 467 ? 11.623 3.487 -45.453 1.00 41.00 467 ASN A CA 1
ATOM 3854 C C . ASN A 1 467 ? 10.178 2.996 -45.244 1.00 41.00 467 ASN A C 1
ATOM 3856 O O . ASN A 1 467 ? 9.799 1.911 -45.676 1.00 41.00 467 ASN A O 1
ATOM 3860 N N . LYS A 1 468 ? 9.322 3.864 -44.686 1.00 38.47 468 LYS A N 1
ATOM 3861 C CA . LYS A 1 468 ? 7.857 3.727 -44.768 1.00 38.47 468 LYS A CA 1
ATOM 3862 C C . LYS A 1 468 ? 7.221 5.015 -45.290 1.00 38.47 468 LYS A C 1
ATOM 3864 O O . LYS A 1 468 ? 7.542 6.099 -44.817 1.00 38.47 468 LYS A O 1
ATOM 3869 N N . GLU A 1 469 ? 6.279 4.886 -46.228 1.00 45.97 469 GLU A N 1
ATOM 3870 C CA . GLU A 1 469 ? 5.516 6.004 -46.816 1.00 45.97 469 GLU A CA 1
ATOM 3871 C C . GLU A 1 469 ? 4.589 6.721 -45.815 1.00 45.97 469 GLU A C 1
ATOM 3873 O O . GLU A 1 469 ? 4.152 7.845 -46.069 1.00 45.97 469 GLU A O 1
ATOM 3878 N N . LYS A 1 470 ? 4.317 6.099 -44.662 1.00 47.41 470 LYS A N 1
ATOM 3879 C CA . LYS A 1 470 ? 3.542 6.655 -43.552 1.00 47.41 470 LYS A CA 1
ATOM 3880 C C . LYS A 1 470 ? 4.153 6.196 -42.229 1.00 47.41 470 LYS A C 1
ATOM 3882 O O . LYS A 1 470 ? 4.297 4.996 -41.998 1.00 47.41 470 LYS A O 1
ATOM 3887 N N . VAL A 1 471 ? 4.498 7.151 -41.368 1.00 55.09 471 VAL A N 1
ATOM 3888 C CA . VAL A 1 471 ? 5.029 6.890 -40.023 1.00 55.09 471 VAL A CA 1
ATOM 3889 C C . VAL A 1 471 ? 4.040 7.450 -39.003 1.00 55.09 471 VAL A C 1
ATOM 3891 O O . VAL A 1 471 ? 3.826 8.662 -38.933 1.00 55.09 471 VAL A O 1
ATOM 3894 N N . GLU A 1 472 ? 3.409 6.555 -38.242 1.00 54.47 472 GLU A N 1
ATOM 3895 C CA . GLU A 1 472 ? 2.559 6.896 -37.099 1.00 54.47 472 GLU A CA 1
ATOM 3896 C C . GLU A 1 472 ? 3.340 6.626 -35.812 1.00 54.47 472 GLU A C 1
ATOM 3898 O O . GLU A 1 472 ? 3.897 5.542 -35.636 1.00 54.47 472 GLU A O 1
ATOM 3903 N N . ILE A 1 473 ? 3.420 7.627 -34.933 1.00 55.91 473 ILE A N 1
ATOM 3904 C CA . ILE A 1 473 ? 4.200 7.554 -33.693 1.00 55.91 473 ILE A CA 1
ATOM 3905 C C . ILE A 1 473 ? 3.269 7.808 -32.505 1.00 55.91 473 ILE A C 1
ATOM 3907 O O . ILE A 1 473 ? 2.892 8.953 -32.247 1.00 55.91 473 ILE A O 1
ATOM 3911 N N . GLU A 1 474 ? 2.942 6.739 -31.777 1.00 54.16 474 GLU A N 1
ATOM 3912 C CA . GLU A 1 474 ? 2.315 6.759 -30.450 1.00 54.16 474 GLU A CA 1
ATOM 3913 C C . GLU A 1 474 ? 3.272 6.070 -29.469 1.00 54.16 474 GLU A C 1
ATOM 3915 O O . GLU A 1 474 ? 3.731 4.959 -29.728 1.00 54.16 474 GLU A O 1
ATOM 3920 N N . ILE A 1 475 ? 3.641 6.751 -28.378 1.00 57.78 475 ILE A N 1
ATOM 3921 C CA . ILE A 1 475 ? 4.754 6.300 -27.521 1.00 57.78 475 ILE A CA 1
ATOM 3922 C C . ILE A 1 475 ? 4.270 5.875 -26.132 1.00 57.78 475 ILE A C 1
ATOM 3924 O O . ILE A 1 475 ? 4.654 4.808 -25.651 1.00 57.78 475 ILE A O 1
ATOM 3928 N N . HIS A 1 476 ? 3.458 6.692 -25.451 1.00 54.62 476 HIS A N 1
ATOM 3929 C CA . HIS A 1 476 ? 3.136 6.462 -24.042 1.00 54.62 476 HIS A CA 1
ATOM 3930 C C . HIS A 1 476 ? 1.680 6.788 -23.692 1.00 54.62 476 HIS A C 1
ATOM 3932 O O . HIS A 1 476 ? 1.276 7.951 -23.647 1.00 54.62 476 HIS A O 1
ATOM 3938 N N . ALA A 1 477 ? 0.922 5.751 -23.331 1.00 49.19 477 ALA A N 1
ATOM 3939 C CA . ALA A 1 477 ? -0.455 5.887 -22.865 1.00 49.19 477 ALA A CA 1
ATOM 3940 C C . ALA A 1 477 ? -0.577 6.305 -21.384 1.00 49.19 477 ALA A C 1
ATOM 3942 O O . ALA A 1 477 ? -1.578 6.913 -21.027 1.00 49.19 477 ALA A O 1
ATOM 3943 N N . TYR A 1 478 ? 0.416 5.998 -20.535 1.00 51.66 478 TYR A N 1
ATOM 3944 C CA . TYR A 1 478 ? 0.450 6.347 -19.104 1.00 51.66 478 TYR A CA 1
ATOM 3945 C C . TYR A 1 478 ? 1.901 6.604 -18.668 1.00 51.66 478 TYR A C 1
ATOM 3947 O O . TYR A 1 478 ? 2.795 5.842 -19.039 1.00 51.66 478 TYR A O 1
ATOM 3955 N N . CYS A 1 479 ? 2.194 7.675 -17.912 1.00 50.72 479 CYS A N 1
ATOM 3956 C CA . CYS A 1 479 ? 3.576 7.930 -17.465 1.00 50.72 479 CYS A CA 1
ATOM 3957 C C . CYS A 1 479 ? 3.708 8.819 -16.207 1.00 50.72 479 CYS A C 1
ATOM 3959 O O . CYS A 1 479 ? 3.102 9.880 -16.093 1.00 50.72 479 CYS A O 1
ATOM 3961 N N . LEU A 1 480 ? 4.582 8.434 -15.268 1.00 51.00 480 LEU A N 1
ATOM 3962 C CA . LEU A 1 480 ? 4.759 9.146 -13.992 1.00 51.00 480 LEU A CA 1
ATOM 3963 C C . LEU A 1 480 ? 5.670 10.392 -14.106 1.00 51.00 480 LEU A C 1
ATOM 3965 O O . LEU A 1 480 ? 5.284 11.505 -13.764 1.00 51.00 480 LEU A O 1
ATOM 3969 N N . SER A 1 481 ? 6.906 10.248 -14.594 1.00 53.56 481 SER A N 1
ATOM 3970 C CA . SER A 1 481 ? 7.825 11.384 -14.777 1.00 53.56 481 SER A CA 1
ATOM 3971 C C . SER A 1 481 ? 8.878 11.077 -15.838 1.00 53.56 481 SER A C 1
ATOM 3973 O O . SER A 1 481 ? 9.777 10.269 -15.603 1.00 53.56 481 SER A O 1
ATOM 3975 N N . ARG A 1 482 ? 8.800 11.709 -17.014 1.00 59.78 482 ARG A N 1
ATOM 3976 C CA . ARG A 1 482 ? 9.802 11.520 -18.084 1.00 59.78 482 ARG A CA 1
ATOM 3977 C C . ARG A 1 482 ? 10.794 12.673 -18.117 1.00 59.78 482 ARG A C 1
ATOM 3979 O O . ARG A 1 482 ? 10.405 13.843 -18.146 1.00 59.78 482 ARG A O 1
ATOM 3986 N N . ARG A 1 483 ? 12.091 12.334 -18.112 1.00 56.00 483 ARG A N 1
ATOM 3987 C CA . ARG A 1 483 ? 13.175 13.320 -18.241 1.00 56.00 483 ARG A CA 1
ATOM 3988 C C . ARG A 1 483 ? 13.367 13.769 -19.688 1.00 56.00 483 ARG A C 1
ATOM 3990 O O . ARG A 1 483 ? 13.466 14.971 -19.887 1.00 56.00 483 ARG A O 1
ATOM 3997 N N . PHE A 1 484 ? 13.378 12.844 -20.649 1.00 55.50 484 PHE A N 1
ATOM 3998 C CA . PHE A 1 484 ? 13.656 13.139 -22.056 1.00 55.50 484 PHE A CA 1
ATOM 3999 C C . PHE A 1 484 ? 12.958 12.121 -22.976 1.00 55.50 484 PHE A C 1
ATOM 4001 O O . PHE A 1 484 ? 13.040 10.922 -22.713 1.00 55.50 484 PHE A O 1
ATOM 4008 N N . THR A 1 485 ? 12.268 12.586 -24.020 1.00 60.25 485 THR A N 1
ATOM 4009 C CA . THR A 1 485 ? 11.705 11.748 -25.098 1.00 60.25 485 THR A CA 1
ATOM 4010 C C . THR A 1 485 ? 12.091 12.339 -26.459 1.00 60.25 485 THR A C 1
ATOM 4012 O O . THR A 1 485 ? 11.410 13.262 -26.921 1.00 60.25 485 THR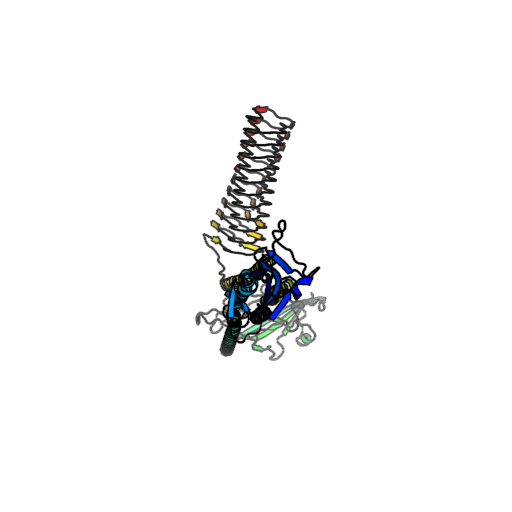 A O 1
ATOM 4015 N N . PRO A 1 486 ? 13.187 11.876 -27.083 1.00 57.84 486 PRO A N 1
ATOM 4016 C CA . PRO A 1 486 ? 13.525 12.266 -28.441 1.00 57.84 486 PRO A CA 1
ATOM 4017 C C . PRO A 1 486 ? 12.765 11.385 -29.436 1.00 57.84 486 PRO A C 1
ATOM 4019 O O . PRO A 1 486 ? 12.732 10.163 -29.300 1.00 57.84 486 PRO A O 1
ATOM 4022 N N . ILE A 1 487 ? 12.170 12.011 -30.447 1.00 57.66 487 ILE A N 1
ATOM 4023 C CA . ILE A 1 487 ? 11.718 11.325 -31.661 1.00 57.66 487 ILE A CA 1
ATOM 4024 C C . ILE A 1 487 ? 12.797 11.564 -32.724 1.00 57.66 487 ILE A C 1
ATOM 4026 O O . ILE A 1 487 ? 13.248 12.699 -32.875 1.00 57.66 487 ILE A O 1
ATOM 4030 N N . ALA A 1 488 ? 13.254 10.494 -33.381 1.00 50.81 488 ALA A N 1
ATOM 4031 C CA . ALA A 1 488 ? 14.424 10.468 -34.267 1.00 50.81 488 ALA A CA 1
ATOM 4032 C C . ALA A 1 488 ? 14.389 11.515 -35.403 1.00 50.81 488 ALA A C 1
ATOM 4034 O O . ALA A 1 488 ? 13.313 11.873 -35.878 1.00 50.81 488 ALA A O 1
ATOM 4035 N N . CYS A 1 489 ? 15.568 11.965 -35.860 1.00 53.72 489 CYS A N 1
ATOM 4036 C CA . CYS A 1 489 ? 15.721 12.820 -37.044 1.00 53.72 489 CYS A CA 1
ATOM 4037 C C . CYS A 1 489 ? 15.352 12.042 -38.315 1.00 53.72 489 CYS A C 1
ATOM 4039 O O . CYS A 1 489 ? 15.913 10.978 -38.575 1.00 53.72 489 CYS A O 1
ATOM 4041 N N . LEU A 1 490 ? 14.410 12.579 -39.090 1.00 59.81 490 LEU A N 1
ATOM 4042 C CA . LEU A 1 490 ? 13.924 11.991 -40.338 1.00 59.81 490 LEU A CA 1
ATOM 4043 C C . LEU A 1 490 ? 14.263 12.929 -41.498 1.00 59.81 490 LEU A C 1
ATOM 4045 O O . LEU A 1 490 ? 13.886 14.100 -41.472 1.00 59.81 490 LEU A O 1
ATOM 4049 N N . GLN A 1 491 ? 14.948 12.387 -42.503 1.00 59.50 491 GLN A N 1
ATOM 4050 C CA . GLN A 1 491 ? 15.158 13.014 -43.809 1.00 59.50 491 GLN A CA 1
ATOM 4051 C C . GLN A 1 491 ? 14.170 12.392 -44.808 1.00 59.50 491 GLN A C 1
ATOM 4053 O O . GLN A 1 491 ? 13.932 11.184 -44.749 1.00 59.50 491 GLN A O 1
ATOM 4058 N N . ASP A 1 492 ? 13.565 13.213 -45.671 1.00 60.03 492 ASP A N 1
ATOM 4059 C CA . ASP A 1 492 ? 12.653 12.803 -46.754 1.00 60.03 492 ASP A CA 1
ATOM 4060 C C . ASP A 1 492 ? 11.399 12.015 -46.323 1.00 60.03 492 ASP A C 1
ATOM 4062 O O . ASP A 1 492 ? 11.185 10.854 -46.684 1.00 60.03 492 ASP A O 1
ATOM 4066 N N . SER A 1 493 ? 10.484 12.668 -45.594 1.00 62.56 493 SER A N 1
ATOM 4067 C CA . SER A 1 493 ? 9.177 12.072 -45.254 1.00 62.56 493 SER A CA 1
ATOM 4068 C C . SER A 1 493 ? 8.010 12.701 -46.031 1.00 62.56 493 SER A C 1
ATOM 4070 O O . SER A 1 493 ? 7.809 13.919 -46.061 1.00 62.56 493 SER A O 1
ATOM 4072 N N . ARG A 1 494 ? 7.180 11.854 -46.665 1.00 65.00 494 ARG A N 1
ATOM 4073 C CA . ARG A 1 494 ? 5.955 12.300 -47.360 1.00 65.00 494 ARG A CA 1
ATOM 4074 C C . ARG A 1 494 ? 4.842 12.696 -46.381 1.00 65.00 494 ARG A C 1
ATOM 4076 O O . ARG A 1 494 ? 4.161 13.690 -46.623 1.00 65.00 494 ARG A O 1
ATOM 4083 N N . LEU A 1 495 ? 4.655 11.934 -45.302 1.00 70.44 495 LEU A N 1
ATOM 4084 C CA . LEU A 1 495 ? 3.619 12.154 -44.290 1.00 70.44 495 LEU A CA 1
ATOM 4085 C C . LEU A 1 495 ? 4.110 11.702 -42.909 1.00 70.44 495 LEU A C 1
ATOM 4087 O O . LEU A 1 495 ? 4.353 10.510 -42.706 1.00 70.44 495 LEU A O 1
ATOM 4091 N N . LEU A 1 496 ? 4.186 12.631 -41.951 1.00 71.81 496 LEU A N 1
ATOM 4092 C CA . LEU A 1 496 ? 4.472 12.319 -40.548 1.00 71.81 496 LEU A CA 1
ATOM 4093 C C . LEU A 1 496 ? 3.267 12.662 -39.665 1.00 71.81 496 LEU A C 1
ATOM 4095 O O . LEU A 1 496 ? 2.842 13.821 -39.593 1.00 71.81 496 LEU A O 1
ATOM 4099 N N . LEU A 1 497 ? 2.730 11.646 -38.982 1.00 72.81 497 LEU A N 1
ATOM 4100 C CA . LEU A 1 497 ? 1.644 11.794 -38.017 1.00 72.81 497 LEU A CA 1
ATOM 4101 C C . LEU A 1 497 ? 2.166 11.566 -36.598 1.00 72.81 497 LEU A C 1
ATOM 4103 O O . LEU A 1 497 ? 2.530 10.451 -36.222 1.00 72.81 497 LEU A O 1
ATOM 4107 N N . VAL A 1 498 ? 2.133 12.624 -35.790 1.00 72.81 498 VAL A N 1
ATOM 4108 C CA . VAL A 1 498 ? 2.457 12.563 -34.363 1.00 72.81 498 VAL A CA 1
ATOM 4109 C C . VAL A 1 498 ? 1.161 12.653 -33.567 1.00 72.81 498 VAL A C 1
ATOM 4111 O O . VAL A 1 498 ? 0.496 13.694 -33.554 1.00 72.81 498 VAL A O 1
ATOM 4114 N N . TYR A 1 499 ? 0.798 11.559 -32.901 1.00 75.88 499 TYR A N 1
ATOM 4115 C CA . TYR A 1 499 ? -0.481 11.405 -32.215 1.00 75.88 499 TYR A CA 1
ATOM 4116 C C . TYR A 1 499 ? -0.270 10.909 -30.781 1.00 75.88 499 TYR A C 1
ATOM 4118 O O . TYR A 1 499 ? 0.407 9.910 -30.576 1.00 75.88 499 TYR A O 1
ATOM 4126 N N . LYS A 1 500 ? -0.853 11.599 -29.784 1.00 68.31 500 LYS A N 1
ATOM 4127 C CA . LYS A 1 500 ? -0.897 11.151 -28.371 1.00 68.31 500 LYS A CA 1
ATOM 4128 C C . LYS A 1 500 ? 0.433 10.612 -27.830 1.00 68.31 500 LYS A C 1
ATOM 4130 O O . LYS A 1 500 ? 0.508 9.504 -27.315 1.00 68.31 500 LYS A O 1
ATOM 4135 N N . ILE A 1 501 ? 1.486 11.431 -27.888 1.00 68.94 501 ILE A N 1
ATOM 4136 C CA . ILE A 1 501 ? 2.804 11.041 -27.354 1.00 68.94 501 ILE A CA 1
ATOM 4137 C C . ILE A 1 501 ? 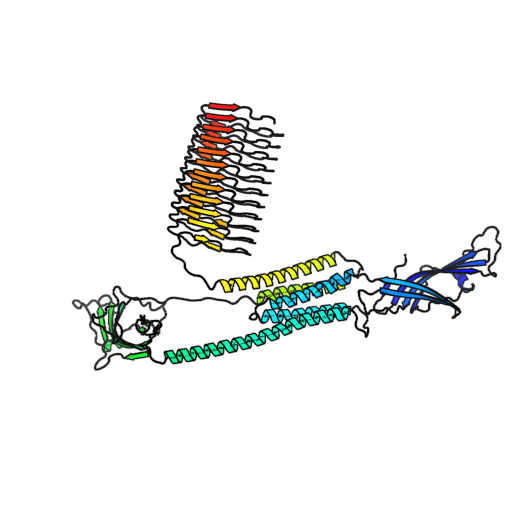2.709 10.672 -25.867 1.00 68.94 501 ILE A C 1
ATOM 4139 O O . ILE A 1 501 ? 3.283 9.673 -25.440 1.00 68.94 501 ILE A O 1
ATOM 4143 N N . HIS A 1 502 ? 1.990 11.487 -25.097 1.00 69.94 502 HIS A N 1
ATOM 4144 C CA . HIS A 1 502 ? 1.791 11.342 -23.664 1.00 69.94 502 HIS A CA 1
ATOM 4145 C C . HIS A 1 502 ? 0.306 11.448 -23.331 1.00 69.94 502 HIS A C 1
ATOM 4147 O O . HIS A 1 502 ? -0.253 12.547 -23.299 1.00 69.94 502 HIS A O 1
ATOM 4153 N N . ALA A 1 503 ? -0.329 10.321 -23.038 1.00 72.56 503 ALA A N 1
ATOM 4154 C CA . ALA A 1 503 ? -1.621 10.296 -22.366 1.00 72.56 503 ALA A CA 1
ATOM 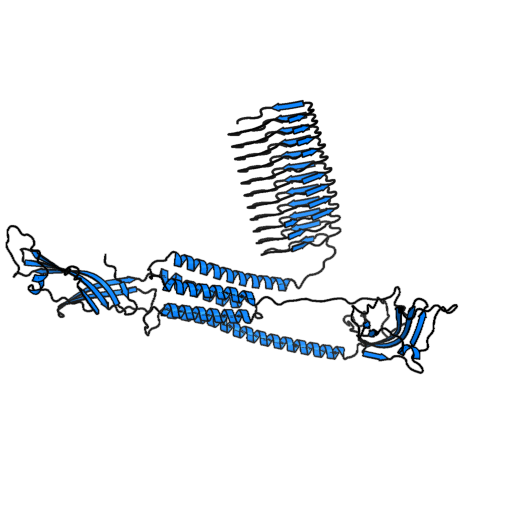4155 C C . ALA A 1 503 ? -1.428 10.012 -20.862 1.00 72.56 503 ALA A C 1
ATOM 4157 O O . ALA A 1 503 ? -0.446 9.389 -20.461 1.00 72.56 503 ALA A O 1
ATOM 4158 N N . TYR A 1 504 ? -2.313 10.551 -20.021 1.00 71.69 504 TYR A N 1
ATOM 4159 C CA . TYR A 1 504 ? -2.400 10.289 -18.578 1.00 71.69 504 TYR A CA 1
ATOM 4160 C C . TYR A 1 504 ? -1.048 10.366 -17.846 1.00 71.69 504 TYR A C 1
ATOM 4162 O O . TYR A 1 504 ? -0.576 9.393 -17.252 1.00 71.69 504 TYR A O 1
ATOM 4170 N N . CYS A 1 505 ? -0.389 11.529 -17.920 1.00 68.06 505 CYS A N 1
ATOM 4171 C CA . CYS A 1 505 ? 0.958 11.705 -17.372 1.00 68.06 505 CYS A CA 1
ATOM 4172 C C . CYS A 1 505 ? 1.023 12.618 -16.140 1.00 68.06 505 CYS A C 1
ATOM 4174 O O . CYS A 1 505 ? 0.562 13.756 -16.174 1.00 68.06 505 CYS A O 1
ATOM 4176 N N . LEU A 1 506 ? 1.709 12.203 -15.072 1.00 72.50 506 LEU A N 1
ATOM 4177 C CA . LEU A 1 506 ? 1.901 13.064 -13.898 1.00 72.50 506 LEU A CA 1
ATOM 4178 C C . LEU A 1 506 ? 2.904 14.196 -14.204 1.00 72.50 506 LEU A C 1
ATOM 4180 O O . LEU A 1 506 ? 2.615 15.368 -13.960 1.00 72.50 506 LEU A O 1
ATOM 4184 N N . SER A 1 507 ? 4.063 13.918 -14.811 1.00 75.69 507 SER A N 1
ATOM 4185 C CA . SER A 1 507 ? 4.928 15.002 -15.291 1.00 75.69 507 SER A CA 1
ATOM 4186 C C . SER A 1 507 ? 5.816 14.670 -16.492 1.00 75.69 507 SER A C 1
ATOM 4188 O O . SER A 1 507 ? 6.358 13.578 -16.617 1.00 75.69 507 SER A O 1
ATOM 4190 N N . THR A 1 508 ? 6.042 15.652 -17.363 1.00 74.62 508 THR A N 1
ATOM 4191 C CA . THR A 1 508 ? 7.030 15.575 -18.450 1.00 74.62 508 THR A CA 1
ATOM 4192 C C . THR A 1 508 ? 8.000 16.751 -18.343 1.00 74.62 508 THR A C 1
ATOM 4194 O O . THR A 1 508 ? 7.589 17.905 -18.186 1.00 74.62 508 THR A O 1
ATOM 4197 N N . ARG A 1 509 ? 9.313 16.477 -18.347 1.00 72.69 509 ARG A N 1
ATOM 4198 C CA . ARG A 1 509 ? 10.339 17.532 -18.286 1.00 72.69 509 ARG A CA 1
ATOM 4199 C C . ARG A 1 509 ? 10.673 18.065 -19.671 1.00 72.69 509 ARG A C 1
ATOM 4201 O O . ARG A 1 509 ? 10.506 19.260 -19.866 1.00 72.69 509 ARG A O 1
ATOM 4208 N N . PHE A 1 510 ? 11.090 17.196 -20.590 1.00 70.12 510 PHE A N 1
ATOM 4209 C CA . PHE A 1 510 ? 11.436 17.557 -21.963 1.00 70.12 510 PHE A CA 1
ATOM 4210 C C . PHE A 1 510 ? 10.791 16.590 -22.954 1.00 70.12 510 PHE A C 1
ATOM 4212 O O . PHE A 1 510 ? 11.093 15.396 -22.942 1.00 70.12 510 PHE A O 1
ATOM 4219 N N . THR A 1 511 ? 9.937 17.120 -23.827 1.00 69.12 511 THR A N 1
ATOM 4220 C CA . THR A 1 511 ? 9.463 16.422 -25.027 1.00 69.12 511 THR A CA 1
ATOM 4221 C C . THR A 1 511 ? 9.935 17.192 -26.246 1.00 69.12 511 THR A C 1
ATOM 4223 O O . THR A 1 511 ? 9.466 18.312 -26.466 1.00 69.12 511 THR A O 1
ATOM 4226 N N . HIS A 1 512 ? 10.877 16.618 -26.990 1.00 67.12 512 HIS A N 1
ATOM 4227 C CA . HIS A 1 512 ? 11.444 17.232 -28.182 1.00 67.12 512 HIS A CA 1
ATOM 4228 C C . HIS A 1 512 ? 11.058 16.398 -29.398 1.00 67.12 512 HIS A C 1
ATOM 4230 O O . HIS A 1 512 ? 11.437 15.231 -29.512 1.00 67.12 512 HIS A O 1
ATOM 4236 N N . ILE A 1 513 ? 10.283 16.994 -30.290 1.00 62.31 513 ILE A N 1
ATOM 4237 C CA . ILE A 1 513 ? 9.915 16.380 -31.559 1.00 62.31 513 ILE A CA 1
ATOM 4238 C C . ILE A 1 513 ? 10.945 16.881 -32.590 1.00 62.31 513 ILE A C 1
ATOM 4240 O O . ILE A 1 513 ? 11.176 18.077 -32.696 1.00 62.31 513 ILE A O 1
ATOM 4244 N N . VAL A 1 514 ? 11.661 15.926 -33.192 1.00 60.44 514 VAL A N 1
ATOM 4245 C CA . VAL A 1 514 ? 12.336 15.901 -34.509 1.00 60.44 514 VAL A CA 1
ATOM 4246 C C . VAL A 1 514 ? 12.944 17.204 -35.094 1.00 60.44 514 VAL A C 1
ATOM 4248 O O . VAL A 1 514 ? 12.275 18.224 -35.217 1.00 60.44 514 VAL A O 1
ATOM 4251 N N . CYS A 1 515 ? 14.178 17.127 -35.617 1.00 59.38 515 CYS A N 1
ATOM 4252 C CA . CYS A 1 515 ? 14.636 18.004 -36.711 1.00 59.38 515 CYS A CA 1
ATOM 4253 C C . CYS A 1 515 ? 14.259 17.356 -38.053 1.00 59.38 515 CYS A C 1
ATOM 4255 O O . CYS A 1 515 ? 14.717 16.247 -38.338 1.00 59.38 515 CYS A O 1
ATOM 4257 N N . LEU A 1 516 ? 13.385 18.006 -38.827 1.00 62.72 516 LEU A N 1
ATOM 4258 C CA . LEU A 1 516 ? 12.932 17.545 -40.147 1.00 62.72 516 LEU A CA 1
ATOM 4259 C C . LEU A 1 516 ? 13.505 18.462 -41.222 1.00 62.72 516 LEU A C 1
ATOM 4261 O O . LEU A 1 516 ? 13.317 19.677 -41.156 1.00 62.72 516 LEU A O 1
ATOM 4265 N N . GLN A 1 517 ? 14.147 17.852 -42.212 1.00 63.78 517 GLN A N 1
ATOM 4266 C CA . GLN A 1 517 ? 14.542 18.488 -43.466 1.00 63.78 517 GLN A CA 1
ATOM 4267 C C . GLN A 1 517 ? 13.682 17.881 -44.581 1.00 63.78 517 GLN A C 1
ATOM 4269 O O . GLN A 1 517 ? 13.517 16.658 -44.620 1.00 63.78 517 GLN A O 1
ATOM 4274 N N . ASP A 1 518 ? 13.080 18.732 -45.415 1.00 64.00 518 ASP A N 1
ATOM 4275 C CA . ASP A 1 518 ? 12.259 18.352 -46.573 1.00 64.00 518 ASP A CA 1
ATOM 4276 C C . ASP A 1 518 ? 11.061 17.435 -46.255 1.00 64.00 518 ASP A C 1
ATOM 4278 O O . ASP A 1 518 ? 10.997 16.253 -46.605 1.00 64.00 518 ASP A O 1
ATOM 4282 N N . SER A 1 519 ? 10.031 17.995 -45.606 1.00 68.00 519 SER A N 1
ATOM 4283 C CA . SER A 1 519 ? 8.773 17.272 -45.344 1.00 68.00 519 SER A CA 1
ATOM 4284 C C . SER A 1 519 ? 7.571 17.871 -46.078 1.00 68.00 519 SER A C 1
ATOM 4286 O O . SER A 1 519 ? 7.349 19.088 -46.111 1.00 68.00 519 SER A O 1
ATOM 4288 N N . ARG A 1 520 ? 6.738 17.006 -46.679 1.00 71.00 520 ARG A N 1
ATOM 4289 C CA . ARG A 1 520 ? 5.538 17.459 -47.413 1.00 71.00 520 ARG A CA 1
ATOM 4290 C C . ARG A 1 520 ? 4.365 17.788 -46.485 1.00 71.00 520 ARG A C 1
ATOM 4292 O O . ARG A 1 520 ? 3.688 18.784 -46.729 1.00 71.00 520 ARG A O 1
ATOM 4299 N N . LEU A 1 521 ? 4.101 16.979 -45.456 1.00 75.06 521 LEU A N 1
ATOM 4300 C CA . LEU A 1 521 ? 3.006 17.220 -44.507 1.00 75.06 521 LEU A CA 1
ATOM 4301 C C . LEU A 1 521 ? 3.337 16.696 -43.104 1.00 75.06 521 LEU A C 1
ATOM 4303 O O . LEU A 1 521 ? 3.568 15.498 -42.924 1.00 75.06 521 LEU A O 1
ATOM 4307 N N . LEU A 1 522 ? 3.290 17.590 -42.112 1.00 76.75 522 LEU A N 1
ATOM 4308 C CA . LEU A 1 522 ? 3.446 17.269 -40.692 1.00 76.75 522 LEU A CA 1
ATOM 4309 C C . LEU A 1 522 ? 2.147 17.576 -39.936 1.00 76.75 522 LEU A C 1
ATOM 4311 O O . LEU A 1 522 ? 1.704 18.728 -39.873 1.00 76.75 522 LEU A O 1
ATOM 4315 N N . LEU A 1 523 ? 1.551 16.539 -39.343 1.00 78.94 523 LEU A N 1
ATOM 4316 C CA . LEU A 1 523 ? 0.352 16.644 -38.516 1.00 78.94 523 LEU A CA 1
ATOM 4317 C C . LEU A 1 523 ? 0.676 16.294 -37.060 1.00 78.94 523 LEU A C 1
ATOM 4319 O O . LEU A 1 523 ? 1.012 15.154 -36.741 1.00 78.94 523 LEU A O 1
ATOM 4323 N N . VAL A 1 524 ? 0.521 17.274 -36.169 1.00 77.88 524 VAL A N 1
ATOM 4324 C CA . VAL A 1 524 ? 0.736 17.122 -34.726 1.00 77.88 524 VAL A CA 1
ATOM 4325 C C . VAL A 1 524 ? -0.597 17.233 -33.996 1.00 77.88 524 VAL A C 1
ATOM 4327 O O . VAL A 1 524 ? -1.232 18.292 -33.992 1.00 77.88 524 VAL A O 1
ATOM 4330 N N . TYR A 1 525 ? -1.015 16.149 -33.342 1.00 82.06 525 TYR A N 1
ATOM 4331 C CA . TYR A 1 525 ? -2.303 16.054 -32.658 1.00 82.06 525 TYR A CA 1
ATOM 4332 C C . TYR A 1 525 ? -2.158 15.541 -31.218 1.00 82.06 525 TYR A C 1
ATOM 4334 O O . TYR A 1 525 ? -1.680 14.429 -30.993 1.00 82.06 525 TYR A O 1
ATOM 4342 N N . LYS A 1 526 ? -2.648 16.313 -30.233 1.00 80.06 526 LYS A N 1
ATOM 4343 C CA . LYS A 1 526 ? -2.732 15.896 -28.813 1.00 80.06 526 LYS A CA 1
ATOM 4344 C C . LYS A 1 526 ? -1.445 15.297 -28.260 1.00 80.06 526 LYS A C 1
ATOM 4346 O O . LYS A 1 526 ? -1.466 14.181 -27.772 1.00 80.06 526 LYS A O 1
ATOM 4351 N N . ILE A 1 527 ? -0.346 16.052 -28.287 1.00 77.06 527 ILE A N 1
ATOM 4352 C CA . ILE A 1 527 ? 0.940 15.599 -27.728 1.00 77.06 527 ILE A CA 1
ATOM 4353 C C . ILE A 1 527 ? 0.786 15.175 -26.261 1.00 77.06 527 ILE A C 1
ATOM 4355 O O . ILE A 1 527 ? 1.222 14.090 -25.895 1.00 77.06 527 ILE A O 1
ATOM 4359 N N . HIS A 1 528 ? 0.162 16.020 -25.442 1.00 79.69 528 HIS A N 1
ATOM 4360 C CA . HIS A 1 528 ? -0.080 15.802 -24.018 1.00 79.69 528 HIS A CA 1
ATOM 4361 C C . HIS A 1 528 ? -1.583 15.801 -23.754 1.00 79.69 528 HIS A C 1
ATOM 4363 O O . HIS A 1 528 ? -2.254 16.817 -23.951 1.00 79.69 528 HIS A O 1
ATOM 4369 N N . ALA A 1 529 ? -2.118 14.679 -23.289 1.00 82.88 529 ALA A N 1
ATOM 4370 C CA . ALA A 1 529 ? -3.514 14.528 -22.906 1.00 82.88 529 ALA A CA 1
ATOM 4371 C C . ALA A 1 529 ? -3.609 14.058 -21.450 1.00 82.88 529 ALA A C 1
ATOM 4373 O O . ALA A 1 529 ? -3.000 13.057 -21.092 1.00 82.88 529 ALA A O 1
ATOM 4374 N N . TYR A 1 530 ? -4.403 14.739 -20.622 1.00 81.50 530 TYR A N 1
ATOM 4375 C CA . TYR A 1 530 ? -4.607 14.394 -19.207 1.00 81.50 530 TYR A CA 1
ATOM 4376 C C . TYR A 1 530 ? -3.314 14.441 -18.377 1.00 81.50 530 TYR A C 1
ATOM 4378 O O . TYR A 1 530 ? -2.996 13.500 -17.650 1.00 81.50 530 TYR A O 1
ATOM 4386 N N . CYS A 1 531 ? -2.542 15.527 -18.501 1.00 78.06 531 CYS A N 1
ATOM 4387 C CA . CYS A 1 531 ? -1.250 15.651 -17.821 1.00 78.06 531 CYS A CA 1
ATOM 4388 C C . CYS A 1 531 ? -1.296 16.577 -16.592 1.00 78.06 531 CYS A C 1
ATOM 4390 O O . CYS A 1 531 ? -1.773 17.707 -16.680 1.00 78.06 531 CYS A O 1
ATOM 4392 N N . LEU A 1 532 ? -0.708 16.184 -15.456 1.00 81.88 532 LEU A N 1
ATOM 4393 C CA . LEU A 1 532 ? -0.637 17.062 -14.280 1.00 81.88 532 LEU A CA 1
ATOM 4394 C C . LEU A 1 532 ? 0.385 18.198 -14.494 1.00 81.88 532 LEU A C 1
ATOM 4396 O O . LEU A 1 532 ? 0.059 19.367 -14.288 1.00 81.88 532 LEU A O 1
ATOM 4400 N N . SER A 1 533 ? 1.610 17.926 -14.961 1.00 82.69 533 SER A N 1
ATOM 4401 C CA . SER A 1 533 ? 2.555 19.014 -15.267 1.00 82.69 533 SER A CA 1
ATOM 4402 C C . SER A 1 533 ? 3.521 18.763 -16.425 1.00 82.69 533 SER A C 1
ATOM 4404 O O . SER A 1 533 ? 4.370 17.878 -16.351 1.00 82.69 533 SER A O 1
ATOM 4406 N N . THR A 1 534 ? 3.506 19.637 -17.435 1.00 82.50 534 THR A N 1
ATOM 4407 C CA . THR A 1 534 ? 4.507 19.663 -18.516 1.00 82.50 534 THR A CA 1
ATOM 4408 C C . THR A 1 534 ? 5.458 20.850 -18.332 1.00 82.50 534 THR A C 1
ATOM 4410 O O . THR A 1 534 ? 5.033 21.987 -18.091 1.00 82.50 534 THR A O 1
ATOM 4413 N N . ARG A 1 535 ? 6.776 20.609 -18.367 1.00 81.50 535 ARG A N 1
ATOM 4414 C CA . ARG A 1 535 ? 7.775 21.681 -18.212 1.00 81.50 535 ARG A CA 1
ATOM 4415 C C . ARG A 1 535 ? 8.201 22.265 -19.550 1.00 81.50 535 ARG A C 1
ATOM 4417 O O . ARG A 1 535 ? 8.109 23.479 -19.686 1.00 81.50 535 ARG A O 1
ATOM 4424 N N . PHE A 1 536 ? 8.649 21.436 -20.488 1.00 79.44 536 PHE A N 1
ATOM 4425 C CA . PHE A 1 536 ? 9.170 21.877 -21.778 1.00 79.44 536 PHE A CA 1
ATOM 4426 C C . PHE A 1 536 ? 8.661 20.975 -22.902 1.00 79.44 536 PHE A C 1
ATOM 4428 O O . PHE A 1 536 ? 8.938 19.773 -22.912 1.00 79.44 536 PHE A O 1
ATOM 4435 N N . THR A 1 537 ? 7.926 21.555 -23.850 1.00 77.38 537 THR A N 1
ATOM 4436 C CA . THR A 1 537 ? 7.432 20.846 -25.036 1.00 77.38 537 THR A CA 1
ATOM 4437 C C . THR A 1 537 ? 7.821 21.612 -26.292 1.00 77.38 537 THR A C 1
ATOM 4439 O O . THR A 1 537 ? 7.226 22.651 -26.570 1.00 77.38 537 THR A O 1
ATOM 4442 N N . HIS A 1 538 ? 8.816 21.113 -27.021 1.00 73.81 538 HIS A N 1
ATOM 4443 C CA . HIS A 1 538 ? 9.325 21.724 -28.249 1.00 73.81 538 HIS A CA 1
ATOM 4444 C C . HIS A 1 538 ? 9.001 20.836 -29.448 1.00 73.81 538 HIS A C 1
ATOM 4446 O O . HIS A 1 538 ? 9.204 19.620 -29.374 1.00 73.81 538 HIS A O 1
ATOM 4452 N N . ILE A 1 539 ? 8.440 21.425 -30.510 1.00 65.81 539 ILE A N 1
ATOM 4453 C CA . ILE A 1 539 ? 7.834 20.652 -31.603 1.00 65.81 539 ILE A CA 1
ATOM 4454 C C . ILE A 1 539 ? 8.766 20.461 -32.803 1.00 65.81 539 ILE A C 1
ATOM 4456 O O . ILE A 1 539 ? 8.702 19.382 -33.370 1.00 65.81 539 ILE A O 1
ATOM 4460 N N . ALA A 1 540 ? 9.593 21.430 -33.211 1.00 62.03 540 ALA A N 1
ATOM 4461 C CA . ALA A 1 540 ? 10.649 21.197 -34.215 1.00 62.03 540 ALA A CA 1
ATOM 4462 C C . ALA A 1 540 ? 11.484 22.455 -34.514 1.00 62.03 540 ALA A C 1
ATOM 4464 O O . ALA A 1 540 ? 11.015 23.582 -34.344 1.00 62.03 540 ALA A O 1
ATOM 4465 N N . CYS A 1 541 ? 12.682 22.244 -35.069 1.00 62.00 541 CYS A N 1
ATOM 4466 C CA . CYS A 1 541 ? 13.299 23.164 -36.029 1.00 62.00 541 CYS A CA 1
ATOM 4467 C C . CYS A 1 541 ? 13.049 22.579 -37.430 1.00 62.00 541 CYS A C 1
ATOM 4469 O O . CYS A 1 541 ? 13.415 21.426 -37.676 1.00 62.00 541 CYS A O 1
ATOM 4471 N N . LEU A 1 542 ? 12.350 23.315 -38.295 1.00 65.19 542 LEU A N 1
ATOM 4472 C CA . LEU A 1 542 ? 11.940 22.858 -39.629 1.00 65.19 542 LEU A CA 1
ATOM 4473 C C . LEU A 1 542 ? 12.569 23.756 -40.693 1.00 65.19 542 LEU A C 1
ATOM 4475 O O . LEU A 1 542 ? 12.393 24.976 -40.646 1.00 65.19 542 LEU A O 1
ATOM 4479 N N . GLN A 1 543 ? 13.234 23.129 -41.658 1.00 66.94 543 GLN A N 1
ATOM 4480 C CA . GLN A 1 543 ? 13.709 23.755 -42.891 1.00 66.94 543 GLN A CA 1
ATOM 4481 C C . GLN A 1 543 ? 12.931 23.143 -44.062 1.00 66.94 543 GLN A C 1
ATOM 4483 O O . GLN A 1 543 ? 12.782 21.920 -44.119 1.00 66.94 543 GLN A O 1
ATOM 4488 N N . ASP A 1 544 ? 12.374 23.991 -44.930 1.00 65.38 544 ASP A N 1
ATOM 4489 C CA . ASP A 1 544 ? 11.639 23.603 -46.143 1.00 65.38 544 ASP A CA 1
ATOM 4490 C C . ASP A 1 544 ? 10.463 22.633 -45.908 1.00 65.38 544 ASP A C 1
ATOM 4492 O O . ASP A 1 544 ? 10.471 21.450 -46.259 1.00 65.38 544 ASP A O 1
ATOM 4496 N N . SER A 1 545 ? 9.373 23.146 -45.324 1.00 69.06 545 SER A N 1
ATOM 4497 C CA . SER A 1 545 ? 8.132 22.371 -45.138 1.00 69.06 545 SER A CA 1
ATOM 4498 C C . SER A 1 545 ? 6.942 22.956 -45.902 1.00 69.06 545 SER A C 1
ATOM 4500 O O . SER A 1 545 ? 6.683 24.166 -45.905 1.00 69.06 545 SER A O 1
ATOM 4502 N N . ARG A 1 546 ? 6.159 22.089 -46.564 1.00 72.12 546 ARG A N 1
ATOM 4503 C CA . ARG A 1 546 ? 4.994 22.543 -47.351 1.00 72.12 546 ARG A CA 1
ATOM 4504 C C . ARG A 1 546 ? 3.761 22.829 -46.488 1.00 72.12 546 ARG A C 1
ATOM 4506 O O . ARG A 1 546 ? 3.072 23.809 -46.758 1.00 72.12 546 ARG A O 1
ATOM 4513 N N . LEU A 1 547 ? 3.446 22.001 -45.489 1.00 76.06 547 LEU A N 1
ATOM 4514 C CA . LEU A 1 547 ? 2.279 22.211 -44.624 1.00 76.06 547 LEU A CA 1
ATOM 4515 C C . LEU A 1 547 ? 2.505 21.659 -43.212 1.00 76.06 547 LEU A C 1
ATOM 4517 O O . LEU A 1 547 ? 2.751 20.462 -43.043 1.00 76.06 547 LEU A O 1
ATOM 4521 N N . LEU A 1 548 ? 2.344 22.524 -42.205 1.00 78.12 548 LEU A N 1
ATOM 4522 C CA . LEU A 1 548 ? 2.382 22.166 -40.785 1.00 78.12 548 LEU A CA 1
ATOM 4523 C C . LEU A 1 548 ? 1.026 22.450 -40.124 1.00 78.12 548 LEU A C 1
ATOM 4525 O O . LEU A 1 548 ? 0.587 23.603 -40.040 1.00 78.12 548 LEU A O 1
ATOM 4529 N N . LEU A 1 549 ? 0.380 21.393 -39.621 1.00 81.88 549 LEU A N 1
ATOM 4530 C CA . LEU A 1 549 ? -0.853 21.487 -38.840 1.00 81.88 549 LEU A CA 1
ATOM 4531 C C . LEU A 1 549 ? -0.600 21.090 -37.383 1.00 81.88 549 LEU A C 1
ATOM 4533 O O . LEU A 1 549 ? -0.266 19.943 -37.083 1.00 81.88 549 LEU A O 1
ATOM 4537 N N . VAL A 1 550 ? -0.845 22.025 -36.466 1.00 80.94 550 VAL A N 1
ATOM 4538 C CA . VAL A 1 550 ? -0.714 21.800 -35.023 1.00 80.94 550 VAL A CA 1
ATOM 4539 C C . VAL A 1 550 ? -2.078 21.927 -34.357 1.00 80.94 550 VAL A C 1
ATOM 4541 O O . VAL A 1 550 ? -2.683 23.002 -34.344 1.00 80.94 550 VAL A O 1
ATOM 4544 N N . TYR A 1 551 ? -2.559 20.834 -33.763 1.00 85.19 551 TYR A N 1
ATOM 4545 C CA . TYR A 1 551 ? -3.882 20.758 -33.150 1.00 85.19 551 TYR A CA 1
ATOM 4546 C C . TYR A 1 551 ? -3.834 20.200 -31.719 1.00 85.19 551 TYR A C 1
ATOM 4548 O O . TYR A 1 551 ? -3.421 19.061 -31.493 1.00 85.19 551 TYR A O 1
ATOM 4556 N N . LYS A 1 552 ? -4.343 20.963 -30.737 1.00 84.81 552 LYS A N 1
ATOM 4557 C CA . LYS A 1 552 ? -4.514 20.503 -29.338 1.00 84.81 552 LYS A CA 1
ATOM 4558 C C . LYS A 1 552 ? -3.262 19.919 -28.698 1.00 84.81 552 LYS A C 1
ATOM 4560 O O . LYS A 1 552 ? -3.352 18.840 -28.146 1.00 84.81 552 LYS A O 1
ATOM 4565 N N . ILE A 1 553 ? -2.130 20.624 -28.713 1.00 83.12 553 ILE A N 1
ATOM 4566 C CA . ILE A 1 553 ? -0.870 20.143 -28.106 1.00 83.12 553 ILE A CA 1
ATOM 4567 C C . ILE A 1 553 ? -1.077 19.662 -26.662 1.00 83.12 553 ILE A C 1
ATOM 4569 O O . ILE A 1 553 ? -0.671 18.554 -26.336 1.00 83.12 553 ILE A O 1
ATOM 4573 N N . HIS A 1 554 ? -1.731 20.469 -25.827 1.00 85.56 554 HIS A N 1
ATOM 4574 C CA . HIS A 1 554 ? -2.090 20.138 -24.452 1.00 85.56 554 HIS A CA 1
ATOM 4575 C C . HIS A 1 554 ? -3.609 20.100 -24.309 1.00 85.56 554 HIS A C 1
ATOM 4577 O O . HIS A 1 554 ? -4.287 21.109 -24.519 1.00 85.56 554 HIS A O 1
ATOM 4583 N N . ALA A 1 555 ? -4.143 18.952 -23.912 1.00 87.44 555 ALA A N 1
ATOM 4584 C CA . ALA A 1 555 ? -5.554 18.767 -23.613 1.00 87.44 555 ALA A CA 1
ATOM 4585 C C . ALA A 1 555 ? -5.717 18.252 -22.179 1.00 87.44 555 ALA A C 1
ATOM 4587 O O . ALA A 1 555 ? -5.143 17.224 -21.832 1.00 87.44 555 ALA A O 1
ATOM 4588 N N . TYR A 1 556 ? -6.533 18.925 -21.367 1.00 86.38 556 TYR A N 1
ATOM 4589 C CA . TYR A 1 556 ? -6.817 18.528 -19.980 1.00 86.38 556 TYR A CA 1
ATOM 4590 C C . TYR A 1 556 ? -5.570 18.519 -19.081 1.00 86.38 556 TYR A C 1
ATOM 4592 O O . TYR A 1 556 ? -5.320 17.548 -18.370 1.00 86.38 556 TYR A O 1
ATOM 4600 N N . CYS A 1 557 ? -4.761 19.583 -19.130 1.00 83.62 557 CYS A N 1
ATOM 4601 C CA . CYS A 1 557 ? -3.521 19.656 -18.353 1.00 83.62 557 CYS A CA 1
ATOM 4602 C C . CYS A 1 557 ? -3.625 20.593 -17.140 1.00 83.62 557 CYS A C 1
ATOM 4604 O O . CYS A 1 557 ? -4.071 21.733 -17.270 1.00 83.62 557 CYS A O 1
ATOM 4606 N N . LEU A 1 558 ? -3.136 20.183 -15.965 1.00 86.62 558 LEU A N 1
ATOM 4607 C CA . LEU A 1 558 ? -3.173 21.054 -14.781 1.00 86.62 558 LEU A CA 1
ATOM 4608 C C . LEU A 1 558 ? -2.159 22.208 -14.910 1.00 86.62 558 LEU A C 1
ATOM 4610 O O . LEU A 1 558 ? -2.515 23.370 -14.726 1.00 86.62 558 LEU A O 1
ATOM 4614 N N . SER A 1 559 ? -0.904 21.948 -15.284 1.00 85.69 559 SER A N 1
ATOM 4615 C CA . SER A 1 559 ? 0.067 23.032 -15.487 1.00 85.69 559 SER A CA 1
ATOM 4616 C C . SER A 1 559 ? 1.026 22.810 -16.653 1.00 85.69 559 SER A C 1
ATOM 4618 O O . SER A 1 559 ? 1.718 21.799 -16.705 1.00 85.69 559 SER A O 1
ATOM 4620 N N . THR A 1 560 ? 1.151 23.805 -17.534 1.00 85.69 560 THR A N 1
ATOM 4621 C CA . THR A 1 560 ? 2.176 23.846 -18.590 1.00 85.69 560 THR A CA 1
ATOM 4622 C C . THR A 1 560 ? 3.117 25.031 -18.357 1.00 85.69 560 THR A C 1
ATOM 4624 O O . THR A 1 560 ? 2.678 26.157 -18.089 1.00 85.69 560 THR A O 1
ATOM 4627 N N . ARG A 1 561 ? 4.437 24.798 -18.374 1.00 83.50 561 ARG A N 1
ATOM 4628 C CA . ARG A 1 561 ? 5.422 25.870 -18.133 1.00 83.50 561 ARG A CA 1
ATOM 4629 C C . ARG A 1 561 ? 5.917 26.515 -19.420 1.00 83.50 561 ARG A C 1
ATOM 4631 O O . ARG A 1 561 ? 5.787 27.728 -19.526 1.00 83.50 561 ARG A O 1
ATOM 4638 N N . PHE A 1 562 ? 6.475 25.743 -20.349 1.00 81.62 562 PHE A N 1
ATOM 4639 C CA . PHE A 1 562 ? 7.138 26.254 -21.550 1.00 81.62 562 PHE A CA 1
ATOM 4640 C C . PHE A 1 562 ? 6.758 25.405 -22.768 1.00 81.62 562 PHE A C 1
ATOM 4642 O O . PHE A 1 562 ? 6.991 24.196 -22.781 1.00 81.62 562 PHE A O 1
ATOM 4649 N N . THR A 1 563 ? 6.131 26.023 -23.770 1.00 79.38 563 THR A N 1
ATOM 4650 C CA . THR A 1 563 ? 5.544 25.306 -24.924 1.00 79.38 563 THR A CA 1
ATOM 4651 C C . THR A 1 563 ? 5.855 25.990 -26.268 1.00 79.38 563 THR A C 1
ATOM 4653 O O . THR A 1 563 ? 4.950 26.514 -26.915 1.00 79.38 563 THR A O 1
ATOM 4656 N N . PRO A 1 564 ? 7.138 26.066 -26.663 1.00 75.06 564 PRO A N 1
ATOM 4657 C CA . PRO A 1 564 ? 7.561 26.637 -27.937 1.00 75.06 564 PRO A CA 1
ATOM 4658 C C . PRO A 1 564 ? 7.140 25.744 -29.101 1.00 75.06 564 PRO A C 1
ATOM 4660 O O . PRO A 1 564 ? 7.356 24.532 -29.063 1.00 75.06 564 PRO A O 1
ATOM 4663 N N . ILE A 1 565 ? 6.544 26.334 -30.138 1.00 67.56 565 ILE A N 1
ATOM 4664 C CA . ILE A 1 565 ? 6.123 25.553 -31.303 1.00 67.56 565 ILE A CA 1
ATOM 4665 C C . ILE A 1 565 ? 7.313 25.335 -32.241 1.00 67.56 565 ILE A C 1
ATOM 4667 O O . ILE A 1 565 ? 7.698 24.183 -32.406 1.00 67.56 565 ILE A O 1
ATOM 4671 N N . ALA A 1 566 ? 7.930 26.372 -32.818 1.00 63.91 566 ALA A N 1
ATOM 4672 C CA . ALA A 1 566 ? 9.047 26.149 -33.748 1.00 63.91 566 ALA A CA 1
ATOM 4673 C C . ALA A 1 566 ? 9.923 27.384 -34.036 1.00 63.91 566 ALA A C 1
ATOM 4675 O O . ALA A 1 566 ? 9.464 28.518 -33.904 1.00 63.91 566 ALA A O 1
ATOM 4676 N N . CYS A 1 567 ? 11.145 27.143 -34.523 1.00 64.00 567 CYS A N 1
ATOM 4677 C CA . CYS A 1 567 ? 11.854 28.042 -35.444 1.00 64.00 567 CYS A CA 1
ATOM 4678 C C . CYS A 1 567 ? 11.671 27.483 -36.861 1.00 64.00 567 CYS A C 1
ATOM 4680 O O . CYS A 1 567 ? 11.956 26.307 -37.099 1.00 64.00 567 CYS A O 1
ATOM 4682 N N . LEU A 1 568 ? 11.135 28.295 -37.769 1.00 65.69 568 LEU A N 1
ATOM 4683 C CA . LEU A 1 568 ? 10.772 27.888 -39.128 1.00 65.69 568 LEU A CA 1
ATOM 4684 C C . LEU A 1 568 ? 11.449 28.819 -40.129 1.00 65.69 568 LEU A C 1
ATOM 4686 O O . LEU A 1 568 ? 11.269 30.036 -40.049 1.00 65.69 568 LEU A O 1
ATOM 4690 N N . GLN A 1 569 ? 12.168 28.224 -41.076 1.00 68.50 569 GLN A N 1
ATOM 4691 C CA . GLN A 1 569 ? 12.684 28.892 -42.267 1.00 68.50 569 GLN A CA 1
ATOM 4692 C C . GLN A 1 569 ? 11.935 28.337 -43.483 1.00 68.50 569 GLN A C 1
ATOM 4694 O O . GLN A 1 569 ? 11.812 27.120 -43.630 1.00 68.50 569 GLN A O 1
ATOM 4699 N N . ASP A 1 570 ? 11.377 29.238 -44.293 1.00 67.06 570 ASP A N 1
ATOM 4700 C CA . ASP A 1 570 ? 10.789 28.939 -45.605 1.00 67.06 570 ASP A CA 1
ATOM 4701 C C . ASP A 1 570 ? 9.628 27.908 -45.591 1.00 67.06 570 ASP A C 1
ATOM 4703 O O . ASP A 1 570 ? 9.691 26.786 -46.098 1.00 67.06 570 ASP A O 1
ATOM 4707 N N . SER A 1 571 ? 8.498 28.279 -44.969 1.00 70.06 571 SER A N 1
ATOM 4708 C CA . SER A 1 571 ? 7.290 27.428 -44.915 1.00 70.06 571 SER A CA 1
ATOM 4709 C C . SER A 1 571 ? 6.111 27.995 -45.714 1.00 70.06 571 SER A C 1
ATOM 4711 O O . SER A 1 571 ? 5.823 29.199 -45.699 1.00 70.06 571 SER A O 1
ATOM 4713 N N . ARG A 1 572 ? 5.374 27.121 -46.422 1.00 72.81 572 ARG A N 1
ATOM 4714 C CA . ARG A 1 572 ? 4.264 27.560 -47.299 1.00 72.81 572 ARG A CA 1
ATOM 4715 C C . ARG A 1 572 ? 2.944 27.826 -46.569 1.00 72.81 572 ARG A C 1
ATOM 4717 O O . ARG A 1 572 ? 2.195 28.676 -47.047 1.00 72.81 572 ARG A O 1
ATOM 4724 N N . LEU A 1 573 ? 2.627 27.114 -45.482 1.00 76.88 573 LEU A N 1
ATOM 4725 C CA . LEU A 1 573 ? 1.427 27.337 -44.658 1.00 76.88 573 LEU A CA 1
ATOM 4726 C C . LEU A 1 573 ? 1.605 26.759 -43.244 1.00 76.88 573 LEU A C 1
ATOM 4728 O O . LEU A 1 573 ? 1.852 25.559 -43.093 1.00 76.88 573 LEU A O 1
ATOM 4732 N N . LEU A 1 574 ? 1.374 27.590 -42.221 1.00 78.19 574 LEU A N 1
ATOM 4733 C CA . LEU A 1 574 ? 1.326 27.177 -40.815 1.00 78.19 574 LEU A CA 1
ATOM 4734 C C . LEU A 1 574 ? -0.060 27.457 -40.222 1.00 78.19 574 LEU A C 1
ATOM 4736 O O . LEU A 1 574 ? -0.509 28.606 -40.174 1.00 78.19 574 LEU A O 1
ATOM 4740 N N . LEU A 1 575 ? -0.723 26.410 -39.724 1.00 82.94 575 LEU A N 1
ATOM 4741 C CA . LEU A 1 575 ? -2.010 26.519 -39.036 1.00 82.94 575 LEU A CA 1
ATOM 4742 C C . LEU A 1 575 ? -1.909 25.954 -37.614 1.00 82.94 575 LEU A C 1
ATOM 4744 O O . LEU A 1 575 ? -1.702 24.756 -37.404 1.00 82.94 575 LEU A O 1
ATOM 4748 N N . VAL A 1 576 ? -2.109 26.835 -36.632 1.00 82.19 576 VAL A N 1
ATOM 4749 C CA . VAL A 1 576 ? -2.086 26.509 -35.202 1.00 82.19 576 VAL A CA 1
ATOM 4750 C C . VAL A 1 576 ? -3.490 26.641 -34.628 1.00 82.19 576 VAL A C 1
ATOM 4752 O O . VAL A 1 576 ? -4.074 27.727 -34.605 1.00 82.19 576 VAL A O 1
ATOM 4755 N N . TYR A 1 577 ? -4.027 25.537 -34.115 1.00 85.88 577 TYR A N 1
ATOM 4756 C CA . TYR A 1 577 ? -5.381 25.470 -33.578 1.00 85.88 577 TYR A CA 1
ATOM 4757 C C . TYR A 1 577 ? -5.405 24.880 -32.161 1.00 85.88 577 TYR A C 1
ATOM 4759 O O . TYR A 1 577 ? -5.047 23.720 -31.945 1.00 85.88 577 TYR A O 1
ATOM 4767 N N . LYS A 1 578 ? -5.915 25.645 -31.185 1.00 85.88 578 LYS A N 1
ATOM 4768 C CA . LYS A 1 578 ? -6.122 25.185 -29.795 1.00 85.88 578 LYS A CA 1
ATOM 4769 C C . LYS A 1 578 ? -4.899 24.561 -29.141 1.00 85.88 578 LYS A C 1
ATOM 4771 O O . LYS A 1 578 ? -5.005 23.439 -28.689 1.00 85.88 578 LYS A O 1
ATOM 4776 N N . ILE A 1 579 ? -3.773 25.269 -29.028 1.00 84.94 579 ILE A N 1
ATOM 4777 C CA . ILE A 1 579 ? -2.568 24.764 -28.331 1.00 84.94 579 ILE A CA 1
ATOM 4778 C C . ILE A 1 579 ? -2.907 24.172 -26.957 1.00 84.94 579 ILE A C 1
ATOM 4780 O O . ILE A 1 579 ? -2.529 23.040 -26.670 1.00 84.94 579 ILE A O 1
ATOM 4784 N N . HIS A 1 580 ? -3.623 24.929 -26.129 1.00 87.38 580 HIS A N 1
ATOM 4785 C CA . HIS A 1 580 ? -4.046 24.540 -24.790 1.00 87.38 580 HIS A CA 1
ATOM 4786 C C . HIS A 1 580 ? -5.570 24.493 -24.739 1.00 87.38 580 HIS A C 1
ATOM 4788 O O . HIS A 1 580 ? -6.243 25.506 -24.943 1.00 87.38 580 HIS A O 1
ATOM 4794 N N . ALA A 1 581 ? -6.119 23.320 -24.446 1.00 89.06 581 ALA A N 1
ATOM 4795 C CA . ALA A 1 581 ? -7.545 23.114 -24.255 1.00 89.06 581 ALA A CA 1
ATOM 4796 C C . ALA A 1 581 ? -7.795 22.522 -22.864 1.00 89.06 581 ALA A C 1
ATOM 4798 O O . ALA A 1 581 ? -7.255 21.465 -22.548 1.00 89.06 581 ALA A O 1
ATOM 4799 N N . TYR A 1 582 ? -8.646 23.166 -22.063 1.00 87.88 582 TYR A N 1
ATOM 4800 C CA . TYR A 1 582 ? -8.999 22.708 -20.711 1.00 87.88 582 TYR A CA 1
ATOM 4801 C C . TYR A 1 582 ? -7.791 22.646 -19.763 1.00 87.88 582 TYR A C 1
ATOM 4803 O O . TYR A 1 582 ? -7.559 21.634 -19.107 1.00 87.88 582 TYR A O 1
ATOM 4811 N N . CYS A 1 583 ? -6.992 23.717 -19.715 1.00 85.81 583 CYS A N 1
ATOM 4812 C CA . CYS A 1 583 ? -5.795 23.764 -18.867 1.00 85.81 583 CYS A CA 1
ATOM 4813 C C . CYS A 1 583 ? -5.969 24.678 -17.648 1.00 85.81 583 CYS A C 1
ATOM 4815 O O . CYS A 1 583 ? -6.427 25.810 -17.793 1.00 85.81 583 CYS A O 1
ATOM 4817 N N . LEU A 1 584 ? -5.535 24.256 -16.455 1.00 87.81 584 LEU A N 1
ATOM 4818 C CA . LEU A 1 584 ? -5.660 25.104 -15.261 1.00 87.81 584 LEU A CA 1
ATOM 4819 C C . LEU A 1 584 ? -4.661 26.275 -15.307 1.00 87.81 584 LEU A C 1
ATOM 4821 O O . LEU A 1 584 ? -5.056 27.429 -15.170 1.00 87.81 584 LEU A O 1
ATOM 4825 N N . SER A 1 585 ? -3.372 26.034 -15.560 1.00 86.94 585 SER A N 1
ATOM 4826 C CA . SER A 1 585 ? -2.392 27.126 -15.652 1.00 86.94 585 SER A CA 1
ATOM 4827 C C . SER A 1 585 ? -1.371 26.952 -16.771 1.00 86.94 585 SER A C 1
ATOM 4829 O O . SER A 1 585 ? -0.669 25.945 -16.817 1.00 86.94 585 SER A O 1
ATOM 4831 N N . THR A 1 586 ? -1.212 27.977 -17.612 1.00 86.06 586 THR A N 1
ATOM 4832 C CA . THR A 1 586 ? -0.144 28.061 -18.620 1.00 86.06 586 THR A CA 1
ATOM 4833 C C . THR A 1 586 ? 0.780 29.240 -18.304 1.00 86.06 586 THR A C 1
ATOM 4835 O O . THR A 1 586 ? 0.327 30.350 -17.997 1.00 86.06 586 THR A O 1
ATOM 4838 N N . ARG A 1 587 ? 2.101 29.012 -18.291 1.00 84.19 587 ARG A N 1
ATOM 4839 C CA . ARG A 1 587 ? 3.072 30.076 -17.969 1.00 84.19 587 ARG A CA 1
ATOM 4840 C C . ARG A 1 587 ? 3.623 30.770 -19.210 1.00 84.19 587 ARG A C 1
ATOM 4842 O O . ARG A 1 587 ? 3.512 31.989 -19.263 1.00 84.19 587 ARG A O 1
ATOM 4849 N N . PHE A 1 588 ? 4.206 30.029 -20.152 1.00 81.31 588 PHE A N 1
ATOM 4850 C CA . PHE A 1 588 ? 4.917 30.583 -21.306 1.00 81.31 588 PHE A CA 1
ATOM 4851 C C . PHE A 1 588 ? 4.637 29.772 -22.582 1.00 81.31 588 PHE A C 1
ATOM 4853 O O . PHE A 1 588 ? 4.927 28.573 -22.648 1.00 81.31 588 PHE A O 1
ATOM 4860 N N . THR A 1 589 ? 4.048 30.413 -23.594 1.00 79.12 589 THR A N 1
ATOM 4861 C CA . THR A 1 589 ? 3.595 29.740 -24.829 1.00 79.12 589 THR A CA 1
ATOM 4862 C C . THR A 1 589 ? 3.984 30.538 -26.088 1.00 79.12 589 THR A C 1
ATOM 4864 O O . THR A 1 589 ? 3.123 31.190 -26.683 1.00 79.12 589 THR A O 1
ATOM 4867 N N . PRO A 1 590 ? 5.273 30.574 -26.469 1.00 75.38 590 PRO A N 1
ATOM 4868 C CA . PRO A 1 590 ? 5.718 31.300 -27.650 1.00 75.38 590 PRO A CA 1
ATOM 4869 C C . PRO A 1 590 ? 5.396 30.488 -28.906 1.00 75.38 590 PRO A C 1
ATOM 4871 O O . PRO A 1 590 ? 5.588 29.272 -28.919 1.00 75.38 590 PRO A O 1
ATOM 4874 N N . ILE A 1 591 ? 4.894 31.137 -29.957 1.00 68.31 591 ILE A N 1
ATOM 4875 C CA . ILE A 1 591 ? 4.558 30.420 -31.194 1.00 68.31 591 ILE A CA 1
ATOM 4876 C C . ILE A 1 591 ? 5.827 30.237 -32.036 1.00 68.31 591 ILE A C 1
ATOM 4878 O O . ILE A 1 591 ? 6.197 29.088 -32.249 1.00 68.31 591 ILE A O 1
ATOM 4882 N N . ALA A 1 592 ? 6.534 31.295 -32.461 1.00 62.88 592 ALA A N 1
ATOM 4883 C CA . ALA A 1 592 ? 7.757 31.124 -33.270 1.00 62.88 592 ALA A CA 1
ATOM 4884 C C . ALA A 1 592 ? 8.618 32.395 -33.457 1.00 62.88 592 ALA A C 1
ATOM 4886 O O . ALA A 1 592 ? 8.128 33.508 -33.268 1.00 62.88 592 ALA A O 1
ATOM 4887 N N . CYS A 1 593 ? 9.863 32.211 -33.918 1.00 63.72 593 CYS A N 1
ATOM 4888 C CA . CYS A 1 593 ? 10.583 33.169 -34.773 1.00 63.72 593 CYS A CA 1
ATOM 4889 C C . CYS A 1 593 ? 10.495 32.651 -36.218 1.00 63.72 593 CYS A C 1
ATOM 4891 O O . CYS A 1 593 ? 10.841 31.495 -36.471 1.00 63.72 593 CYS A O 1
ATOM 4893 N N . LEU A 1 594 ? 9.978 33.471 -37.134 1.00 65.88 594 LEU A N 1
ATOM 4894 C CA . LEU A 1 594 ? 9.708 33.096 -38.527 1.00 65.88 594 LEU A CA 1
ATOM 4895 C C . LEU A 1 594 ? 10.441 34.050 -39.471 1.00 65.88 594 LEU A C 1
ATOM 4897 O O . LEU A 1 594 ? 10.281 35.265 -39.344 1.00 65.88 594 LEU A O 1
ATOM 4901 N N . GLN A 1 595 ? 11.178 33.481 -40.421 1.00 68.06 595 GLN A N 1
ATOM 4902 C CA . GLN A 1 595 ? 11.797 34.187 -41.546 1.00 68.06 595 GLN A CA 1
ATOM 4903 C C . GLN A 1 595 ? 11.204 33.635 -42.852 1.00 68.06 595 GLN A C 1
ATOM 4905 O O . GLN A 1 595 ? 11.027 32.418 -42.975 1.00 68.06 595 GLN A O 1
ATOM 4910 N N . ASP A 1 596 ? 10.822 34.523 -43.774 1.00 63.88 596 ASP A N 1
ATOM 4911 C CA . ASP A 1 596 ? 10.348 34.194 -45.130 1.00 63.88 596 ASP A CA 1
ATOM 4912 C C . ASP A 1 596 ? 9.132 33.248 -45.193 1.00 63.88 596 ASP A C 1
ATOM 4914 O O . ASP A 1 596 ? 9.061 32.290 -45.963 1.00 63.88 596 ASP A O 1
ATOM 4918 N N . SER A 1 597 ? 8.107 33.504 -44.374 1.00 62.34 597 SER A N 1
ATOM 4919 C CA . SER A 1 597 ? 6.906 32.647 -44.318 1.00 62.34 597 SER A CA 1
ATOM 4920 C C . SER A 1 597 ? 5.697 33.232 -45.067 1.00 62.34 597 SER A C 1
ATOM 4922 O O . SER A 1 597 ? 5.465 34.442 -45.094 1.00 62.34 597 SER A O 1
ATOM 4924 N N . ARG A 1 598 ? 4.875 32.375 -45.699 1.00 69.94 598 ARG A N 1
ATOM 4925 C CA . ARG A 1 598 ? 3.710 32.811 -46.506 1.00 69.94 598 ARG A CA 1
ATOM 4926 C C . ARG A 1 598 ? 2.469 33.172 -45.634 1.00 69.94 598 ARG A C 1
ATOM 4928 O O . ARG A 1 598 ? 2.459 34.304 -45.153 1.00 69.94 598 ARG A O 1
ATOM 4935 N N . PRO A 1 599 ? 1.394 32.362 -45.426 1.00 75.50 599 PRO A N 1
ATOM 4936 C CA . PRO A 1 599 ? 0.345 32.692 -44.447 1.00 75.50 599 PRO A CA 1
ATOM 4937 C C . PRO A 1 599 ? 0.504 31.941 -43.112 1.00 75.50 599 PRO A C 1
ATOM 4939 O O . PRO A 1 599 ? 0.614 30.712 -43.087 1.00 75.50 599 PRO A O 1
ATOM 4942 N N . LEU A 1 600 ? 0.391 32.675 -42.000 1.00 77.81 600 LEU A N 1
ATOM 4943 C CA . LEU A 1 600 ? 0.285 32.151 -40.638 1.00 77.81 600 LEU A CA 1
ATOM 4944 C C . LEU A 1 600 ? -1.138 32.342 -40.097 1.00 77.81 600 LEU A C 1
ATOM 4946 O O . LEU A 1 600 ? -1.626 33.466 -39.956 1.00 77.81 600 LEU A O 1
ATOM 4950 N N . LEU A 1 601 ? -1.795 31.235 -39.752 1.00 83.44 601 LEU A N 1
ATOM 4951 C CA . LEU A 1 601 ? -3.149 31.224 -39.204 1.00 83.44 601 LEU A CA 1
ATOM 4952 C C . LEU A 1 601 ? -3.130 30.719 -37.754 1.00 83.44 601 LEU A C 1
ATOM 4954 O O . LEU A 1 601 ? -2.852 29.548 -37.489 1.00 83.44 601 LEU A O 1
ATOM 4958 N N . VAL A 1 602 ? -3.465 31.594 -36.804 1.00 82.56 602 VAL A N 1
ATOM 4959 C CA . VAL A 1 602 ? -3.500 31.282 -35.368 1.00 82.56 602 VAL A CA 1
ATOM 4960 C C . VAL A 1 602 ? -4.929 31.368 -34.849 1.00 82.56 602 VAL A C 1
ATOM 4962 O O . VAL A 1 602 ? -5.553 32.432 -34.851 1.00 82.56 602 VAL A O 1
ATOM 4965 N N . TYR A 1 603 ? -5.447 30.247 -34.351 1.00 85.69 603 TYR A N 1
ATOM 4966 C CA . TYR A 1 603 ? -6.826 30.132 -33.889 1.00 85.69 603 TYR A CA 1
ATOM 4967 C C . TYR A 1 603 ? -6.920 29.524 -32.481 1.00 85.69 603 TYR A C 1
ATOM 4969 O O . TYR A 1 603 ? -6.509 28.384 -32.247 1.00 85.69 603 TYR A O 1
ATOM 4977 N N . LYS A 1 604 ? -7.553 30.240 -31.540 1.00 85.38 604 LYS A N 1
ATOM 4978 C CA . LYS A 1 604 ? -7.887 29.726 -30.192 1.00 85.38 604 LYS A CA 1
ATOM 4979 C C . LYS A 1 604 ? -6.727 29.127 -29.413 1.00 85.38 604 LYS A C 1
ATOM 4981 O O . LYS A 1 604 ? -6.906 28.046 -28.885 1.00 85.38 604 LYS A O 1
ATOM 4986 N N . ILE A 1 605 ? -5.584 29.810 -29.290 1.00 84.81 605 ILE A N 1
ATOM 4987 C CA . ILE A 1 605 ? -4.400 29.299 -28.562 1.00 84.81 605 ILE A CA 1
ATOM 4988 C C . ILE A 1 605 ? -4.768 28.680 -27.207 1.00 84.81 605 ILE A C 1
ATOM 4990 O O . ILE A 1 605 ? -4.403 27.536 -26.943 1.00 84.81 605 ILE A O 1
ATOM 4994 N N . HIS A 1 606 ? -5.504 29.419 -26.381 1.00 87.31 606 HIS A N 1
ATOM 4995 C CA . HIS A 1 606 ? -6.004 28.983 -25.085 1.00 87.31 606 HIS A CA 1
ATOM 4996 C C . HIS A 1 606 ? -7.527 28.926 -25.126 1.00 87.31 606 HIS A C 1
ATOM 4998 O O . HIS A 1 606 ? -8.195 29.942 -25.324 1.00 87.31 606 HIS A O 1
ATOM 5004 N N . ALA A 1 607 ? -8.081 27.736 -24.924 1.00 89.00 607 ALA A N 1
ATOM 5005 C CA . ALA A 1 607 ? -9.514 27.512 -24.831 1.00 89.00 607 ALA A CA 1
ATOM 5006 C C . ALA A 1 607 ? -9.844 26.856 -23.487 1.00 89.00 607 ALA A C 1
ATOM 5008 O O . ALA A 1 607 ? -9.327 25.778 -23.192 1.00 89.00 607 ALA A O 1
ATOM 5009 N N . TYR A 1 608 ? -10.737 27.467 -22.705 1.00 88.06 608 TYR A N 1
ATOM 5010 C CA . TYR A 1 608 ? -11.150 26.963 -21.388 1.00 88.06 608 TYR A CA 1
ATOM 5011 C C . TYR A 1 608 ? -9.973 26.861 -20.405 1.00 88.06 608 TYR A C 1
ATOM 5013 O O . TYR A 1 608 ? -9.700 25.796 -19.854 1.00 88.06 608 TYR A O 1
ATOM 5021 N N . CYS A 1 609 ? -9.232 27.958 -20.223 1.00 85.94 609 CYS A N 1
ATOM 5022 C CA . CYS A 1 609 ? -8.073 27.988 -19.323 1.00 85.94 609 CYS A CA 1
ATOM 5023 C C . CYS A 1 609 ? -8.318 28.854 -18.085 1.00 85.94 609 CYS A C 1
ATOM 5025 O O . CYS A 1 609 ? -8.788 29.982 -18.215 1.00 85.94 609 CYS A O 1
ATOM 5027 N N . LEU A 1 610 ? -7.941 28.392 -16.887 1.00 87.75 610 LEU A N 1
ATOM 5028 C CA . LEU A 1 610 ? -8.136 29.200 -15.675 1.00 87.75 610 LEU A CA 1
ATOM 5029 C C . LEU A 1 610 ? -7.152 30.382 -15.638 1.00 87.75 610 LEU A C 1
ATOM 5031 O O . LEU A 1 610 ? -7.567 31.527 -15.488 1.00 87.75 610 LEU A O 1
ATOM 5035 N N . SER A 1 611 ? -5.850 30.158 -15.826 1.00 87.06 611 SER A N 1
ATOM 5036 C CA . SER A 1 611 ? -4.879 31.260 -15.819 1.00 87.06 611 SER A CA 1
ATOM 5037 C C . SER A 1 611 ? -3.775 31.127 -16.861 1.00 87.06 611 SER A C 1
ATOM 5039 O O . SER A 1 611 ? -3.064 30.124 -16.888 1.00 87.06 611 SER A O 1
ATOM 5041 N N . THR A 1 612 ? -3.570 32.181 -17.656 1.00 85.81 612 THR A N 1
ATOM 5042 C CA . THR A 1 612 ? -2.449 32.303 -18.600 1.00 85.81 612 THR A CA 1
ATOM 5043 C C . THR A 1 612 ? -1.544 33.471 -18.196 1.00 85.81 612 THR A C 1
ATOM 5045 O O . THR A 1 612 ? -2.014 34.573 -17.886 1.00 85.81 612 THR A O 1
ATOM 5048 N N . ARG A 1 613 ? -0.225 33.243 -18.120 1.00 83.69 613 ARG A N 1
ATOM 5049 C CA . ARG A 1 613 ? 0.726 34.296 -17.711 1.00 83.69 613 ARG A CA 1
ATOM 5050 C C . ARG A 1 613 ? 1.325 35.050 -18.893 1.00 83.69 613 ARG A C 1
ATOM 5052 O O . ARG A 1 613 ? 1.184 36.266 -18.915 1.00 83.69 613 ARG A O 1
ATOM 5059 N N . PHE A 1 614 ? 1.984 34.364 -19.825 1.00 80.81 614 PHE A N 1
ATOM 5060 C CA . PHE A 1 614 ? 2.748 34.989 -20.906 1.00 80.81 614 PHE A CA 1
ATOM 5061 C C . PHE A 1 614 ? 2.564 34.226 -22.225 1.00 80.81 614 PHE A C 1
ATOM 5063 O O . PHE A 1 614 ? 2.866 33.036 -22.312 1.00 80.81 614 PHE A O 1
ATOM 5070 N N . THR A 1 615 ? 2.035 34.900 -23.247 1.00 78.88 615 THR A N 1
ATOM 5071 C CA . THR A 1 615 ? 1.607 34.261 -24.509 1.00 78.88 615 THR A CA 1
ATOM 5072 C C . THR A 1 615 ? 2.034 35.092 -25.729 1.00 78.88 615 THR A C 1
ATOM 5074 O O . THR A 1 615 ? 1.204 35.759 -26.343 1.00 78.88 615 THR A O 1
ATOM 5077 N N . PRO A 1 616 ? 3.340 35.139 -26.047 1.00 75.50 616 PRO A N 1
ATOM 5078 C CA . PRO A 1 616 ? 3.845 35.939 -27.149 1.00 75.50 616 PRO A CA 1
ATOM 5079 C C . PRO A 1 616 ? 3.578 35.219 -28.471 1.00 75.50 616 PRO A C 1
ATOM 5081 O O . PRO A 1 616 ? 3.777 34.008 -28.575 1.00 75.50 616 PRO A O 1
ATOM 5084 N N . ILE A 1 617 ? 3.110 35.954 -29.478 1.00 68.31 617 ILE A N 1
ATOM 5085 C CA . ILE A 1 617 ? 2.795 35.354 -30.779 1.00 68.31 617 ILE A CA 1
ATOM 5086 C C . ILE A 1 617 ? 4.090 35.094 -31.561 1.00 68.31 617 ILE A C 1
ATOM 5088 O O . ILE A 1 617 ? 4.468 33.937 -31.658 1.00 68.31 617 ILE A O 1
ATOM 5092 N N . ALA A 1 618 ? 4.813 36.099 -32.064 1.00 63.22 618 ALA A N 1
ATOM 5093 C CA . ALA A 1 618 ? 6.055 35.860 -32.817 1.00 63.22 618 ALA A CA 1
ATOM 5094 C C . ALA A 1 618 ? 6.860 37.141 -33.088 1.00 63.22 618 ALA A C 1
ATOM 5096 O O . ALA A 1 618 ? 6.258 38.211 -33.156 1.00 63.22 618 ALA A O 1
ATOM 5097 N N . CYS A 1 619 ? 8.172 37.007 -33.324 1.00 65.00 619 CYS A N 1
ATOM 5098 C CA . CYS A 1 619 ? 8.935 37.949 -34.153 1.00 65.00 619 CYS A CA 1
ATOM 5099 C C . CYS A 1 619 ? 8.878 37.441 -35.601 1.00 65.00 619 CYS A C 1
ATOM 5101 O O . CYS A 1 619 ? 9.310 36.315 -35.866 1.00 65.00 619 CYS A O 1
ATOM 5103 N N . LEU A 1 620 ? 8.299 38.231 -36.507 1.00 68.06 620 LEU A N 1
ATOM 5104 C CA . LEU A 1 620 ? 8.213 37.905 -37.934 1.00 68.06 620 LEU A CA 1
ATOM 5105 C C . LEU A 1 620 ? 9.033 38.907 -38.738 1.00 68.06 620 LEU A C 1
ATOM 5107 O O . LEU A 1 620 ? 8.876 40.114 -38.547 1.00 68.06 620 LEU A O 1
ATOM 5111 N N . GLN A 1 621 ? 9.840 38.377 -39.651 1.00 71.38 621 GLN A N 1
ATOM 5112 C CA . GLN A 1 621 ? 10.517 39.118 -40.711 1.00 71.38 621 GLN A CA 1
ATOM 5113 C C . GLN A 1 621 ? 9.997 38.591 -42.053 1.00 71.38 621 GLN A C 1
ATOM 5115 O O . GLN A 1 621 ? 9.875 37.374 -42.218 1.00 71.38 621 GLN A O 1
ATOM 5120 N N . ASP A 1 622 ? 9.618 39.497 -42.956 1.00 69.94 622 ASP A N 1
ATOM 5121 C CA . ASP A 1 622 ? 9.180 39.198 -44.326 1.00 69.94 622 ASP A CA 1
ATOM 5122 C C . ASP A 1 622 ? 8.081 38.123 -44.435 1.00 69.94 622 ASP A C 1
ATOM 5124 O O . ASP A 1 622 ? 8.289 36.986 -44.865 1.00 69.94 622 ASP A O 1
ATOM 5128 N N . SER A 1 623 ? 6.840 38.471 -44.065 1.00 72.81 623 SER A N 1
ATOM 5129 C CA . SER A 1 623 ? 5.710 37.531 -44.196 1.00 72.81 623 SER A CA 1
ATOM 5130 C C . SER A 1 623 ? 4.461 38.110 -44.862 1.00 72.81 623 SER A C 1
ATOM 5132 O O . SER A 1 623 ? 4.153 39.306 -44.806 1.00 72.81 623 SER A O 1
ATOM 5134 N N . ARG A 1 624 ? 3.708 37.242 -45.559 1.00 74.12 624 ARG A N 1
ATOM 5135 C CA . ARG A 1 624 ? 2.590 37.682 -46.420 1.00 74.12 624 ARG A CA 1
ATOM 5136 C C . ARG A 1 624 ? 1.291 37.939 -45.657 1.00 74.12 624 ARG A C 1
ATOM 5138 O O . ARG A 1 624 ? 0.549 38.840 -46.036 1.00 74.12 624 ARG A O 1
ATOM 5145 N N . LEU A 1 625 ? 0.960 37.132 -44.652 1.00 78.06 625 LEU A N 1
ATOM 5146 C CA . LEU A 1 625 ? -0.309 37.252 -43.928 1.00 78.06 625 LEU A CA 1
ATOM 5147 C C . LEU A 1 625 ? -0.198 36.676 -42.518 1.00 78.06 625 LEU A C 1
ATOM 5149 O O . LEU A 1 625 ? 0.128 35.500 -42.367 1.00 78.06 625 LEU A O 1
ATOM 5153 N N . LEU A 1 626 ? -0.604 37.454 -41.514 1.00 79.75 626 LEU A N 1
ATOM 5154 C CA . LEU A 1 626 ? -0.840 36.961 -40.158 1.00 79.75 626 LEU A CA 1
ATOM 5155 C C . LEU A 1 626 ? -2.316 37.142 -39.783 1.00 79.75 626 LEU A C 1
ATOM 5157 O O . LEU A 1 626 ? -2.811 38.265 -39.657 1.00 79.75 626 LEU A O 1
ATOM 5161 N N . LEU A 1 627 ? -3.015 36.024 -39.578 1.00 83.62 627 LEU A N 1
ATOM 5162 C CA . LEU A 1 627 ? -4.376 36.000 -39.045 1.00 83.62 627 LEU A CA 1
ATOM 5163 C C . LEU A 1 627 ? -4.369 35.509 -37.600 1.00 83.62 627 LEU A C 1
ATOM 5165 O O . LEU A 1 627 ? -4.057 34.348 -37.332 1.00 83.62 627 LEU A O 1
ATOM 5169 N N . VAL A 1 628 ? -4.809 36.361 -36.677 1.00 82.75 628 VAL A N 1
ATOM 5170 C CA . VAL A 1 628 ? -4.971 36.016 -35.262 1.00 82.75 628 VAL A CA 1
ATOM 5171 C C . VAL A 1 628 ? -6.445 36.065 -34.890 1.00 82.75 628 VAL A C 1
ATOM 5173 O O . VAL A 1 628 ? -7.060 37.131 -34.851 1.00 82.75 628 VAL A O 1
ATOM 5176 N N . TYR A 1 629 ? -7.017 34.908 -34.564 1.00 86.00 629 TYR A N 1
ATOM 5177 C CA . TYR A 1 629 ? -8.416 34.781 -34.171 1.00 86.00 629 TYR A CA 1
ATOM 5178 C C . TYR A 1 629 ? -8.557 34.140 -32.785 1.00 86.00 629 TYR A C 1
ATOM 5180 O O . TYR A 1 629 ? -8.198 32.977 -32.578 1.00 86.00 629 TYR A O 1
ATOM 5188 N N . LYS A 1 630 ? -9.167 34.863 -31.836 1.00 86.06 630 LYS A N 1
ATOM 5189 C CA . LYS A 1 630 ? -9.521 34.337 -30.502 1.00 86.06 630 LYS A CA 1
ATOM 5190 C C . LYS A 1 630 ? -8.375 33.719 -29.720 1.00 86.06 630 LYS A C 1
ATOM 5192 O O . LYS A 1 630 ? -8.533 32.593 -29.295 1.00 86.06 630 LYS A O 1
ATOM 5197 N N . ILE A 1 631 ? -7.268 34.422 -29.469 1.00 84.69 631 ILE A N 1
ATOM 5198 C CA . ILE A 1 631 ? -6.128 33.876 -28.694 1.00 84.69 631 ILE A CA 1
ATOM 5199 C C . ILE A 1 631 ? -6.578 33.205 -27.392 1.00 84.69 631 ILE A C 1
ATOM 5201 O O . ILE A 1 631 ? -6.220 32.056 -27.144 1.00 84.69 631 ILE A O 1
ATOM 5205 N N . HIS A 1 632 ? -7.375 33.910 -26.594 1.00 87.19 632 HIS A N 1
ATOM 5206 C CA . HIS A 1 632 ? -7.946 33.424 -25.346 1.00 87.19 632 HIS A CA 1
ATOM 5207 C C . HIS A 1 632 ? -9.463 33.363 -25.483 1.00 87.19 632 HIS A C 1
ATOM 5209 O O . HIS A 1 632 ? -10.118 34.381 -25.712 1.00 87.19 632 HIS A O 1
ATOM 5215 N N . ALA A 1 633 ? -10.024 32.168 -25.339 1.00 88.94 633 ALA A N 1
ATOM 5216 C CA . ALA A 1 633 ? -11.459 31.936 -25.344 1.00 88.94 633 ALA A CA 1
ATOM 5217 C C . ALA A 1 633 ? -11.867 31.222 -24.052 1.00 88.94 633 ALA A C 1
ATOM 5219 O O . ALA A 1 633 ? -11.368 30.130 -23.776 1.00 88.94 633 ALA A O 1
ATOM 5220 N N . TYR A 1 634 ? -12.807 31.799 -23.300 1.00 87.94 634 TYR A N 1
ATOM 5221 C CA . TYR A 1 634 ? -13.285 31.248 -22.024 1.00 87.94 634 TYR A CA 1
ATOM 5222 C C . TYR A 1 634 ? -12.161 31.125 -20.984 1.00 87.94 634 TYR A C 1
ATOM 5224 O O . TYR A 1 634 ? -11.895 30.038 -20.468 1.00 87.94 634 TYR A O 1
ATOM 5232 N N . CYS A 1 635 ? -11.449 32.225 -20.716 1.00 85.81 635 CYS A N 1
ATOM 5233 C CA . CYS A 1 635 ? -10.343 32.237 -19.756 1.00 85.81 635 CYS A CA 1
ATOM 5234 C C . CYS A 1 635 ? -10.666 33.052 -18.499 1.00 85.81 635 CYS A C 1
ATOM 5236 O O . CYS A 1 635 ? -11.152 34.174 -18.601 1.00 85.81 635 CYS A O 1
ATOM 5238 N N . LEU A 1 636 ? -10.344 32.550 -17.301 1.00 87.62 636 LEU A N 1
ATOM 5239 C CA . LEU A 1 636 ? -10.614 33.315 -16.074 1.00 87.62 636 LEU A CA 1
ATOM 5240 C C . LEU A 1 636 ? -9.644 34.502 -15.940 1.00 87.62 636 LEU A C 1
ATOM 5242 O O . LEU A 1 636 ? -10.074 35.637 -15.762 1.00 87.62 636 LEU A O 1
ATOM 5246 N N . SER A 1 637 ? -8.333 34.294 -16.069 1.00 86.75 637 SER A N 1
ATOM 5247 C CA . SER A 1 637 ? -7.371 35.400 -15.981 1.00 86.75 637 SER A CA 1
ATOM 5248 C C . SER A 1 637 ? -6.222 35.295 -16.979 1.00 86.75 637 SER A C 1
ATOM 5250 O O . SER A 1 637 ? -5.521 34.284 -17.016 1.00 86.75 637 SER A O 1
ATOM 5252 N N . THR A 1 638 ? -5.973 36.374 -17.724 1.00 85.56 638 THR A N 1
ATOM 5253 C CA . THR A 1 638 ? -4.802 36.524 -18.602 1.00 85.56 638 THR A CA 1
ATOM 5254 C C . THR A 1 638 ? -3.926 37.680 -18.111 1.00 85.56 638 THR A C 1
ATOM 5256 O O . THR A 1 638 ? -4.419 38.765 -17.783 1.00 85.56 638 THR A O 1
ATOM 5259 N N . ARG A 1 639 ? -2.610 37.456 -17.978 1.00 83.81 639 ARG A N 1
ATOM 5260 C CA . ARG A 1 639 ? -1.688 38.500 -17.488 1.00 83.81 639 ARG A CA 1
ATOM 5261 C C . ARG A 1 639 ? -1.030 39.289 -18.614 1.00 83.81 639 ARG A C 1
ATOM 5263 O O . ARG A 1 639 ? -1.164 40.506 -18.605 1.00 83.81 639 ARG A O 1
ATOM 5270 N N . PHE A 1 640 ? -0.327 38.627 -19.530 1.00 80.00 640 PHE A N 1
ATOM 5271 C CA . PHE A 1 640 ? 0.484 39.278 -20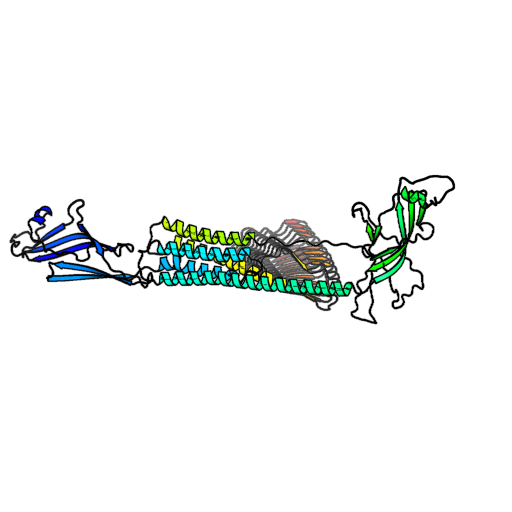.558 1.00 80.00 640 PHE A CA 1
ATOM 5272 C C . PHE A 1 640 ? 0.346 38.558 -21.907 1.00 80.00 640 PHE A C 1
ATOM 5274 O O . PHE A 1 640 ? 0.678 37.374 -22.037 1.00 80.00 640 PHE A O 1
ATOM 5281 N N . THR A 1 641 ? -0.169 39.256 -22.918 1.00 78.19 641 THR A N 1
ATOM 5282 C CA . THR A 1 641 ? -0.460 38.670 -24.240 1.00 78.19 641 THR A CA 1
ATOM 5283 C C . THR A 1 641 ? 0.062 39.574 -25.364 1.00 78.19 641 THR A C 1
ATOM 5285 O O . THR A 1 641 ? -0.726 40.273 -26.007 1.00 78.19 641 THR A O 1
ATOM 5288 N N . PRO A 1 642 ? 1.386 39.648 -25.560 1.00 74.12 642 PRO A N 1
ATOM 5289 C CA . PRO A 1 642 ? 1.968 40.543 -26.533 1.00 74.12 642 PRO A CA 1
ATOM 5290 C C . PRO A 1 642 ? 1.876 39.931 -27.927 1.00 74.12 642 PRO A C 1
ATOM 5292 O O . PRO A 1 642 ? 2.211 38.765 -28.154 1.00 74.12 642 PRO A O 1
ATOM 5295 N N . ILE A 1 643 ? 1.457 40.744 -28.879 1.00 69.88 643 ILE A N 1
ATOM 5296 C CA . ILE A 1 643 ? 1.778 40.511 -30.282 1.00 69.88 643 ILE A CA 1
ATOM 5297 C C . ILE A 1 643 ? 3.181 41.126 -30.446 1.00 69.88 643 ILE A C 1
ATOM 5299 O O . ILE A 1 643 ? 3.378 42.268 -30.044 1.00 69.88 643 ILE A O 1
ATOM 5303 N N . ALA A 1 644 ? 4.193 40.340 -30.822 1.00 60.72 644 ALA A N 1
ATOM 5304 C CA . ALA A 1 644 ? 5.609 40.754 -30.800 1.00 60.72 644 ALA A CA 1
ATOM 5305 C C . ALA A 1 644 ? 6.009 41.562 -32.061 1.00 60.72 644 ALA A C 1
ATOM 5307 O O . ALA A 1 644 ? 5.140 41.849 -32.879 1.00 60.72 644 ALA A O 1
ATOM 5308 N N . CYS A 1 645 ? 7.277 41.997 -32.169 1.00 62.97 645 CYS A N 1
ATOM 5309 C CA . CYS A 1 645 ? 7.778 42.887 -33.231 1.00 62.97 645 CYS A CA 1
ATOM 5310 C C . CYS A 1 645 ? 7.581 42.297 -34.635 1.00 62.97 645 CYS A C 1
ATOM 5312 O O . CYS A 1 645 ? 7.989 41.166 -34.907 1.00 62.97 645 CYS A O 1
ATOM 5314 N N . LEU A 1 646 ? 6.967 43.083 -35.518 1.00 68.62 646 LEU A N 1
ATOM 5315 C CA . LEU A 1 646 ? 6.700 42.720 -36.908 1.00 68.62 646 LEU A CA 1
ATOM 5316 C C . LEU A 1 646 ? 7.479 43.678 -37.816 1.00 68.62 646 LEU A C 1
ATOM 5318 O O . LEU A 1 646 ? 7.292 44.891 -37.704 1.00 68.62 646 LEU A O 1
ATOM 5322 N N . GLN A 1 647 ? 8.309 43.124 -38.698 1.00 71.12 647 GLN A N 1
ATOM 5323 C CA . GLN A 1 647 ? 9.005 43.844 -39.769 1.00 71.12 647 GLN A CA 1
ATOM 5324 C C . GLN A 1 647 ? 8.493 43.322 -41.120 1.00 71.12 647 GLN A C 1
ATOM 5326 O O . GLN A 1 647 ? 8.335 42.109 -41.290 1.00 71.12 647 GLN A O 1
ATOM 5331 N N . ASP A 1 648 ? 8.159 44.228 -42.041 1.00 71.12 648 ASP A N 1
ATOM 5332 C CA . ASP A 1 648 ? 7.750 43.916 -43.421 1.00 71.12 648 ASP A CA 1
ATOM 5333 C C . ASP A 1 648 ? 6.565 42.936 -43.564 1.00 71.12 648 ASP A C 1
ATOM 5335 O O . ASP A 1 648 ? 6.574 41.947 -44.304 1.00 71.12 648 ASP A O 1
ATOM 5339 N N . LEU A 1 649 ? 5.461 43.226 -42.863 1.00 72.38 649 LEU A N 1
ATOM 5340 C CA . LEU A 1 649 ? 4.221 42.449 -42.974 1.00 72.38 649 LEU A CA 1
ATOM 5341 C C . LEU A 1 649 ? 3.274 43.015 -44.049 1.00 72.38 649 LEU A C 1
ATOM 5343 O O . LEU A 1 649 ? 2.856 44.178 -43.991 1.00 72.38 649 LEU A O 1
ATOM 5347 N N . ARG A 1 650 ? 2.814 42.174 -44.990 1.00 75.12 650 ARG A N 1
ATOM 5348 C CA . ARG A 1 650 ? 1.861 42.629 -46.030 1.00 75.12 650 ARG A CA 1
ATOM 5349 C C . ARG A 1 650 ? 0.421 42.826 -45.539 1.00 75.12 650 ARG A C 1
ATOM 5351 O O . ARG A 1 650 ? -0.255 43.687 -46.096 1.00 75.12 650 ARG A O 1
ATOM 5358 N N . LEU A 1 651 ? -0.076 42.043 -44.574 1.00 77.00 651 LEU A N 1
ATOM 5359 C CA . LEU A 1 651 ? -1.435 42.174 -44.013 1.00 77.00 651 LEU A CA 1
ATOM 5360 C C . LEU A 1 651 ? -1.521 41.553 -42.607 1.00 77.00 651 LEU A C 1
ATOM 5362 O O . LEU A 1 651 ? -1.250 40.360 -42.446 1.00 77.00 651 LEU A O 1
ATOM 5366 N N . LEU A 1 652 ? -1.962 42.336 -41.611 1.00 78.88 652 LEU A N 1
ATOM 5367 C CA . LEU A 1 652 ? -2.283 41.852 -40.260 1.00 78.88 652 LEU A CA 1
ATOM 5368 C C . LEU A 1 652 ? -3.792 41.915 -40.017 1.00 78.88 652 LEU A C 1
ATOM 5370 O O . LEU A 1 652 ? -4.381 42.999 -40.062 1.00 78.88 652 LEU A O 1
ATOM 5374 N N . LEU A 1 653 ? -4.404 40.778 -39.679 1.00 81.94 653 LEU A N 1
ATOM 5375 C CA . LEU A 1 653 ? -5.798 40.722 -39.243 1.00 81.94 653 LEU A CA 1
ATOM 5376 C C . LEU A 1 653 ? -5.893 40.153 -37.824 1.00 81.94 653 LEU A C 1
ATOM 5378 O O . LEU A 1 653 ? -5.625 38.974 -37.587 1.00 81.94 653 LEU A O 1
ATOM 5382 N N . VAL A 1 654 ? -6.323 40.989 -36.878 1.00 81.50 654 VAL A N 1
ATOM 5383 C CA . VAL A 1 654 ? -6.533 40.615 -35.474 1.00 81.50 654 VAL A CA 1
ATOM 5384 C C . VAL A 1 654 ? -8.016 40.679 -35.141 1.00 81.50 654 VAL A C 1
ATOM 5386 O O . VAL A 1 654 ? -8.644 41.735 -35.209 1.00 81.50 654 VAL A O 1
ATOM 5389 N N . TYR A 1 655 ? -8.582 39.549 -34.724 1.00 84.88 655 TYR A N 1
ATOM 5390 C CA . TYR A 1 655 ? -9.996 39.432 -34.389 1.00 84.88 655 TYR A CA 1
ATOM 5391 C C . TYR A 1 655 ? -10.196 38.757 -33.025 1.00 84.88 655 TYR A C 1
ATOM 5393 O O . TYR A 1 655 ? -9.843 37.587 -32.840 1.00 84.88 655 TYR A O 1
ATOM 5401 N N . LYS A 1 656 ? -10.841 39.446 -32.070 1.00 84.88 656 LYS A N 1
ATOM 5402 C CA . LYS A 1 656 ? -11.244 38.859 -30.772 1.00 84.88 656 LYS A CA 1
ATOM 5403 C C . LYS A 1 656 ? -10.114 38.263 -29.956 1.00 84.88 656 LYS A C 1
ATOM 5405 O O . LYS A 1 656 ? -10.293 37.150 -29.508 1.00 84.88 656 LYS A O 1
ATOM 5410 N N . ILE A 1 657 ? -9.006 38.971 -29.702 1.00 84.31 657 ILE A N 1
ATOM 5411 C CA . ILE A 1 657 ? -7.878 38.458 -28.884 1.00 84.31 657 ILE A CA 1
ATOM 5412 C C . ILE A 1 657 ? -8.366 37.750 -27.609 1.00 84.31 657 ILE A C 1
ATOM 5414 O O . ILE A 1 657 ? -7.986 36.605 -27.365 1.00 84.31 657 ILE A O 1
ATOM 5418 N N . HIS A 1 658 ? -9.232 38.406 -26.838 1.00 86.75 658 HIS A N 1
ATOM 5419 C CA . HIS A 1 658 ? -9.880 37.856 -25.652 1.00 86.75 658 HIS A CA 1
ATOM 5420 C C . HIS A 1 658 ? -11.387 37.782 -25.879 1.00 86.75 658 HIS A C 1
ATOM 5422 O O . HIS A 1 658 ? -12.033 38.795 -26.145 1.00 86.75 658 HIS A O 1
ATOM 5428 N N . ALA A 1 659 ? -11.955 36.587 -25.752 1.00 88.56 659 ALA A N 1
ATOM 5429 C CA . ALA A 1 659 ? -13.388 36.355 -25.841 1.00 88.56 659 ALA A CA 1
ATOM 5430 C C . ALA A 1 659 ? -13.873 35.588 -24.606 1.00 88.56 659 ALA A C 1
ATOM 5432 O O . ALA A 1 659 ? -13.387 34.486 -24.348 1.00 88.56 659 ALA A O 1
ATOM 5433 N N . TYR A 1 660 ? -14.863 36.126 -23.891 1.00 87.94 660 TYR A N 1
ATOM 5434 C CA . TYR A 1 660 ? -15.417 35.521 -22.671 1.00 87.94 660 TYR A CA 1
ATOM 5435 C C . TYR A 1 660 ? -14.363 35.367 -21.564 1.00 87.94 660 TYR A C 1
ATOM 5437 O O . TYR A 1 660 ? -14.144 34.266 -21.057 1.00 87.94 660 TYR A O 1
ATOM 5445 N N . CYS A 1 661 ? -13.662 36.453 -21.227 1.00 85.56 661 CYS A N 1
ATOM 5446 C CA . CYS A 1 661 ? -12.605 36.430 -20.213 1.00 85.56 661 CYS A CA 1
ATOM 5447 C C . CYS A 1 661 ? -12.992 37.213 -18.953 1.00 85.56 661 CYS A C 1
ATOM 5449 O O . CYS A 1 661 ? -13.451 38.345 -19.054 1.00 85.56 661 CYS A O 1
ATOM 5451 N N . LEU A 1 662 ? -12.755 36.677 -17.751 1.00 87.44 662 LEU A N 1
ATOM 5452 C CA . LEU A 1 662 ? -13.107 37.412 -16.526 1.00 87.44 662 LEU A CA 1
ATOM 5453 C C . LEU A 1 662 ? -12.157 38.603 -16.305 1.00 87.44 662 LEU A C 1
ATOM 5455 O O . LEU A 1 662 ? -12.608 39.732 -16.143 1.00 87.44 662 LEU A O 1
ATOM 5459 N N . SER A 1 663 ? -10.839 38.401 -16.344 1.00 86.38 663 SER A N 1
ATOM 5460 C CA . SER A 1 663 ? -9.886 39.504 -16.164 1.00 86.38 663 SER A CA 1
ATOM 5461 C C . SER A 1 663 ? -8.688 39.441 -17.107 1.00 86.38 663 SER A C 1
ATOM 5463 O O . SER A 1 663 ? -7.997 38.424 -17.169 1.00 86.38 663 SER A O 1
ATOM 5465 N N . THR A 1 664 ? -8.384 40.556 -17.776 1.00 85.38 664 THR A N 1
ATOM 5466 C CA . THR A 1 664 ? -7.161 40.733 -18.575 1.00 85.38 664 THR A CA 1
ATOM 5467 C C . THR A 1 664 ? -6.313 41.867 -17.992 1.00 85.38 664 THR A C 1
ATOM 5469 O O . THR A 1 664 ? -6.825 42.934 -17.638 1.00 85.38 664 THR A O 1
ATOM 5472 N N . ARG A 1 665 ? -5.003 41.644 -17.810 1.00 83.62 665 ARG A N 1
ATOM 5473 C CA . ARG A 1 665 ? -4.113 42.672 -17.235 1.00 83.62 665 ARG A CA 1
ATOM 5474 C C . ARG A 1 665 ? -3.407 43.512 -18.292 1.00 83.62 665 ARG A C 1
ATOM 5476 O O . ARG A 1 665 ? -3.564 44.724 -18.244 1.00 83.62 665 ARG A O 1
ATOM 5483 N N . PHE A 1 666 ? -2.638 42.900 -19.190 1.00 79.88 666 PHE A N 1
ATOM 5484 C CA . PHE A 1 666 ? -1.768 43.611 -20.130 1.00 79.88 666 PHE A CA 1
ATOM 5485 C C . PHE A 1 666 ? -1.793 42.956 -21.516 1.00 79.88 666 PHE A C 1
ATOM 5487 O O . PHE A 1 666 ? -1.467 41.776 -21.663 1.00 79.88 666 PHE A O 1
ATOM 5494 N N . THR A 1 667 ? -2.206 43.708 -22.537 1.00 77.31 667 THR A N 1
ATOM 5495 C CA . THR A 1 667 ? -2.483 43.166 -23.884 1.00 77.31 667 THR A CA 1
ATOM 5496 C C . THR A 1 667 ? -1.948 44.090 -24.993 1.00 77.31 667 THR A C 1
ATOM 5498 O O . THR A 1 667 ? -2.723 44.795 -25.636 1.00 77.31 667 THR A O 1
ATOM 5501 N N . PRO A 1 668 ? -0.619 44.166 -25.186 1.00 73.56 668 PRO A N 1
ATOM 5502 C CA . PRO A 1 668 ? -0.015 45.074 -26.150 1.00 73.56 668 PRO A CA 1
ATOM 5503 C C . PRO A 1 668 ? -0.055 44.477 -27.561 1.00 73.56 668 PRO A C 1
ATOM 5505 O O . PRO A 1 668 ? 0.140 43.275 -27.747 1.00 73.56 668 PRO A O 1
ATOM 5508 N N . ILE A 1 669 ? -0.308 45.326 -28.557 1.00 68.25 669 ILE A N 1
ATOM 5509 C CA . ILE A 1 669 ? -0.585 44.898 -29.942 1.00 68.25 669 ILE A CA 1
ATOM 5510 C C . ILE A 1 669 ? 0.646 44.970 -30.883 1.00 68.25 669 ILE A C 1
ATOM 5512 O O . ILE A 1 669 ? 0.499 44.585 -32.033 1.00 68.25 669 ILE A O 1
ATOM 5516 N N . ALA A 1 670 ? 1.847 45.295 -30.365 1.00 62.31 670 ALA A N 1
ATOM 5517 C CA . ALA A 1 670 ? 3.199 45.264 -30.996 1.00 62.31 670 ALA A CA 1
ATOM 5518 C C . ALA A 1 670 ? 3.846 46.640 -31.259 1.00 62.31 670 ALA A C 1
ATOM 5520 O O . ALA A 1 670 ? 3.165 47.658 -31.237 1.00 62.31 670 ALA A O 1
ATOM 5521 N N . CYS A 1 671 ? 5.159 46.647 -31.531 1.00 62.12 671 CYS A N 1
ATOM 5522 C CA . CYS A 1 671 ? 5.835 47.680 -32.325 1.00 62.12 671 CYS A CA 1
ATOM 5523 C C . CYS A 1 671 ? 5.891 47.188 -33.778 1.00 62.12 671 CYS A C 1
ATOM 5525 O O . CYS A 1 671 ? 6.341 46.063 -34.017 1.00 62.12 671 CYS A O 1
ATOM 5527 N N . LEU A 1 672 ? 5.401 47.988 -34.722 1.00 66.94 672 LEU A N 1
ATOM 5528 C CA . LEU A 1 672 ? 5.406 47.666 -36.152 1.00 66.94 672 LEU A CA 1
ATOM 5529 C C . LEU A 1 672 ? 6.287 48.666 -36.899 1.00 66.94 672 LEU A C 1
ATOM 5531 O O . LEU A 1 672 ? 6.122 49.871 -36.707 1.00 66.94 672 LEU A O 1
ATOM 5535 N N . GLN A 1 673 ? 7.163 48.144 -37.755 1.00 68.12 673 GLN A N 1
ATOM 5536 C CA . GLN A 1 673 ? 7.973 48.901 -38.711 1.00 68.12 673 GLN A CA 1
ATOM 5537 C C . GLN A 1 673 ? 7.591 48.447 -40.129 1.00 68.12 673 GLN A C 1
ATOM 5539 O O . GLN A 1 673 ? 7.432 47.244 -40.360 1.00 68.12 673 GLN A O 1
ATOM 5544 N N . ASP A 1 674 ? 7.360 49.397 -41.038 1.00 64.75 674 ASP A N 1
ATOM 5545 C CA . ASP A 1 674 ? 7.125 49.161 -42.473 1.00 64.75 674 ASP A CA 1
ATOM 5546 C C . ASP A 1 674 ? 5.944 48.228 -42.806 1.00 64.75 674 ASP A C 1
ATOM 5548 O O . ASP A 1 674 ? 6.021 47.281 -43.593 1.00 64.75 674 ASP A O 1
ATOM 5552 N N . SER A 1 675 ? 4.774 48.494 -42.214 1.00 62.94 675 SER A N 1
ATOM 5553 C CA . SER A 1 675 ? 3.577 47.657 -42.409 1.00 62.94 675 SER A CA 1
ATOM 5554 C C . SER A 1 675 ? 2.510 48.304 -43.305 1.00 62.94 675 SER A C 1
ATOM 5556 O O . SER A 1 675 ? 2.262 49.513 -43.279 1.00 62.94 675 SER A O 1
ATOM 5558 N N . ARG A 1 676 ? 1.836 47.489 -44.135 1.00 67.81 676 ARG A N 1
ATOM 5559 C CA . ARG A 1 676 ? 0.821 47.959 -45.104 1.00 67.81 676 ARG A CA 1
ATOM 5560 C C . ARG A 1 676 ? -0.567 48.201 -44.432 1.00 67.81 676 ARG A C 1
ATOM 5562 O O . ARG A 1 676 ? -0.682 49.218 -43.749 1.00 67.81 676 ARG A O 1
ATOM 5569 N N . PRO A 1 677 ? -1.660 47.417 -44.626 1.00 70.81 677 PRO A N 1
ATOM 5570 C CA . PRO A 1 677 ? -2.886 47.588 -43.832 1.00 70.81 677 PRO A CA 1
ATOM 5571 C C . PRO A 1 677 ? -2.929 46.713 -42.563 1.00 70.81 677 PRO A C 1
ATOM 5573 O O . PRO A 1 677 ? -2.687 45.504 -42.611 1.00 70.81 677 PRO A O 1
ATOM 5576 N N . LEU A 1 678 ? -3.337 47.322 -41.446 1.00 74.62 678 LEU A N 1
ATOM 5577 C CA . LEU A 1 678 ? -3.572 46.673 -40.154 1.00 74.62 678 LEU A CA 1
ATOM 5578 C C . LEU A 1 678 ? -5.054 46.766 -39.774 1.00 74.62 678 LEU A C 1
ATOM 5580 O O . LEU A 1 678 ? -5.612 47.859 -39.661 1.00 74.62 678 LEU A O 1
ATOM 5584 N N . LEU A 1 679 ? -5.696 45.614 -39.580 1.00 79.62 679 LEU A N 1
ATOM 5585 C CA . LEU A 1 679 ? -7.120 45.505 -39.259 1.00 79.62 679 LEU A CA 1
ATOM 5586 C C . LEU A 1 679 ? -7.296 44.870 -37.880 1.00 79.62 679 LEU A C 1
ATOM 5588 O O . LEU A 1 679 ? -7.009 43.687 -37.681 1.00 79.62 679 LEU A O 1
ATOM 5592 N N . VAL A 1 680 ? -7.808 45.650 -36.931 1.00 77.75 680 VAL A N 1
ATOM 5593 C CA . VAL A 1 680 ? -8.046 45.213 -35.553 1.00 77.75 680 VAL A CA 1
ATOM 5594 C C . VAL A 1 680 ? -9.527 45.309 -35.232 1.00 77.75 680 VAL A C 1
ATOM 5596 O O . VAL A 1 680 ? -10.119 46.387 -35.225 1.00 77.75 680 VAL A O 1
ATOM 5599 N N . TYR A 1 681 ? -10.133 44.168 -34.923 1.00 82.69 681 TYR A N 1
ATOM 5600 C CA . TYR A 1 681 ? -11.559 44.065 -34.647 1.00 82.69 681 TYR A CA 1
ATOM 5601 C C . TYR A 1 681 ? -11.814 43.372 -33.307 1.00 82.69 681 TYR A C 1
ATOM 5603 O O . TYR A 1 681 ? -11.476 42.199 -33.125 1.00 82.69 681 TYR A O 1
ATOM 5611 N N . LYS A 1 682 ? -12.490 44.068 -32.383 1.00 82.31 682 LYS A N 1
ATOM 5612 C CA . LYS A 1 682 ? -12.918 43.525 -31.082 1.00 82.31 682 LYS A CA 1
ATOM 5613 C C . LYS A 1 682 ? -11.803 42.869 -30.299 1.00 82.31 682 LYS A C 1
ATOM 5615 O O . LYS A 1 682 ? -11.843 41.669 -30.154 1.00 82.31 682 LYS A O 1
ATOM 5620 N N . ILE A 1 683 ? -10.830 43.608 -29.774 1.00 82.19 683 ILE A N 1
ATOM 5621 C CA . ILE A 1 683 ? -9.720 43.019 -28.997 1.00 82.19 683 ILE A CA 1
ATOM 5622 C C . ILE A 1 683 ? -10.239 42.257 -27.767 1.00 82.19 683 ILE A C 1
ATOM 5624 O O . ILE A 1 683 ? -9.864 41.102 -27.563 1.00 82.19 683 ILE A O 1
ATOM 5628 N N . HIS A 1 684 ? -11.129 42.873 -26.993 1.00 85.00 684 HIS A N 1
ATOM 5629 C CA . HIS A 1 684 ? -11.830 42.264 -25.867 1.00 85.00 684 HIS A CA 1
ATOM 5630 C C . HIS A 1 684 ? -13.319 42.178 -26.190 1.00 85.00 684 HIS A C 1
ATOM 5632 O O . HIS A 1 684 ? -13.953 43.177 -26.521 1.00 85.00 684 HIS A O 1
ATOM 5638 N N . ALA A 1 685 ? -13.882 40.978 -26.103 1.00 87.12 685 ALA A N 1
ATOM 5639 C CA . ALA A 1 685 ? -15.302 40.734 -26.302 1.00 87.12 685 ALA A CA 1
ATOM 5640 C C . ALA A 1 685 ? -15.861 39.931 -25.122 1.00 87.12 685 ALA A C 1
ATOM 5642 O O . ALA A 1 685 ? -15.391 38.820 -24.875 1.00 87.12 685 ALA A O 1
ATOM 5643 N N . TYR A 1 686 ? -16.887 40.448 -24.443 1.00 87.50 686 TYR A N 1
ATOM 5644 C CA . TYR A 1 686 ? -17.504 39.810 -23.271 1.00 87.50 686 TYR A CA 1
ATOM 5645 C C . TYR A 1 686 ? -16.500 39.613 -22.124 1.00 87.50 686 TYR A C 1
ATOM 5647 O O . TYR A 1 686 ? -16.245 38.485 -21.701 1.00 87.50 686 TYR A O 1
ATOM 5655 N N . CYS A 1 687 ? -15.882 40.701 -21.657 1.00 84.88 687 CYS A N 1
ATOM 5656 C CA . CYS A 1 687 ? -14.886 40.643 -20.580 1.00 84.88 687 CYS A CA 1
ATOM 5657 C C . CYS A 1 687 ? -15.352 41.380 -19.320 1.00 84.88 687 CYS A C 1
ATOM 5659 O O . CYS A 1 687 ? -15.860 42.488 -19.425 1.00 84.88 687 CYS A O 1
ATOM 5661 N N . LEU A 1 688 ? -15.139 40.836 -18.117 1.00 86.44 688 LEU A N 1
ATOM 5662 C CA . LEU A 1 688 ? -15.569 41.542 -16.898 1.00 86.44 688 LEU A CA 1
ATOM 5663 C C . LEU A 1 688 ? -14.645 42.731 -16.584 1.00 86.44 688 LEU A C 1
ATOM 5665 O O . LEU A 1 688 ? -15.118 43.842 -16.372 1.00 86.44 688 LEU A O 1
ATOM 5669 N N . SER A 1 689 ? -13.324 42.543 -16.583 1.00 85.56 689 SER A N 1
ATOM 5670 C CA . SER A 1 689 ? -12.390 43.642 -16.307 1.00 85.56 689 SER A CA 1
ATOM 5671 C C . SER A 1 689 ? -11.124 43.597 -17.157 1.00 85.56 689 SER A C 1
ATOM 5673 O O . SER A 1 689 ? -10.450 42.569 -17.228 1.00 85.56 689 SER A O 1
ATOM 5675 N N . THR A 1 690 ? -10.743 44.736 -17.736 1.00 84.12 690 THR A N 1
ATOM 5676 C CA . THR A 1 690 ? -9.485 44.900 -18.481 1.00 84.12 690 THR A CA 1
ATOM 5677 C C . THR A 1 690 ? -8.656 46.036 -17.880 1.00 84.12 690 THR A C 1
ATOM 5679 O O . THR A 1 690 ? -9.158 47.153 -17.726 1.00 84.12 690 THR A O 1
ATOM 5682 N N . ARG A 1 691 ? -7.387 45.793 -17.527 1.00 83.12 691 ARG A N 1
ATOM 5683 C CA . ARG A 1 691 ? -6.554 46.827 -16.881 1.00 83.12 691 ARG A CA 1
ATOM 5684 C C . ARG A 1 691 ? -5.794 47.711 -17.865 1.00 83.12 691 ARG A C 1
ATOM 5686 O O . ARG A 1 691 ? -5.937 48.921 -17.764 1.00 83.12 691 ARG A O 1
ATOM 5693 N N . PHE A 1 692 ? -4.989 47.132 -18.754 1.00 79.44 692 PHE A N 1
ATOM 5694 C CA . PHE A 1 692 ? -4.071 47.872 -19.622 1.00 79.44 692 PHE A CA 1
ATOM 5695 C C . PHE A 1 692 ? -4.051 47.281 -21.040 1.00 79.44 692 PHE A C 1
ATOM 5697 O O . PHE A 1 692 ? -3.671 46.122 -21.245 1.00 79.44 692 PHE A O 1
ATOM 5704 N N . THR A 1 693 ? -4.482 48.059 -22.032 1.00 76.31 693 THR A N 1
ATOM 5705 C CA . THR A 1 693 ? -4.613 47.594 -23.427 1.00 76.31 693 THR A CA 1
ATOM 5706 C C . THR A 1 693 ? -4.005 48.608 -24.402 1.00 76.31 693 THR A C 1
ATOM 5708 O O . THR A 1 693 ? -4.747 49.379 -25.013 1.00 76.31 693 THR A O 1
ATOM 5711 N N . PRO A 1 694 ? -2.666 48.672 -24.503 1.00 73.00 694 PRO A N 1
ATOM 5712 C CA . PRO A 1 694 ? -1.987 49.660 -25.317 1.00 73.00 694 PRO A CA 1
ATOM 5713 C C . PRO A 1 694 ? -2.009 49.233 -26.782 1.00 73.00 694 PRO A C 1
ATOM 5715 O O . PRO A 1 694 ? -1.692 48.089 -27.130 1.00 73.00 694 PRO A O 1
ATOM 5718 N N . ILE A 1 695 ? -2.381 50.163 -27.648 1.00 67.00 695 ILE A N 1
ATOM 5719 C CA . ILE A 1 695 ? -2.480 49.923 -29.085 1.00 67.00 695 ILE A CA 1
ATOM 5720 C C . ILE A 1 695 ? -1.212 50.489 -29.729 1.00 67.00 695 ILE A C 1
ATOM 5722 O O . ILE A 1 695 ? -1.251 51.596 -30.218 1.00 67.00 695 ILE A O 1
ATOM 5726 N N . ALA A 1 696 ? -0.116 49.723 -29.679 1.00 62.34 696 ALA A N 1
ATOM 5727 C CA . ALA A 1 696 ? 1.125 49.843 -30.471 1.00 62.34 696 ALA A CA 1
ATOM 5728 C C . ALA A 1 696 ? 1.946 51.166 -30.488 1.00 62.34 696 ALA A C 1
ATOM 5730 O O . ALA A 1 696 ? 1.437 52.257 -30.264 1.00 62.34 696 ALA A O 1
ATOM 5731 N N . CYS A 1 697 ? 3.241 51.052 -30.816 1.00 62.34 697 CYS A N 1
ATOM 5732 C CA . CYS A 1 697 ? 4.042 52.126 -31.426 1.00 62.34 697 CYS A CA 1
ATOM 5733 C C . CYS A 1 697 ? 4.212 51.775 -32.910 1.00 62.34 697 CYS A C 1
ATOM 5735 O O . CYS A 1 697 ? 4.675 50.678 -33.228 1.00 62.34 697 CYS A O 1
ATOM 5737 N N . LEU A 1 698 ? 3.782 52.655 -33.807 1.00 66.12 698 LEU A N 1
ATOM 5738 C CA . LEU A 1 698 ? 3.783 52.419 -35.253 1.00 66.12 698 LEU A CA 1
ATOM 5739 C C . LEU A 1 698 ? 4.739 53.404 -35.920 1.00 66.12 698 LEU A C 1
ATOM 5741 O O . LEU A 1 698 ? 4.570 54.610 -35.752 1.00 66.12 698 LEU A O 1
ATOM 5745 N N . GLN A 1 699 ? 5.699 52.876 -36.676 1.00 68.00 699 GLN A N 1
ATOM 5746 C CA . GLN A 1 699 ? 6.585 53.642 -37.550 1.00 68.00 699 GLN A CA 1
ATOM 5747 C C . GLN A 1 699 ? 6.278 53.257 -39.001 1.00 68.00 699 GLN A C 1
ATOM 5749 O O . GLN A 1 699 ? 6.274 52.070 -39.334 1.00 68.00 699 GLN A O 1
ATOM 5754 N N . ASP A 1 700 ? 5.960 54.256 -39.822 1.00 66.38 700 ASP A N 1
ATOM 5755 C CA . ASP A 1 700 ? 5.775 54.151 -41.274 1.00 66.38 700 ASP A CA 1
ATOM 5756 C C . ASP A 1 700 ? 4.669 53.155 -41.708 1.00 66.38 700 ASP A C 1
ATOM 5758 O O . ASP A 1 700 ? 4.893 52.066 -42.245 1.00 66.38 700 ASP A O 1
ATOM 5762 N N . SER A 1 701 ? 3.403 53.501 -41.421 1.00 66.75 701 SER A N 1
ATOM 5763 C CA . SER A 1 701 ? 2.245 52.620 -41.683 1.00 66.75 701 SER A CA 1
ATOM 5764 C C . SER A 1 701 ? 1.245 53.191 -42.695 1.00 66.75 701 SER A C 1
ATOM 5766 O O . SER A 1 701 ? 0.835 54.356 -42.644 1.00 66.75 701 SER A O 1
ATOM 5768 N N . ARG A 1 702 ? 0.783 52.359 -43.646 1.00 67.19 702 ARG A N 1
ATOM 5769 C CA . ARG A 1 702 ? -0.087 52.839 -44.743 1.00 67.19 702 ARG A CA 1
ATOM 5770 C C . ARG A 1 702 ? -1.558 53.010 -44.348 1.00 67.19 702 ARG A C 1
ATOM 5772 O O . ARG A 1 702 ? -2.156 54.009 -44.741 1.00 67.19 702 ARG A O 1
ATOM 5779 N N . ARG A 1 703 ? -2.191 52.043 -43.668 1.00 73.69 703 ARG A N 1
ATOM 5780 C CA . ARG A 1 703 ? -3.619 52.120 -43.270 1.00 73.69 703 ARG A CA 1
ATOM 5781 C C . ARG A 1 703 ? -3.880 51.375 -41.959 1.00 73.69 703 ARG A C 1
ATOM 5783 O O . ARG A 1 703 ? -3.691 50.162 -41.906 1.00 73.69 703 ARG A O 1
ATOM 5790 N N . LEU A 1 704 ? -4.408 52.059 -40.946 1.00 74.94 704 LEU A N 1
ATOM 5791 C CA . LEU A 1 704 ? -4.794 51.466 -39.663 1.00 74.94 704 LEU A CA 1
ATOM 5792 C C . LEU A 1 704 ? -6.313 51.563 -39.462 1.00 74.94 704 LEU A C 1
ATOM 5794 O O . LEU A 1 704 ? -6.868 52.658 -39.402 1.00 74.94 704 LEU A O 1
ATOM 5798 N N . LEU A 1 705 ? -6.988 50.415 -39.346 1.00 79.00 705 LEU A N 1
ATOM 5799 C CA . LEU A 1 705 ? -8.421 50.334 -39.058 1.00 79.00 705 LEU A CA 1
ATOM 5800 C C . LEU A 1 705 ? -8.655 49.611 -37.730 1.00 79.00 705 LEU A C 1
ATOM 5802 O O . LEU A 1 705 ? -8.397 48.411 -37.604 1.00 79.00 705 LEU A O 1
ATOM 5806 N N . VAL A 1 706 ? -9.203 50.334 -36.754 1.00 76.38 706 VAL A N 1
ATOM 5807 C CA . VAL A 1 706 ? -9.513 49.819 -35.417 1.00 76.38 706 VAL A CA 1
ATOM 5808 C C . VAL A 1 706 ? -11.011 49.922 -35.154 1.00 76.38 706 VAL A C 1
ATOM 5810 O O . VAL A 1 706 ? -11.592 51.006 -35.187 1.00 76.38 706 VAL A O 1
ATOM 5813 N N . TYR A 1 707 ? -11.649 48.790 -34.862 1.00 81.25 707 TYR A N 1
ATOM 5814 C CA . TYR A 1 707 ? -13.095 48.706 -34.661 1.00 81.25 707 TYR A CA 1
ATOM 5815 C C . TYR A 1 707 ? -13.451 47.983 -33.353 1.00 81.25 707 TYR A C 1
ATOM 5817 O O . TYR A 1 707 ? -13.130 46.801 -33.183 1.00 81.25 707 TYR A O 1
ATOM 5825 N N . LYS A 1 708 ? -14.194 48.652 -32.455 1.00 80.50 708 LYS A N 1
ATOM 5826 C CA . LYS A 1 708 ? -14.765 48.071 -31.216 1.00 80.50 708 LYS A CA 1
ATOM 5827 C C . LYS A 1 708 ? -13.744 47.407 -30.307 1.00 80.50 708 LYS A C 1
ATOM 5829 O O . LYS A 1 708 ? -13.929 46.243 -30.012 1.00 80.50 708 LYS A O 1
ATOM 5834 N N . ILE A 1 709 ? -12.702 48.105 -29.850 1.00 79.62 709 ILE A N 1
ATOM 5835 C CA . ILE A 1 709 ? -11.618 47.540 -29.009 1.00 79.62 709 ILE A CA 1
ATOM 5836 C C . ILE A 1 709 ? -12.155 46.721 -27.833 1.00 79.62 709 ILE A C 1
ATOM 5838 O O . ILE A 1 709 ? -11.768 45.563 -27.670 1.00 79.62 709 ILE A O 1
ATOM 5842 N N . HIS A 1 710 ? -13.066 47.307 -27.065 1.00 83.62 710 HIS A N 1
ATOM 5843 C CA . HIS A 1 710 ? -13.780 46.674 -25.966 1.00 83.62 710 HIS A CA 1
ATOM 5844 C C . HIS A 1 710 ? -15.252 46.584 -26.337 1.00 83.62 710 HIS A C 1
ATOM 5846 O O . HIS A 1 710 ? -15.897 47.601 -26.572 1.00 83.62 710 HIS A O 1
ATOM 5852 N N . ALA A 1 711 ? -15.782 45.369 -26.429 1.00 84.81 711 ALA A N 1
ATOM 5853 C CA . ALA A 1 711 ? -17.177 45.115 -26.755 1.00 84.81 711 ALA A CA 1
ATOM 5854 C C . ALA A 1 711 ? -17.820 44.262 -25.657 1.00 84.81 711 ALA A C 1
ATOM 5856 O O . ALA A 1 711 ? -17.420 43.110 -25.477 1.00 84.81 711 ALA A O 1
ATOM 5857 N N . TYR A 1 712 ? -18.844 44.782 -24.977 1.00 85.50 712 TYR A N 1
ATOM 5858 C CA . TYR A 1 712 ? -19.492 44.130 -23.830 1.00 85.50 712 TYR A CA 1
ATOM 5859 C C . TYR A 1 712 ? -18.502 43.904 -22.677 1.00 85.50 712 TYR A C 1
ATOM 5861 O O . TYR A 1 712 ? -18.221 42.762 -22.300 1.00 85.50 712 TYR A O 1
ATOM 5869 N N . CYS A 1 713 ? -17.913 44.985 -22.161 1.00 82.94 713 CYS A N 1
ATOM 5870 C CA . CYS A 1 713 ? -16.923 44.919 -21.087 1.00 82.94 713 CYS A CA 1
ATOM 5871 C C . CYS A 1 713 ? -17.376 45.683 -19.841 1.00 82.94 713 CYS A C 1
ATOM 5873 O O . CYS A 1 713 ? -17.614 46.875 -19.932 1.00 82.94 713 CYS A O 1
ATOM 5875 N N . LEU A 1 714 ? -17.455 45.053 -18.662 1.00 84.38 714 LEU A N 1
ATOM 5876 C CA . LEU A 1 714 ? -18.009 45.740 -17.482 1.00 84.38 714 LEU A CA 1
ATOM 5877 C C . LEU A 1 714 ? -17.118 46.913 -17.030 1.00 84.38 714 LEU A C 1
ATOM 5879 O O . LEU A 1 714 ? -17.609 48.025 -16.867 1.00 84.38 714 LEU A O 1
ATOM 5883 N N . SER A 1 715 ? -15.808 46.698 -16.869 1.00 83.94 715 SER A N 1
ATOM 5884 C CA . SER A 1 715 ? -14.880 47.758 -16.447 1.00 83.94 715 SER A CA 1
ATOM 5885 C C . SER A 1 715 ? -13.562 47.767 -17.226 1.00 83.94 715 SER A C 1
ATOM 5887 O O . SER A 1 715 ? -12.870 46.747 -17.308 1.00 83.94 715 SER A O 1
ATOM 5889 N N . THR A 1 716 ? -13.154 48.937 -17.725 1.00 81.94 716 THR A N 1
ATOM 5890 C CA . THR A 1 716 ? -11.836 49.166 -18.338 1.00 81.94 716 THR A CA 1
ATOM 5891 C C . THR A 1 716 ? -11.067 50.250 -17.571 1.00 81.94 716 THR A C 1
ATOM 5893 O O . THR A 1 716 ? -11.618 51.279 -17.184 1.00 81.94 716 THR A O 1
ATOM 5896 N N . ARG A 1 717 ? -9.781 50.028 -17.258 1.00 82.00 717 ARG A N 1
ATOM 5897 C CA . ARG A 1 717 ? -8.983 51.029 -16.516 1.00 82.00 717 ARG A CA 1
ATOM 5898 C C . ARG A 1 717 ? -8.181 51.942 -17.432 1.00 82.00 717 ARG A C 1
ATOM 5900 O O . ARG A 1 717 ? -8.359 53.148 -17.355 1.00 82.00 717 ARG A O 1
ATOM 5907 N N . PHE A 1 718 ? -7.294 51.382 -18.248 1.00 79.12 718 PHE A N 1
ATOM 5908 C CA . PHE A 1 718 ? -6.360 52.158 -19.056 1.00 79.12 718 PHE A CA 1
ATOM 5909 C C . PHE A 1 718 ? -6.255 51.581 -20.469 1.00 79.12 718 PHE A C 1
ATOM 5911 O O . PHE A 1 718 ? -5.839 50.435 -20.663 1.00 79.12 718 PHE A O 1
ATOM 5918 N N . THR A 1 719 ? -6.639 52.367 -21.469 1.00 74.81 719 THR A N 1
ATOM 5919 C CA . THR A 1 719 ? -6.616 51.954 -22.880 1.00 74.81 719 THR A CA 1
ATOM 5920 C C . THR A 1 719 ? -5.906 53.026 -23.706 1.00 74.81 719 THR A C 1
ATOM 5922 O O . THR A 1 719 ? -6.567 53.835 -24.362 1.00 74.81 719 THR A O 1
ATOM 5925 N N . PRO A 1 720 ? -4.570 53.108 -23.618 1.00 71.56 720 PRO A N 1
ATOM 5926 C CA . PRO A 1 720 ? -3.831 54.137 -24.308 1.00 71.56 720 PRO A CA 1
ATOM 5927 C C . PRO A 1 720 ? -3.739 53.777 -25.781 1.00 71.56 720 PRO A C 1
ATOM 5929 O O . PRO A 1 720 ? -3.462 52.635 -26.162 1.00 71.56 720 PRO A O 1
ATOM 5932 N N . PHE A 1 721 ? -4.008 54.767 -26.603 1.00 66.50 721 PHE A N 1
ATOM 5933 C CA . PHE A 1 721 ? -3.925 54.663 -28.040 1.00 66.50 721 PHE A CA 1
ATOM 5934 C C . PHE A 1 721 ? -2.558 55.197 -28.513 1.00 66.50 721 PHE A C 1
ATOM 5936 O O . PHE A 1 721 ? -1.918 55.974 -27.807 1.00 66.50 721 PHE A O 1
ATOM 5943 N N . ALA A 1 722 ? -2.096 54.676 -29.649 1.00 64.06 722 ALA A N 1
ATOM 5944 C CA . ALA A 1 722 ? -0.713 54.633 -30.135 1.00 64.06 722 ALA A CA 1
ATOM 5945 C C . ALA A 1 722 ? 0.144 55.913 -30.039 1.00 64.06 722 ALA A C 1
ATOM 5947 O O . ALA A 1 722 ? -0.371 57.030 -30.085 1.00 64.06 722 ALA A O 1
ATOM 5948 N N . CYS A 1 723 ? 1.472 55.726 -30.057 1.00 63.25 723 CYS A N 1
ATOM 5949 C CA . CYS A 1 723 ? 2.412 56.707 -30.615 1.00 63.25 723 CYS A CA 1
ATOM 5950 C C . CYS A 1 723 ? 2.627 56.363 -32.099 1.00 63.25 723 CYS A C 1
ATOM 5952 O O . CYS A 1 723 ? 3.039 55.242 -32.416 1.00 63.25 723 CYS A O 1
ATOM 5954 N N . LEU A 1 724 ? 2.271 57.275 -32.998 1.00 65.94 724 LEU A N 1
ATOM 5955 C CA . LEU A 1 724 ? 2.284 57.079 -34.450 1.00 65.94 724 LEU A CA 1
ATOM 5956 C C . LEU A 1 724 ? 3.256 58.070 -35.089 1.00 65.94 724 LEU A C 1
ATOM 5958 O O . LEU A 1 724 ? 3.069 59.276 -34.936 1.00 65.94 724 LEU A O 1
ATOM 5962 N N . GLN A 1 725 ? 4.239 57.549 -35.821 1.00 67.75 725 GLN A N 1
ATOM 5963 C CA . GLN A 1 725 ? 5.164 58.308 -36.665 1.00 67.75 725 GLN A CA 1
ATOM 5964 C C . GLN A 1 725 ? 4.911 57.924 -38.130 1.00 67.75 725 GLN A C 1
ATOM 5966 O O . GLN A 1 725 ? 4.888 56.732 -38.446 1.00 67.75 725 GLN A O 1
ATOM 5971 N N . ASP A 1 726 ? 4.659 58.913 -38.993 1.00 67.12 726 ASP A N 1
ATOM 5972 C CA . ASP A 1 726 ? 4.453 58.752 -40.442 1.00 67.12 726 ASP A CA 1
ATOM 5973 C C . ASP A 1 726 ? 3.329 57.766 -40.822 1.00 67.12 726 ASP A C 1
ATOM 5975 O O . ASP A 1 726 ? 3.541 56.618 -41.220 1.00 67.12 726 ASP A O 1
ATOM 5979 N N . SER A 1 727 ? 2.066 58.203 -40.718 1.00 68.44 727 SER A N 1
ATOM 5980 C CA . SER A 1 727 ? 0.910 57.373 -41.114 1.00 68.44 727 SER A CA 1
ATOM 5981 C C . SER A 1 727 ? -0.025 58.057 -42.114 1.00 68.44 727 SER A C 1
ATOM 5983 O O . SER A 1 727 ? -0.356 59.240 -41.995 1.00 68.44 727 SER A O 1
ATOM 5985 N N . ARG A 1 728 ? -0.488 57.312 -43.134 1.00 70.12 728 ARG A N 1
ATOM 5986 C CA . ARG A 1 728 ? -1.333 57.888 -44.207 1.00 70.12 728 ARG A CA 1
ATOM 5987 C C . ARG A 1 728 ? -2.828 57.948 -43.871 1.00 70.12 728 ARG A C 1
ATOM 5989 O O . ARG A 1 728 ? -3.482 58.902 -44.280 1.00 70.12 728 ARG A O 1
ATOM 5996 N N . LEU A 1 729 ? -3.389 56.941 -43.194 1.00 73.56 729 LEU A N 1
ATOM 5997 C CA . LEU A 1 729 ? -4.820 56.882 -42.853 1.00 73.56 729 LEU A CA 1
ATOM 5998 C C . LEU A 1 729 ? -5.057 56.101 -41.555 1.00 73.56 729 LEU A C 1
ATOM 6000 O O . LEU A 1 729 ? -4.771 54.900 -41.500 1.00 73.56 729 LEU A O 1
ATOM 6004 N N . LEU A 1 730 ? -5.672 56.753 -40.566 1.00 73.69 730 LEU A N 1
ATOM 6005 C CA . LEU A 1 730 ? -6.105 56.147 -39.307 1.00 73.69 730 LEU A CA 1
ATOM 6006 C C . LEU A 1 730 ? -7.626 56.262 -39.137 1.00 73.69 730 LEU A C 1
ATOM 6008 O O . LEU A 1 730 ? -8.159 57.362 -39.017 1.00 73.69 730 LEU A O 1
ATOM 6012 N N . LEU A 1 731 ? -8.319 55.122 -39.075 1.00 77.31 731 LEU A N 1
ATOM 6013 C CA . LEU A 1 731 ? -9.754 55.046 -38.797 1.00 77.31 731 LEU A CA 1
ATOM 6014 C C . LEU A 1 731 ? -10.013 54.291 -37.489 1.00 77.31 731 LEU A C 1
ATOM 6016 O O . LEU A 1 731 ? -9.749 53.091 -37.382 1.00 77.31 731 LEU A O 1
ATOM 6020 N N . VAL A 1 732 ? -10.594 54.984 -36.512 1.00 74.50 732 VAL A N 1
ATOM 6021 C CA . VAL A 1 732 ? -10.957 54.437 -35.201 1.00 74.50 732 VAL A CA 1
ATOM 6022 C C . VAL A 1 732 ? -12.458 54.553 -35.008 1.00 74.50 732 VAL A C 1
ATOM 6024 O O . VAL A 1 732 ? -13.009 55.647 -34.920 1.00 74.50 732 VAL A O 1
ATOM 6027 N N . TYR A 1 733 ? -13.140 53.419 -34.908 1.00 79.19 733 TYR A N 1
ATOM 6028 C CA . TYR A 1 733 ? -14.590 53.378 -34.764 1.00 79.19 733 TYR A CA 1
ATOM 6029 C C . TYR A 1 733 ? -14.985 52.626 -33.496 1.00 79.19 733 TYR A C 1
ATOM 6031 O O . TYR A 1 733 ? -14.808 51.406 -33.419 1.00 79.19 733 TYR A O 1
ATOM 6039 N N . LYS A 1 734 ? -15.584 53.343 -32.535 1.00 78.38 734 LYS A N 1
ATOM 6040 C CA . LYS A 1 734 ? -16.063 52.824 -31.243 1.00 78.38 734 LYS A CA 1
ATOM 6041 C C . LYS A 1 734 ? -14.965 52.114 -30.461 1.00 78.38 734 LYS A C 1
ATOM 6043 O O . LYS A 1 734 ? -14.740 50.939 -30.674 1.00 78.38 734 LYS A O 1
ATOM 6048 N N . ILE A 1 735 ? -14.267 52.792 -29.551 1.00 77.44 735 ILE A N 1
ATOM 6049 C CA . ILE A 1 735 ? -13.234 52.140 -28.724 1.00 77.44 735 ILE A CA 1
ATOM 6050 C C . ILE A 1 735 ? -13.906 51.255 -27.672 1.00 77.44 735 ILE A C 1
ATOM 6052 O O . ILE A 1 735 ? -13.648 50.053 -27.624 1.00 77.44 735 ILE A O 1
ATOM 6056 N N . HIS A 1 736 ? -14.819 51.825 -26.894 1.00 81.25 736 HIS A N 1
ATOM 6057 C CA . HIS A 1 736 ? -15.651 51.118 -25.930 1.00 81.25 736 HIS A CA 1
ATOM 6058 C C . HIS A 1 736 ? -17.074 51.028 -26.473 1.00 81.25 736 HIS A C 1
ATOM 6060 O O . HIS A 1 736 ? -17.673 52.033 -26.843 1.00 81.25 736 HIS A O 1
ATOM 6066 N N . ALA A 1 737 ? -17.604 49.816 -26.576 1.00 79.62 737 ALA A N 1
ATOM 6067 C CA . ALA A 1 737 ? -18.962 49.550 -27.014 1.00 79.62 737 ALA A CA 1
ATOM 6068 C C . ALA A 1 737 ? -19.646 48.660 -25.972 1.00 79.62 737 ALA A C 1
ATOM 6070 O O . ALA A 1 737 ? -19.275 47.492 -25.850 1.00 79.62 737 ALA A O 1
ATOM 6071 N N . TYR A 1 738 ? -20.657 49.179 -25.271 1.00 80.94 738 TYR A N 1
ATOM 6072 C CA . TYR A 1 738 ? -21.331 48.499 -24.155 1.00 80.94 738 TYR A CA 1
ATOM 6073 C C . TYR A 1 738 ? -20.386 48.247 -22.970 1.00 80.94 738 TYR A C 1
ATOM 6075 O O . TYR A 1 738 ? -19.956 47.112 -22.740 1.00 80.94 738 TYR A O 1
ATOM 6083 N N . CYS A 1 739 ? -20.055 49.311 -22.236 1.00 78.94 739 CYS A N 1
ATOM 6084 C CA . CYS A 1 739 ? -19.291 49.236 -20.988 1.00 78.94 739 CYS A CA 1
ATOM 6085 C C . CYS A 1 739 ? -20.069 49.852 -19.816 1.00 78.94 739 CYS A C 1
ATOM 6087 O O . CYS A 1 739 ? -21.045 50.545 -20.052 1.00 78.94 739 CYS A O 1
ATOM 6089 N N . LEU A 1 740 ? -19.686 49.564 -18.565 1.00 80.38 740 LEU A N 1
ATOM 6090 C CA . LEU A 1 740 ? -20.300 50.198 -17.380 1.00 80.38 740 LEU A CA 1
ATOM 6091 C C . LEU A 1 740 ? -19.383 51.251 -16.739 1.00 80.38 740 LEU A C 1
ATOM 6093 O O . LEU A 1 740 ? -19.850 52.193 -16.113 1.00 80.38 740 LEU A O 1
ATOM 6097 N N . SER A 1 741 ? -18.061 51.073 -16.824 1.00 79.69 741 SER A N 1
ATOM 6098 C CA . SER A 1 741 ? -17.099 52.014 -16.241 1.00 79.69 741 SER A CA 1
ATOM 6099 C C . SER A 1 741 ? -15.773 52.008 -16.998 1.00 79.69 741 SER A C 1
ATOM 6101 O O . SER A 1 741 ? -15.156 50.955 -17.175 1.00 79.69 741 SER A O 1
ATOM 6103 N N . THR A 1 742 ? -15.298 53.190 -17.394 1.00 79.00 742 THR A N 1
ATOM 6104 C CA . THR A 1 742 ? -13.983 53.391 -18.025 1.00 79.00 742 THR A CA 1
ATOM 6105 C C . THR A 1 742 ? -13.226 54.505 -17.300 1.00 79.00 742 THR A C 1
ATOM 6107 O O . THR A 1 742 ? -13.821 55.551 -17.060 1.00 79.00 742 THR A O 1
ATOM 6110 N N . ARG A 1 743 ? -11.944 54.325 -16.939 1.00 79.69 743 ARG A N 1
ATOM 6111 C CA . ARG A 1 743 ? -11.174 55.380 -16.231 1.00 79.69 743 ARG A CA 1
ATOM 6112 C C . ARG A 1 743 ? -10.348 56.286 -17.148 1.00 79.69 743 ARG A C 1
ATOM 6114 O O . ARG A 1 743 ? -10.484 57.496 -17.060 1.00 79.69 743 ARG A O 1
ATOM 6121 N N . PHE A 1 744 ? -9.469 55.727 -17.981 1.00 78.12 744 PHE A N 1
ATOM 6122 C CA . PHE A 1 744 ? -8.506 56.498 -18.780 1.00 78.12 744 PHE A CA 1
ATOM 6123 C C . PHE A 1 744 ? -8.349 55.934 -20.195 1.00 78.12 744 PHE A C 1
ATOM 6125 O O . PHE A 1 744 ? -8.028 54.756 -20.376 1.00 78.12 744 PHE A O 1
ATOM 6132 N N . THR A 1 745 ? -8.527 56.791 -21.204 1.00 73.00 745 THR A N 1
ATOM 6133 C CA . THR A 1 745 ? -8.519 56.405 -22.625 1.00 73.00 745 THR A CA 1
ATOM 6134 C C . THR A 1 745 ? -7.820 57.464 -23.498 1.00 73.00 745 THR A C 1
ATOM 6136 O O . THR A 1 745 ? -8.494 58.152 -24.268 1.00 73.00 745 THR A O 1
ATOM 6139 N N . PRO A 1 746 ? -6.495 57.672 -23.362 1.00 71.81 746 PRO A N 1
ATOM 6140 C CA . PRO A 1 746 ? -5.792 58.675 -24.164 1.00 71.81 746 PRO A CA 1
ATOM 6141 C C . PRO A 1 746 ? -5.738 58.253 -25.642 1.00 71.81 746 PRO A C 1
ATOM 6143 O O . PRO A 1 746 ? -5.615 57.064 -25.933 1.00 71.81 746 PRO A O 1
ATOM 6146 N N . ILE A 1 747 ? -5.876 59.217 -26.561 1.00 63.97 747 ILE A N 1
ATOM 6147 C CA . ILE A 1 747 ? -6.277 58.972 -27.962 1.00 63.97 747 ILE A CA 1
ATOM 6148 C C . ILE A 1 747 ? -5.113 58.841 -28.952 1.00 63.97 747 ILE A C 1
ATOM 6150 O O . ILE A 1 747 ? -5.291 58.106 -29.912 1.00 63.97 747 ILE A O 1
ATOM 6154 N N . ALA A 1 748 ? -3.968 59.500 -28.767 1.00 64.75 748 ALA A N 1
ATOM 6155 C CA . ALA A 1 748 ? -2.706 59.212 -29.471 1.00 64.75 748 ALA A CA 1
ATOM 6156 C C . ALA A 1 748 ? -1.643 60.268 -29.125 1.00 64.75 748 ALA A C 1
ATOM 6158 O O . ALA A 1 748 ? -1.987 61.381 -28.728 1.00 64.75 748 ALA A O 1
ATOM 6159 N N . CYS A 1 749 ? -0.373 59.939 -29.367 1.00 64.50 749 CYS A N 1
ATOM 6160 C CA . CYS A 1 749 ? 0.676 60.906 -29.699 1.00 64.50 749 CYS A CA 1
ATOM 6161 C C . CYS A 1 749 ? 0.948 60.778 -31.209 1.00 64.50 749 CYS A C 1
ATOM 6163 O O . CYS A 1 749 ? 1.247 59.675 -31.672 1.00 64.50 749 CYS A O 1
ATOM 6165 N N . LEU A 1 750 ? 0.759 61.847 -31.988 1.00 65.56 750 LEU A N 1
ATOM 6166 C CA . LEU A 1 750 ? 0.869 61.827 -33.454 1.00 65.56 750 LEU A CA 1
ATOM 6167 C C . LEU A 1 750 ? 2.028 62.713 -33.903 1.00 65.56 750 LEU A C 1
ATOM 6169 O O . LEU A 1 750 ? 2.092 63.877 -33.517 1.00 65.56 750 LEU A O 1
ATOM 6173 N N . GLN A 1 751 ? 2.885 62.169 -34.759 1.00 66.69 751 GLN A N 1
ATOM 6174 C CA . GLN A 1 751 ? 3.945 62.886 -35.456 1.00 66.69 751 GLN A CA 1
ATOM 6175 C C . GLN A 1 751 ? 3.818 62.552 -36.954 1.00 66.69 751 GLN A C 1
ATOM 6177 O O . GLN A 1 751 ? 3.817 61.380 -37.330 1.00 66.69 751 GLN A O 1
ATOM 6182 N N . ASP A 1 752 ? 3.595 63.573 -37.787 1.00 64.38 752 ASP A N 1
ATOM 6183 C CA . ASP A 1 752 ? 3.504 63.470 -39.256 1.00 64.38 752 ASP A CA 1
ATOM 6184 C C . ASP A 1 752 ? 2.424 62.502 -39.811 1.00 64.38 752 ASP A C 1
ATOM 6186 O O . ASP A 1 752 ? 2.654 61.649 -40.667 1.00 64.38 752 ASP A O 1
ATOM 6190 N N . SER A 1 753 ? 1.171 62.638 -39.351 1.00 66.19 753 SER A N 1
ATOM 6191 C CA . SER A 1 753 ? 0.021 61.869 -39.874 1.00 66.19 753 SER A CA 1
ATOM 6192 C C . SER A 1 753 ? -0.855 62.669 -40.850 1.00 66.19 753 SER A C 1
ATOM 6194 O O . SER A 1 753 ? -1.227 63.798 -40.539 1.00 66.19 753 SER A O 1
ATOM 6196 N N . ARG A 1 754 ? -1.279 62.077 -41.981 1.00 69.94 754 ARG A N 1
ATOM 6197 C CA . ARG A 1 754 ? -2.086 62.786 -43.006 1.00 69.94 754 ARG A CA 1
ATOM 6198 C C . ARG A 1 754 ? -3.590 62.891 -42.710 1.00 69.94 754 ARG A C 1
ATOM 6200 O O . ARG A 1 754 ? -4.177 63.930 -42.985 1.00 69.94 754 ARG A O 1
ATOM 6207 N N . LEU A 1 755 ? -4.243 61.828 -42.224 1.00 73.31 755 LEU A N 1
ATOM 6208 C CA . LEU A 1 755 ? -5.695 61.827 -41.972 1.00 73.31 755 LEU A CA 1
ATOM 6209 C C . LEU A 1 755 ? -6.079 60.928 -40.786 1.00 73.31 755 LEU A C 1
ATOM 6211 O O . LEU A 1 755 ? -5.826 59.719 -40.807 1.00 73.31 755 LEU A O 1
ATOM 6215 N N . LEU A 1 756 ? -6.748 61.519 -39.790 1.00 72.75 756 LEU A N 1
ATOM 6216 C CA . LEU A 1 756 ? -7.278 60.863 -38.592 1.00 72.75 756 LEU A CA 1
ATOM 6217 C C . LEU A 1 756 ? -8.809 60.969 -38.558 1.00 72.75 756 LEU A C 1
ATOM 6219 O O . LEU A 1 756 ? -9.358 62.065 -38.500 1.00 72.75 756 LEU A O 1
ATOM 6223 N N . LEU A 1 757 ? -9.501 59.830 -38.521 1.00 75.00 757 LEU A N 1
ATOM 6224 C CA . LEU A 1 757 ? -10.952 59.754 -38.350 1.00 75.00 757 LEU A CA 1
ATOM 6225 C C . LEU A 1 757 ? -11.290 58.930 -37.105 1.00 75.00 757 LEU A C 1
ATOM 6227 O O . LEU A 1 757 ? -11.158 57.704 -37.103 1.00 75.00 757 LEU A O 1
ATOM 6231 N N . VAL A 1 758 ? -11.764 59.599 -36.052 1.00 73.31 758 VAL A N 1
ATOM 6232 C CA . VAL A 1 758 ? -12.212 58.965 -34.803 1.00 73.31 758 VAL A CA 1
ATOM 6233 C C . VAL A 1 758 ? -13.717 59.153 -34.651 1.00 73.31 758 VAL A C 1
ATOM 6235 O O . VAL A 1 758 ? -14.211 60.275 -34.616 1.00 73.31 758 VAL A O 1
ATOM 6238 N N . TYR A 1 759 ? -14.463 58.056 -34.527 1.00 75.12 759 TYR A N 1
ATOM 6239 C CA . TYR A 1 759 ? -15.919 58.089 -34.411 1.00 75.12 759 TYR A CA 1
ATOM 6240 C C . TYR A 1 759 ? -16.415 57.354 -33.161 1.00 75.12 759 TYR A C 1
ATOM 6242 O O . TYR A 1 759 ? -16.227 56.140 -33.023 1.00 75.12 759 TYR A O 1
ATOM 6250 N N . LYS A 1 760 ? -17.105 58.103 -32.283 1.00 72.38 760 LYS A N 1
ATOM 6251 C CA . LYS A 1 760 ? -17.737 57.663 -31.021 1.00 72.38 760 LYS A CA 1
ATOM 6252 C C . LYS A 1 760 ? -16.817 56.810 -30.145 1.00 72.38 760 LYS A C 1
ATOM 6254 O O . LYS A 1 760 ? -17.008 55.608 -30.086 1.00 72.38 760 LYS A O 1
ATOM 6259 N N . ILE A 1 761 ? -15.850 57.411 -29.446 1.00 73.69 761 ILE A N 1
ATOM 6260 C CA . ILE A 1 761 ? -14.889 56.696 -28.575 1.00 73.69 761 ILE A CA 1
ATOM 6261 C C . ILE A 1 761 ? -15.598 55.782 -27.567 1.00 73.69 761 ILE A C 1
ATOM 6263 O O . ILE A 1 761 ? -15.260 54.602 -27.474 1.00 73.69 761 ILE A O 1
ATOM 6267 N N . HIS A 1 762 ? -16.614 56.308 -26.887 1.00 78.44 762 HIS A N 1
ATOM 6268 C CA . HIS A 1 762 ? -17.474 55.578 -25.961 1.00 78.44 762 HIS A CA 1
ATOM 6269 C C . HIS A 1 762 ? -18.875 55.488 -26.556 1.00 78.44 762 HIS A C 1
ATOM 6271 O O . HIS A 1 762 ? -19.524 56.500 -26.810 1.00 78.44 762 HIS A O 1
ATOM 6277 N N . ALA A 1 763 ? -19.333 54.278 -26.847 1.00 68.62 763 ALA A N 1
ATOM 6278 C CA . ALA A 1 763 ? -20.654 54.015 -27.388 1.00 68.62 763 ALA A CA 1
ATOM 6279 C C . ALA A 1 763 ? -21.416 53.134 -26.397 1.00 68.62 763 ALA A C 1
ATOM 6281 O O . ALA A 1 763 ? -21.137 51.938 -26.306 1.00 68.62 763 ALA A O 1
ATOM 6282 N N . TYR A 1 764 ? -22.393 53.721 -25.697 1.00 69.56 764 TYR A N 1
ATOM 6283 C CA . TYR A 1 764 ? -23.150 53.067 -24.621 1.00 69.56 764 TYR A CA 1
ATOM 6284 C C . TYR A 1 764 ? -22.214 52.648 -23.467 1.00 69.56 764 TYR A C 1
ATOM 6286 O O . TYR A 1 764 ? -21.926 51.461 -23.307 1.00 69.56 764 TYR A O 1
ATOM 6294 N N . CYS A 1 765 ? -21.629 53.622 -22.760 1.00 61.47 765 CYS A N 1
ATOM 6295 C CA . CYS A 1 765 ? -20.671 53.418 -21.666 1.00 61.47 765 CYS A CA 1
ATOM 6296 C C . CYS A 1 765 ? -21.015 54.266 -20.451 1.00 61.47 765 CYS A C 1
ATOM 6298 O O . CYS A 1 765 ? -21.607 55.346 -20.680 1.00 61.47 765 CYS A O 1
#

Foldseek 3Di:
DWDWDQQQQQQKIKIKDKDKDKDADQVLADDDPPDQKDKDDPVCVVVDDDAPKDKPQFPDKDWDQPPHGQWTWIAGNRRMIMIITIMMTMGHFDADQQAPPQGKGWGKIWIDGPPDDIDMDIDIDHAQCACCCLQPVLVLVLLLVQLCLLVLDDLVLVVLSLLSLVLSLVLLVVSLCLVCVSHHDDDDDHPSNVVSVVSNVSSNVSVVVSVVSNVVVVVVVVVVVVVVVVVVVVVVVVLVPDDKDKDKDKDKDKDADQVPADDDPPDFKDKDDPVCVVVDDDFQKDKPQFPDKDFPCPPHGQWTWIAGNRRMIMIIGMIITIGRFDADCPPPPVGDGDGDIDIDGDPDDCVGDPDDADDVNDDDDPPDDDPRDDDDDDDDDDDDDDDDDDDDPNPPSSVLSVVLSCLSVVLSVVVVPDDDDSDQDPSSVVSSVVNVVSSVVNVVVSVVVSVVVVVVVVPVDDDDDDDDQEDEDAAEQAEEEAAEDEDDADEDHAEYEYEQNDHHYAEYEDYAYYEYEDYEEYEHEQPYHNYAEYEEYEHYEYEDYEEYHAEQPDYQYAEYEYAEYYEYEAYAEYAHEAPDYNYAEYEYHEDYEYEQYEEYHAYQPDHNYAEYEEAEYYEYDAYEEYAAYAPDEQYAEYEYYEDEEYERYAEYAAEAPDEQYAEYEEYEDYEYDPYEEYHAEAPHAQYAEYEEYEYYEYAAYEEYAHYAPHAQYAEYEEYEYYAYAHYEYYAAYAPHHNYNYYHYYHHYNYHHYHDYHHYCPHHND

Sequence (765 aa):
MIFPTVMNIFQDYSMSFYFRQSWTDLRLRYNFTNVDVLEIDTKMISDLWLPDVYIINEKRASFHDITVPNKLINIYPDGRVFYSARITGTFTCSMDLHKYPLDRQICDIKFESLNYTCVGLKFYLERNKGYYITQIYVPSILVIILSWVNFWLSVEAVPARISLGLLTVLTMSTQSASALSNLQKISYVKALDVWLAVCLAFVFGALIEFAYVNVTARVEQRRKMAYTVMSKFLENRKKNKEEDYSMSFYFRQIWTDYRLRYNFFGVEVLELDTKIIQQLWVPDVYVINEKRAIFHDITLPNKLINIYPDGKIFYSSRFSGTFSCNMELYKYPLDRQICDIQFQSYAFSENTIVIRWQENASVINRGLELPQFNLTRHRPFICDETFNGVDAVPARISLGLLTVLTMTTQSAAALKSLHKVSYITALDVWLAVCLIFVFAAFIEFAYVNVTARVEQRRKFDIPVMKNKEKVEIEIHAYCLSRRFTPIACLQDSRLLLVYKIHAYCLSTRFTHIVCLQDSRLLLVYKIHAYCLSTRFTHIACLQDSRLLLVYKIHAYCLSTRFTPIACLQDSRLLLVYKIHAYCLSTRFTPIACLQDSRPLLVYKIHAYCLSTRFTPIACLQDSRLLLVYKIHAYCLSTRFTPIACLQDLRLLLVYKIHAYCLSTRFTPIACLQDSRPLLVYKIHAYCLSTRFTPIACLQDSRRLLVYKIHAYCLSTRFTPFACLQDSRLLLVYKIHAYCLSTRFTPIACLQDSRLLLVYKIHAYC

Organism: Pinctada imbricata (NCBI:txid66713)

pLDDT: mean 75.12, std 13.12, range [28.98, 93.62]